Protein AF-0000000075079060 (afdb_homodimer)

Sequence (814 aa):
MTLAKLDAQLRDRLSAMQDKGIAKGKEKIITGFKPAENGLGPRVLLQNYPDRTFLRMNANAYLGLSSHPAVIAAESKAAETFGAGPGAVRFISGTYQPHIDLENRLAEFHDRHSAMLFSAAYAAMIGILPALIDEDTLVVSDALNHNCIINAIRLAKTARKAVFPHLDLSELERILIDNKGQAERVIIVTDGVFSMRGDHAPLDKIDAIRRKHEADYAQGILTVVDDSHGIGALGSSGRGTEEITASRADILIATLGKALGVNGGYVVSSRTVIDYLRETSASYIYSNPITPPEAGAALAALNILDSAEGKGLLNHIRMLAFKLRSGLTQLGFETLPGEHPIVPIMIRNTDKTGALVQHCFEHDILVTGLNYPIVAKGEQEIRLQISAAHTEQDIDYFLDVLSQFKHMTLAKLDAQLRDRLSAMQDKGIAKGKEKIITGFKPAENGLGPRVLLQNYPDRTFLRMNANAYLGLSSHPAVIAAESKAAETFGAGPGAVRFISGTYQPHIDLENRLAEFHDRHSAMLFSAAYAAMIGILPALIDEDTLVVSDALNHNCIINAIRLAKTARKAVFPHLDLSELERILIDNKGQAERVIIVTDGVFSMRGDHAPLDKIDAIRRKHEADYAQGILTVVDDSHGIGALGSSGRGTEEITASRADILIATLGKALGVNGGYVVSSRTVIDYLRETSASYIYSNPITPPEAGAALAALNILDSAEGKGLLNHIRMLAFKLRSGLTQLGFETLPGEHPIVPIMIRNTDKTGALVQHCFEHDILVTGLNYPIVAKGEQEIRLQISAAHTEQDIDYFLDVLSQFKH

Radius of gyration: 26.26 Å; Cα contacts (8 Å, |Δi|>4): 1959; chains: 2; bounding box: 55×76×70 Å

Organism: Methylotuvimicrobium buryatense (NCBI:txid95641)

Solvent-accessible surface area (backbone atoms only — not comparable to full-atom values): 39087 Å² total; per-residue (Å²): 114,79,49,56,60,47,40,54,53,45,51,51,52,49,50,50,31,50,74,63,56,62,53,77,70,84,60,60,39,34,69,38,63,43,73,58,51,95,69,31,33,52,26,40,28,36,69,94,38,82,92,47,60,21,42,75,27,40,42,45,25,29,47,41,31,18,66,32,68,66,22,40,49,32,22,43,52,30,22,73,59,64,11,47,16,52,14,24,27,36,74,72,53,24,32,36,46,39,48,53,55,31,24,54,50,50,7,56,76,69,72,39,73,23,39,45,75,19,46,24,38,50,45,31,36,49,14,48,50,31,62,74,39,37,66,44,19,30,38,40,32,42,63,70,44,54,68,42,56,57,52,12,56,61,66,28,56,51,54,40,77,47,71,27,58,71,87,36,57,69,51,48,49,48,52,56,65,73,40,55,80,72,31,35,26,36,37,42,39,36,38,20,26,35,89,71,58,36,46,61,56,61,50,40,61,51,49,51,53,42,63,74,48,24,84,63,19,87,52,25,46,42,37,38,31,40,24,40,64,11,39,48,51,25,48,79,68,25,62,6,47,39,56,72,44,73,28,82,62,59,31,39,30,33,42,32,27,21,22,40,6,26,58,15,9,33,40,36,24,49,52,55,56,48,55,44,42,67,70,55,12,53,49,47,63,76,26,51,50,56,26,42,16,46,27,29,18,38,40,42,28,49,51,42,42,70,37,73,66,21,35,50,40,44,53,48,28,36,51,52,31,46,51,45,54,52,49,37,46,74,73,66,46,46,61,68,89,79,61,36,34,39,47,28,37,57,61,41,33,56,68,60,33,52,50,49,43,50,53,34,45,76,68,33,28,45,62,40,62,40,36,45,74,84,26,56,84,65,57,10,24,34,40,31,24,48,31,40,52,55,30,74,55,43,51,50,50,52,54,53,55,55,71,64,59,83,128,117,76,46,55,57,46,40,54,53,44,51,51,51,50,51,50,32,50,75,62,57,61,52,77,71,81,62,62,40,34,69,39,64,43,73,57,51,94,68,32,33,51,26,40,26,36,69,95,38,80,92,48,58,22,42,74,26,37,41,47,27,29,49,42,34,17,65,32,66,65,21,38,49,33,20,43,51,29,20,73,60,62,12,47,16,51,13,24,28,37,73,72,53,24,32,37,44,38,49,54,55,31,25,54,50,50,6,55,76,67,72,39,74,24,41,45,74,19,47,23,37,50,44,31,36,48,13,47,51,30,64,74,39,37,67,44,20,30,38,40,32,44,63,71,45,53,67,42,57,57,52,13,56,60,64,26,55,53,52,42,78,47,72,28,60,71,87,35,60,70,50,47,50,49,54,57,64,72,42,56,78,71,33,35,27,36,37,42,39,38,38,21,26,34,91,71,59,37,45,60,54,62,49,41,61,51,49,51,52,42,63,72,48,25,84,62,19,88,51,26,46,41,39,37,30,41,24,38,65,11,38,47,50,26,47,78,67,24,62,5,48,38,57,72,44,73,30,81,63,56,32,39,30,31,42,32,27,21,22,40,7,24,60,16,9,31,39,36,23,48,52,57,55,49,56,44,42,67,70,56,11,53,49,47,62,74,26,50,50,57,27,41,16,46,27,27,18,38,39,42,28,50,51,42,44,71,37,73,66,21,34,50,40,45,51,48,29,36,51,51,33,46,52,46,53,52,49,37,47,74,74,66,46,46,63,69,88,77,60,35,32,40,46,29,37,56,59,40,34,56,69,59,34,52,49,49,41,50,53,35,46,76,69,34,30,45,62,40,63,41,35,45,76,83,27,54,85,65,56,10,24,35,42,31,25,48,32,39,53,55,32,72,55,44,50,50,50,52,54,52,55,54,70,64,57,82,127

Secondary structure (DSSP, 8-state):
-TTHHHHHHHHHHHHHHHHHT----PPPPEEEEEPPBTTB--EEEETT-TT--BEE-S---TT-GGG-HHHHHHHHHHHHHH-S--SS-IIIII-BHHHHHHHHHHHHHTT-SEEEEES-HHHHHHHHHHHH--TTEEEEEETT--HHHHHHHHHS--SEEEEE-TT-HHHHHHHHHHTTTT-SEEEEEEESB-TTT--B--HHHHHHHHHHHGGGSTT-EEEEEE-TTTBTTSSTTSBHHHHHHT---SEEEEESSSTT-S--EEEEE-HHHHHHHHHH-HHHHSS----HHHHHHHHHHHHHHTSHHHHHHHHHHHHHHHHHHHHHHHTT-----SSSSEEEEE---HHHHHHHHHHHHHTTEE-EEE-TTTS-TT--EEEEE--TT--HHHHHHHHHHHHT---/-TTHHHHHHHHHHHHHHHHHT----PPPPEEEEEPPBTTB--EEEETT-TT--BEE-S---TT-GGG-HHHHHHHHHHHHHH-S--SS-IIIII-BHHHHHHHHHHHHHTT-SEEEEES-HHHHHHHHHHHH--TTEEEEEETT--HHHHHHHHHS--SEEEEE-TT-HHHHHHHHHHTTTT-SEEEEEEESB-TTT--B--HHHHHHHHHHHGGGSTT-EEEEEE-TTTBTTSSTTSBHHHHHHT---SEEEEESSSTT-S--EEEEE-HHHHHHHHHH-HHHHSS----HHHHHHHHHHHHHHTSHHHHHHHHHHHHHHHHHHHHHHHTT-----SSSSEEEEE---HHHHHHHHHHHHHTTEE-EEE-TTTS-TT--EEEEE--TT--HHHHHHHHHHHHT---

Foldseek 3Di:
DVCVVVVVVVVVVQVVCVVVVNDPDDDWDWPDWDQDDDQWFIWTATPVCNPFTFAEFAALQAAVLLPPPLLVVLLVVLCVVPNDAQPDFCPPGQDDPLQVVLFVVVCVLLVFDTKHWFQFLLLVLLQQLQLVAALQEEEEEEPLADPSNVVSVVPHNHVYYHYDYHQPVVVVLVVLVVCQPSHQEYEYEYEQARQQARDGHLQLVVVVSQVVRQVSHNNGYFYEYEDQSFQLWDDLLRSGSCRVNVHDGQKYKYFCCGNLNFGIIMIGHHPVSVVSSCVGGCSRNPHRGHGSSSSSSSSSSSVCSRDPNVSVLNVQLQVLCVVLQVLCVVLPFDWDDDRGQWIKTFPLDQVVQVLVQVLSVVVRYHWDWDDPPSPDRRRTIIITGHHSSGGSVNSVVVSVSVSPDDD/DVCVVVVVVVVVVQVVCVVVVNDPDDDWDWPDWDQDDDQWFIWTATPVCNPFTFAEFAALQAAVLLPPPLLVVLLVVLCVVPNDAQPDFCPPGQDDPLQVVLFVVVCVLLVFDTKHWFQFLLLVLLQQLQLVAALQEEEEEEPLADPSNVVSVVPHNHVYYHYDYHQPVVVVLVVLVVCQPSHQEYEYEYEQARQQARDGHLQLVVVVSQVVRQVSHNNGYFYEYEDQSFQLWDDLLRSGSCRVNVHDGQKYKYFCCGNLNFGIIMIGHHPVSVVSSCVGGCSRNPHRGHGSSSSSSSSSSSVCSRDPNVSVLNVQLQVLCVVLQVLCVVLPFDWDDDRGQWIKTFPLDQVLQVLVQVLSVVVRYHWDWDDPPSPDRRRTIIITGHHSSGGNVNSVSVSVSVSPDDD

Structure (mmCIF, N/CA/C/O backbone):
data_AF-0000000075079060-model_v1
#
loop_
_entity.id
_entity.type
_entity.pdbx_description
1 polymer 'Aminotransferase class I/II-fold pyridoxal phosphate-dependent enzyme'
#
loop_
_atom_site.group_PDB
_atom_site.id
_atom_site.type_symbol
_atom_site.label_atom_id
_atom_site.label_alt_id
_atom_site.label_comp_id
_atom_site.label_asym_id
_atom_site.label_entity_id
_atom_site.label_seq_id
_atom_site.pdbx_PDB_ins_code
_atom_site.Cartn_x
_atom_site.Cartn_y
_atom_site.Cartn_z
_atom_site.occupancy
_atom_site.B_iso_or_equiv
_atom_site.auth_seq_id
_atom_site.auth_comp_id
_atom_site.auth_asym_id
_atom_site.auth_atom_id
_atom_site.pdbx_PDB_model_num
ATOM 1 N N . MET A 1 1 ? -29.156 14.742 -1.938 1 51.31 1 MET A N 1
ATOM 2 C CA . MET A 1 1 ? -27.984 13.898 -1.687 1 51.31 1 MET A CA 1
ATOM 3 C C . MET A 1 1 ? -27.141 13.758 -2.947 1 51.31 1 MET A C 1
ATOM 5 O O . MET A 1 1 ? -27.641 13.383 -4.004 1 51.31 1 MET A O 1
ATOM 9 N N . THR A 1 2 ? -25.984 14.445 -2.928 1 70.5 2 THR A N 1
ATOM 10 C CA . THR A 1 2 ? -25.094 14.695 -4.059 1 70.5 2 THR A CA 1
ATOM 11 C C . THR A 1 2 ? -24.734 13.391 -4.766 1 70.5 2 THR A C 1
ATOM 13 O O . THR A 1 2 ? -24.484 13.383 -5.973 1 70.5 2 THR A O 1
ATOM 16 N N . LEU A 1 3 ? -25.188 12.227 -4.062 1 88.56 3 LEU A N 1
ATOM 17 C CA . LEU A 1 3 ? -24.719 10.984 -4.664 1 88.56 3 LEU A CA 1
ATOM 18 C C . LEU A 1 3 ? -25.844 10.305 -5.445 1 88.56 3 LEU A C 1
ATOM 20 O O . LEU A 1 3 ? -25.625 9.266 -6.066 1 88.56 3 LEU A O 1
ATOM 24 N N . ALA A 1 4 ? -27.062 10.898 -5.457 1 88.5 4 ALA A N 1
ATOM 25 C CA . ALA A 1 4 ? -28.219 10.234 -6.039 1 88.5 4 ALA A CA 1
ATOM 26 C C . ALA A 1 4 ? -27.984 9.883 -7.504 1 88.5 4 ALA A C 1
ATOM 28 O O . ALA A 1 4 ? -28.25 8.758 -7.934 1 88.5 4 ALA A O 1
ATOM 29 N N . LYS A 1 5 ? -27.531 10.828 -8.203 1 90.06 5 LYS A N 1
ATOM 30 C CA . LYS A 1 5 ? -27.266 10.609 -9.625 1 90.06 5 LYS A CA 1
ATOM 31 C C . LYS A 1 5 ? -26.172 9.562 -9.828 1 90.06 5 LYS A C 1
ATOM 33 O O . LYS A 1 5 ? -26.312 8.664 -10.664 1 90.06 5 LYS A O 1
ATOM 38 N N . LEU A 1 6 ? -25.156 9.656 -9.086 1 91.69 6 LEU A N 1
ATOM 39 C CA . LEU A 1 6 ? -24.062 8.695 -9.188 1 91.69 6 LEU A CA 1
ATOM 40 C C . LEU A 1 6 ? -24.531 7.297 -8.797 1 91.69 6 LEU A C 1
ATOM 42 O O . LEU A 1 6 ? -24.219 6.32 -9.477 1 91.69 6 LEU A O 1
ATOM 46 N N . ASP A 1 7 ? -25.266 7.219 -7.68 1 95.06 7 ASP A N 1
ATOM 47 C CA . ASP A 1 7 ? -25.719 5.922 -7.191 1 95.06 7 ASP A CA 1
ATOM 48 C C . ASP A 1 7 ? -26.547 5.195 -8.25 1 95.06 7 ASP A C 1
ATOM 50 O O . ASP A 1 7 ? -26.406 3.984 -8.438 1 95.06 7 ASP A O 1
ATOM 54 N N . ALA A 1 8 ? -27.391 5.957 -8.906 1 93.56 8 ALA A N 1
ATOM 55 C CA . ALA A 1 8 ? -28.219 5.359 -9.953 1 93.56 8 ALA A CA 1
ATOM 56 C C . ALA A 1 8 ? -27.359 4.773 -11.07 1 93.56 8 ALA A C 1
ATOM 58 O O . ALA A 1 8 ? -27.609 3.654 -11.523 1 93.56 8 ALA A O 1
ATOM 59 N N . GLN A 1 9 ? -26.406 5.527 -11.445 1 93.5 9 GLN A N 1
ATOM 60 C CA . GLN A 1 9 ? -25.51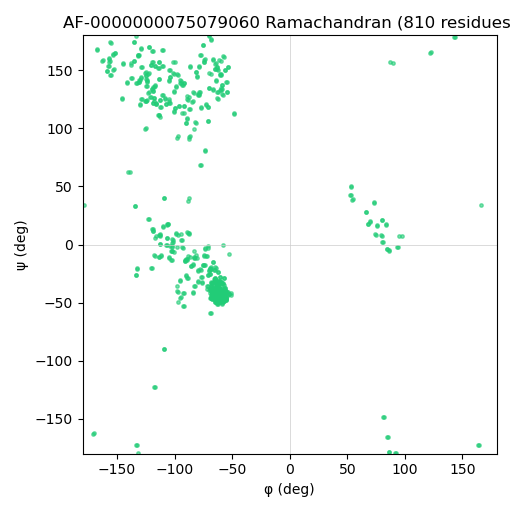6 5.078 -12.508 1 93.5 9 GLN A CA 1
ATOM 61 C C . GLN A 1 9 ? -24.734 3.844 -12.078 1 93.5 9 GLN A C 1
ATOM 63 O O . GLN A 1 9 ? -24.562 2.906 -12.859 1 93.5 9 GLN A O 1
ATOM 68 N N . LEU A 1 10 ? -24.234 3.898 -10.867 1 95.31 10 LEU A N 1
ATOM 69 C CA . LEU A 1 10 ? -23.406 2.801 -10.367 1 95.31 10 LEU A CA 1
ATOM 70 C C . LEU A 1 10 ? -24.25 1.541 -10.18 1 95.31 10 LEU A C 1
ATOM 72 O O . LEU A 1 10 ? -23.75 0.428 -10.367 1 95.31 10 LEU A O 1
ATOM 76 N N . ARG A 1 11 ? -25.562 1.653 -9.797 1 95.19 11 ARG A N 1
ATOM 77 C CA . ARG A 1 11 ? -26.453 0.506 -9.695 1 95.19 11 ARG A CA 1
ATOM 78 C C . ARG A 1 11 ? -26.641 -0.174 -11.047 1 95.19 11 ARG A C 1
ATOM 80 O O . ARG A 1 11 ? -26.672 -1.404 -11.125 1 95.19 11 ARG A O 1
ATOM 87 N N . ASP A 1 12 ? -26.688 0.676 -12.016 1 95.31 12 ASP A N 1
ATOM 88 C CA . ASP A 1 12 ? -26.812 0.14 -13.367 1 95.31 12 ASP A CA 1
ATOM 89 C C . ASP A 1 12 ? -25.562 -0.634 -13.773 1 95.31 12 ASP A C 1
ATOM 91 O O . ASP A 1 12 ? -25.656 -1.714 -14.359 1 95.31 12 ASP A O 1
ATOM 95 N N . ARG A 1 13 ? -24.453 -0.092 -13.453 1 94.19 13 ARG A N 1
ATOM 96 C CA . ARG A 1 13 ? -23.203 -0.742 -13.789 1 94.19 13 ARG A CA 1
ATOM 97 C C . ARG A 1 13 ? -23.031 -2.049 -13.023 1 94.19 13 ARG A C 1
ATOM 99 O O . ARG A 1 13 ? -22.547 -3.043 -13.578 1 94.19 13 ARG A O 1
ATOM 106 N N . LEU A 1 14 ? -23.375 -2.016 -11.766 1 95.19 14 LEU A N 1
ATOM 107 C CA . LEU A 1 14 ? -23.312 -3.213 -10.938 1 95.19 14 LEU A CA 1
ATOM 108 C C . LEU A 1 14 ? -24.234 -4.305 -11.469 1 95.19 14 LEU A C 1
ATOM 110 O O . LEU A 1 14 ? -23.844 -5.473 -11.539 1 95.19 14 LEU A O 1
ATOM 114 N N . SER A 1 15 ? -25.438 -3.893 -11.82 1 94.38 15 SER A N 1
ATOM 115 C CA . SER A 1 15 ? -26.391 -4.836 -12.398 1 94.38 15 SER A CA 1
ATOM 116 C C . SER A 1 15 ? -25.859 -5.441 -13.688 1 94.38 15 SER A C 1
ATOM 118 O O . SER A 1 15 ? -26.016 -6.641 -13.93 1 94.38 15 SER A O 1
ATOM 120 N N . ALA A 1 16 ? -25.25 -4.602 -14.469 1 92.62 16 ALA A N 1
ATOM 121 C CA . ALA A 1 16 ? -24.672 -5.066 -15.727 1 92.62 16 ALA A CA 1
ATOM 122 C C . ALA A 1 16 ? -23.562 -6.094 -15.477 1 92.62 16 ALA A C 1
ATOM 124 O O . ALA A 1 16 ? -23.438 -7.066 -16.219 1 92.62 16 ALA A O 1
ATOM 125 N N . MET A 1 17 ? -22.734 -5.879 -14.477 1 90.56 17 MET A N 1
ATOM 126 C CA . MET A 1 17 ? -21.672 -6.809 -14.125 1 90.56 17 MET A CA 1
ATOM 127 C C . MET A 1 17 ? -22.25 -8.141 -13.656 1 90.56 17 MET A C 1
ATOM 129 O O . MET A 1 17 ? -21.719 -9.203 -13.992 1 90.56 17 MET A O 1
ATOM 133 N N . GLN A 1 18 ? -23.266 -8.086 -12.906 1 89.06 18 GLN A N 1
ATOM 134 C CA . GLN A 1 18 ? -23.938 -9.289 -12.445 1 89.06 18 GLN A CA 1
ATOM 135 C C . GLN A 1 18 ? -24.516 -10.078 -13.609 1 89.06 18 GLN A C 1
ATOM 137 O O . GLN A 1 18 ? -24.375 -11.305 -13.68 1 89.06 18 GLN A O 1
ATOM 142 N N . ASP A 1 19 ? -25.156 -9.352 -14.469 1 87.75 19 ASP A N 1
ATOM 143 C CA . ASP A 1 19 ? -25.797 -9.969 -15.625 1 87.75 19 ASP A CA 1
ATOM 144 C C . ASP A 1 19 ? -24.766 -10.641 -16.531 1 87.75 19 ASP A C 1
ATOM 146 O O . ASP A 1 19 ? -25.047 -11.688 -17.125 1 87.75 19 ASP A O 1
ATOM 150 N N . LYS A 1 20 ? -23.594 -10.008 -16.578 1 83.56 20 LYS A N 1
ATOM 151 C CA . LYS A 1 20 ? -22.531 -10.539 -17.422 1 83.56 20 LYS A CA 1
ATOM 152 C C . LYS A 1 20 ? -21.766 -11.648 -16.703 1 83.56 20 LYS A C 1
ATOM 154 O O . LYS A 1 20 ? -20.922 -12.312 -17.312 1 83.56 20 LYS A O 1
ATOM 159 N N . GLY A 1 21 ? -22.016 -11.773 -15.438 1 77.44 21 GLY A N 1
ATOM 160 C CA . GLY A 1 21 ? -21.375 -12.836 -14.68 1 77.44 21 GLY A CA 1
ATOM 161 C C . GLY A 1 21 ? -19.953 -12.5 -14.273 1 77.44 21 GLY A C 1
ATOM 162 O O . GLY A 1 21 ? -19.156 -13.398 -14 1 77.44 21 GLY A O 1
ATOM 163 N N . ILE A 1 22 ? -19.594 -11.195 -14.234 1 81.19 22 ILE A N 1
ATOM 164 C CA . ILE A 1 22 ? -18.203 -10.844 -13.953 1 81.19 22 ILE A CA 1
ATOM 165 C C . ILE A 1 22 ? -18.094 -10.273 -12.547 1 81.19 22 ILE A C 1
ATOM 167 O O . ILE A 1 22 ? -17 -9.953 -12.086 1 81.19 22 ILE A O 1
ATOM 171 N N . ALA A 1 23 ? -19.234 -10.211 -11.898 1 85.81 23 ALA A N 1
ATOM 172 C CA . ALA A 1 23 ? -19.188 -9.711 -10.523 1 85.81 23 ALA A CA 1
ATOM 173 C C . ALA A 1 23 ? -18.438 -10.68 -9.617 1 85.81 23 ALA A C 1
ATOM 175 O O . ALA A 1 23 ? -18.594 -11.898 -9.734 1 85.81 23 ALA A O 1
ATOM 176 N N . LYS A 1 24 ? -17.531 -10.203 -8.797 1 85.69 24 LYS A N 1
ATOM 177 C CA . LYS A 1 24 ? -16.797 -11.023 -7.832 1 85.69 24 LYS A CA 1
ATOM 178 C C . LYS A 1 24 ? -17.734 -11.594 -6.773 1 85.69 24 LYS A C 1
ATOM 180 O O . LYS A 1 24 ? -17.484 -12.68 -6.238 1 85.69 24 LYS A O 1
ATOM 185 N N . GLY A 1 25 ? -18.797 -10.836 -6.512 1 81.31 25 GLY A N 1
ATOM 186 C CA . GLY A 1 25 ? -19.797 -11.352 -5.582 1 81.31 25 GLY A CA 1
ATOM 187 C C . GLY A 1 25 ? -19.453 -11.062 -4.133 1 81.31 25 GLY A C 1
ATOM 188 O O . GLY A 1 25 ? -18.547 -10.281 -3.842 1 81.31 25 GLY A O 1
ATOM 189 N N . LYS A 1 26 ? -20.219 -11.812 -3.264 1 87.69 26 LYS A N 1
ATOM 190 C CA . LYS A 1 26 ? -20.062 -11.562 -1.833 1 87.69 26 LYS A CA 1
ATOM 191 C C . LYS A 1 26 ? -18.828 -12.258 -1.282 1 87.69 26 LYS A C 1
ATOM 193 O O . LYS A 1 26 ? -18.594 -13.438 -1.57 1 87.69 26 LYS A O 1
ATOM 198 N N . GLU A 1 27 ? -18.047 -11.523 -0.588 1 94.56 27 GLU A N 1
ATOM 199 C CA . GLU A 1 27 ? -16.828 -12.055 0.03 1 94.56 27 GLU A CA 1
ATOM 200 C C . GLU A 1 27 ? -17.172 -13 1.18 1 94.56 27 GLU A C 1
ATOM 202 O O . GLU A 1 27 ? -18.109 -12.75 1.939 1 94.56 27 GLU A O 1
ATOM 207 N N . LYS A 1 28 ? -16.516 -14.156 1.255 1 95.94 28 LYS A N 1
ATOM 208 C CA . LYS A 1 28 ? -16.594 -15.031 2.42 1 95.94 28 LYS A CA 1
ATOM 209 C C . LYS A 1 28 ? -15.727 -14.523 3.561 1 95.94 28 LYS A C 1
ATOM 211 O O . LYS A 1 28 ? -14.562 -14.172 3.35 1 95.94 28 LYS A O 1
ATOM 216 N N . ILE A 1 29 ? -16.297 -14.461 4.75 1 98 29 ILE A N 1
ATOM 217 C CA . ILE A 1 29 ? -15.609 -13.875 5.891 1 98 29 ILE A CA 1
ATOM 218 C C . ILE A 1 29 ? -15.023 -14.977 6.766 1 98 29 ILE A C 1
ATOM 220 O O . ILE A 1 29 ? -15.758 -15.797 7.32 1 98 29 ILE A O 1
ATOM 224 N N . ILE A 1 30 ? -13.758 -15.016 6.898 1 98.06 30 ILE A N 1
ATOM 225 C CA . ILE A 1 30 ? -13.062 -15.977 7.746 1 98.06 30 ILE A CA 1
ATOM 226 C C . ILE A 1 30 ? -13.133 -15.523 9.203 1 98.06 30 ILE A C 1
ATOM 228 O O . ILE A 1 30 ? -12.742 -14.406 9.539 1 98.06 30 ILE A O 1
ATOM 232 N N . THR A 1 31 ? -13.539 -16.375 10.086 1 97.94 31 THR A N 1
ATOM 233 C CA . THR A 1 31 ? -13.727 -16.031 11.492 1 97.94 31 THR A CA 1
ATOM 234 C C . THR A 1 31 ? -12.703 -16.734 12.367 1 97.94 31 THR A C 1
ATOM 236 O O . THR A 1 31 ? -12.594 -16.438 13.562 1 97.94 31 THR A O 1
ATOM 239 N N . GLY A 1 32 ? -11.992 -17.6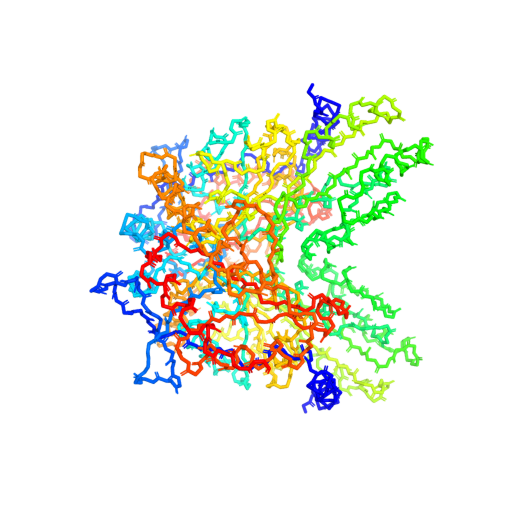41 11.758 1 96.19 32 GLY A N 1
ATOM 240 C CA . GLY A 1 32 ? -10.984 -18.375 12.492 1 96.19 32 GLY A CA 1
ATOM 241 C C . GLY A 1 32 ? -10.516 -19.625 11.773 1 96.19 32 GLY A C 1
ATOM 242 O O .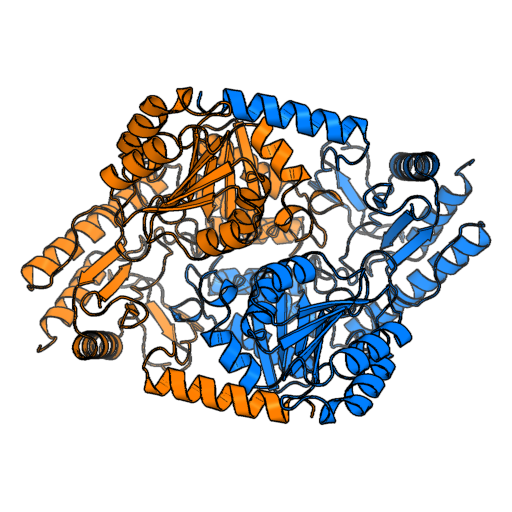 GLY A 1 32 ? -10.828 -19.828 10.594 1 96.19 32 GLY A O 1
ATOM 243 N N . PHE A 1 33 ? -9.703 -20.453 12.445 1 96.38 33 PHE A N 1
ATOM 244 C CA . PHE A 1 33 ? -9.148 -21.688 11.891 1 96.38 33 PHE A CA 1
ATOM 245 C C . PHE A 1 33 ? -9.289 -22.828 12.883 1 96.38 33 PHE A C 1
ATOM 247 O O . PHE A 1 33 ? -9.148 -22.641 14.086 1 96.38 33 PHE A O 1
ATOM 254 N N . LYS A 1 34 ? -9.625 -23.922 12.391 1 96.69 34 LYS A N 1
ATOM 255 C CA . LYS A 1 34 ? -9.492 -25.156 13.148 1 96.69 34 LYS A CA 1
ATOM 256 C C . LYS A 1 34 ? -8.117 -25.797 12.938 1 96.69 34 LYS A C 1
ATOM 258 O O . LYS A 1 34 ? -7.695 -26.016 11.805 1 96.69 34 LYS A O 1
ATOM 263 N N . PRO A 1 35 ? -7.395 -26.062 13.977 1 95.25 35 PRO A N 1
ATOM 264 C CA . PRO A 1 35 ? -6.062 -26.641 13.828 1 95.25 35 PRO A CA 1
ATOM 265 C C . PRO A 1 35 ? -6.086 -28 13.141 1 95.25 35 PRO A C 1
ATOM 267 O O . PRO A 1 35 ? -7.125 -28.672 13.117 1 95.25 35 PRO A O 1
ATOM 270 N N . ALA A 1 36 ? -4.906 -28.328 12.609 1 95.38 36 ALA A N 1
ATOM 271 C CA . ALA A 1 36 ? -4.738 -29.641 11.984 1 95.38 36 ALA A CA 1
ATOM 272 C C . ALA A 1 36 ? -5.098 -30.766 12.961 1 95.38 36 ALA A C 1
ATOM 274 O O . ALA A 1 36 ? -4.801 -30.672 14.156 1 95.38 36 ALA A O 1
ATOM 275 N N . GLU A 1 37 ? -5.75 -31.734 12.383 1 94.56 37 GLU A N 1
ATOM 276 C CA . GLU A 1 37 ? -6.156 -32.844 13.211 1 94.56 37 GLU A CA 1
ATOM 277 C C . GLU A 1 37 ? -6.348 -34.125 12.367 1 94.56 37 GLU A C 1
ATOM 279 O O . GLU A 1 37 ? -6.773 -34.031 11.219 1 94.56 37 GLU A O 1
ATOM 284 N N . ASN A 1 38 ? -6.039 -35.188 12.945 1 94.38 38 ASN A N 1
ATOM 285 C CA . ASN A 1 38 ? -6.293 -36.5 12.367 1 94.38 38 ASN A CA 1
ATOM 286 C C . ASN A 1 38 ? -5.695 -36.625 10.969 1 94.38 38 ASN A C 1
ATOM 288 O O . ASN A 1 38 ? -6.355 -37.125 10.047 1 94.38 38 ASN A O 1
ATOM 292 N N . GLY A 1 39 ? -4.535 -36.062 10.766 1 93.75 39 GLY A N 1
ATOM 293 C CA . GLY A 1 39 ? -3.832 -36.188 9.5 1 93.75 39 GLY A CA 1
ATOM 294 C C . GLY A 1 39 ? -4.242 -35.156 8.477 1 93.75 39 GLY A C 1
ATOM 295 O O . GLY A 1 39 ? -3.648 -35.062 7.402 1 93.75 39 GLY A O 1
ATOM 296 N N . LEU A 1 40 ? -5.227 -34.375 8.82 1 96.12 40 LEU A N 1
ATOM 297 C CA . LEU A 1 40 ? -5.688 -33.281 7.949 1 96.12 40 LEU A CA 1
ATOM 298 C C . LEU A 1 40 ? -5.062 -31.953 8.359 1 96.12 40 LEU A C 1
ATOM 300 O O . LEU A 1 40 ? -4.723 -31.75 9.531 1 96.12 40 LEU A O 1
ATOM 304 N N . GLY A 1 41 ? -4.812 -31.141 7.363 1 97 41 GLY A N 1
ATOM 305 C CA . GLY A 1 41 ? -4.34 -29.797 7.672 1 97 41 GLY A CA 1
ATOM 306 C C . GLY A 1 41 ? -5.406 -28.922 8.297 1 97 41 GLY A C 1
ATOM 307 O O . GLY A 1 41 ? -6.523 -29.375 8.547 1 97 41 GLY A O 1
ATOM 308 N N . PRO A 1 42 ? -5.035 -27.688 8.602 1 97.19 42 PRO A N 1
ATOM 309 C CA . PRO A 1 42 ? -6 -26.766 9.203 1 97.19 42 PRO A CA 1
ATOM 310 C C . PRO A 1 42 ? -7.188 -26.469 8.289 1 97.19 42 PRO A C 1
ATOM 312 O O . PRO A 1 42 ? -7.082 -26.609 7.07 1 97.19 42 PRO A O 1
ATOM 315 N N . ARG A 1 43 ? -8.375 -26.188 8.953 1 98.19 43 ARG A N 1
ATOM 316 C CA . ARG A 1 43 ? -9.586 -25.797 8.234 1 98.19 43 ARG A CA 1
ATOM 317 C C . ARG A 1 43 ? -9.969 -24.344 8.555 1 98.19 43 ARG A C 1
ATOM 319 O O . ARG A 1 43 ? -9.688 -23.859 9.641 1 98.19 43 ARG A O 1
ATOM 326 N N . VAL A 1 44 ? -10.609 -23.75 7.613 1 97.25 44 VAL A N 1
ATOM 327 C CA . VAL A 1 44 ? -11.07 -22.375 7.762 1 97.25 44 VAL A CA 1
ATOM 328 C C . VAL A 1 44 ? -12.508 -22.359 8.258 1 97.25 44 VAL A C 1
ATOM 330 O O . VAL A 1 44 ? -13.328 -23.188 7.836 1 97.25 44 VAL A O 1
ATOM 333 N N . LEU A 1 45 ? -12.773 -21.438 9.18 1 98.25 45 LEU A N 1
ATOM 334 C CA . LEU A 1 45 ? -14.133 -21.172 9.633 1 98.25 45 LEU A CA 1
ATOM 335 C C . LEU A 1 45 ? -14.711 -19.953 8.93 1 98.25 45 LEU A C 1
ATOM 337 O O . LEU A 1 45 ? -14.023 -18.938 8.758 1 98.25 45 LEU A O 1
ATOM 341 N N . LEU A 1 46 ? -15.984 -20.031 8.477 1 97.94 46 LEU A N 1
ATOM 342 C CA . LEU A 1 46 ? -16.641 -18.938 7.77 1 97.94 46 LEU A CA 1
ATOM 343 C C . LEU A 1 46 ? -17.844 -18.438 8.547 1 97.94 46 LEU A C 1
ATOM 345 O O . LEU A 1 46 ? -18.578 -19.234 9.148 1 97.94 46 LEU A O 1
ATOM 349 N N . GLN A 1 47 ? -18.062 -17.141 8.664 1 96.81 47 GLN A N 1
ATOM 350 C CA . GLN A 1 47 ? -19.109 -16.484 9.438 1 96.81 47 GLN A CA 1
ATOM 351 C C . GLN A 1 47 ? -20.484 -17.062 9.117 1 96.81 47 GLN A C 1
ATOM 353 O O . GLN A 1 47 ? -21.266 -17.328 10.031 1 96.81 47 GLN A O 1
ATOM 358 N N . ASN A 1 48 ? -20.953 -17.391 7.895 1 94.94 48 ASN A N 1
ATOM 359 C CA . ASN A 1 48 ? -22.297 -17.781 7.512 1 94.94 48 ASN A CA 1
ATOM 360 C C . ASN A 1 48 ? -22.438 -19.312 7.445 1 94.94 48 ASN A C 1
ATOM 362 O O . ASN A 1 48 ? -23.484 -19.828 7.055 1 94.94 48 ASN A O 1
ATOM 366 N N . TYR A 1 49 ? -21.375 -20 7.918 1 96.88 49 TYR A N 1
ATOM 367 C CA . TYR A 1 49 ? -21.375 -21.453 7.898 1 96.88 49 TYR A CA 1
ATOM 368 C C . TYR A 1 49 ? -20.781 -22.016 9.18 1 96.88 49 TYR A C 1
ATOM 370 O O . TYR A 1 49 ? -19.797 -22.766 9.141 1 96.88 49 TYR A O 1
ATOM 378 N N . PRO A 1 50 ? -21.391 -21.75 10.359 1 93.31 50 PRO A N 1
ATOM 379 C CA . PRO A 1 50 ? -20.797 -22.031 11.664 1 93.31 50 PRO A CA 1
ATOM 380 C C . PRO A 1 50 ? -20.625 -23.531 11.906 1 93.31 50 PRO A C 1
ATOM 382 O O . PRO A 1 50 ? -19.75 -23.938 12.695 1 93.31 50 PRO A O 1
ATOM 385 N N . ASP A 1 51 ? -21.344 -24.406 11.234 1 95.56 51 ASP A N 1
ATOM 386 C CA . ASP A 1 51 ? -21.266 -25.844 11.484 1 95.56 51 ASP A CA 1
ATOM 387 C C . ASP A 1 51 ? -20.359 -26.516 10.461 1 95.56 51 ASP A C 1
ATOM 389 O O . ASP A 1 51 ? -20.297 -27.75 10.406 1 95.56 51 ASP A O 1
ATOM 393 N N . ARG A 1 52 ? -19.688 -25.688 9.703 1 97.56 52 ARG A N 1
ATOM 394 C CA . ARG A 1 52 ? -18.844 -26.234 8.648 1 97.56 52 ARG A CA 1
ATOM 395 C C . ARG A 1 52 ? -17.406 -25.734 8.773 1 97.56 52 ARG A C 1
ATOM 397 O O . ARG A 1 52 ? -17.172 -24.656 9.328 1 97.56 52 ARG A O 1
ATOM 404 N N . THR A 1 53 ? -16.484 -26.5 8.398 1 97.88 53 THR A N 1
ATOM 405 C CA . THR A 1 53 ? -15.086 -26.125 8.266 1 97.88 53 THR A CA 1
ATOM 406 C C . THR A 1 53 ? -14.578 -26.438 6.859 1 97.88 53 THR A C 1
ATOM 408 O O . THR A 1 53 ? -15 -27.406 6.234 1 97.88 53 THR A O 1
ATOM 411 N N . PHE A 1 54 ? -13.695 -25.625 6.344 1 98.44 54 PHE A N 1
ATOM 412 C CA . PHE A 1 54 ? -13.414 -25.688 4.914 1 98.44 54 PHE A CA 1
ATOM 413 C C . PHE A 1 54 ? -11.922 -25.906 4.668 1 98.44 54 PHE A C 1
ATOM 415 O O . PHE A 1 54 ? -11.086 -25.328 5.359 1 98.44 54 PHE A O 1
ATOM 422 N N . LEU A 1 55 ? -11.602 -26.797 3.729 1 98.38 55 LEU A N 1
ATOM 423 C CA . LEU A 1 55 ? -10.266 -26.891 3.16 1 98.38 55 LEU A CA 1
ATOM 424 C C . LEU A 1 55 ? -9.984 -25.719 2.225 1 98.38 55 LEU A C 1
ATOM 426 O O . LEU A 1 55 ? -10.719 -25.5 1.255 1 98.38 55 LEU A O 1
ATOM 430 N N . ARG A 1 56 ? -8.992 -25 2.553 1 97.81 56 ARG A N 1
ATOM 431 C CA . ARG A 1 56 ? -8.656 -23.812 1.781 1 97.81 56 ARG A CA 1
ATOM 432 C C . ARG A 1 56 ? -7.645 -24.141 0.689 1 97.81 56 ARG A C 1
ATOM 434 O O . ARG A 1 56 ? -6.465 -24.344 0.974 1 97.81 56 ARG A O 1
ATOM 441 N N . MET A 1 57 ? -8.078 -24.047 -0.593 1 98 57 MET A N 1
ATOM 442 C CA . MET A 1 57 ? -7.207 -24.344 -1.722 1 98 57 MET A CA 1
ATOM 443 C C . MET A 1 57 ? -7.094 -23.156 -2.664 1 98 57 MET A C 1
ATOM 445 O O . MET A 1 57 ? -6.848 -23.328 -3.859 1 98 57 MET A O 1
ATOM 449 N N . ASN A 1 58 ? -7.375 -21.969 -2.17 1 97.19 58 ASN A N 1
ATOM 450 C CA . ASN A 1 58 ? -7.41 -20.797 -3.037 1 97.19 58 ASN A CA 1
ATOM 451 C C . ASN A 1 58 ? -6.676 -19.609 -2.412 1 97.19 58 ASN A C 1
ATOM 453 O O . ASN A 1 58 ? -7.078 -18.469 -2.59 1 97.19 58 ASN A O 1
ATOM 457 N N . ALA A 1 59 ? -5.609 -19.828 -1.628 1 96.25 59 ALA A N 1
ATOM 458 C CA . ALA A 1 59 ? -4.793 -18.766 -1.037 1 96.25 59 ALA A CA 1
ATOM 459 C C . ALA A 1 59 ? -3.34 -18.891 -1.493 1 96.25 59 ALA A C 1
ATOM 461 O O . ALA A 1 59 ? -2.854 -19.984 -1.775 1 96.25 59 ALA A O 1
ATOM 462 N N . ASN A 1 60 ? -2.635 -17.688 -1.464 1 96.56 60 ASN A N 1
ATOM 463 C CA . ASN A 1 60 ? -1.248 -17.625 -1.911 1 96.56 60 ASN A CA 1
ATOM 464 C C . ASN A 1 60 ? -0.277 -17.906 -0.769 1 96.56 60 ASN A C 1
ATOM 466 O O . ASN A 1 60 ? 0.931 -17.719 -0.911 1 96.56 60 ASN A O 1
ATOM 470 N N . ALA A 1 61 ? -0.722 -18.359 0.359 1 95.94 61 ALA A N 1
ATOM 471 C CA . ALA A 1 61 ? 0.108 -18.609 1.535 1 95.94 61 ALA A CA 1
ATOM 472 C C . ALA A 1 61 ? 0.88 -19.922 1.392 1 95.94 61 ALA A C 1
ATOM 474 O O . ALA A 1 61 ? 0.691 -20.844 2.18 1 95.94 61 ALA A O 1
ATOM 475 N N . TYR A 1 62 ? 1.82 -20 0.503 1 98.25 62 TYR A N 1
ATOM 476 C CA . TYR A 1 62 ? 2.439 -21.234 0.027 1 98.25 62 TYR A CA 1
ATOM 477 C C . TYR A 1 62 ? 3.131 -21.969 1.167 1 98.25 62 TYR A C 1
ATOM 479 O O . TYR A 1 62 ? 3.043 -23.203 1.265 1 98.25 62 TYR A O 1
ATOM 487 N N . LEU A 1 63 ? 3.748 -21.219 2.08 1 98.5 63 LEU A N 1
ATOM 488 C CA . LEU A 1 63 ? 4.559 -21.875 3.092 1 98.5 63 LEU A CA 1
ATOM 489 C C . LEU A 1 63 ? 3.822 -21.938 4.426 1 98.5 63 LEU A C 1
ATOM 491 O O . LEU A 1 63 ? 4.328 -22.516 5.395 1 98.5 63 LEU A O 1
ATOM 495 N N . GLY A 1 64 ? 2.666 -21.312 4.496 1 97.38 64 GLY A N 1
ATOM 496 C CA . GLY A 1 64 ? 1.875 -21.344 5.715 1 97.38 64 GLY A CA 1
ATOM 497 C C . GLY A 1 64 ? 2.533 -20.625 6.875 1 97.38 64 GLY A C 1
ATOM 498 O O . GLY A 1 64 ? 2.262 -20.922 8.039 1 97.38 64 GLY A O 1
ATOM 499 N N . LEU A 1 65 ? 3.334 -19.672 6.645 1 98.25 65 LEU A N 1
ATOM 500 C CA . LEU A 1 65 ? 4.184 -19.094 7.68 1 98.25 65 LEU A CA 1
ATOM 501 C C . LEU A 1 65 ? 3.424 -18.047 8.484 1 98.25 65 LEU A C 1
ATOM 503 O O . LEU A 1 65 ? 3.857 -17.656 9.57 1 98.25 65 LEU A O 1
ATOM 507 N N . SER A 1 66 ? 2.299 -17.547 7.992 1 97.25 66 SER A N 1
ATOM 508 C CA . SER A 1 66 ? 1.549 -16.516 8.703 1 97.25 66 SER A CA 1
ATOM 509 C C . SER A 1 66 ? 1.155 -16.969 10.102 1 97.25 66 SER A C 1
ATOM 511 O O . SER A 1 66 ? 1.015 -16.156 11.016 1 97.25 66 SER A O 1
ATOM 513 N N . SER A 1 67 ? 0.991 -18.281 10.266 1 96.38 67 SER A N 1
ATOM 514 C CA . SER A 1 67 ? 0.532 -18.828 11.539 1 96.38 67 SER A CA 1
ATOM 515 C C . SER A 1 67 ? 1.686 -19.422 12.328 1 96.38 67 SER A C 1
ATOM 517 O O . SER A 1 67 ? 1.472 -20.047 13.375 1 96.38 67 SER A O 1
ATOM 519 N N . HIS A 1 68 ? 2.846 -19.422 11.797 1 98 68 HIS A N 1
ATOM 520 C CA . HIS A 1 68 ? 4.008 -19.969 12.492 1 98 68 HIS A CA 1
ATOM 521 C C . HIS A 1 68 ? 4.262 -19.234 13.797 1 98 68 HIS A C 1
ATOM 523 O O . HIS A 1 68 ? 4.324 -18 13.828 1 98 68 HIS A O 1
ATOM 529 N N . PRO A 1 69 ? 4.488 -19.953 14.883 1 98.06 69 PRO A N 1
ATOM 530 C CA . PRO A 1 69 ? 4.652 -19.312 16.188 1 98.06 69 PRO A CA 1
ATOM 531 C C . PRO A 1 69 ? 5.797 -18.312 16.219 1 98.06 69 PRO A C 1
ATOM 533 O O . PRO A 1 69 ? 5.676 -17.25 16.828 1 98.06 69 PRO A O 1
ATOM 536 N N . ALA A 1 70 ? 6.875 -18.594 15.562 1 98.69 70 ALA A N 1
ATOM 537 C CA . ALA A 1 70 ? 8.031 -17.703 15.555 1 98.69 70 ALA A CA 1
ATOM 538 C C . ALA A 1 70 ? 7.707 -16.391 14.836 1 98.69 70 ALA A C 1
ATOM 540 O O . ALA A 1 70 ? 8.211 -15.328 15.211 1 98.69 70 ALA A O 1
ATOM 541 N N . VAL A 1 71 ? 6.922 -16.453 13.773 1 98.75 71 VAL A N 1
ATOM 542 C CA . VAL A 1 71 ? 6.527 -15.273 13.016 1 98.75 71 VAL A CA 1
ATOM 543 C C . VAL A 1 71 ? 5.602 -14.398 13.859 1 98.75 71 VAL A C 1
ATOM 545 O O . VAL A 1 71 ? 5.793 -13.188 13.938 1 98.75 71 VAL A O 1
ATOM 548 N N . ILE A 1 72 ? 4.613 -15.039 14.508 1 98.62 72 ILE A N 1
ATOM 549 C CA . ILE A 1 72 ? 3.662 -14.336 15.359 1 98.62 72 ILE A CA 1
ATOM 550 C C . ILE A 1 72 ? 4.398 -13.688 16.531 1 98.62 72 ILE A C 1
ATOM 552 O O . ILE A 1 72 ? 4.137 -12.531 16.875 1 98.62 72 ILE A O 1
ATOM 556 N N . ALA A 1 73 ? 5.32 -14.391 17.125 1 98.69 73 ALA A N 1
ATOM 557 C CA . ALA A 1 73 ? 6.09 -13.875 18.25 1 98.69 73 ALA A CA 1
ATOM 558 C C . ALA A 1 73 ? 6.934 -12.672 17.844 1 98.69 73 ALA A C 1
ATOM 560 O O . ALA A 1 73 ? 7.059 -11.711 18.609 1 98.69 73 ALA A O 1
ATOM 561 N N . ALA A 1 74 ? 7.566 -12.758 16.688 1 98.75 74 ALA A N 1
ATOM 562 C CA . ALA A 1 74 ? 8.391 -11.656 16.188 1 98.75 74 ALA A CA 1
ATOM 563 C C . ALA A 1 74 ? 7.559 -10.398 15.992 1 98.75 74 ALA A C 1
ATOM 565 O O . ALA A 1 74 ? 8.016 -9.289 16.281 1 98.75 74 ALA A O 1
ATOM 566 N N . GLU A 1 75 ? 6.402 -10.57 15.43 1 98.44 75 GLU A N 1
ATOM 567 C CA . GLU A 1 75 ? 5.496 -9.438 15.25 1 98.44 75 GLU A CA 1
ATOM 568 C C . GLU A 1 75 ? 5.152 -8.789 16.578 1 98.44 75 GLU A C 1
ATOM 570 O O . GLU A 1 75 ? 5.219 -7.562 16.719 1 98.44 75 GLU A O 1
ATOM 575 N N . SER A 1 76 ? 4.73 -9.594 17.547 1 98 76 SER A N 1
ATOM 576 C CA . SER A 1 76 ? 4.32 -9.109 18.859 1 98 76 SER A CA 1
ATOM 577 C C . SER A 1 76 ? 5.465 -8.383 19.562 1 98 76 SER A C 1
ATOM 579 O O . SER A 1 76 ? 5.262 -7.328 20.156 1 98 76 SER A O 1
ATOM 581 N N . LYS A 1 77 ? 6.613 -8.961 19.5 1 98.12 77 LYS A N 1
ATOM 582 C CA . LYS A 1 77 ? 7.777 -8.359 20.141 1 98.12 77 LYS A CA 1
ATOM 583 C C . LYS A 1 77 ? 8.094 -6.988 19.547 1 98.12 77 LYS A C 1
ATOM 585 O O . LYS A 1 77 ? 8.391 -6.043 20.281 1 98.12 77 LYS A O 1
ATOM 590 N N . ALA A 1 78 ? 8.062 -6.906 18.234 1 98.31 78 ALA A N 1
ATOM 591 C CA . ALA A 1 78 ? 8.32 -5.637 17.562 1 98.31 78 ALA A CA 1
ATOM 592 C C . ALA A 1 78 ? 7.266 -4.594 17.922 1 98.31 78 ALA A C 1
ATOM 594 O O . ALA A 1 78 ? 7.582 -3.414 18.094 1 98.31 78 ALA A O 1
ATOM 595 N N . ALA A 1 79 ? 6.02 -5.023 18 1 97.94 79 ALA A N 1
ATOM 596 C CA . ALA A 1 79 ? 4.949 -4.109 18.391 1 97.94 79 ALA A CA 1
ATOM 597 C C . ALA A 1 79 ? 5.184 -3.561 19.797 1 97.94 79 ALA A C 1
ATOM 599 O O . ALA A 1 79 ? 4.961 -2.373 20.062 1 97.94 79 ALA A O 1
ATOM 600 N N . GLU A 1 80 ? 5.586 -4.391 20.688 1 97.12 80 GLU A N 1
ATOM 601 C CA . GLU A 1 80 ? 5.848 -3.992 22.062 1 97.12 80 GLU A CA 1
ATOM 602 C C . GLU A 1 80 ? 6.977 -2.971 22.141 1 97.12 80 GLU A C 1
ATOM 604 O O . GLU A 1 80 ? 6.938 -2.049 22.953 1 97.12 80 GLU A O 1
ATOM 609 N N . THR A 1 81 ? 7.918 -3.172 21.312 1 97.06 81 THR A N 1
ATOM 610 C CA . THR A 1 81 ? 9.117 -2.338 21.375 1 97.06 81 THR A CA 1
ATOM 611 C C . THR A 1 81 ? 8.898 -1.03 20.609 1 97.06 81 THR A C 1
ATOM 613 O O . THR A 1 81 ? 9.32 0.034 21.078 1 97.06 81 THR A O 1
ATOM 616 N N . PHE A 1 82 ? 8.25 -1.089 19.438 1 97.69 82 PHE A N 1
ATOM 617 C CA . PHE A 1 82 ? 8.281 0.044 18.516 1 97.69 82 PHE A CA 1
ATOM 618 C C . PHE A 1 82 ? 6.879 0.608 18.297 1 97.69 82 PHE A C 1
ATOM 620 O O . PHE A 1 82 ? 6.719 1.667 17.688 1 97.69 82 PHE A O 1
ATOM 627 N N . GLY A 1 83 ? 5.828 -0.084 18.797 1 97.19 83 GLY A N 1
ATOM 628 C CA . GLY A 1 83 ? 4.457 0.336 18.562 1 97.19 83 GLY A CA 1
ATOM 629 C C . GLY A 1 83 ? 3.848 -0.292 17.328 1 97.19 83 GLY A C 1
ATOM 630 O O . GLY A 1 83 ? 4.523 -1.019 16.594 1 97.19 83 GLY A O 1
ATOM 631 N N . ALA A 1 84 ? 2.596 0.028 17.016 1 97.62 84 ALA A N 1
ATOM 632 C CA . ALA A 1 84 ? 1.797 -0.636 15.984 1 97.62 84 ALA A CA 1
ATOM 633 C C . ALA A 1 84 ? 2.031 -0.006 14.617 1 97.62 84 ALA A C 1
ATOM 635 O O . ALA A 1 84 ? 1.623 -0.561 13.594 1 97.62 84 ALA A O 1
ATOM 636 N N . GLY A 1 85 ? 2.705 1.125 14.531 1 97 85 GLY A N 1
ATOM 637 C CA . GLY A 1 85 ? 2.957 1.768 13.25 1 97 85 GLY A CA 1
ATOM 638 C C . GLY A 1 85 ? 3.996 2.871 13.336 1 97 85 GLY A C 1
ATOM 639 O O . GLY A 1 85 ? 4.336 3.332 14.422 1 97 85 GLY A O 1
ATOM 640 N N . PRO A 1 86 ? 4.453 3.316 12.141 1 95.56 86 PRO A N 1
ATOM 641 C CA . PRO A 1 86 ? 5.555 4.281 12.141 1 95.56 86 PRO A CA 1
ATOM 642 C C . PRO A 1 86 ? 5.082 5.715 12.359 1 95.56 86 PRO A C 1
ATOM 644 O O . PRO A 1 86 ? 5.812 6.527 12.938 1 95.56 86 PRO A O 1
ATOM 647 N N . GLY A 1 87 ? 3.922 6.035 11.82 1 95.25 87 GLY A N 1
ATOM 648 C CA . GLY A 1 87 ? 3.381 7.375 11.977 1 95.25 87 GLY A CA 1
ATOM 649 C C . GLY A 1 87 ? 4.09 8.406 11.117 1 95.25 87 GLY A C 1
ATOM 650 O O . GLY A 1 87 ? 3.904 9.609 11.297 1 95.25 87 GLY A O 1
ATOM 651 N N . ALA A 1 88 ? 4.934 7.973 10.242 1 95.44 88 ALA A N 1
ATOM 652 C CA . ALA A 1 88 ? 5.695 8.844 9.352 1 95.44 88 ALA A CA 1
ATOM 653 C C . ALA A 1 88 ? 6.273 8.055 8.18 1 95.44 88 ALA A C 1
ATOM 655 O O . ALA A 1 88 ? 6.441 6.836 8.266 1 95.44 88 ALA A O 1
ATOM 656 N N . VAL A 1 89 ? 6.547 8.805 7.156 1 95.12 89 VAL A N 1
ATOM 657 C CA . VAL A 1 89 ? 7.215 8.188 6.012 1 95.12 89 VAL A CA 1
ATOM 658 C C . VAL A 1 89 ? 8.688 7.957 6.34 1 95.12 89 VAL A C 1
ATOM 660 O O . VAL A 1 89 ? 9.211 8.516 7.305 1 95.12 89 VAL A O 1
ATOM 663 N N . ARG A 1 90 ? 9.391 7.285 5.539 1 95.75 90 ARG A N 1
ATOM 664 C CA . ARG A 1 90 ? 10.734 6.785 5.797 1 95.75 90 ARG A CA 1
ATOM 665 C C . ARG A 1 90 ? 11.711 7.93 6.035 1 95.75 90 ARG A C 1
ATOM 667 O O . ARG A 1 90 ? 12.367 7.988 7.078 1 95.75 90 ARG A O 1
ATOM 674 N N . PHE A 1 91 ? 11.805 8.977 5.219 1 90.81 91 PHE A N 1
ATOM 675 C CA . PHE A 1 91 ? 12.883 9.953 5.27 1 90.81 91 PHE A CA 1
ATOM 676 C C . PHE A 1 91 ? 12.617 11 6.344 1 90.81 91 PHE A C 1
ATOM 678 O O . PHE A 1 91 ? 13.523 11.75 6.723 1 90.81 91 PHE A O 1
ATOM 685 N N . ILE A 1 92 ? 11.5 11.195 7 1 88.94 92 ILE A N 1
ATOM 686 C CA . ILE A 1 92 ? 11.211 12.18 8.039 1 88.94 92 ILE A CA 1
ATOM 687 C C . ILE A 1 92 ? 11.336 11.531 9.414 1 88.94 92 ILE A C 1
ATOM 689 O O . ILE A 1 92 ? 12.047 12.039 10.289 1 88.94 92 ILE A O 1
ATOM 693 N N . SER A 1 93 ? 11 10.281 9.695 1 92.56 93 SER A N 1
ATOM 694 C CA . SER A 1 93 ? 11.062 9.562 10.961 1 92.56 93 SER A CA 1
ATOM 695 C C . SER A 1 93 ? 10.273 8.266 10.906 1 92.56 93 SER A C 1
ATOM 697 O O . SER A 1 93 ? 9.672 7.848 11.891 1 92.56 93 SER A O 1
ATOM 699 N N . GLY A 1 94 ? 10.289 7.738 9.844 1 95.56 94 GLY A N 1
ATOM 700 C CA . GLY A 1 94 ? 9.516 6.52 9.688 1 95.56 94 GLY A CA 1
ATOM 701 C C . GLY A 1 94 ? 10.375 5.289 9.469 1 95.56 94 GLY A C 1
ATOM 702 O O . GLY A 1 94 ? 9.859 4.215 9.148 1 95.56 94 GLY A O 1
ATOM 703 N N . THR A 1 95 ? 11.703 5.441 9.602 1 98 95 THR A N 1
ATOM 704 C CA . THR A 1 95 ? 12.609 4.305 9.461 1 98 95 THR A CA 1
ATOM 705 C C . THR A 1 95 ? 12.961 3.715 10.82 1 98 95 THR A C 1
ATOM 707 O O . THR A 1 95 ? 13.516 4.406 11.68 1 98 95 THR A O 1
ATOM 710 N N . TYR A 1 96 ? 12.633 2.496 11.039 1 98.44 96 TYR A N 1
ATOM 711 C CA . TYR A 1 96 ? 12.914 1.774 12.281 1 98.44 96 TYR A CA 1
ATOM 712 C C . TYR A 1 96 ? 13.906 0.645 12.039 1 98.44 96 TYR A C 1
ATOM 714 O O . TYR A 1 96 ? 14.047 0.163 10.914 1 98.44 96 TYR A O 1
ATOM 722 N N . GLN A 1 97 ? 14.562 0.244 13.047 1 98.5 97 GLN A N 1
ATOM 723 C CA . GLN A 1 97 ? 15.586 -0.79 12.984 1 98.5 97 GLN A CA 1
ATOM 724 C C . GLN A 1 97 ? 15.062 -2.049 12.305 1 98.5 97 GLN A C 1
ATOM 726 O O . GLN A 1 97 ? 15.742 -2.645 11.469 1 98.5 97 GLN A O 1
ATOM 731 N N . PRO A 1 98 ? 13.82 -2.486 12.609 1 98.75 98 PRO A N 1
ATOM 732 C CA . PRO A 1 98 ? 13.328 -3.691 11.938 1 98.75 98 PRO A CA 1
ATOM 733 C C . PRO A 1 98 ? 13.266 -3.537 10.422 1 98.75 98 PRO A C 1
ATOM 735 O O . PRO A 1 98 ? 13.445 -4.516 9.688 1 98.75 98 PRO A O 1
ATOM 738 N N . HIS A 1 99 ? 13.008 -2.309 9.906 1 98.75 99 HIS A N 1
ATOM 739 C CA . HIS A 1 99 ? 13.008 -2.082 8.469 1 98.75 99 HIS A CA 1
ATOM 740 C C . HIS A 1 99 ? 14.391 -2.363 7.871 1 98.75 99 HIS A C 1
ATOM 742 O O . HIS A 1 99 ? 14.5 -3.041 6.848 1 98.75 99 HIS A O 1
ATOM 748 N N . ILE A 1 100 ? 15.359 -1.836 8.516 1 98.62 100 ILE A N 1
ATOM 749 C CA . ILE A 1 100 ? 16.734 -1.941 8.039 1 98.62 100 ILE A CA 1
ATOM 750 C C . ILE A 1 100 ? 17.203 -3.391 8.133 1 98.62 100 ILE A C 1
ATOM 752 O O . ILE A 1 100 ? 17.844 -3.904 7.211 1 98.62 100 ILE A O 1
ATOM 756 N N . ASP A 1 101 ? 16.875 -4.047 9.266 1 98.88 101 ASP A N 1
ATOM 757 C CA . ASP A 1 101 ? 17.234 -5.453 9.43 1 98.88 101 ASP A CA 1
ATOM 758 C C . ASP A 1 101 ? 16.656 -6.301 8.305 1 98.88 101 ASP A C 1
ATOM 760 O O . ASP A 1 101 ? 17.344 -7.148 7.734 1 98.88 101 ASP A O 1
ATOM 764 N N . LEU A 1 102 ? 15.43 -6.078 7.977 1 98.94 102 LEU A N 1
ATOM 765 C CA . LEU A 1 102 ? 14.766 -6.84 6.926 1 98.94 102 LEU A CA 1
ATOM 766 C C . LEU A 1 102 ? 15.367 -6.531 5.562 1 98.94 102 LEU A C 1
ATOM 768 O O . LEU A 1 102 ? 15.586 -7.438 4.754 1 98.94 102 LEU A O 1
ATOM 772 N N . GLU A 1 103 ? 15.562 -5.242 5.258 1 98.88 103 GLU A N 1
ATOM 773 C CA . GLU A 1 103 ? 16.141 -4.852 3.98 1 98.88 103 GLU A CA 1
ATOM 774 C C . GLU A 1 103 ? 17.516 -5.5 3.781 1 98.88 103 GLU A C 1
ATOM 776 O O . GLU A 1 103 ? 17.812 -6.023 2.705 1 98.88 103 GLU A O 1
ATOM 781 N N . ASN A 1 104 ? 18.312 -5.457 4.824 1 98.88 104 ASN A N 1
ATOM 782 C CA . ASN A 1 104 ? 19.641 -6.082 4.75 1 98.88 104 ASN A CA 1
ATOM 783 C C . ASN A 1 104 ? 19.531 -7.586 4.516 1 98.88 104 ASN A C 1
ATOM 785 O O . ASN A 1 104 ? 20.266 -8.148 3.707 1 98.88 104 ASN A O 1
ATOM 789 N N . ARG A 1 105 ? 18.656 -8.203 5.184 1 98.94 105 ARG A N 1
ATOM 790 C CA . ARG A 1 105 ? 18.5 -9.648 5.074 1 98.94 105 ARG A CA 1
ATOM 791 C C . ARG A 1 105 ? 17.969 -10.039 3.697 1 98.94 105 ARG A C 1
ATOM 793 O O . ARG A 1 105 ? 18.375 -11.062 3.141 1 98.94 105 ARG A O 1
ATOM 800 N N . LEU A 1 106 ? 17.062 -9.258 3.139 1 98.94 106 LEU A N 1
ATOM 801 C CA . LEU A 1 106 ? 16.547 -9.492 1.795 1 98.94 106 LEU A CA 1
ATOM 802 C C . LEU A 1 106 ? 17.656 -9.367 0.755 1 98.94 106 LEU A C 1
ATOM 804 O O . LEU A 1 106 ? 17.734 -10.172 -0.174 1 98.94 106 LEU A O 1
ATOM 808 N N . ALA A 1 107 ? 18.438 -8.32 0.907 1 98.88 107 ALA A N 1
ATOM 809 C CA . ALA A 1 107 ? 19.562 -8.148 -0.007 1 98.88 107 ALA A CA 1
ATOM 810 C C . ALA A 1 107 ? 20.484 -9.359 0.022 1 98.88 107 ALA A C 1
ATOM 812 O O . ALA A 1 107 ? 20.906 -9.859 -1.028 1 98.88 107 ALA A O 1
ATOM 813 N N . GLU A 1 108 ? 20.734 -9.859 1.205 1 98.81 108 GLU A N 1
ATOM 814 C CA . GLU A 1 108 ? 21.562 -11.039 1.372 1 98.81 108 GLU A CA 1
ATOM 815 C C . GLU A 1 108 ? 20.922 -12.273 0.739 1 98.81 108 GLU A C 1
ATOM 817 O O . GLU A 1 108 ? 21.578 -13.016 0.011 1 98.81 108 GLU A O 1
ATOM 822 N N . PHE A 1 109 ? 19.75 -12.523 1.001 1 98.88 109 PHE A N 1
ATOM 823 C CA . PHE A 1 109 ? 19.016 -13.672 0.508 1 98.88 109 PHE A CA 1
ATOM 824 C C . PHE A 1 109 ? 19.062 -13.742 -1.014 1 98.88 109 PHE A C 1
ATOM 826 O O . PHE A 1 109 ? 19.188 -14.828 -1.589 1 98.88 109 PHE A O 1
ATOM 833 N N . HIS A 1 110 ? 18.922 -12.531 -1.705 1 98.81 110 HIS A N 1
ATOM 834 C CA . HIS A 1 110 ? 18.875 -12.469 -3.162 1 98.81 110 HIS A CA 1
ATOM 835 C C . HIS A 1 110 ? 20.25 -12.227 -3.76 1 98.81 110 HIS A C 1
ATOM 837 O O . HIS A 1 110 ? 20.391 -12.07 -4.977 1 98.81 110 HIS A O 1
ATOM 843 N N . ASP A 1 111 ? 21.25 -12.188 -2.889 1 98 111 ASP A N 1
ATOM 844 C CA . ASP A 1 111 ? 22.609 -11.922 -3.33 1 98 111 ASP A CA 1
ATOM 845 C C . ASP A 1 111 ? 22.688 -10.641 -4.148 1 98 111 ASP A C 1
ATOM 847 O O . ASP A 1 111 ? 23.156 -10.648 -5.289 1 98 111 ASP A O 1
ATOM 851 N N . ARG A 1 112 ? 22.125 -9.578 -3.596 1 98.12 112 ARG A N 1
ATOM 852 C CA . ARG A 1 112 ? 22.188 -8.227 -4.152 1 98.12 112 ARG A CA 1
ATOM 853 C C . ARG A 1 112 ? 22.797 -7.25 -3.15 1 98.12 112 ARG A C 1
ATOM 855 O O . ARG A 1 112 ? 23 -7.594 -1.985 1 98.12 112 ARG A O 1
ATOM 862 N N . HIS A 1 113 ? 23.109 -6.047 -3.559 1 97.5 113 HIS A N 1
ATOM 863 C CA . HIS A 1 113 ? 23.797 -5.066 -2.727 1 97.5 113 HIS A CA 1
ATOM 864 C C . HIS A 1 113 ? 22.828 -4.387 -1.761 1 97.5 113 HIS A C 1
ATOM 866 O O . HIS A 1 113 ? 23.219 -4.008 -0.654 1 97.5 113 HIS A O 1
ATOM 872 N N . SER A 1 114 ? 21.594 -4.246 -2.201 1 98.44 114 SER A N 1
ATOM 873 C CA . SER A 1 114 ? 20.672 -3.432 -1.413 1 98.44 114 SER A CA 1
ATOM 874 C C . SER A 1 114 ? 19.219 -3.807 -1.698 1 98.44 114 SER A C 1
ATOM 876 O O . SER A 1 114 ? 18.906 -4.363 -2.756 1 98.44 114 SER A O 1
ATOM 878 N N . ALA A 1 115 ? 18.375 -3.568 -0.746 1 98.81 115 ALA A N 1
ATOM 879 C CA . ALA A 1 115 ? 16.938 -3.793 -0.827 1 98.81 115 ALA A CA 1
ATOM 880 C C . ALA A 1 115 ? 16.156 -2.609 -0.253 1 98.81 115 ALA A C 1
ATOM 882 O O . ALA A 1 115 ? 16.703 -1.82 0.521 1 98.81 115 ALA A O 1
ATOM 883 N N . MET A 1 116 ? 14.969 -2.506 -0.661 1 98.5 116 MET A N 1
ATOM 884 C CA . MET A 1 116 ? 14.062 -1.449 -0.219 1 98.5 116 MET A CA 1
ATOM 885 C C . MET A 1 116 ? 12.648 -1.986 -0.038 1 98.5 116 MET A C 1
ATOM 887 O O . MET A 1 116 ? 12.172 -2.771 -0.859 1 98.5 116 MET A O 1
ATOM 891 N N . LEU A 1 117 ? 12 -1.532 1.045 1 98.62 117 LEU A N 1
ATOM 892 C CA . LEU A 1 117 ? 10.68 -2.035 1.39 1 98.62 117 LEU A CA 1
ATOM 893 C C . LEU A 1 117 ? 9.594 -1.053 0.958 1 98.62 117 LEU A C 1
ATOM 895 O O . LEU A 1 117 ? 9.812 0.161 0.953 1 98.62 117 LEU A O 1
ATOM 899 N N . PHE A 1 118 ? 8.469 -1.552 0.588 1 98.19 118 PHE A N 1
ATOM 900 C CA . PHE A 1 118 ? 7.254 -0.808 0.282 1 98.19 118 PHE A CA 1
ATOM 901 C C . PHE A 1 118 ? 6.066 -1.377 1.046 1 98.19 118 PHE A C 1
ATOM 903 O O . PHE A 1 118 ? 6.145 -2.475 1.603 1 98.19 118 PHE A O 1
ATOM 910 N N . SER A 1 119 ? 4.973 -0.686 1.057 1 97 119 SER A N 1
ATOM 911 C CA . SER A 1 119 ? 3.791 -1.069 1.823 1 97 119 SER A CA 1
ATOM 912 C C . SER A 1 119 ? 3.109 -2.291 1.216 1 97 119 SER A C 1
ATOM 914 O O . SER A 1 119 ? 2.375 -3.004 1.901 1 97 119 SER A O 1
ATOM 916 N N . ALA A 1 120 ? 3.27 -2.494 -0.03 1 97.44 120 ALA A N 1
ATOM 917 C CA . ALA A 1 120 ? 2.76 -3.625 -0.801 1 97.44 120 ALA A CA 1
ATOM 918 C C . ALA A 1 120 ? 3.582 -3.842 -2.068 1 97.44 120 ALA A C 1
ATOM 920 O O . ALA A 1 120 ? 4.309 -2.945 -2.504 1 97.44 120 ALA A O 1
ATOM 921 N N . ALA A 1 121 ? 3.494 -5.031 -2.619 1 97.06 121 ALA A N 1
ATOM 922 C CA . ALA A 1 121 ? 4.164 -5.254 -3.898 1 97.06 121 ALA A CA 1
ATOM 923 C C . ALA A 1 121 ? 3.561 -4.375 -4.992 1 97.06 121 ALA A C 1
ATOM 925 O O . ALA A 1 121 ? 4.27 -3.916 -5.891 1 97.06 121 ALA A O 1
ATOM 926 N N . TYR A 1 122 ? 2.229 -4.211 -4.965 1 97.62 122 TYR A N 1
ATOM 927 C CA . TYR A 1 122 ? 1.577 -3.299 -5.895 1 97.62 122 TYR A CA 1
ATOM 928 C C . TYR A 1 122 ? 2.172 -1.899 -5.793 1 97.62 122 TYR A C 1
ATOM 930 O O . TYR A 1 122 ? 2.492 -1.278 -6.812 1 97.62 122 TYR A O 1
ATOM 938 N N . ALA A 1 123 ? 2.334 -1.433 -4.547 1 97.69 123 ALA A N 1
ATOM 939 C CA . ALA A 1 123 ? 2.934 -0.123 -4.301 1 97.69 123 ALA A CA 1
ATOM 940 C C . ALA A 1 123 ? 4.383 -0.086 -4.777 1 97.69 123 ALA A C 1
ATOM 942 O O . ALA A 1 123 ? 4.852 0.938 -5.277 1 97.69 123 ALA A O 1
ATOM 943 N N . ALA A 1 124 ? 5.086 -1.187 -4.562 1 98.31 124 ALA A N 1
ATOM 944 C CA . ALA A 1 124 ? 6.465 -1.26 -5.035 1 98.31 124 ALA A CA 1
ATOM 945 C C . ALA A 1 124 ? 6.539 -1.037 -6.543 1 98.31 124 ALA A C 1
ATOM 947 O O . ALA A 1 124 ? 7.316 -0.204 -7.016 1 98.31 124 ALA A O 1
ATOM 948 N N . MET A 1 125 ? 5.715 -1.695 -7.293 1 98.31 125 MET A N 1
ATOM 949 C CA . MET A 1 125 ? 5.75 -1.601 -8.75 1 98.31 125 MET A CA 1
ATOM 950 C C . MET A 1 125 ? 5.383 -0.195 -9.211 1 98.31 125 MET A C 1
ATOM 952 O O . MET A 1 125 ? 6.047 0.37 -10.078 1 98.31 125 MET A O 1
ATOM 956 N N . ILE A 1 126 ? 4.391 0.357 -8.516 1 96.81 126 ILE A N 1
ATOM 957 C CA . ILE A 1 126 ? 3.916 1.699 -8.836 1 96.81 126 ILE A CA 1
ATOM 958 C C . ILE A 1 126 ? 5.023 2.717 -8.57 1 96.81 126 ILE A C 1
ATOM 960 O O . ILE A 1 126 ? 5.102 3.746 -9.242 1 96.81 126 ILE A O 1
ATOM 964 N N . GLY A 1 127 ? 5.855 2.416 -7.664 1 97 127 GLY A N 1
ATOM 965 C CA . GLY A 1 127 ? 6.926 3.334 -7.309 1 97 127 GLY A CA 1
ATOM 966 C C . GLY A 1 127 ? 8.195 3.111 -8.109 1 97 127 GLY A C 1
ATOM 967 O O . GLY A 1 127 ? 8.961 4.047 -8.336 1 97 127 GLY A O 1
ATOM 968 N N . ILE A 1 128 ? 8.453 1.939 -8.602 1 98.12 128 ILE A N 1
ATOM 969 C CA . ILE A 1 128 ? 9.75 1.559 -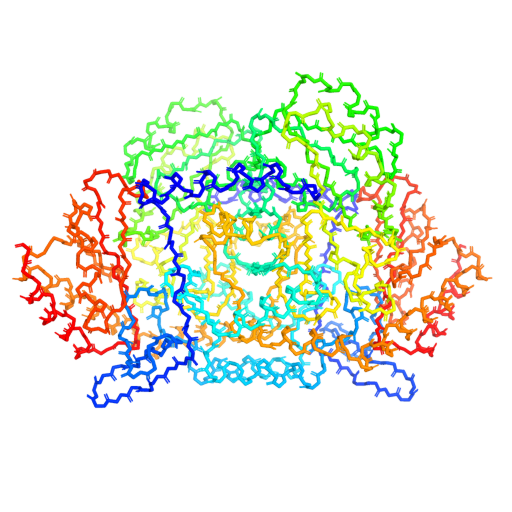9.164 1 98.12 128 ILE A CA 1
ATOM 970 C C . ILE A 1 128 ? 9.758 1.821 -10.664 1 98.12 128 ILE A C 1
ATOM 972 O O . ILE A 1 128 ? 10.617 2.545 -11.172 1 98.12 128 ILE A O 1
ATOM 976 N N . LEU A 1 129 ? 8.828 1.334 -11.43 1 97.94 129 LEU A N 1
ATOM 977 C CA . LEU A 1 129 ? 8.875 1.375 -12.883 1 97.94 129 LEU A CA 1
ATOM 978 C C . LEU A 1 129 ? 8.812 2.812 -13.391 1 97.94 129 LEU A C 1
ATOM 980 O O . LEU A 1 129 ? 9.641 3.227 -14.203 1 97.94 129 LEU A O 1
ATOM 984 N N . PRO A 1 130 ? 7.824 3.629 -12.844 1 97.38 130 PRO A N 1
ATOM 985 C CA . PRO A 1 130 ? 7.773 5.004 -13.344 1 97.38 130 PRO A CA 1
ATOM 986 C C . PRO A 1 130 ? 9.055 5.781 -13.062 1 97.38 130 PRO A C 1
ATOM 988 O O . PRO A 1 130 ? 9.43 6.672 -13.836 1 97.38 130 PRO A O 1
ATOM 991 N N . ALA A 1 131 ? 9.695 5.453 -11.977 1 96.56 131 ALA A N 1
ATOM 992 C CA . ALA A 1 131 ? 10.93 6.148 -11.609 1 96.56 131 ALA A CA 1
ATOM 993 C C . ALA A 1 131 ? 12.062 5.805 -12.57 1 96.56 131 ALA A C 1
ATOM 995 O O . ALA A 1 131 ? 13.008 6.582 -12.727 1 96.56 131 ALA A O 1
ATOM 996 N N . LEU A 1 132 ? 11.984 4.68 -13.305 1 96.88 132 LEU A N 1
ATOM 997 C CA . LEU A 1 132 ? 13.07 4.199 -14.148 1 96.88 132 LEU A CA 1
ATOM 998 C C . LEU A 1 132 ? 12.781 4.465 -15.617 1 96.88 132 LEU A C 1
ATOM 1000 O O . LEU A 1 132 ? 13.648 4.273 -16.469 1 96.88 132 LEU A O 1
ATOM 1004 N N . ILE A 1 133 ? 11.578 4.84 -15.93 1 97.19 133 ILE A N 1
ATOM 1005 C CA . ILE A 1 133 ? 11.141 5.055 -17.312 1 97.19 133 ILE A CA 1
ATOM 1006 C C . ILE A 1 133 ? 11.156 6.547 -17.625 1 97.19 133 ILE A C 1
ATOM 1008 O O . ILE A 1 133 ? 10.758 7.371 -16.797 1 97.19 133 ILE A O 1
ATOM 1012 N N . ASP A 1 134 ? 11.719 6.922 -18.703 1 94.75 134 ASP A N 1
ATOM 1013 C CA . ASP A 1 134 ? 11.664 8.297 -19.188 1 94.75 134 ASP A CA 1
ATOM 1014 C C . ASP A 1 134 ? 11.312 8.344 -20.672 1 94.75 134 ASP A C 1
ATOM 1016 O O . ASP A 1 134 ? 10.867 7.348 -21.234 1 94.75 134 ASP A O 1
ATOM 1020 N N . GLU A 1 135 ? 11.375 9.477 -21.281 1 95.94 135 GLU A N 1
ATOM 1021 C CA . GLU A 1 135 ? 10.891 9.711 -22.641 1 95.94 135 GLU A CA 1
ATOM 1022 C C . GLU A 1 135 ? 11.789 9.031 -23.672 1 95.94 135 GLU A C 1
ATOM 1024 O O . GLU A 1 135 ? 11.43 8.938 -24.844 1 95.94 135 GLU A O 1
ATOM 1029 N N . ASP A 1 136 ? 12.859 8.375 -23.25 1 95.81 136 ASP A N 1
ATOM 1030 C CA . ASP A 1 136 ? 13.773 7.672 -24.141 1 95.81 136 ASP A CA 1
ATOM 1031 C C . ASP A 1 136 ? 13.719 6.164 -23.922 1 95.81 136 ASP A C 1
ATOM 1033 O O . ASP A 1 136 ? 14.508 5.414 -24.484 1 95.81 136 ASP A O 1
ATOM 1037 N N . THR A 1 137 ? 12.75 5.75 -23.109 1 97.75 137 THR A N 1
ATOM 1038 C CA . THR A 1 137 ? 12.719 4.348 -22.719 1 97.75 137 THR A CA 1
ATOM 1039 C C . THR A 1 137 ? 11.617 3.602 -23.469 1 97.75 137 THR A C 1
ATOM 1041 O O . THR A 1 137 ? 10.461 4.016 -23.453 1 97.75 137 THR A O 1
ATOM 1044 N N . LEU A 1 138 ? 12.008 2.51 -24.156 1 98.38 138 LEU A N 1
ATOM 1045 C CA . LEU A 1 138 ? 11.07 1.509 -24.641 1 98.38 138 LEU A CA 1
ATOM 1046 C C . LEU A 1 138 ? 10.758 0.483 -23.547 1 98.38 138 LEU A C 1
ATOM 1048 O O . LEU A 1 138 ? 11.672 -0.11 -22.969 1 98.38 138 LEU A O 1
ATOM 1052 N N . VAL A 1 139 ? 9.492 0.336 -23.219 1 98.69 139 VAL A N 1
ATOM 1053 C CA . VAL A 1 139 ? 9.086 -0.686 -22.266 1 98.69 139 VAL A CA 1
ATOM 1054 C C . VAL A 1 139 ? 8.438 -1.857 -23 1 98.69 139 VAL A C 1
ATOM 1056 O O . VAL A 1 139 ? 7.48 -1.673 -23.75 1 98.69 139 VAL A O 1
ATOM 1059 N N . VAL A 1 140 ? 8.969 -3.029 -22.844 1 98.75 140 VAL A N 1
ATOM 1060 C CA . VAL A 1 140 ? 8.453 -4.25 -23.469 1 98.75 140 VAL A CA 1
ATOM 1061 C C . VAL A 1 140 ? 7.898 -5.176 -22.391 1 98.75 140 VAL A C 1
ATOM 1063 O O . VAL A 1 140 ? 8.633 -5.621 -21.5 1 98.75 140 VAL A O 1
ATOM 1066 N N . SER A 1 141 ? 6.625 -5.465 -22.453 1 98.56 141 SER A N 1
ATOM 1067 C CA . SER A 1 141 ? 5.902 -6.129 -21.375 1 98.56 141 SER A CA 1
ATOM 1068 C C . SER A 1 141 ? 5.219 -7.398 -21.859 1 98.56 141 SER A C 1
ATOM 1070 O O . SER A 1 141 ? 4.711 -7.441 -22.984 1 98.56 141 SER A O 1
ATOM 1072 N N . ASP A 1 142 ? 5.195 -8.445 -21.078 1 98.25 142 ASP A N 1
ATOM 1073 C CA . ASP A 1 142 ? 4.43 -9.648 -21.359 1 98.25 142 ASP A CA 1
ATOM 1074 C C . ASP A 1 142 ? 2.928 -9.391 -21.266 1 98.25 142 ASP A C 1
ATOM 1076 O O . ASP A 1 142 ? 2.477 -8.672 -20.375 1 98.25 142 ASP A O 1
ATOM 1080 N N . ALA A 1 143 ? 2.16 -10.062 -22.062 1 96.25 143 ALA A N 1
ATOM 1081 C CA . ALA A 1 143 ? 0.728 -9.805 -22.172 1 96.25 143 ALA A CA 1
ATOM 1082 C C . ALA A 1 143 ? -0.007 -10.242 -20.906 1 96.25 143 ALA A C 1
ATOM 1084 O O . ALA A 1 143 ? -1.088 -9.734 -20.609 1 96.25 143 ALA A O 1
ATOM 1085 N N . LEU A 1 144 ? 0.551 -11.172 -20.109 1 94.62 144 LEU A N 1
ATOM 1086 C CA . LEU A 1 144 ? -0.166 -11.695 -18.953 1 94.62 144 LEU A CA 1
ATOM 1087 C C . LEU A 1 144 ? 0.406 -11.141 -17.656 1 94.62 144 LEU A C 1
ATOM 1089 O O . LEU A 1 144 ? 0.121 -11.656 -16.562 1 94.62 144 LEU A O 1
ATOM 1093 N N . ASN A 1 145 ? 1.157 -10.055 -17.797 1 97.19 145 ASN A N 1
ATOM 1094 C CA . ASN A 1 145 ? 1.725 -9.43 -16.594 1 97.19 145 ASN A CA 1
ATOM 1095 C C . ASN A 1 145 ? 0.636 -8.984 -15.625 1 97.19 145 ASN A C 1
ATOM 1097 O O . ASN A 1 145 ? -0.458 -8.602 -16.047 1 97.19 145 ASN A O 1
ATOM 1101 N N . HIS A 1 146 ? 0.954 -9.07 -14.398 1 96.69 146 HIS A N 1
ATOM 1102 C CA . HIS A 1 146 ? 0.078 -8.648 -13.312 1 96.69 146 HIS A CA 1
ATOM 1103 C C . HIS A 1 146 ? -0.384 -7.207 -13.508 1 96.69 146 HIS A C 1
ATOM 1105 O O . HIS A 1 146 ? 0.342 -6.391 -14.086 1 96.69 146 HIS A O 1
ATOM 1111 N N . ASN A 1 147 ? -1.527 -6.879 -12.984 1 96 147 ASN A N 1
ATOM 1112 C CA . ASN A 1 147 ? -2.178 -5.578 -13.109 1 96 147 ASN A CA 1
ATOM 1113 C C . ASN A 1 147 ? -1.274 -4.449 -12.625 1 96 147 ASN A C 1
ATOM 1115 O O . ASN A 1 147 ? -1.294 -3.35 -13.18 1 96 147 ASN A O 1
ATOM 1119 N N . CYS A 1 148 ? -0.485 -4.68 -11.547 1 97.5 148 CYS A N 1
ATOM 1120 C CA . CYS A 1 148 ? 0.36 -3.625 -10.992 1 97.5 148 CYS A CA 1
ATOM 1121 C C . CYS A 1 148 ? 1.402 -3.174 -12.008 1 97.5 148 CYS A C 1
ATOM 1123 O O . CYS A 1 148 ? 1.776 -2 -12.039 1 97.5 148 CYS A O 1
ATOM 1125 N N . ILE A 1 149 ? 1.896 -4.055 -12.883 1 98.25 149 ILE A N 1
ATOM 1126 C CA . ILE A 1 149 ? 2.854 -3.709 -13.93 1 98.25 149 ILE A CA 1
ATOM 1127 C C . ILE A 1 149 ? 2.172 -2.84 -14.984 1 98.25 149 ILE A C 1
ATOM 1129 O O . ILE A 1 149 ? 2.721 -1.817 -15.406 1 98.25 149 ILE A O 1
ATOM 1133 N N . ILE A 1 150 ? 1.016 -3.256 -15.383 1 97.19 150 ILE A N 1
ATOM 1134 C CA . ILE A 1 150 ? 0.248 -2.543 -16.391 1 97.19 150 ILE A CA 1
ATOM 1135 C C . ILE A 1 150 ? 0.004 -1.104 -15.945 1 97.19 150 ILE A C 1
ATOM 1137 O O . ILE A 1 150 ? 0.268 -0.159 -16.688 1 97.19 150 ILE A O 1
ATOM 1141 N N . ASN A 1 151 ? -0.442 -0.939 -14.727 1 96.94 151 ASN A N 1
ATOM 1142 C CA . ASN A 1 151 ? -0.754 0.395 -14.219 1 96.94 151 ASN A CA 1
ATOM 1143 C C . ASN A 1 151 ? 0.511 1.212 -13.977 1 96.94 151 ASN A C 1
ATOM 1145 O O . ASN A 1 151 ? 0.512 2.432 -14.148 1 96.94 151 ASN A O 1
ATOM 1149 N N . ALA A 1 152 ? 1.57 0.579 -13.539 1 97.94 152 ALA A N 1
ATOM 1150 C CA . ALA A 1 152 ? 2.838 1.286 -13.375 1 97.94 152 ALA A CA 1
ATOM 1151 C C . ALA A 1 152 ? 3.324 1.859 -14.695 1 97.94 152 ALA A C 1
ATOM 1153 O O . ALA A 1 152 ? 3.824 2.986 -14.75 1 97.94 152 ALA A O 1
ATOM 1154 N N . ILE A 1 153 ? 3.242 1.096 -15.781 1 97.62 153 ILE A N 1
ATOM 1155 C CA . ILE A 1 153 ? 3.633 1.564 -17.109 1 97.62 153 ILE A CA 1
ATOM 1156 C C . ILE A 1 153 ? 2.754 2.744 -17.516 1 97.62 153 ILE A C 1
ATOM 1158 O O . ILE A 1 153 ? 3.244 3.725 -18.078 1 97.62 153 ILE A O 1
ATOM 1162 N N . ARG A 1 154 ? 1.458 2.678 -17.172 1 95.75 154 ARG A N 1
ATOM 1163 C CA . ARG A 1 154 ? 0.517 3.738 -17.531 1 95.75 154 ARG A CA 1
ATOM 1164 C C . ARG A 1 154 ? 0.89 5.047 -16.828 1 95.75 154 ARG A C 1
ATOM 1166 O O . ARG A 1 154 ? 0.646 6.129 -17.375 1 95.75 154 ARG A O 1
ATOM 1173 N N . LEU A 1 155 ? 1.466 4.969 -15.695 1 96 155 LEU A N 1
ATOM 1174 C CA . LEU A 1 155 ? 1.837 6.145 -14.922 1 96 155 LEU A CA 1
ATOM 1175 C C . LEU A 1 155 ? 3.09 6.801 -15.492 1 96 155 LEU A C 1
ATOM 1177 O O . LEU A 1 155 ? 3.373 7.965 -15.211 1 96 155 LEU A O 1
ATOM 1181 N N . ALA A 1 156 ? 3.828 6.027 -16.203 1 95.12 156 ALA A N 1
ATOM 1182 C CA . ALA A 1 156 ? 5.117 6.504 -16.703 1 95.12 156 ALA A CA 1
ATOM 1183 C C . ALA A 1 156 ? 4.953 7.242 -18.031 1 95.12 156 ALA A C 1
ATOM 1185 O O . ALA A 1 156 ? 3.979 7.02 -18.75 1 95.12 156 ALA A O 1
ATOM 1186 N N . LYS A 1 157 ? 5.863 8.18 -18.312 1 91.5 157 LYS A N 1
ATOM 1187 C CA . LYS A 1 157 ? 5.996 8.805 -19.641 1 91.5 157 LYS A CA 1
ATOM 1188 C C . LYS A 1 157 ? 7.09 8.133 -20.453 1 91.5 157 LYS A C 1
ATOM 1190 O O . LYS A 1 157 ? 8.258 8.523 -20.391 1 91.5 157 LYS A O 1
ATOM 1195 N N . THR A 1 158 ? 6.734 7.215 -21.219 1 91.38 158 THR A N 1
ATOM 1196 C CA . THR A 1 158 ? 7.684 6.398 -21.969 1 91.38 158 THR A CA 1
ATOM 1197 C C . THR A 1 158 ? 7.766 6.855 -23.422 1 91.38 158 THR A C 1
ATOM 1199 O O . THR A 1 158 ? 6.891 7.578 -23.891 1 91.38 158 THR A O 1
ATOM 1202 N N . ALA A 1 159 ? 8.93 6.516 -24.047 1 89.81 159 ALA A N 1
ATOM 1203 C CA . ALA A 1 159 ? 9.031 6.703 -25.5 1 89.81 159 ALA A CA 1
ATOM 1204 C C . ALA A 1 159 ? 7.992 5.859 -26.234 1 89.81 159 ALA A C 1
ATOM 1206 O O . ALA A 1 159 ? 7.32 6.344 -27.141 1 89.81 159 ALA A O 1
ATOM 1207 N N . ARG A 1 160 ? 7.969 4.613 -25.828 1 94.5 160 ARG A N 1
ATOM 1208 C CA . ARG A 1 160 ? 7.07 3.641 -26.453 1 94.5 160 ARG A CA 1
ATOM 1209 C C . ARG A 1 160 ? 6.828 2.457 -25.516 1 94.5 160 ARG A C 1
ATOM 1211 O O . ARG A 1 160 ? 7.676 2.131 -24.688 1 94.5 160 ARG A O 1
ATOM 1218 N N . LYS A 1 161 ? 5.664 1.909 -25.641 1 97.31 161 LYS A N 1
ATOM 1219 C CA . LYS A 1 161 ? 5.309 0.665 -24.969 1 97.31 161 LYS A CA 1
ATOM 1220 C C . LYS A 1 161 ? 4.941 -0.422 -25.984 1 97.31 161 LYS A C 1
ATOM 1222 O O . LYS A 1 161 ? 4.266 -0.153 -26.969 1 97.31 161 LYS A O 1
ATOM 1227 N N . ALA A 1 162 ? 5.445 -1.555 -25.812 1 98.25 162 ALA A N 1
ATOM 1228 C CA . ALA A 1 162 ? 5.102 -2.715 -26.625 1 98.25 162 ALA A CA 1
ATOM 1229 C C . ALA A 1 162 ? 4.75 -3.916 -25.75 1 98.25 162 ALA A C 1
ATOM 1231 O O . ALA A 1 162 ? 5.359 -4.125 -24.703 1 98.25 162 ALA A O 1
ATOM 1232 N N . VAL A 1 163 ? 3.783 -4.656 -26.172 1 98.38 163 VAL A N 1
ATOM 1233 C CA . VAL A 1 163 ? 3.35 -5.875 -25.484 1 98.38 163 VAL A CA 1
ATOM 1234 C C . VAL A 1 163 ? 3.547 -7.078 -26.406 1 98.38 163 VAL A C 1
ATOM 1236 O O . VAL A 1 163 ? 3.148 -7.051 -27.562 1 98.38 163 VAL A O 1
ATOM 1239 N N . PHE A 1 164 ? 4.234 -8.062 -25.938 1 98.44 164 PHE A N 1
ATOM 1240 C CA . PHE A 1 164 ? 4.363 -9.289 -26.719 1 98.44 164 PHE A CA 1
ATOM 1241 C C . PHE A 1 164 ? 3.475 -10.383 -26.141 1 98.44 164 PHE A C 1
ATOM 1243 O O . PHE A 1 164 ? 3.186 -10.398 -24.938 1 98.44 164 PHE A O 1
ATOM 1250 N N . PRO A 1 165 ? 2.994 -11.32 -27.016 1 97.75 165 PRO A N 1
ATOM 1251 C CA . PRO A 1 165 ? 2.17 -12.422 -26.516 1 97.75 165 PRO A CA 1
ATOM 1252 C C . PRO A 1 165 ? 2.867 -13.227 -25.422 1 97.75 165 PRO A C 1
ATOM 1254 O O . PRO A 1 165 ? 4.094 -13.352 -25.422 1 97.75 165 PRO A O 1
ATOM 1257 N N . HIS A 1 166 ? 2.07 -13.781 -24.547 1 96.25 166 HIS A N 1
ATOM 1258 C CA . HIS A 1 166 ? 2.549 -14.5 -23.375 1 96.25 166 HIS A CA 1
ATOM 1259 C C . HIS A 1 166 ? 3.639 -15.5 -23.734 1 96.25 166 HIS A C 1
ATOM 1261 O O . HIS A 1 166 ? 3.396 -16.438 -24.5 1 96.25 166 HIS A O 1
ATOM 1267 N N . LEU A 1 167 ? 4.82 -15.219 -23.266 1 97.06 167 LEU A N 1
ATOM 1268 C CA . LEU A 1 167 ? 5.992 -16.094 -23.359 1 97.06 167 LEU A CA 1
ATOM 1269 C C . LEU A 1 167 ? 6.461 -16.219 -24.797 1 97.06 167 LEU A C 1
ATOM 1271 O O . LEU A 1 167 ? 7.203 -17.156 -25.141 1 97.06 167 LEU A O 1
ATOM 1275 N N . ASP A 1 168 ? 6.055 -15.336 -25.641 1 98.31 168 ASP A N 1
ATOM 1276 C CA . ASP A 1 168 ? 6.488 -15.359 -27.031 1 98.31 168 ASP A CA 1
ATOM 1277 C C . ASP A 1 168 ? 7.801 -14.594 -27.219 1 98.31 168 ASP A C 1
ATOM 1279 O O . ASP A 1 168 ? 7.801 -13.43 -27.625 1 98.31 168 ASP A O 1
ATOM 1283 N N . LEU A 1 169 ? 8.852 -15.312 -27.141 1 98.44 169 LEU A N 1
ATOM 1284 C CA . LEU A 1 169 ? 10.172 -14.703 -27.156 1 98.44 169 LEU A CA 1
ATOM 1285 C C . LEU A 1 169 ? 10.562 -14.273 -28.578 1 98.44 169 LEU A C 1
ATOM 1287 O O . LEU A 1 169 ? 11.406 -13.391 -28.75 1 98.44 169 LEU A O 1
ATOM 1291 N N . SER A 1 170 ? 10.016 -14.969 -29.562 1 98.56 170 SER A N 1
ATOM 1292 C CA . SER A 1 170 ? 10.258 -14.516 -30.922 1 98.56 170 SER A CA 1
ATOM 1293 C C . SER A 1 170 ? 9.711 -13.117 -31.156 1 98.56 170 SER A C 1
ATOM 1295 O O . SER A 1 170 ? 10.359 -12.289 -31.797 1 98.56 170 SER A O 1
ATOM 1297 N N . GLU A 1 171 ? 8.57 -12.938 -30.562 1 98.69 171 GLU A N 1
ATOM 1298 C CA . GLU A 1 171 ? 7.977 -11.602 -30.688 1 98.69 171 GLU A CA 1
ATOM 1299 C C . GLU A 1 171 ? 8.758 -10.578 -29.859 1 98.69 171 GLU A C 1
ATOM 1301 O O . GLU A 1 171 ? 8.914 -9.43 -30.281 1 98.69 171 GLU A O 1
ATOM 1306 N N . LEU A 1 172 ? 9.211 -10.984 -28.688 1 98.69 172 LEU A N 1
ATOM 1307 C CA . LEU A 1 172 ? 10.055 -10.102 -27.891 1 98.69 172 LEU A CA 1
ATOM 1308 C C . LEU A 1 172 ? 11.273 -9.641 -28.688 1 98.69 172 LEU A C 1
ATOM 1310 O O . LEU A 1 172 ? 11.578 -8.445 -28.734 1 98.69 172 LEU A O 1
ATOM 1314 N N . GLU A 1 173 ? 11.906 -10.547 -29.312 1 98.56 173 GLU A N 1
ATOM 1315 C CA . GLU A 1 173 ? 13.094 -10.219 -30.094 1 98.56 173 GLU A CA 1
ATOM 1316 C C . GLU A 1 173 ? 12.75 -9.328 -31.281 1 98.56 173 GLU A C 1
ATOM 1318 O O . GLU A 1 173 ? 13.477 -8.383 -31.594 1 98.56 173 GLU A O 1
ATOM 1323 N N . ARG A 1 174 ? 11.695 -9.625 -31.953 1 98.62 174 ARG A N 1
ATOM 1324 C CA . ARG A 1 174 ? 11.258 -8.812 -33.094 1 98.62 174 ARG A CA 1
ATOM 1325 C C . ARG A 1 174 ? 11.031 -7.367 -32.656 1 98.62 174 ARG A C 1
ATOM 1327 O O . ARG A 1 174 ? 11.406 -6.441 -33.375 1 98.62 174 ARG A O 1
ATOM 1334 N N . ILE A 1 175 ? 10.406 -7.184 -31.516 1 98.62 175 ILE A N 1
ATOM 1335 C CA . ILE A 1 175 ? 10.141 -5.844 -30.984 1 98.62 175 ILE A CA 1
ATOM 1336 C C . ILE A 1 175 ? 11.453 -5.098 -30.797 1 98.62 175 ILE A C 1
ATOM 1338 O O . ILE A 1 175 ? 11.57 -3.92 -31.141 1 98.62 175 ILE A O 1
ATOM 1342 N N . LEU A 1 176 ? 12.469 -5.773 -30.25 1 98.38 176 LEU A N 1
ATOM 1343 C CA . LEU A 1 176 ? 13.773 -5.145 -30.016 1 98.38 176 LEU A CA 1
ATOM 1344 C C . LEU A 1 176 ? 14.414 -4.742 -31.344 1 98.38 176 LEU A C 1
ATOM 1346 O O . LEU A 1 176 ? 14.977 -3.65 -31.453 1 98.38 176 LEU A O 1
ATOM 1350 N N . ILE A 1 177 ? 14.305 -5.602 -32.344 1 98.25 177 ILE A N 1
ATOM 1351 C CA . ILE A 1 177 ? 14.898 -5.352 -33.656 1 98.25 177 ILE A CA 1
ATOM 1352 C C . ILE A 1 177 ? 14.203 -4.168 -34.344 1 98.25 177 ILE A C 1
ATOM 1354 O O . ILE A 1 177 ? 14.859 -3.271 -34.875 1 98.25 177 ILE A O 1
ATOM 1358 N N . ASP A 1 178 ? 12.906 -4.16 -34.188 1 97.88 178 ASP A N 1
ATOM 1359 C CA . ASP A 1 178 ? 12.102 -3.172 -34.906 1 97.88 178 ASP A CA 1
ATOM 1360 C C . ASP A 1 178 ? 12.25 -1.789 -34.281 1 97.88 178 ASP A C 1
ATOM 1362 O O . ASP A 1 178 ? 11.93 -0.778 -34.906 1 97.88 178 ASP A O 1
ATOM 1366 N N . ASN A 1 179 ? 12.734 -1.683 -33.062 1 97.12 179 ASN A N 1
ATOM 1367 C CA . ASN A 1 179 ? 12.758 -0.402 -32.375 1 97.12 179 ASN A CA 1
ATOM 1368 C C . ASN A 1 179 ? 14.172 0.134 -32.219 1 97.12 179 ASN A C 1
ATOM 1370 O O . ASN A 1 179 ? 14.406 1.093 -31.484 1 97.12 179 ASN A O 1
ATOM 1374 N N . LYS A 1 180 ? 15.055 -0.436 -32.969 1 95.44 180 LYS A N 1
ATOM 1375 C CA . LYS A 1 180 ? 16.422 0.082 -33 1 95.44 180 LYS A CA 1
ATOM 1376 C C . LYS A 1 180 ? 16.438 1.538 -33.438 1 95.44 180 LYS A C 1
ATOM 1378 O O . LYS A 1 180 ? 15.781 1.9 -34.406 1 95.44 180 LYS A O 1
ATOM 1383 N N . GLY A 1 181 ? 17.109 2.318 -32.656 1 94.31 181 GLY A N 1
ATOM 1384 C CA . GLY A 1 181 ? 17.25 3.717 -33.031 1 94.31 181 GLY A CA 1
ATOM 1385 C C . GLY A 1 181 ? 16.078 4.57 -32.594 1 94.31 181 GLY A C 1
ATOM 1386 O O . GLY A 1 181 ? 16.109 5.797 -32.719 1 94.31 181 GLY A O 1
ATOM 1387 N N . GLN A 1 182 ? 15.07 3.975 -32.031 1 94.75 182 GLN A N 1
ATOM 1388 C CA . GLN A 1 182 ? 13.859 4.695 -31.641 1 94.75 182 GLN A CA 1
ATOM 1389 C C . GLN A 1 182 ? 13.828 4.953 -30.141 1 94.75 182 GLN A C 1
ATOM 1391 O O . GLN A 1 182 ? 13.016 5.754 -29.656 1 94.75 182 GLN A O 1
ATOM 1396 N N . ALA A 1 183 ? 14.688 4.293 -29.391 1 96.06 183 ALA A N 1
ATOM 1397 C CA . ALA A 1 183 ? 14.828 4.441 -27.953 1 96.06 183 ALA A CA 1
ATOM 1398 C C . ALA A 1 183 ? 16.281 4.305 -27.516 1 96.06 183 ALA A C 1
ATOM 1400 O O . ALA A 1 183 ? 17.094 3.672 -28.219 1 96.06 183 ALA A O 1
ATOM 1401 N N . GLU A 1 184 ? 16.625 4.859 -26.422 1 95.44 184 GLU A N 1
ATOM 1402 C CA . GLU A 1 184 ? 17.984 4.777 -25.906 1 95.44 184 GLU A CA 1
ATOM 1403 C C . GLU A 1 184 ? 18.125 3.637 -24.906 1 95.44 184 GLU A C 1
ATOM 1405 O O . GLU A 1 184 ? 19.203 3.051 -24.766 1 95.44 184 GLU A O 1
ATOM 1410 N N . ARG A 1 185 ? 17.047 3.373 -24.219 1 95.69 185 ARG A N 1
ATOM 1411 C CA . ARG A 1 185 ? 16.969 2.338 -23.188 1 95.69 185 ARG A CA 1
ATOM 1412 C C . ARG A 1 185 ? 15.773 1.425 -23.422 1 95.69 185 ARG A C 1
ATOM 1414 O O . ARG A 1 185 ? 14.719 1.879 -23.859 1 95.69 185 ARG A O 1
ATOM 1421 N N . VAL A 1 186 ? 15.961 0.178 -23.125 1 97.81 186 VAL A N 1
ATOM 1422 C CA . VAL A 1 186 ? 14.836 -0.751 -23.125 1 97.81 186 VAL A CA 1
ATOM 1423 C C . VAL A 1 186 ? 14.656 -1.338 -21.719 1 97.81 186 VAL A C 1
ATOM 1425 O O . VAL A 1 186 ? 15.641 -1.664 -21.047 1 97.81 186 VAL A O 1
ATOM 1428 N N . ILE A 1 187 ? 13.445 -1.405 -21.25 1 98.25 187 ILE A N 1
ATOM 1429 C CA . ILE A 1 187 ? 13.094 -2.166 -20.062 1 98.25 187 ILE A CA 1
ATOM 1430 C C . ILE A 1 187 ? 12.18 -3.328 -20.438 1 98.25 187 ILE A C 1
ATOM 1432 O O . ILE A 1 187 ? 11.055 -3.117 -20.906 1 98.25 187 ILE A O 1
ATOM 1436 N N . ILE A 1 188 ? 12.695 -4.496 -20.312 1 98.56 188 ILE A N 1
ATOM 1437 C CA . ILE A 1 188 ? 11.867 -5.695 -20.406 1 98.56 188 ILE A CA 1
ATOM 1438 C C . ILE A 1 188 ? 11.289 -6.023 -19.031 1 98.56 188 ILE A C 1
ATOM 1440 O O . ILE A 1 188 ? 12.039 -6.312 -18.094 1 98.56 188 ILE A O 1
ATOM 1444 N N . VAL A 1 189 ? 9.961 -5.984 -18.891 1 98.69 189 VAL A N 1
ATOM 1445 C CA . VAL A 1 189 ? 9.32 -6.223 -17.609 1 98.69 189 VAL A CA 1
ATOM 1446 C C . VAL A 1 189 ? 8.406 -7.441 -17.703 1 98.69 189 VAL A C 1
ATOM 1448 O O . VAL A 1 189 ? 7.621 -7.562 -18.641 1 98.69 189 VAL A O 1
ATOM 1451 N N . THR A 1 190 ? 8.508 -8.352 -16.734 1 98.69 190 THR A N 1
ATOM 1452 C CA . THR A 1 190 ? 7.707 -9.562 -16.75 1 98.69 190 THR A CA 1
ATOM 1453 C C . THR A 1 190 ? 7.484 -10.086 -15.336 1 98.69 190 THR A C 1
ATOM 1455 O O . THR A 1 190 ? 8.297 -9.828 -14.445 1 98.69 190 THR A O 1
ATOM 1458 N N . ASP A 1 191 ? 6.391 -10.734 -15.141 1 98.62 191 ASP A N 1
ATOM 1459 C CA . ASP A 1 191 ? 6.277 -11.609 -13.977 1 98.62 191 ASP A CA 1
ATOM 1460 C C . ASP A 1 191 ? 7.273 -12.766 -14.062 1 98.62 191 ASP A C 1
ATOM 1462 O O . ASP A 1 191 ? 7.57 -13.258 -15.148 1 98.62 191 ASP A O 1
ATOM 1466 N N . GLY A 1 192 ? 7.859 -13.109 -12.859 1 98.62 192 GLY A N 1
ATOM 1467 C CA . GLY A 1 192 ? 8.602 -14.359 -12.828 1 98.62 192 GLY A CA 1
ATOM 1468 C C . GLY A 1 192 ? 7.719 -15.586 -12.969 1 98.62 192 GLY A C 1
ATOM 1469 O O . GLY A 1 192 ? 7.906 -16.391 -13.883 1 98.62 192 GLY A O 1
ATOM 1470 N N . VAL A 1 193 ? 6.801 -15.711 -12.055 1 98.38 193 VAL A N 1
ATOM 1471 C CA . VAL A 1 193 ? 5.734 -16.703 -12.141 1 98.38 193 VAL A CA 1
ATOM 1472 C C . VAL A 1 193 ? 4.398 -16.016 -12.383 1 98.38 193 VAL A C 1
ATOM 1474 O O . VAL A 1 193 ? 4.059 -15.047 -11.688 1 98.38 193 VAL A O 1
ATOM 1477 N N . PHE A 1 194 ? 3.688 -16.484 -13.398 1 96.44 194 PHE A N 1
ATOM 1478 C CA . PHE A 1 194 ? 2.389 -15.906 -13.719 1 96.44 194 PHE A CA 1
ATOM 1479 C C . PHE A 1 194 ? 1.294 -16.516 -12.859 1 96.44 194 PHE A C 1
ATOM 1481 O O . PHE A 1 194 ? 1.187 -17.75 -12.766 1 96.44 194 PHE A O 1
ATOM 1488 N N . SER A 1 195 ? 0.452 -15.742 -12.242 1 92.81 195 SER A N 1
ATOM 1489 C CA . SER A 1 195 ? -0.403 -16.062 -11.102 1 92.81 195 SER A CA 1
ATOM 1490 C C . SER A 1 195 ? -1.515 -17.031 -11.492 1 92.81 195 SER A C 1
ATOM 1492 O O . SER A 1 195 ? -2.059 -17.734 -10.641 1 92.81 195 SER A O 1
ATOM 1494 N N . MET A 1 196 ? -1.917 -17.078 -12.711 1 86.81 196 MET A N 1
ATOM 1495 C CA . MET A 1 196 ? -3.088 -17.859 -13.094 1 86.81 196 MET A CA 1
ATOM 1496 C C . MET A 1 196 ? -2.693 -19.281 -13.453 1 86.81 196 MET A C 1
ATOM 1498 O O . MET A 1 196 ? -3.428 -20.234 -13.156 1 86.81 196 MET A O 1
ATOM 1502 N N . ARG A 1 197 ? -1.472 -19.406 -13.93 1 89.12 197 ARG A N 1
ATOM 1503 C CA . ARG A 1 197 ? -1.138 -20.703 -14.508 1 89.12 197 ARG A CA 1
ATOM 1504 C C . ARG A 1 197 ? 0.032 -21.359 -13.773 1 89.12 197 ARG A C 1
ATOM 1506 O O . ARG A 1 197 ? 0.25 -22.562 -13.875 1 89.12 197 ARG A O 1
ATOM 1513 N N . GLY A 1 198 ? 0.714 -20.578 -13.125 1 93.69 198 GLY A N 1
ATOM 1514 C CA . GLY A 1 198 ? 1.862 -21.125 -12.414 1 93.69 198 GLY A CA 1
ATOM 1515 C C . GLY A 1 198 ? 3.072 -21.328 -13.312 1 93.69 198 GLY A C 1
ATOM 1516 O O . GLY A 1 198 ? 4.117 -21.781 -12.852 1 93.69 198 GLY A O 1
ATOM 1517 N N . ASP A 1 199 ? 2.934 -20.953 -14.555 1 95.56 199 ASP A N 1
ATOM 1518 C CA . ASP A 1 199 ? 4.094 -20.984 -15.438 1 95.56 199 ASP A CA 1
ATOM 1519 C C . ASP A 1 199 ? 5.02 -19.797 -15.172 1 95.56 199 ASP A C 1
ATOM 1521 O O . ASP A 1 199 ? 4.664 -18.875 -14.438 1 95.56 199 ASP A O 1
ATOM 1525 N N . HIS A 1 200 ? 6.234 -19.906 -15.641 1 97.62 200 HIS A N 1
ATOM 1526 C CA . HIS A 1 200 ? 7.203 -18.875 -15.289 1 97.62 200 HIS A CA 1
ATOM 1527 C C . HIS A 1 200 ? 7.902 -18.328 -16.531 1 97.62 200 HIS A C 1
ATOM 1529 O O . HIS A 1 200 ? 7.977 -19.016 -17.562 1 97.62 200 HIS A O 1
ATOM 1535 N N . ALA A 1 201 ? 8.367 -17.109 -16.5 1 98.19 201 ALA A N 1
ATOM 1536 C CA . ALA A 1 201 ? 9.172 -16.5 -17.562 1 98.19 201 ALA A CA 1
ATOM 1537 C C . ALA A 1 201 ? 10.492 -17.25 -17.734 1 98.19 201 ALA A C 1
ATOM 1539 O O . ALA A 1 201 ? 11.156 -17.578 -16.766 1 98.19 201 ALA A O 1
ATOM 1540 N N . PRO A 1 202 ? 10.82 -17.594 -19 1 98.31 202 PRO A N 1
ATOM 1541 C CA . PRO A 1 202 ? 12.148 -18.156 -19.25 1 98.31 202 PRO A CA 1
ATOM 1542 C C . PRO A 1 202 ? 13.25 -17.109 -19.172 1 98.31 202 PRO A C 1
ATOM 1544 O O . PRO A 1 202 ? 13.773 -16.672 -20.203 1 98.31 202 PRO A O 1
ATOM 1547 N N . LEU A 1 203 ? 13.711 -16.75 -17.953 1 98.5 203 LEU A N 1
ATOM 1548 C CA . LEU A 1 203 ? 14.602 -15.625 -17.734 1 98.5 203 LEU A CA 1
ATOM 1549 C C . LEU A 1 203 ? 15.945 -15.844 -18.422 1 98.5 203 LEU A C 1
ATOM 1551 O O . LEU A 1 203 ? 16.594 -14.883 -18.844 1 98.5 203 LEU A O 1
ATOM 1555 N N . ASP A 1 204 ? 16.375 -17.109 -18.516 1 98.19 204 ASP A N 1
ATOM 1556 C CA . ASP A 1 204 ? 17.641 -17.422 -19.188 1 98.19 204 ASP A CA 1
ATOM 1557 C C . ASP A 1 204 ? 17.578 -17.062 -20.672 1 98.19 204 ASP A C 1
ATOM 1559 O O . ASP A 1 204 ? 18.516 -16.469 -21.219 1 98.19 204 ASP A O 1
ATOM 1563 N N . LYS A 1 205 ? 16.484 -17.422 -21.297 1 98.56 205 LYS A N 1
ATOM 1564 C CA . LYS A 1 205 ? 16.297 -17.094 -22.703 1 98.56 205 LYS A CA 1
ATOM 1565 C C . LYS A 1 205 ? 16.094 -15.594 -22.906 1 98.56 205 LYS A C 1
ATOM 1567 O O . LYS A 1 205 ? 16.578 -15.031 -23.891 1 98.56 205 LYS A O 1
ATOM 1572 N N . ILE A 1 206 ? 15.359 -14.922 -22 1 98.44 206 ILE A N 1
ATOM 1573 C CA . ILE A 1 206 ? 15.188 -13.477 -22.062 1 98.44 206 ILE A CA 1
ATOM 1574 C C . ILE A 1 206 ? 16.547 -12.789 -21.938 1 98.44 206 ILE A C 1
ATOM 1576 O O . ILE A 1 206 ? 16.828 -11.82 -22.656 1 98.44 206 ILE A O 1
ATOM 1580 N N . ASP A 1 207 ? 17.359 -13.289 -21 1 96.94 207 ASP A N 1
ATOM 1581 C CA . ASP A 1 207 ? 18.688 -12.734 -20.797 1 96.94 207 ASP A CA 1
ATOM 1582 C C . ASP A 1 207 ? 19.547 -12.883 -22.047 1 96.94 207 ASP A C 1
ATOM 1584 O O . ASP A 1 207 ? 20.312 -11.992 -22.391 1 96.94 207 ASP A O 1
ATOM 1588 N N . ALA A 1 208 ? 19.422 -14.023 -22.703 1 97.5 208 ALA A N 1
ATOM 1589 C CA . ALA A 1 208 ? 20.156 -14.25 -23.938 1 97.5 208 ALA A CA 1
ATOM 1590 C C . ALA A 1 208 ? 19.75 -13.242 -25.016 1 97.5 208 ALA A C 1
ATOM 1592 O O . ALA A 1 208 ? 20.609 -12.695 -25.719 1 97.5 208 ALA A O 1
ATOM 1593 N N . ILE A 1 209 ? 18.484 -13 -25.141 1 97.94 209 ILE A N 1
ATOM 1594 C CA . ILE A 1 209 ? 17.969 -12.039 -26.109 1 97.94 209 ILE A CA 1
ATOM 1595 C C . ILE A 1 209 ? 18.453 -10.633 -25.75 1 97.94 209 ILE A C 1
ATOM 1597 O O . ILE A 1 209 ? 18.875 -9.883 -26.625 1 97.94 209 ILE A O 1
ATOM 1601 N N . ARG A 1 210 ? 18.344 -10.32 -24.484 1 96.5 210 ARG A N 1
ATOM 1602 C CA . ARG A 1 210 ? 18.812 -9.031 -24 1 96.5 210 ARG A CA 1
ATOM 1603 C C . ARG A 1 210 ? 20.266 -8.797 -24.359 1 96.5 210 ARG A C 1
ATOM 1605 O O . ARG A 1 210 ? 20.625 -7.75 -24.906 1 96.5 210 ARG A O 1
ATOM 1612 N N . ARG A 1 211 ? 21.172 -9.711 -24.156 1 95.56 211 ARG A N 1
ATOM 1613 C CA . ARG A 1 211 ? 22.609 -9.609 -24.422 1 95.56 211 ARG A CA 1
ATOM 1614 C C . ARG A 1 211 ? 22.875 -9.43 -25.906 1 95.56 211 ARG A C 1
ATOM 1616 O O . ARG A 1 211 ? 23.734 -8.641 -26.297 1 95.56 211 ARG A O 1
ATOM 1623 N N . LYS A 1 212 ? 22.109 -10.18 -26.594 1 96.75 212 LYS A N 1
ATOM 1624 C CA . LYS A 1 212 ? 22.266 -10.148 -28.047 1 96.75 212 LYS A CA 1
ATOM 1625 C C . LYS A 1 212 ? 22 -8.742 -28.594 1 96.75 212 LYS A C 1
ATOM 1627 O O . LYS A 1 212 ? 22.656 -8.312 -29.547 1 96.75 212 LYS A O 1
ATOM 1632 N N . HIS A 1 213 ? 21.094 -8.008 -27.984 1 96.94 213 HIS A N 1
ATOM 1633 C CA . HIS A 1 213 ? 20.609 -6.766 -28.578 1 96.94 213 HIS A CA 1
ATOM 1634 C C . HIS A 1 213 ? 21.047 -5.555 -27.75 1 96.94 213 HIS A C 1
ATOM 1636 O O . HIS A 1 213 ? 20.719 -4.418 -28.094 1 96.94 213 HIS A O 1
ATOM 1642 N N . GLU A 1 214 ? 21.734 -5.746 -26.719 1 94.62 214 GLU A N 1
ATOM 1643 C CA . GLU A 1 214 ? 22.062 -4.684 -25.781 1 94.62 214 GLU A CA 1
ATOM 1644 C C . GLU A 1 214 ? 22.797 -3.533 -26.469 1 94.62 214 GLU A C 1
ATOM 1646 O O . GLU A 1 214 ? 22.562 -2.365 -26.156 1 94.62 214 GLU A O 1
ATOM 1651 N N . ALA A 1 215 ? 23.688 -3.848 -27.406 1 93.94 215 ALA A N 1
ATOM 1652 C CA . ALA A 1 215 ? 24.531 -2.857 -28.078 1 93.94 215 ALA A CA 1
ATOM 1653 C C . ALA A 1 215 ? 23.688 -1.965 -28.984 1 93.94 215 ALA A C 1
ATOM 1655 O O . ALA A 1 215 ? 24.125 -0.876 -29.375 1 93.94 215 ALA A O 1
ATOM 1656 N N . ASP A 1 216 ? 22.547 -2.457 -29.312 1 96.19 216 ASP A N 1
ATOM 1657 C CA . ASP A 1 216 ? 21.688 -1.709 -30.219 1 96.19 216 ASP A CA 1
ATOM 1658 C C . ASP A 1 216 ? 21.047 -0.517 -29.516 1 96.19 216 ASP A C 1
ATOM 1660 O O . ASP A 1 216 ? 20.484 0.369 -30.172 1 96.19 216 ASP A O 1
ATOM 1664 N N . TYR A 1 217 ? 21.156 -0.393 -28.219 1 95.94 217 TYR A N 1
ATOM 1665 C CA . TYR A 1 217 ? 20.547 0.664 -27.406 1 95.94 217 TYR A CA 1
ATOM 1666 C C . TYR A 1 217 ? 21.609 1.375 -26.562 1 95.94 217 TYR A C 1
ATOM 1668 O O . TYR A 1 217 ? 22.281 0.752 -25.734 1 95.94 217 TYR A O 1
ATOM 1676 N N . ALA A 1 218 ? 21.734 2.637 -26.688 1 94.5 218 ALA A N 1
ATOM 1677 C CA . ALA A 1 218 ? 22.812 3.432 -26.109 1 94.5 218 ALA A CA 1
ATOM 1678 C C . ALA A 1 218 ? 22.844 3.311 -24.594 1 94.5 218 ALA A C 1
ATOM 1680 O O . ALA A 1 218 ? 23.906 3.332 -23.984 1 94.5 218 ALA A O 1
ATOM 1681 N N . GLN A 1 219 ? 21.656 3.145 -24 1 93.94 219 GLN A N 1
ATOM 1682 C CA . GLN A 1 219 ? 21.562 3.074 -22.547 1 93.94 219 GLN A CA 1
ATOM 1683 C C . GLN A 1 219 ? 21.281 1.65 -22.078 1 93.94 219 GLN A C 1
ATOM 1685 O O . GLN A 1 219 ? 21.016 1.418 -20.891 1 93.94 219 GLN A O 1
ATOM 1690 N N . GLY A 1 220 ? 21.281 0.75 -23 1 94.81 220 GLY A N 1
ATOM 1691 C CA . GLY A 1 220 ? 21.203 -0.668 -22.688 1 94.81 220 GLY A CA 1
ATOM 1692 C C . GLY A 1 220 ? 19.781 -1.171 -22.531 1 94.81 220 GLY A C 1
ATOM 1693 O O . GLY A 1 220 ? 18.828 -0.469 -22.875 1 94.81 220 GLY A O 1
ATOM 1694 N N . ILE A 1 221 ? 19.688 -2.48 -22.203 1 96.94 221 ILE A N 1
ATOM 1695 C CA . ILE A 1 221 ? 18.422 -3.178 -21.953 1 96.94 221 ILE A CA 1
ATOM 1696 C C . ILE A 1 221 ? 18.391 -3.719 -20.531 1 96.94 221 ILE A C 1
ATOM 1698 O O . ILE A 1 221 ? 19.266 -4.496 -20.141 1 96.94 221 ILE A O 1
ATOM 1702 N N . LEU A 1 222 ? 17.391 -3.305 -19.766 1 97.19 222 LEU A N 1
ATOM 1703 C CA . LEU A 1 222 ? 17.219 -3.73 -18.375 1 97.19 222 LEU A CA 1
ATOM 1704 C C . LEU A 1 222 ? 16.109 -4.766 -18.266 1 97.19 222 LEU A C 1
ATOM 1706 O O . LEU A 1 222 ? 15.094 -4.676 -18.969 1 97.19 222 LEU A O 1
ATOM 1710 N N . THR A 1 223 ? 16.328 -5.676 -17.375 1 97.94 223 THR A N 1
ATOM 1711 C CA . THR A 1 223 ? 15.266 -6.621 -17.031 1 97.94 223 THR A CA 1
ATOM 1712 C C . THR A 1 223 ? 14.703 -6.324 -15.641 1 97.94 223 THR A C 1
ATOM 1714 O O . THR A 1 223 ? 15.461 -6.199 -14.68 1 97.94 223 THR A O 1
ATOM 1717 N N . VAL A 1 224 ? 13.391 -6.141 -15.547 1 98.5 224 VAL A N 1
ATOM 1718 C CA . VAL A 1 224 ? 12.648 -5.969 -14.305 1 98.5 224 VAL A CA 1
ATOM 1719 C C . VAL A 1 224 ? 11.68 -7.133 -14.117 1 98.5 224 VAL A C 1
ATOM 1721 O O . VAL A 1 224 ? 10.789 -7.348 -14.938 1 98.5 224 VAL A O 1
ATOM 1724 N N . VAL A 1 225 ? 11.828 -7.852 -13.023 1 98.81 225 VAL A N 1
ATOM 1725 C CA . VAL A 1 225 ? 11.039 -9.062 -12.82 1 98.81 225 VAL A CA 1
ATOM 1726 C C . VAL A 1 225 ? 10.281 -8.977 -11.5 1 98.81 225 VAL A C 1
ATOM 1728 O O . VAL A 1 225 ? 10.875 -8.719 -10.453 1 98.81 225 VAL A O 1
ATOM 1731 N N . ASP A 1 226 ? 8.961 -9.117 -11.547 1 98.81 226 ASP A N 1
ATOM 1732 C CA . ASP A 1 226 ? 8.141 -9.328 -10.359 1 98.81 226 ASP A CA 1
ATOM 1733 C C . ASP A 1 226 ? 7.988 -10.82 -10.055 1 98.81 226 ASP A C 1
ATOM 1735 O O . ASP A 1 226 ? 7.176 -11.508 -10.68 1 98.81 226 ASP A O 1
ATOM 1739 N N . ASP A 1 227 ? 8.68 -11.281 -9.086 1 98.81 227 ASP A N 1
ATOM 1740 C CA . ASP A 1 227 ? 8.656 -12.719 -8.805 1 98.81 227 ASP A CA 1
ATOM 1741 C C . ASP A 1 227 ? 7.898 -13.008 -7.512 1 98.81 227 ASP A C 1
ATOM 1743 O O . ASP A 1 227 ? 8.273 -13.906 -6.758 1 98.81 227 ASP A O 1
ATOM 1747 N N . SER A 1 228 ? 6.797 -12.305 -7.281 1 98.62 228 SER A N 1
ATOM 1748 C CA . SER A 1 228 ? 5.973 -12.414 -6.082 1 98.62 228 SER A CA 1
ATOM 1749 C C . SER A 1 228 ? 5.445 -13.836 -5.902 1 98.62 228 SER A C 1
ATOM 1751 O O . SER A 1 228 ? 5.262 -14.297 -4.773 1 98.62 228 SER A O 1
ATOM 1753 N N . HIS A 1 229 ? 5.18 -14.531 -7.012 1 98.56 229 HIS A N 1
ATOM 1754 C CA . HIS A 1 229 ? 4.664 -15.891 -6.926 1 98.56 229 HIS A CA 1
ATOM 1755 C C . HIS A 1 229 ? 5.801 -16.906 -6.918 1 98.56 229 HIS A C 1
ATOM 1757 O O . HIS A 1 229 ? 5.586 -18.078 -6.609 1 98.56 229 HIS A O 1
ATOM 1763 N N . GLY A 1 230 ? 6.996 -16.516 -7.238 1 98.75 230 GLY A N 1
ATOM 1764 C CA . GLY A 1 230 ? 8.109 -17.438 -7.309 1 98.75 230 GLY A CA 1
ATOM 1765 C C . GLY A 1 230 ? 8.891 -17.547 -6.008 1 98.75 230 GLY A C 1
ATOM 1766 O O . GLY A 1 230 ? 9.289 -18.625 -5.602 1 98.75 230 GLY A O 1
ATOM 1767 N N . ILE A 1 231 ? 9.133 -16.406 -5.332 1 98.81 231 ILE A N 1
ATOM 1768 C CA . ILE A 1 231 ? 9.898 -16.375 -4.09 1 98.81 231 ILE A CA 1
ATOM 1769 C C . ILE A 1 231 ? 9.164 -17.172 -3.016 1 98.81 231 ILE A C 1
ATOM 1771 O O . ILE A 1 231 ? 7.988 -16.938 -2.744 1 98.81 231 ILE A O 1
ATOM 1775 N N . GLY A 1 232 ? 9.844 -18.109 -2.436 1 98.62 232 GLY A N 1
ATOM 1776 C CA . GLY A 1 232 ? 9.266 -18.953 -1.395 1 98.62 232 GLY A CA 1
ATOM 1777 C C . GLY A 1 232 ? 8.398 -20.062 -1.941 1 98.62 232 GLY A C 1
ATOM 1778 O O . GLY A 1 232 ? 7.707 -20.75 -1.183 1 98.62 232 GLY A O 1
ATOM 1779 N N . ALA A 1 233 ? 8.406 -20.25 -3.344 1 98.31 233 ALA A N 1
ATOM 1780 C CA . ALA A 1 233 ? 7.523 -21.266 -3.92 1 98.31 233 ALA A CA 1
ATOM 1781 C C . ALA A 1 233 ? 8.266 -22.125 -4.941 1 98.31 233 ALA A C 1
ATOM 1783 O O . ALA A 1 233 ? 7.883 -23.266 -5.191 1 98.31 233 ALA A O 1
ATOM 1784 N N . LEU A 1 234 ? 9.32 -21.578 -5.566 1 97.38 234 LEU A N 1
ATOM 1785 C CA . LEU A 1 234 ? 10.07 -22.281 -6.602 1 97.38 234 LEU A CA 1
ATOM 1786 C C . LEU A 1 234 ? 11.539 -22.406 -6.227 1 97.38 234 LEU A C 1
ATOM 1788 O O . LEU A 1 234 ? 12.117 -21.469 -5.668 1 97.38 234 LEU A O 1
ATOM 1792 N N . GLY A 1 235 ? 12.133 -23.469 -6.656 1 97 235 GLY A N 1
ATOM 1793 C CA . GLY A 1 235 ? 13.539 -23.719 -6.363 1 97 235 GLY A CA 1
ATOM 1794 C C . GLY A 1 235 ? 13.766 -24.438 -5.055 1 97 235 GLY A C 1
ATOM 1795 O O . GLY A 1 235 ? 12.938 -24.359 -4.141 1 97 235 GLY A O 1
ATOM 1796 N N . SER A 1 236 ? 14.859 -25.094 -4.91 1 97.06 236 SER A N 1
ATOM 1797 C CA . SER A 1 236 ? 15.172 -25.875 -3.711 1 97.06 236 SER A CA 1
ATOM 1798 C C . SER A 1 236 ? 15.414 -24.953 -2.514 1 97.06 236 SER A C 1
ATOM 1800 O O . SER A 1 236 ? 15.227 -25.359 -1.366 1 97.06 236 SER A O 1
ATOM 1802 N N . SER A 1 237 ? 15.734 -23.703 -2.824 1 97.88 237 SER A N 1
ATOM 1803 C CA . SER A 1 237 ? 16 -22.766 -1.74 1 97.88 237 SER A CA 1
ATOM 1804 C C . SER A 1 237 ? 14.984 -21.625 -1.718 1 97.88 237 SER A C 1
ATOM 1806 O O . SER A 1 237 ? 15.125 -20.672 -0.955 1 97.88 237 SER A O 1
ATOM 1808 N N . GLY A 1 238 ? 13.984 -21.719 -2.535 1 98.56 238 GLY A N 1
ATOM 1809 C CA . GLY A 1 238 ? 12.891 -20.766 -2.514 1 98.56 238 GLY A CA 1
ATOM 1810 C C . GLY A 1 238 ? 13.25 -19.438 -3.143 1 98.56 238 GLY A C 1
ATOM 1811 O O . GLY A 1 238 ? 12.578 -18.422 -2.898 1 98.56 238 GLY A O 1
ATOM 1812 N N . ARG A 1 239 ? 14.328 -19.359 -3.912 1 98.75 239 ARG A N 1
ATOM 1813 C CA . ARG A 1 239 ? 14.781 -18.109 -4.5 1 98.75 239 ARG A CA 1
ATOM 1814 C C . ARG A 1 239 ? 14.109 -17.859 -5.848 1 98.75 239 ARG A C 1
ATOM 1816 O O . ARG A 1 239 ? 14.516 -16.969 -6.598 1 98.75 239 ARG A O 1
ATOM 1823 N N . GLY A 1 240 ? 13.125 -18.594 -6.25 1 98.56 240 GLY A N 1
ATOM 1824 C CA . GLY A 1 240 ? 12.156 -18.281 -7.281 1 98.56 240 GLY A CA 1
ATOM 1825 C C . GLY A 1 240 ? 12.672 -18.531 -8.688 1 98.56 240 GLY A C 1
ATOM 1826 O O . GLY A 1 240 ? 13.406 -19.484 -8.922 1 98.56 240 GLY A O 1
ATOM 1827 N N . THR A 1 241 ? 12.211 -17.75 -9.594 1 98.62 241 THR A N 1
ATOM 1828 C CA . THR A 1 241 ? 12.422 -17.922 -11.023 1 98.62 241 THR A CA 1
ATOM 1829 C C . THR A 1 241 ? 13.906 -17.812 -11.367 1 98.62 241 THR A C 1
ATOM 1831 O O . THR A 1 241 ? 14.398 -18.5 -12.266 1 98.62 241 THR A O 1
ATOM 1834 N N . GLU A 1 242 ? 14.609 -16.922 -10.656 1 98.56 242 GLU A N 1
ATOM 1835 C CA . GLU A 1 242 ? 16.047 -16.797 -10.914 1 98.56 242 GLU A CA 1
ATOM 1836 C C . GLU A 1 242 ? 16.766 -18.109 -10.633 1 98.56 242 GLU A C 1
ATOM 1838 O O . GLU A 1 242 ? 17.672 -18.5 -11.375 1 98.56 242 GLU A O 1
ATOM 1843 N N . GLU A 1 243 ? 16.359 -18.766 -9.57 1 98.44 243 GLU A N 1
ATOM 1844 C CA . GLU A 1 243 ? 17 -20.016 -9.18 1 98.44 243 GLU A CA 1
ATOM 1845 C C . GLU A 1 243 ? 16.75 -21.109 -10.211 1 98.44 243 GLU A C 1
ATOM 1847 O O . GLU A 1 243 ? 17.672 -21.812 -10.625 1 98.44 243 GLU A O 1
ATOM 1852 N N . ILE A 1 244 ? 15.547 -21.281 -10.703 1 97.81 244 ILE A N 1
ATOM 1853 C CA . ILE A 1 244 ? 15.195 -22.422 -11.539 1 97.81 244 ILE A CA 1
ATOM 1854 C C . ILE A 1 244 ? 15.672 -22.188 -12.969 1 97.81 244 ILE A C 1
ATOM 1856 O O . ILE A 1 244 ? 15.859 -23.125 -13.734 1 97.81 244 ILE A O 1
ATOM 1860 N N . THR A 1 245 ? 15.898 -20.906 -13.367 1 98.12 245 THR A N 1
ATOM 1861 C CA . THR A 1 245 ? 16.344 -20.594 -14.719 1 98.12 245 THR A CA 1
ATOM 1862 C C . THR A 1 245 ? 17.844 -20.297 -14.734 1 98.12 245 THR A C 1
ATOM 1864 O O . THR A 1 245 ? 18.422 -20.062 -15.789 1 98.12 245 THR A O 1
ATOM 1867 N N . ALA A 1 246 ? 18.469 -20.25 -13.539 1 97.62 246 ALA A N 1
ATOM 1868 C CA . ALA A 1 246 ? 19.891 -19.922 -13.398 1 97.62 246 ALA A CA 1
ATOM 1869 C C . ALA A 1 246 ? 20.219 -18.609 -14.109 1 97.62 246 ALA A C 1
ATOM 1871 O O . ALA A 1 246 ? 21.172 -18.531 -14.883 1 97.62 246 ALA A O 1
ATOM 1872 N N . SER A 1 247 ? 19.344 -17.672 -13.922 1 97.19 247 SER A N 1
ATOM 1873 C CA . SER A 1 247 ? 19.484 -16.328 -14.5 1 97.19 247 SER A CA 1
ATOM 1874 C C . SER A 1 247 ? 19.094 -15.25 -13.5 1 97.19 247 SER A C 1
ATOM 1876 O O . SER A 1 247 ? 18.344 -15.516 -12.562 1 97.19 247 SER A O 1
ATOM 1878 N N . ARG A 1 248 ? 19.656 -14.062 -13.695 1 95.75 248 ARG A N 1
ATOM 1879 C CA . ARG A 1 248 ? 19.438 -12.977 -12.742 1 95.75 248 ARG A CA 1
ATOM 1880 C C . ARG A 1 248 ? 18.828 -11.758 -13.43 1 95.75 248 ARG A C 1
ATOM 1882 O O . ARG A 1 248 ? 19.297 -11.336 -14.484 1 95.75 248 ARG A O 1
ATOM 1889 N N . ALA A 1 249 ? 17.781 -11.234 -12.844 1 97.38 249 ALA A N 1
ATOM 1890 C CA . ALA A 1 249 ? 17.203 -9.977 -13.297 1 97.38 249 ALA A CA 1
ATOM 1891 C C . ALA A 1 249 ? 18.016 -8.781 -12.805 1 97.38 249 ALA A C 1
ATOM 1893 O O . ALA A 1 249 ? 18.688 -8.867 -11.773 1 97.38 249 ALA A O 1
ATOM 1894 N N . ASP A 1 250 ? 18 -7.656 -13.5 1 97.56 250 ASP A N 1
ATOM 1895 C CA . ASP A 1 250 ? 18.656 -6.434 -13.047 1 97.56 250 ASP A CA 1
ATOM 1896 C C . ASP A 1 250 ? 17.969 -5.883 -11.789 1 97.56 250 ASP A C 1
ATOM 1898 O O . ASP A 1 250 ? 18.641 -5.387 -10.883 1 97.56 250 ASP A O 1
ATOM 1902 N N . ILE A 1 251 ? 16.672 -5.902 -11.812 1 98.38 251 ILE A N 1
ATOM 1903 C CA . ILE A 1 251 ? 15.82 -5.449 -10.711 1 98.38 251 ILE A CA 1
ATOM 1904 C C . ILE A 1 251 ? 14.773 -6.512 -10.391 1 98.38 251 ILE A C 1
ATOM 1906 O O . ILE A 1 251 ? 14.008 -6.922 -11.273 1 98.38 251 ILE A O 1
ATOM 1910 N N . LEU A 1 252 ? 14.812 -6.973 -9.172 1 98.81 252 LEU A N 1
ATOM 1911 C CA . LEU A 1 252 ? 13.875 -8 -8.742 1 98.81 252 LEU A CA 1
ATOM 1912 C C . LEU A 1 252 ? 12.906 -7.453 -7.695 1 98.81 252 LEU A C 1
ATOM 1914 O O . LEU A 1 252 ? 13.336 -6.879 -6.691 1 98.81 252 LEU A O 1
ATOM 1918 N N . ILE A 1 253 ? 11.625 -7.594 -7.988 1 98.81 253 ILE A N 1
ATOM 1919 C CA . ILE A 1 253 ? 10.547 -7.168 -7.102 1 98.81 253 ILE A CA 1
ATOM 1920 C C . ILE A 1 253 ? 9.781 -8.391 -6.594 1 98.81 253 ILE A C 1
ATOM 1922 O O . ILE A 1 253 ? 9.562 -9.352 -7.34 1 98.81 253 ILE A O 1
ATOM 1926 N N . ALA A 1 254 ? 9.375 -8.336 -5.367 1 98.75 254 ALA A N 1
ATOM 1927 C CA . ALA A 1 254 ? 8.562 -9.43 -4.832 1 98.75 254 ALA A CA 1
ATOM 1928 C C . ALA A 1 254 ? 7.715 -8.953 -3.656 1 98.75 254 ALA A C 1
ATOM 1930 O O . ALA A 1 254 ? 7.773 -7.785 -3.273 1 98.75 254 ALA A O 1
ATOM 1931 N N . THR A 1 255 ? 6.855 -9.852 -3.189 1 98.62 255 THR A N 1
ATOM 1932 C CA . THR A 1 255 ? 5.941 -9.523 -2.1 1 98.62 255 THR A CA 1
ATOM 1933 C C . THR A 1 255 ? 6.32 -10.289 -0.833 1 98.62 255 THR A C 1
ATOM 1935 O O . THR A 1 255 ? 6.992 -11.32 -0.899 1 98.62 255 THR A O 1
ATOM 1938 N N . LEU A 1 256 ? 5.969 -9.742 0.299 1 98.69 256 LEU A N 1
ATOM 1939 C CA . LEU A 1 256 ? 6.043 -10.422 1.59 1 98.69 256 LEU A CA 1
ATOM 1940 C C . LEU A 1 256 ? 4.715 -11.094 1.929 1 98.69 256 LEU A C 1
ATOM 1942 O O . LEU A 1 256 ? 4.621 -11.828 2.912 1 98.69 256 LEU A O 1
ATOM 1946 N N . GLY A 1 257 ? 3.715 -10.953 1.081 1 98 257 GLY A N 1
ATOM 1947 C CA . GLY A 1 257 ? 2.348 -11.258 1.471 1 98 257 GLY A CA 1
ATOM 1948 C C . GLY A 1 257 ? 1.864 -12.594 0.946 1 98 257 GLY A C 1
ATOM 1949 O O . GLY A 1 257 ? 0.703 -12.961 1.141 1 98 257 GLY A O 1
ATOM 1950 N N . LYS A 1 258 ? 2.715 -13.344 0.223 1 98.06 258 LYS A N 1
ATOM 1951 C CA . LYS A 1 258 ? 2.33 -14.648 -0.315 1 98.06 258 LYS A CA 1
ATOM 1952 C C . LYS A 1 258 ? 3.039 -15.773 0.422 1 98.06 258 LYS A C 1
ATOM 1954 O O . LYS A 1 258 ? 2.691 -16.094 1.561 1 98.06 258 LYS A O 1
ATOM 1959 N N . ALA A 1 259 ? 4.18 -16.219 0.034 1 98.56 259 ALA A N 1
ATOM 1960 C CA . ALA A 1 259 ? 4.887 -17.328 0.668 1 98.56 259 ALA A CA 1
ATOM 1961 C C . ALA A 1 259 ? 5.336 -16.953 2.08 1 98.56 259 ALA A C 1
ATOM 1963 O O . ALA A 1 259 ? 5.328 -17.797 2.98 1 98.56 259 ALA A O 1
ATOM 1964 N N . LEU A 1 260 ? 5.664 -15.68 2.303 1 98.38 260 LEU A N 1
ATOM 1965 C CA . LEU A 1 260 ? 6.211 -15.266 3.588 1 98.38 260 LEU A CA 1
ATOM 1966 C C . LEU A 1 260 ? 5.098 -14.945 4.582 1 98.38 260 LEU A C 1
ATOM 1968 O O . LEU A 1 260 ? 5.344 -14.836 5.781 1 98.38 260 LEU A O 1
ATOM 1972 N N . GLY A 1 261 ? 3.936 -14.711 4.156 1 97.44 261 GLY A N 1
ATOM 1973 C CA . GLY A 1 261 ? 2.744 -14.766 4.988 1 97.44 261 GLY A CA 1
ATOM 1974 C C . GLY A 1 261 ? 2.494 -13.484 5.762 1 97.44 261 GLY A C 1
ATOM 1975 O O . GLY A 1 261 ? 1.723 -13.477 6.723 1 97.44 261 GLY A O 1
ATOM 1976 N N . VAL A 1 262 ? 3.072 -12.391 5.406 1 97.19 262 VAL A N 1
ATOM 1977 C CA . VAL A 1 262 ? 2.922 -11.133 6.137 1 97.19 262 VAL A CA 1
ATOM 1978 C C . VAL A 1 262 ? 2.273 -10.086 5.238 1 97.19 262 VAL A C 1
ATOM 1980 O O . VAL A 1 262 ? 1.136 -10.258 4.793 1 97.19 262 VAL A O 1
ATOM 1983 N N . ASN A 1 263 ? 2.68 -8.969 4.895 1 96.56 263 ASN A N 1
ATOM 1984 C CA . ASN A 1 263 ? 2.344 -7.938 3.916 1 96.56 263 ASN A CA 1
ATOM 1985 C C . ASN A 1 263 ? 3.541 -7.043 3.609 1 96.56 263 ASN A C 1
ATOM 1987 O O . ASN A 1 263 ? 4.473 -6.949 4.41 1 96.56 263 ASN A O 1
ATOM 1991 N N . GLY A 1 264 ? 3.42 -6.484 2.461 1 98 264 GLY A N 1
ATOM 1992 C CA . GLY A 1 264 ? 4.5 -5.621 2.012 1 98 264 GLY A CA 1
ATOM 1993 C C . GLY A 1 264 ? 5.09 -6.047 0.68 1 98 264 GLY A C 1
ATOM 1994 O O . GLY A 1 264 ? 4.762 -7.117 0.164 1 98 264 GLY A O 1
ATOM 1995 N N . GLY A 1 265 ? 5.824 -5.223 0.08 1 98.5 265 GLY A N 1
ATOM 1996 C CA . GLY A 1 265 ? 6.613 -5.492 -1.111 1 98.5 265 GLY A CA 1
ATOM 1997 C C . GLY A 1 265 ? 8.047 -5.012 -0.996 1 98.5 265 GLY A C 1
ATOM 1998 O O . GLY A 1 265 ? 8.398 -4.297 -0.054 1 98.5 265 GLY A O 1
ATOM 1999 N N . TYR A 1 266 ? 8.852 -5.492 -1.835 1 98.88 266 TYR A N 1
ATOM 2000 C CA . TYR A 1 266 ? 10.234 -5.039 -1.795 1 98.88 266 TYR A CA 1
ATOM 2001 C C . TYR A 1 266 ? 10.875 -5.117 -3.176 1 98.88 266 TYR A C 1
ATOM 2003 O O . TYR A 1 266 ? 10.32 -5.727 -4.094 1 98.88 266 TYR A O 1
ATOM 2011 N N . VAL A 1 267 ? 11.984 -4.457 -3.309 1 98.88 267 VAL A N 1
ATOM 2012 C CA . VAL A 1 267 ? 12.852 -4.512 -4.484 1 98.88 267 VAL A CA 1
ATOM 2013 C C . VAL A 1 267 ? 14.297 -4.75 -4.051 1 98.88 267 VAL A C 1
ATOM 2015 O O . VAL A 1 267 ? 14.727 -4.262 -3.002 1 98.88 267 VAL A O 1
ATOM 2018 N N . VAL A 1 268 ? 15 -5.543 -4.762 1 98.81 268 VAL A N 1
ATOM 2019 C CA . VAL A 1 268 ? 16.438 -5.727 -4.57 1 98.81 268 VAL A CA 1
ATOM 2020 C C . VAL A 1 268 ? 17.172 -5.441 -5.875 1 98.81 268 VAL A C 1
ATOM 2022 O O . VAL A 1 268 ? 16.672 -5.758 -6.957 1 98.81 268 VAL A O 1
ATOM 2025 N N . SER A 1 269 ? 18.297 -4.797 -5.844 1 98.56 269 SER A N 1
ATOM 2026 C CA . SER A 1 269 ? 19.141 -4.43 -6.977 1 98.56 269 SER A CA 1
ATOM 2027 C C . SER A 1 269 ? 20.5 -3.887 -6.512 1 98.56 269 SER A C 1
ATOM 2029 O O . SER A 1 269 ? 20.953 -4.207 -5.414 1 98.56 269 SER A O 1
ATOM 2031 N N . SER A 1 270 ? 21.219 -3.178 -7.418 1 98 270 SER A N 1
ATOM 2032 C CA . SER A 1 270 ? 22.469 -2.506 -7.043 1 98 270 SER A CA 1
ATOM 2033 C C . SER A 1 270 ? 22.203 -1.396 -6.031 1 98 270 SER A C 1
ATOM 2035 O O . SER A 1 270 ? 21.078 -0.907 -5.91 1 98 270 SER A O 1
ATOM 2037 N N . ARG A 1 271 ? 23.203 -1.08 -5.285 1 97.44 271 ARG A N 1
ATOM 2038 C CA . ARG A 1 271 ? 23.109 0.006 -4.316 1 97.44 271 ARG A CA 1
ATOM 2039 C C . ARG A 1 271 ? 22.688 1.306 -4.992 1 97.44 271 ARG A C 1
ATOM 2041 O O . ARG A 1 271 ? 21.859 2.051 -4.453 1 97.44 271 ARG A O 1
ATOM 2048 N N . THR A 1 272 ? 23.188 1.566 -6.172 1 97.44 272 THR A N 1
ATOM 2049 C CA . THR A 1 272 ? 22.906 2.805 -6.887 1 97.44 272 THR A CA 1
ATOM 2050 C C . THR A 1 272 ? 21.422 2.879 -7.273 1 97.44 272 THR A C 1
ATOM 2052 O O . THR A 1 272 ? 20.797 3.924 -7.117 1 97.44 272 THR A O 1
ATOM 2055 N N . VAL A 1 273 ? 20.859 1.772 -7.793 1 98 273 VAL A N 1
ATOM 2056 C CA . VAL A 1 273 ? 19.453 1.722 -8.172 1 98 273 VAL A CA 1
ATOM 2057 C C . VAL A 1 273 ? 18.578 1.987 -6.945 1 98 273 VAL A C 1
ATOM 2059 O O . VAL A 1 273 ? 17.656 2.801 -7 1 98 273 VAL A O 1
ATOM 2062 N N . ILE A 1 274 ? 18.891 1.362 -5.852 1 98.38 274 ILE A N 1
ATOM 2063 C CA . ILE A 1 274 ? 18.094 1.475 -4.641 1 98.38 274 ILE A CA 1
ATOM 2064 C C . ILE A 1 274 ? 18.188 2.893 -4.086 1 98.38 274 ILE A C 1
ATOM 2066 O O . ILE A 1 274 ? 17.188 3.479 -3.676 1 98.38 274 ILE A O 1
ATOM 2070 N N . ASP A 1 275 ? 19.406 3.463 -4.066 1 97.31 275 ASP A N 1
ATOM 2071 C CA . ASP A 1 275 ? 19.578 4.832 -3.596 1 97.31 275 ASP A CA 1
ATOM 2072 C C . ASP A 1 275 ? 18.766 5.812 -4.434 1 97.31 275 ASP A C 1
ATOM 2074 O O . ASP A 1 275 ? 18.156 6.742 -3.893 1 97.31 275 ASP A O 1
ATOM 2078 N N . TYR A 1 276 ? 18.781 5.582 -5.723 1 97.19 276 TYR A N 1
ATOM 2079 C CA . TYR A 1 276 ? 18.016 6.445 -6.625 1 97.19 276 TYR A CA 1
ATOM 2080 C C . TYR A 1 276 ? 16.531 6.328 -6.363 1 97.19 276 TYR A C 1
ATOM 2082 O O . TYR A 1 276 ? 15.82 7.34 -6.316 1 97.19 276 TYR A O 1
ATOM 2090 N N . LEU A 1 277 ? 16.062 5.098 -6.203 1 97.81 277 LEU A N 1
ATOM 2091 C CA . LEU A 1 277 ? 14.641 4.855 -5.965 1 97.81 277 LEU A CA 1
ATOM 2092 C C . LEU A 1 277 ? 14.203 5.469 -4.641 1 97.81 277 LEU A C 1
ATOM 2094 O O . LEU A 1 277 ? 13.07 5.953 -4.52 1 97.81 277 LEU A O 1
ATOM 2098 N N . ARG A 1 278 ? 15.023 5.48 -3.604 1 96.81 278 ARG A N 1
ATOM 2099 C CA . ARG A 1 278 ? 14.703 6.078 -2.312 1 96.81 278 ARG A CA 1
ATOM 2100 C C . ARG A 1 278 ? 14.43 7.57 -2.453 1 96.81 278 ARG A C 1
ATOM 2102 O O . ARG A 1 278 ? 13.633 8.133 -1.705 1 96.81 278 ARG A O 1
ATOM 2109 N N . GLU A 1 279 ? 15.055 8.18 -3.463 1 94.94 279 GLU A N 1
ATOM 2110 C CA . GLU A 1 279 ? 14.945 9.625 -3.66 1 94.94 279 GLU A CA 1
ATOM 2111 C C . GLU A 1 279 ? 13.781 9.969 -4.586 1 94.94 279 GLU A C 1
ATOM 2113 O O . GLU A 1 279 ? 13.328 11.117 -4.617 1 94.94 279 GLU A O 1
ATOM 2118 N N . THR A 1 280 ? 13.258 8.914 -5.305 1 95.38 280 THR A N 1
ATOM 2119 C CA . THR A 1 280 ? 12.43 9.336 -6.426 1 95.38 280 THR A CA 1
ATOM 2120 C C . THR A 1 280 ? 11.109 8.562 -6.438 1 95.38 280 THR A C 1
ATOM 2122 O O . THR A 1 280 ? 10.148 8.977 -7.09 1 95.38 280 THR A O 1
ATOM 2125 N N . SER A 1 281 ? 11.078 7.426 -5.793 1 96.31 281 SER A N 1
ATOM 2126 C CA . SER A 1 281 ? 9.883 6.594 -5.84 1 96.31 281 SER A CA 1
ATOM 2127 C C . SER A 1 281 ? 8.742 7.227 -5.051 1 96.31 281 SER A C 1
ATOM 2129 O O . SER A 1 281 ? 8.789 7.289 -3.822 1 96.31 281 SER A O 1
ATOM 2131 N N . ALA A 1 282 ? 7.676 7.535 -5.684 1 95.38 282 ALA A N 1
ATOM 2132 C CA . ALA A 1 282 ? 6.574 8.289 -5.082 1 95.38 282 ALA A CA 1
ATOM 2133 C C . ALA A 1 282 ? 5.934 7.504 -3.943 1 95.38 282 ALA A C 1
ATOM 2135 O O . ALA A 1 282 ? 5.695 8.047 -2.863 1 95.38 282 ALA A O 1
ATOM 2136 N N . SER A 1 283 ? 5.684 6.199 -4.191 1 96.06 283 SER A N 1
ATOM 2137 C CA . SER A 1 283 ? 4.969 5.398 -3.203 1 96.06 283 SER A CA 1
ATOM 2138 C C . SER A 1 283 ? 5.855 5.066 -2.01 1 96.06 283 SER A C 1
ATOM 2140 O O . SER A 1 283 ? 5.41 4.43 -1.053 1 96.06 283 SER A O 1
ATOM 2142 N N . TYR A 1 284 ? 7.152 5.492 -2.057 1 96.31 284 TYR A N 1
ATOM 2143 C CA . TYR A 1 284 ? 8.062 5.41 -0.922 1 96.31 284 TYR A CA 1
ATOM 2144 C C . TYR A 1 284 ? 8.141 6.742 -0.182 1 96.31 284 TYR A C 1
ATOM 2146 O O . TYR A 1 284 ? 8.094 6.777 1.05 1 96.31 284 TYR A O 1
ATOM 2154 N N . ILE A 1 285 ? 8.164 7.781 -0.939 1 95 285 ILE A N 1
ATOM 2155 C CA . ILE A 1 285 ? 8.375 9.133 -0.416 1 95 285 ILE A CA 1
ATOM 2156 C C . ILE A 1 285 ? 7.09 9.633 0.243 1 95 285 ILE A C 1
ATOM 2158 O O . ILE A 1 285 ? 7.137 10.312 1.27 1 95 285 ILE A O 1
ATOM 2162 N N . TYR A 1 286 ? 5.891 9.203 -0.291 1 94.81 286 TYR A N 1
ATOM 2163 C CA . TYR A 1 286 ? 4.645 9.844 0.113 1 94.81 286 TYR A CA 1
ATOM 2164 C C . TYR A 1 286 ? 3.703 8.844 0.773 1 94.81 286 TYR A C 1
ATOM 2166 O O . TYR A 1 286 ? 2.504 9.102 0.899 1 94.81 286 TYR A O 1
ATOM 2174 N N . SER A 1 287 ? 4.191 7.68 1.102 1 95.94 287 SER A N 1
ATOM 2175 C CA . SER A 1 287 ? 3.402 6.66 1.786 1 95.94 287 SER A CA 1
ATOM 2176 C C . SER A 1 287 ? 4.211 5.988 2.891 1 95.94 287 SER A C 1
ATOM 2178 O O . SER A 1 287 ? 5.41 5.75 2.732 1 95.94 287 SER A O 1
ATOM 2180 N N . ASN A 1 288 ? 3.539 5.676 3.971 1 95.75 288 ASN A N 1
ATOM 2181 C CA . ASN A 1 288 ? 4.215 5 5.07 1 95.75 288 ASN A CA 1
ATOM 2182 C C . ASN A 1 288 ? 4.789 3.654 4.637 1 95.75 288 ASN A C 1
ATOM 2184 O O . ASN A 1 288 ? 4.242 3.002 3.744 1 95.75 288 ASN A O 1
ATOM 2188 N N . PRO A 1 289 ? 5.938 3.293 5.227 1 95.75 289 PRO A N 1
ATOM 2189 C CA . PRO A 1 289 ? 6.395 1.913 5.055 1 95.75 289 PRO A CA 1
ATOM 2190 C C . PRO A 1 289 ? 5.496 0.9 5.766 1 95.75 289 PRO A C 1
ATOM 2192 O O . PRO A 1 289 ? 4.516 1.282 6.406 1 95.75 289 PRO A O 1
ATOM 2195 N N . ILE A 1 290 ? 5.816 -0.401 5.582 1 98.19 290 ILE A N 1
ATOM 2196 C CA . ILE A 1 290 ? 5.195 -1.386 6.457 1 98.19 290 ILE A CA 1
ATOM 2197 C C . ILE A 1 290 ? 5.512 -1.054 7.914 1 98.19 290 ILE A C 1
ATOM 2199 O O . ILE A 1 290 ? 6.445 -0.298 8.195 1 98.19 290 ILE A O 1
ATOM 2203 N N . THR A 1 291 ? 4.738 -1.605 8.836 1 98.44 291 THR A N 1
ATOM 2204 C CA . THR A 1 291 ? 4.957 -1.32 10.25 1 98.44 291 THR A CA 1
ATOM 2205 C C . THR A 1 291 ? 6.191 -2.053 10.766 1 98.44 291 THR A C 1
ATOM 2207 O O . THR A 1 291 ? 6.633 -3.035 10.172 1 98.44 291 THR A O 1
ATOM 2210 N N . PRO A 1 292 ? 6.766 -1.55 11.844 1 98.25 292 PRO A N 1
ATOM 2211 C CA . PRO A 1 292 ? 7.871 -2.299 12.445 1 98.25 292 PRO A CA 1
ATOM 2212 C C . PRO A 1 292 ? 7.484 -3.73 12.812 1 98.25 292 PRO A C 1
ATOM 2214 O O . PRO A 1 292 ? 8.266 -4.66 12.586 1 98.25 292 PRO A O 1
ATOM 2217 N N . PRO A 1 293 ? 6.266 -3.951 13.344 1 98.69 293 PRO A N 1
ATOM 2218 C CA . PRO A 1 293 ? 5.836 -5.328 13.602 1 98.69 293 PRO A CA 1
ATOM 2219 C C . PRO A 1 293 ? 5.832 -6.195 12.352 1 98.69 293 PRO A C 1
ATOM 2221 O O . PRO A 1 293 ? 6.316 -7.332 12.375 1 98.69 293 PRO A O 1
ATOM 2224 N N . GLU A 1 294 ? 5.305 -5.719 11.242 1 98.62 294 GLU A N 1
ATOM 2225 C CA . GLU A 1 294 ? 5.301 -6.469 9.984 1 98.62 294 GLU A CA 1
ATOM 2226 C C . GLU A 1 294 ? 6.719 -6.781 9.523 1 98.62 294 GLU A C 1
ATOM 2228 O O . GLU A 1 294 ? 6.992 -7.875 9.031 1 98.62 294 GLU A O 1
ATOM 2233 N N . ALA A 1 295 ? 7.609 -5.773 9.688 1 98.81 295 ALA A N 1
ATOM 2234 C CA . ALA A 1 295 ? 9 -5.988 9.297 1 98.81 295 ALA A CA 1
ATOM 2235 C C . ALA A 1 295 ? 9.641 -7.098 10.133 1 98.81 295 ALA A C 1
ATOM 2237 O O . ALA A 1 295 ? 10.383 -7.93 9.609 1 98.81 295 ALA A O 1
ATOM 2238 N N . GLY A 1 296 ? 9.383 -7.051 11.445 1 98.81 296 GLY A N 1
ATOM 2239 C CA . GLY A 1 296 ? 9.883 -8.109 12.305 1 98.81 296 GLY A CA 1
ATOM 2240 C C . GLY A 1 296 ? 9.344 -9.484 11.938 1 98.81 296 GLY A C 1
ATOM 2241 O O . GLY A 1 296 ? 10.102 -10.453 11.898 1 98.81 296 GLY A O 1
ATOM 2242 N N . ALA A 1 297 ? 8.062 -9.57 11.656 1 98.88 297 ALA A N 1
ATOM 2243 C CA . ALA A 1 297 ? 7.426 -10.82 11.258 1 98.88 297 ALA A CA 1
ATOM 2244 C C . ALA A 1 297 ? 8.016 -11.344 9.953 1 98.88 297 ALA A C 1
ATOM 2246 O O . ALA A 1 297 ? 8.305 -12.539 9.82 1 98.88 297 ALA A O 1
ATOM 2247 N N . ALA A 1 298 ? 8.164 -10.438 8.984 1 98.88 298 ALA A N 1
ATOM 2248 C CA . ALA A 1 298 ? 8.688 -10.82 7.672 1 98.88 298 ALA A CA 1
ATOM 2249 C C . ALA A 1 298 ? 10.125 -11.336 7.789 1 98.88 298 ALA A C 1
ATOM 2251 O O . ALA A 1 298 ? 10.516 -12.266 7.078 1 98.88 298 ALA A O 1
ATOM 2252 N N . LEU A 1 299 ? 10.891 -10.68 8.656 1 98.94 299 LEU A N 1
ATOM 2253 C CA . LEU A 1 299 ? 12.266 -11.133 8.875 1 98.94 299 LEU A CA 1
ATOM 2254 C C . LEU A 1 299 ? 12.281 -12.555 9.422 1 98.94 299 LEU A C 1
ATOM 2256 O O . LEU A 1 299 ? 13.078 -13.383 8.969 1 98.94 299 LEU A O 1
ATOM 2260 N N . ALA A 1 300 ? 11.438 -12.812 10.383 1 98.94 300 ALA A N 1
ATOM 2261 C CA . ALA A 1 300 ? 11.336 -14.156 10.938 1 98.94 300 ALA A CA 1
ATOM 2262 C C . ALA A 1 300 ? 10.922 -15.164 9.867 1 98.94 300 ALA A C 1
ATOM 2264 O O . ALA A 1 300 ? 11.484 -16.266 9.789 1 98.94 300 ALA A O 1
ATOM 2265 N N . ALA A 1 301 ? 9.984 -14.828 9.047 1 98.94 301 ALA A N 1
ATOM 2266 C CA . ALA A 1 301 ? 9.516 -15.695 7.969 1 98.94 301 ALA A CA 1
ATOM 2267 C C . ALA A 1 301 ? 10.633 -15.984 6.969 1 98.94 301 ALA A C 1
ATOM 2269 O O . ALA A 1 301 ? 10.805 -17.125 6.535 1 98.94 301 ALA A O 1
ATOM 2270 N N . LEU A 1 302 ? 11.336 -14.938 6.609 1 98.94 302 LEU A N 1
ATOM 2271 C CA . LEU A 1 302 ? 12.438 -15.086 5.672 1 98.94 302 LEU A CA 1
ATOM 2272 C C . LEU A 1 302 ? 13.516 -16 6.234 1 98.94 302 LEU A C 1
ATOM 2274 O O . LEU A 1 302 ? 14.078 -16.828 5.508 1 98.94 302 LEU A O 1
ATOM 2278 N N . ASN A 1 303 ? 13.812 -15.844 7.5 1 98.94 303 ASN A N 1
ATOM 2279 C CA . ASN A 1 303 ? 14.805 -16.703 8.148 1 98.94 303 ASN A CA 1
ATOM 2280 C C . ASN A 1 303 ? 14.367 -18.156 8.156 1 98.94 303 ASN A C 1
ATOM 2282 O O . ASN A 1 303 ? 15.188 -19.062 7.992 1 98.94 303 ASN A O 1
ATOM 2286 N N . ILE A 1 304 ? 13.109 -18.422 8.359 1 98.88 304 ILE A N 1
ATOM 2287 C CA . ILE A 1 304 ? 12.586 -19.781 8.305 1 98.88 304 ILE A CA 1
ATOM 2288 C C . ILE A 1 304 ? 12.727 -20.344 6.891 1 98.88 304 ILE A C 1
ATOM 2290 O O . ILE A 1 304 ? 13.203 -21.469 6.699 1 98.88 304 ILE A O 1
ATOM 2294 N N . LEU A 1 305 ? 12.352 -19.531 5.895 1 98.88 305 LEU A N 1
ATOM 2295 C CA . LEU A 1 305 ? 12.484 -19.953 4.5 1 98.88 305 LEU A CA 1
ATOM 2296 C C . LEU A 1 305 ? 13.922 -20.359 4.188 1 98.88 305 LEU A C 1
ATOM 2298 O O . LEU A 1 305 ? 14.156 -21.359 3.52 1 98.88 305 LEU A O 1
ATOM 2302 N N . ASP A 1 306 ? 14.82 -19.484 4.688 1 98.69 306 ASP A N 1
ATOM 2303 C CA . ASP A 1 306 ? 16.234 -19.703 4.395 1 98.69 306 ASP A CA 1
ATOM 2304 C C . ASP A 1 306 ? 16.875 -20.625 5.422 1 98.69 306 ASP A C 1
ATOM 2306 O O . ASP A 1 306 ? 17.969 -20.344 5.918 1 98.69 306 ASP A O 1
ATOM 2310 N N . SER A 1 307 ? 16.281 -21.625 5.883 1 98.62 307 SER A N 1
ATOM 2311 C CA . SER A 1 307 ? 16.75 -22.609 6.859 1 98.62 307 SER A CA 1
ATOM 2312 C C . SER A 1 307 ? 16.453 -24.031 6.402 1 98.62 307 SER A C 1
ATOM 2314 O O . SER A 1 307 ? 15.906 -24.234 5.316 1 98.62 307 SER A O 1
ATOM 2316 N N . ALA A 1 308 ? 16.844 -25.062 7.215 1 98.5 308 ALA A N 1
ATOM 2317 C CA . ALA A 1 308 ? 16.516 -26.453 6.949 1 98.5 308 ALA A CA 1
ATOM 2318 C C . ALA A 1 308 ? 15 -26.672 6.965 1 98.5 308 ALA A C 1
ATOM 2320 O O . ALA A 1 308 ? 14.477 -27.453 6.172 1 98.5 308 ALA A O 1
ATOM 2321 N N . GLU A 1 309 ? 14.383 -26 7.828 1 98.5 309 GLU A N 1
ATOM 2322 C CA . GLU A 1 309 ? 12.93 -26.094 7.871 1 98.5 309 GLU A CA 1
ATOM 2323 C C . GLU A 1 309 ? 12.305 -25.594 6.574 1 98.5 309 GLU A C 1
ATOM 2325 O O . GLU A 1 309 ? 11.383 -26.219 6.043 1 98.5 309 GLU A O 1
ATOM 2330 N N . GLY A 1 310 ? 12.805 -24.438 6.102 1 98.56 310 GLY A N 1
ATOM 2331 C CA . GLY A 1 310 ? 12.312 -23.906 4.848 1 98.56 310 GLY A CA 1
ATOM 2332 C C . GLY A 1 310 ? 12.492 -24.844 3.674 1 98.56 310 GLY A C 1
ATOM 2333 O O . GLY A 1 310 ? 11.594 -24.984 2.838 1 98.56 310 GLY A O 1
ATOM 2334 N N . LYS A 1 311 ? 13.625 -25.516 3.605 1 98.44 311 LYS A N 1
ATOM 2335 C CA . LYS A 1 311 ? 13.867 -26.5 2.557 1 98.44 311 LYS A CA 1
ATOM 2336 C C . LYS A 1 311 ? 12.859 -27.641 2.625 1 98.44 311 LYS A C 1
ATOM 2338 O O . LYS A 1 311 ? 12.406 -28.125 1.592 1 98.44 311 LYS A O 1
ATOM 2343 N N . GLY A 1 312 ? 12.594 -28.047 3.83 1 98.62 312 GLY A N 1
ATOM 2344 C CA . GLY A 1 312 ? 11.586 -29.062 4.023 1 98.62 312 GLY A CA 1
ATOM 2345 C C . GLY A 1 312 ? 10.211 -28.656 3.539 1 98.62 312 GLY A C 1
ATOM 2346 O O . GLY A 1 312 ? 9.5 -29.438 2.904 1 98.62 312 GLY A O 1
ATOM 2347 N N . LEU A 1 313 ? 9.836 -27.422 3.902 1 98.69 313 LEU A N 1
ATOM 2348 C CA . LEU A 1 313 ? 8.547 -26.906 3.471 1 98.69 313 LEU A CA 1
ATOM 2349 C C . LEU A 1 313 ? 8.461 -26.844 1.949 1 98.69 313 LEU A C 1
ATOM 2351 O O . LEU A 1 313 ? 7.438 -27.188 1.364 1 98.69 313 LEU A O 1
ATOM 2355 N N . LEU A 1 314 ? 9.5 -26.391 1.307 1 98.69 314 LEU A N 1
ATOM 2356 C CA . LEU A 1 314 ? 9.562 -26.281 -0.147 1 98.69 314 LEU A CA 1
ATOM 2357 C C . LEU A 1 314 ? 9.43 -27.672 -0.79 1 98.69 314 LEU A C 1
ATOM 2359 O O . LEU A 1 314 ? 8.711 -27.828 -1.776 1 98.69 314 LEU A O 1
ATOM 2363 N N . ASN A 1 315 ? 10.133 -28.609 -0.269 1 98.5 315 ASN A N 1
ATOM 2364 C CA . ASN A 1 315 ? 10.023 -29.984 -0.774 1 98.5 315 ASN A CA 1
ATOM 2365 C C . ASN A 1 315 ? 8.602 -30.516 -0.618 1 98.5 315 ASN A C 1
ATOM 2367 O O . ASN A 1 315 ? 8.094 -31.188 -1.513 1 98.5 315 ASN A O 1
ATOM 2371 N N . HIS A 1 316 ? 8.062 -30.25 0.497 1 98.56 316 HIS A N 1
ATOM 2372 C CA . HIS A 1 316 ? 6.719 -30.719 0.8 1 98.56 316 HIS A CA 1
ATOM 2373 C C . HIS A 1 316 ? 5.707 -30.188 -0.204 1 98.56 316 HIS A C 1
ATOM 2375 O O . HIS A 1 316 ? 4.902 -30.938 -0.751 1 98.56 316 HIS A O 1
ATOM 2381 N N . ILE A 1 317 ? 5.723 -28.859 -0.482 1 98.56 317 ILE A N 1
ATOM 2382 C CA . ILE A 1 317 ? 4.727 -28.281 -1.382 1 98.56 317 ILE A CA 1
ATOM 2383 C C . ILE A 1 317 ? 4.973 -28.781 -2.805 1 98.56 317 ILE A C 1
ATOM 2385 O O . ILE A 1 317 ? 4.027 -28.969 -3.574 1 98.56 317 ILE A O 1
ATOM 2389 N N . ARG A 1 318 ? 6.18 -29.016 -3.18 1 97.94 318 ARG A N 1
ATOM 2390 C CA . ARG A 1 318 ? 6.477 -29.594 -4.488 1 97.94 318 ARG A CA 1
ATOM 2391 C C . ARG A 1 318 ? 5.875 -30.984 -4.625 1 97.94 318 ARG A C 1
ATOM 2393 O O . ARG A 1 318 ? 5.297 -31.328 -5.664 1 97.94 318 ARG A O 1
ATOM 2400 N N . MET A 1 319 ? 6.043 -31.766 -3.598 1 98.25 319 MET A N 1
ATOM 2401 C CA . MET A 1 319 ? 5.504 -33.125 -3.598 1 98.25 319 MET A CA 1
ATOM 2402 C C . MET A 1 319 ? 3.982 -33.094 -3.684 1 98.25 319 MET A C 1
ATOM 2404 O O . MET A 1 319 ? 3.387 -33.875 -4.43 1 98.25 319 MET A O 1
ATOM 2408 N N . LEU A 1 320 ? 3.387 -32.219 -2.887 1 98.62 320 LEU A N 1
ATOM 2409 C CA . LEU A 1 320 ? 1.933 -32.125 -2.91 1 98.62 320 LEU A CA 1
ATOM 2410 C C . LEU A 1 320 ? 1.44 -31.672 -4.277 1 98.62 320 LEU A C 1
ATOM 2412 O O . LEU A 1 320 ? 0.41 -32.125 -4.762 1 98.62 320 LEU A O 1
ATOM 2416 N N . ALA A 1 321 ? 2.146 -30.719 -4.871 1 98.25 321 ALA A N 1
ATOM 2417 C CA . ALA A 1 321 ? 1.786 -30.219 -6.203 1 98.25 321 ALA A CA 1
ATOM 2418 C C . ALA A 1 321 ? 1.866 -31.344 -7.238 1 98.25 321 ALA A C 1
ATOM 2420 O O . ALA A 1 321 ? 1.007 -31.453 -8.117 1 98.25 321 ALA A O 1
ATOM 2421 N N . PHE A 1 322 ? 2.885 -32.125 -7.109 1 98.06 322 PHE A N 1
ATOM 2422 C CA . PHE A 1 322 ? 3.047 -33.25 -8.008 1 98.06 322 PHE A CA 1
ATOM 2423 C C . PHE A 1 322 ? 1.901 -34.25 -7.832 1 98.06 322 PHE A C 1
ATOM 2425 O O . PHE A 1 322 ? 1.321 -34.719 -8.82 1 98.06 322 PHE A O 1
ATOM 2432 N N . LYS A 1 323 ? 1.624 -34.594 -6.629 1 98.56 323 LYS A N 1
ATOM 2433 C CA . LYS A 1 323 ? 0.532 -35.531 -6.332 1 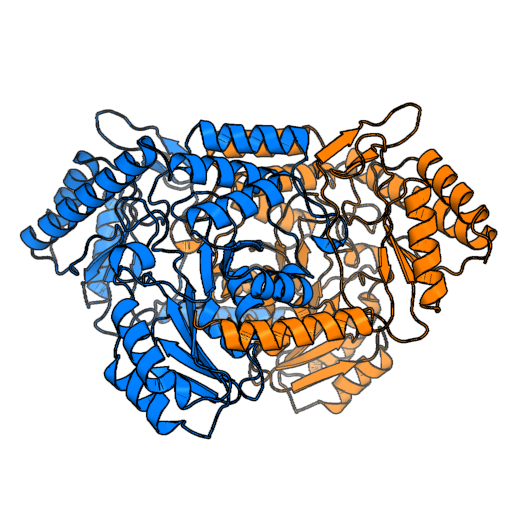98.56 323 LYS A CA 1
ATOM 2434 C C . LYS A 1 323 ? -0.79 -35 -6.895 1 98.56 323 LYS A C 1
ATOM 2436 O O . LYS A 1 323 ? -1.562 -35.781 -7.477 1 98.56 323 LYS A O 1
ATOM 2441 N N . LEU A 1 324 ? -1.041 -33.75 -6.691 1 98.62 324 LEU A N 1
ATOM 2442 C CA . LEU A 1 324 ? -2.281 -33.156 -7.176 1 98.62 324 LEU A CA 1
ATOM 2443 C C . LEU A 1 324 ? -2.357 -33.188 -8.695 1 98.62 324 LEU A C 1
ATOM 2445 O O . LEU A 1 324 ? -3.385 -33.594 -9.258 1 98.62 324 LEU A O 1
ATOM 2449 N N . ARG A 1 325 ? -1.31 -32.75 -9.398 1 98.25 325 ARG A N 1
ATOM 2450 C CA . ARG A 1 325 ? -1.28 -32.781 -10.859 1 98.25 325 ARG A CA 1
ATOM 2451 C C . ARG A 1 325 ? -1.492 -34.188 -11.391 1 98.25 325 ARG A C 1
ATOM 2453 O O . ARG A 1 325 ? -2.26 -34.406 -12.328 1 98.25 325 ARG A O 1
ATOM 2460 N N . SER A 1 326 ? -0.778 -35.125 -10.797 1 98.19 326 SER A N 1
ATOM 2461 C CA . SER A 1 326 ? -0.913 -36.531 -11.195 1 98.19 326 SER A CA 1
ATOM 2462 C C . SER A 1 326 ? -2.336 -37.031 -10.977 1 98.19 326 SER A C 1
ATOM 2464 O O . SER A 1 326 ? -2.896 -37.719 -11.836 1 98.19 326 SER A O 1
ATOM 2466 N N . GLY A 1 327 ? -2.85 -36.688 -9.844 1 98.38 327 GLY A N 1
ATOM 2467 C CA . GLY A 1 327 ? -4.219 -37.094 -9.547 1 98.38 327 GLY A CA 1
ATOM 2468 C C . GLY A 1 327 ? -5.234 -36.5 -10.492 1 98.38 327 GLY A C 1
ATOM 2469 O O . GLY A 1 327 ? -6.184 -37.156 -10.906 1 98.38 327 GLY A O 1
ATOM 2470 N N . LEU A 1 328 ? -5.094 -35.219 -10.797 1 98.06 328 LEU A N 1
ATOM 2471 C CA . LEU A 1 328 ? -5.98 -34.562 -11.742 1 98.06 328 LEU A CA 1
ATOM 2472 C C . LEU A 1 328 ? -5.949 -35.25 -13.102 1 98.06 328 LEU A C 1
ATOM 2474 O O . LEU A 1 328 ? -7 -35.5 -13.703 1 98.06 328 LEU A O 1
ATOM 2478 N N . THR A 1 329 ? -4.781 -35.562 -13.547 1 97.56 329 THR A N 1
ATOM 2479 C CA . THR A 1 329 ? -4.605 -36.219 -14.836 1 97.56 329 THR A CA 1
ATOM 2480 C C . THR A 1 329 ? -5.254 -37.594 -14.836 1 97.56 329 THR A C 1
ATOM 2482 O O . THR A 1 329 ? -5.91 -37.969 -15.805 1 97.56 329 THR A O 1
ATOM 2485 N N . GLN A 1 330 ? -5.07 -38.25 -13.812 1 97.56 330 GLN A N 1
ATOM 2486 C CA . GLN A 1 330 ? -5.645 -39.594 -13.688 1 97.56 330 GLN A CA 1
ATOM 2487 C C . GLN A 1 330 ? -7.168 -39.562 -13.727 1 97.56 330 GLN A C 1
ATOM 2489 O O . GLN A 1 330 ? -7.816 -40.469 -14.227 1 97.56 330 GLN A O 1
ATOM 2494 N N . LEU A 1 331 ? -7.695 -38.5 -13.18 1 97.12 331 LEU A N 1
ATOM 2495 C CA . LEU A 1 331 ? -9.141 -38.344 -13.133 1 97.12 331 LEU A CA 1
ATOM 2496 C C . LEU A 1 331 ? -9.672 -37.812 -14.461 1 97.12 331 LEU A C 1
ATOM 2498 O O . LEU A 1 331 ? -10.883 -37.656 -14.641 1 97.12 331 LEU A O 1
ATOM 2502 N N . GLY A 1 332 ? -8.758 -37.406 -15.359 1 96.06 332 GLY A N 1
ATOM 2503 C CA . GLY A 1 332 ? -9.156 -36.969 -16.688 1 96.06 332 GLY A CA 1
ATOM 2504 C C . GLY A 1 332 ? -9.266 -35.469 -16.797 1 96.06 332 GLY A C 1
ATOM 2505 O O . GLY A 1 332 ? -9.742 -34.938 -17.812 1 96.06 332 GLY A O 1
ATOM 2506 N N . PHE A 1 333 ? -8.859 -34.75 -15.766 1 96.56 333 PHE A N 1
ATOM 2507 C CA . PHE A 1 333 ? -8.859 -33.312 -15.844 1 96.56 333 PHE A CA 1
ATOM 2508 C C . PHE A 1 333 ? -7.617 -32.812 -16.578 1 96.56 333 PHE A C 1
ATOM 2510 O O . PHE A 1 333 ? -6.562 -33.438 -16.516 1 96.56 333 PHE A O 1
ATOM 2517 N N . GLU A 1 334 ? -7.805 -31.703 -17.25 1 96.31 334 GLU A N 1
ATOM 2518 C CA . GLU A 1 334 ? -6.668 -31.047 -17.891 1 96.31 334 GLU A CA 1
ATOM 2519 C C . GLU A 1 334 ? -5.98 -30.078 -16.922 1 96.31 334 GLU A C 1
ATOM 2521 O O . GLU A 1 334 ? -6.637 -29.25 -16.297 1 96.31 334 GLU A O 1
ATOM 2526 N N . THR A 1 335 ? -4.727 -30.219 -16.766 1 96.62 335 THR A N 1
ATOM 2527 C CA . THR A 1 335 ? -3.9 -29.297 -15.992 1 96.62 335 THR A CA 1
ATOM 2528 C C . THR A 1 335 ? -2.617 -28.969 -16.734 1 96.62 335 THR A C 1
ATOM 2530 O O . THR A 1 335 ? -2.438 -29.375 -17.891 1 96.62 335 THR A O 1
ATOM 2533 N N . LEU A 1 336 ? -1.854 -28.062 -16.188 1 94.62 336 LEU A N 1
ATOM 2534 C CA . LEU A 1 336 ? -0.609 -27.625 -16.812 1 94.62 336 LEU A CA 1
ATOM 2535 C C . LEU A 1 336 ? 0.596 -28.219 -16.094 1 94.62 336 LEU A C 1
ATOM 2537 O O . LEU A 1 336 ? 0.587 -28.359 -14.867 1 94.62 336 LEU A O 1
ATOM 2541 N N . PRO A 1 337 ? 1.574 -28.594 -16.906 1 93.81 337 PRO A N 1
ATOM 2542 C CA . PRO A 1 337 ? 2.775 -29.141 -16.266 1 93.81 337 PRO A CA 1
ATOM 2543 C C . PRO A 1 337 ? 3.531 -28.094 -15.445 1 93.81 337 PRO A C 1
ATOM 2545 O O . PRO A 1 337 ? 3.346 -26.891 -15.656 1 93.81 337 PRO A O 1
ATOM 2548 N N . GLY A 1 338 ? 4.34 -28.562 -14.531 1 92.5 338 GLY A N 1
ATOM 2549 C CA . GLY A 1 338 ? 5.176 -27.672 -13.742 1 92.5 338 GLY A CA 1
ATOM 2550 C C . GLY A 1 338 ? 5.312 -28.109 -12.297 1 92.5 338 GLY A C 1
ATOM 2551 O O . GLY A 1 338 ? 4.711 -29.109 -11.883 1 92.5 338 GLY A O 1
ATOM 2552 N N . GLU A 1 339 ? 6.098 -27.328 -11.555 1 94.44 339 GLU A N 1
ATOM 2553 C CA . GLU A 1 339 ? 6.383 -27.703 -10.172 1 94.44 339 GLU A CA 1
ATOM 2554 C C . GLU A 1 339 ? 5.758 -26.703 -9.195 1 94.44 339 GLU A C 1
ATOM 2556 O O . GLU A 1 339 ? 5.742 -26.922 -7.988 1 94.44 339 GLU A O 1
ATOM 2561 N N . HIS A 1 340 ? 5.293 -25.625 -9.742 1 97.62 340 HIS A N 1
ATOM 2562 C CA . HIS A 1 340 ? 4.785 -24.562 -8.875 1 97.62 340 HIS A CA 1
ATOM 2563 C C . HIS A 1 340 ? 3.549 -25.016 -8.109 1 97.62 340 HIS A C 1
ATOM 2565 O O . HIS A 1 340 ? 2.764 -25.828 -8.617 1 97.62 340 HIS A O 1
ATOM 2571 N N . PRO A 1 341 ? 3.305 -24.469 -6.914 1 97.88 341 PRO A N 1
ATOM 2572 C CA . PRO A 1 341 ? 2.146 -24.859 -6.102 1 97.88 341 PRO A CA 1
ATOM 2573 C C . PRO A 1 341 ? 0.829 -24.328 -6.676 1 97.88 341 PRO A C 1
ATOM 2575 O O . PRO A 1 341 ? -0.245 -24.719 -6.199 1 97.88 341 PRO A O 1
ATOM 2578 N N . ILE A 1 342 ? 0.861 -23.5 -7.617 1 97.81 342 ILE A N 1
ATOM 2579 C CA . ILE A 1 342 ? -0.331 -23.188 -8.391 1 97.81 342 ILE A CA 1
ATOM 2580 C C . ILE A 1 342 ? -0.614 -24.312 -9.391 1 97.81 342 ILE A C 1
ATOM 2582 O O . ILE A 1 342 ? 0.223 -24.625 -10.234 1 97.81 342 ILE A O 1
ATOM 2586 N N . VAL A 1 343 ? -1.734 -24.938 -9.25 1 97.88 343 VAL A N 1
ATOM 2587 C CA . VAL A 1 343 ? -2.135 -26.047 -10.109 1 97.88 343 VAL A CA 1
ATOM 2588 C C . VAL A 1 343 ? -3.5 -25.766 -10.727 1 97.88 343 VAL A C 1
ATOM 2590 O O . VAL A 1 343 ? -4.535 -26.047 -10.117 1 97.88 343 VAL A O 1
ATOM 2593 N N . PRO A 1 344 ? -3.523 -25.328 -11.914 1 96.56 344 PRO A N 1
ATOM 2594 C CA . PRO A 1 344 ? -4.801 -24.984 -12.539 1 96.56 344 PRO A CA 1
ATOM 2595 C C . PRO A 1 344 ? -5.559 -26.188 -13.07 1 96.56 344 PRO A C 1
ATOM 2597 O O . PRO A 1 344 ? -4.938 -27.188 -13.461 1 96.56 344 PRO A O 1
ATOM 2600 N N . ILE A 1 345 ? -6.836 -26.219 -13.008 1 97.06 345 ILE A N 1
ATOM 2601 C CA . ILE A 1 345 ? -7.695 -27.109 -13.773 1 97.06 345 ILE A CA 1
ATOM 2602 C C . ILE A 1 345 ? -8.289 -26.359 -14.961 1 97.06 345 ILE A C 1
ATOM 2604 O O . ILE A 1 345 ? -9.125 -25.469 -14.781 1 97.06 345 ILE A O 1
ATOM 2608 N N . MET A 1 346 ? -7.922 -26.781 -16.109 1 95.5 346 MET A N 1
ATOM 2609 C CA . MET A 1 346 ? -8.453 -26.141 -17.312 1 95.5 346 MET A CA 1
ATOM 2610 C C . MET A 1 346 ? -9.828 -26.703 -17.656 1 95.5 346 MET A C 1
ATOM 2612 O O . MET A 1 346 ? -9.938 -27.797 -18.219 1 95.5 346 MET A O 1
ATOM 2616 N N . ILE A 1 347 ? -10.844 -25.953 -17.406 1 94.12 347 ILE A N 1
ATOM 2617 C CA . ILE A 1 347 ? -12.219 -26.391 -17.609 1 94.12 347 ILE A CA 1
ATOM 2618 C C . ILE A 1 347 ? -12.703 -25.922 -18.984 1 94.12 347 ILE A C 1
ATOM 2620 O O . ILE A 1 347 ? -13.375 -26.656 -19.703 1 94.12 347 ILE A O 1
ATOM 2624 N N . ARG A 1 348 ? -12.469 -24.672 -19.375 1 93.12 348 ARG A N 1
ATOM 2625 C CA . ARG A 1 348 ? -12.703 -24.078 -20.688 1 93.12 348 ARG A CA 1
ATOM 2626 C C . ARG A 1 348 ? -14.195 -23.938 -20.969 1 93.12 348 ARG A C 1
ATOM 2628 O O . ARG A 1 348 ? -14.625 -23.938 -22.125 1 93.12 348 ARG A O 1
ATOM 2635 N N . ASN A 1 349 ? -14.961 -23.953 -19.953 1 91.81 349 ASN A N 1
ATOM 2636 C CA . ASN A 1 349 ? -16.406 -23.781 -20 1 91.81 349 ASN A CA 1
ATOM 2637 C C . ASN A 1 349 ? -16.922 -23.047 -18.766 1 91.81 349 ASN A C 1
ATOM 2639 O O . ASN A 1 349 ? -16.688 -23.484 -17.641 1 91.81 349 ASN A O 1
ATOM 2643 N N . THR A 1 350 ? -17.641 -21.969 -18.969 1 89.75 350 THR A N 1
ATOM 2644 C CA . THR A 1 350 ? -18.094 -21.094 -17.891 1 89.75 350 THR A CA 1
ATOM 2645 C C . THR A 1 350 ? -19.031 -21.859 -16.953 1 89.75 350 THR A C 1
ATOM 2647 O O . THR A 1 350 ? -18.844 -21.828 -15.727 1 89.75 350 THR A O 1
ATOM 2650 N N . ASP A 1 351 ? -20 -22.484 -17.516 1 90.88 351 ASP A N 1
ATOM 2651 C CA . ASP A 1 351 ? -21 -23.172 -16.703 1 90.88 351 ASP A CA 1
ATOM 2652 C C . ASP A 1 351 ? -20.375 -24.297 -15.891 1 90.88 351 ASP A C 1
ATOM 2654 O O . ASP A 1 351 ? -20.688 -24.469 -14.711 1 90.88 351 ASP A O 1
ATOM 2658 N N . LYS A 1 352 ? -19.531 -25.031 -16.547 1 94.12 352 LYS A N 1
ATOM 2659 C CA . LYS A 1 352 ? -18.875 -26.141 -15.867 1 94.12 352 LYS A CA 1
ATOM 2660 C C . LYS A 1 352 ? -17.953 -25.625 -14.758 1 94.12 352 LYS A C 1
ATOM 2662 O O . LYS A 1 352 ? -17.797 -26.281 -13.719 1 94.12 352 LYS A O 1
ATOM 2667 N N . THR A 1 353 ? -17.234 -24.547 -14.992 1 94.44 353 THR A N 1
ATOM 2668 C CA . THR A 1 353 ? -16.375 -23.953 -13.984 1 94.44 353 THR A CA 1
ATOM 2669 C C . THR A 1 353 ? -17.172 -23.578 -12.734 1 94.44 353 THR A C 1
ATOM 2671 O O . THR A 1 353 ? -16.781 -23.906 -11.617 1 94.44 353 THR A O 1
ATOM 2674 N N . GLY A 1 354 ? -18.281 -22.922 -12.969 1 92.88 354 GLY A N 1
ATOM 2675 C CA . GLY A 1 354 ? -19.141 -22.562 -11.859 1 92.88 354 GLY A CA 1
ATOM 2676 C C . GLY A 1 354 ? -19.688 -23.766 -11.102 1 92.88 354 GLY A C 1
ATOM 2677 O O . GLY A 1 354 ? -19.75 -23.75 -9.875 1 92.88 354 GLY A O 1
ATOM 2678 N N . ALA A 1 355 ? -20.094 -24.719 -11.836 1 95.5 355 ALA A N 1
ATOM 2679 C CA . ALA A 1 355 ? -20.625 -25.938 -11.242 1 95.5 355 ALA A CA 1
ATOM 2680 C C . ALA A 1 355 ? -19.578 -26.641 -10.375 1 95.5 355 ALA A C 1
ATOM 2682 O O . ALA A 1 355 ? -19.906 -27.172 -9.312 1 95.5 355 ALA A O 1
ATOM 2683 N N . LEU A 1 356 ? -18.406 -26.672 -10.875 1 96.56 356 LEU A N 1
ATOM 2684 C CA . LEU A 1 356 ? -17.344 -27.328 -10.117 1 96.56 356 LEU A CA 1
ATOM 2685 C C . LEU A 1 356 ? -17.016 -26.547 -8.852 1 96.56 356 LEU A C 1
ATOM 2687 O O . LEU A 1 356 ? -16.734 -27.141 -7.809 1 96.56 356 LEU A O 1
ATOM 2691 N N . VAL A 1 357 ? -16.969 -25.234 -8.945 1 95.56 357 VAL A N 1
ATOM 2692 C CA . VAL A 1 357 ? -16.75 -24.406 -7.762 1 95.56 357 VAL A CA 1
ATOM 2693 C C . VAL A 1 357 ? -17.844 -24.688 -6.723 1 95.56 357 VAL A C 1
ATOM 2695 O O . VAL A 1 357 ? -17.547 -24.844 -5.535 1 95.56 357 VAL A O 1
ATOM 2698 N N . GLN A 1 358 ? -19.062 -24.766 -7.168 1 96.12 358 GLN A N 1
ATOM 2699 C CA . GLN A 1 358 ? -20.188 -25.047 -6.281 1 96.12 358 GLN A CA 1
ATOM 2700 C C . GLN A 1 358 ? -20.062 -26.438 -5.672 1 96.12 358 GLN A C 1
ATOM 2702 O O . GLN A 1 358 ? -20.344 -26.641 -4.484 1 96.12 358 GLN A O 1
ATOM 2707 N N . HIS A 1 359 ? -19.719 -27.375 -6.5 1 97.81 359 HIS A N 1
ATOM 2708 C CA . HIS A 1 359 ? -19.531 -28.75 -6.023 1 97.81 359 HIS A CA 1
ATOM 2709 C C . HIS A 1 359 ? -18.484 -28.797 -4.91 1 97.81 359 HIS A C 1
ATOM 2711 O O . HIS A 1 359 ? -18.703 -29.438 -3.879 1 97.81 359 HIS A O 1
ATOM 2717 N N . CYS A 1 360 ? -17.344 -28.141 -5.113 1 98.19 360 CYS A N 1
ATOM 2718 C CA . CYS A 1 360 ? -16.297 -28.078 -4.102 1 98.19 360 CYS A CA 1
ATOM 2719 C C . CYS A 1 360 ? -16.797 -27.422 -2.824 1 98.19 360 CYS A C 1
ATOM 2721 O O . CYS A 1 360 ? -16.547 -27.922 -1.725 1 98.19 360 CYS A O 1
ATOM 2723 N N . PHE A 1 361 ? -17.547 -26.359 -2.982 1 97.31 361 PHE A N 1
ATOM 2724 C CA . PHE A 1 361 ? -18.062 -25.641 -1.821 1 97.31 361 PHE A CA 1
ATOM 2725 C C . PHE A 1 361 ? -19 -26.531 -1.014 1 97.31 361 PHE A C 1
ATOM 2727 O O . PHE A 1 361 ? -18.953 -26.531 0.219 1 97.31 361 PHE A O 1
ATOM 2734 N N . GLU A 1 362 ? -19.828 -27.234 -1.711 1 97.69 362 GLU A N 1
ATOM 2735 C CA . GLU A 1 362 ? -20.781 -28.141 -1.062 1 97.69 362 GLU A CA 1
ATOM 2736 C C . GLU A 1 362 ? -20.047 -29.234 -0.29 1 97.69 362 GLU A C 1
ATOM 2738 O O . GLU A 1 362 ? -20.609 -29.828 0.634 1 97.69 362 GLU A O 1
ATOM 2743 N N . HIS A 1 363 ? -18.891 -29.469 -0.671 1 98.25 363 HIS A N 1
ATOM 2744 C CA . HIS A 1 363 ? -18.078 -30.484 0.005 1 98.25 363 HIS A CA 1
ATOM 2745 C C . HIS A 1 363 ? -17 -29.844 0.87 1 98.25 363 HIS A C 1
ATOM 2747 O O . HIS A 1 363 ? -15.953 -30.453 1.108 1 98.25 363 HIS A O 1
ATOM 2753 N N . ASP A 1 364 ? -17.094 -28.594 1.214 1 98.38 364 ASP A N 1
ATOM 2754 C CA . ASP A 1 364 ? -16.312 -27.859 2.207 1 98.38 364 ASP A CA 1
ATOM 2755 C C . ASP A 1 364 ? -14.898 -27.594 1.701 1 98.38 364 ASP A C 1
ATOM 2757 O O . ASP A 1 364 ? -13.938 -27.719 2.455 1 98.38 364 ASP A O 1
ATOM 2761 N N . ILE A 1 365 ? -14.781 -27.344 0.44 1 98.5 365 ILE A N 1
ATOM 2762 C CA . ILE A 1 365 ? -13.508 -26.953 -0.162 1 98.5 365 ILE A CA 1
ATOM 2763 C C . ILE A 1 365 ? -13.656 -25.594 -0.832 1 98.5 365 ILE A C 1
ATOM 2765 O O . ILE A 1 365 ? -14.586 -25.359 -1.607 1 98.5 365 ILE A O 1
ATOM 2769 N N . LEU A 1 366 ? -12.766 -24.672 -0.475 1 97.88 366 LEU A N 1
ATOM 2770 C CA . LEU A 1 366 ? -12.742 -23.359 -1.105 1 97.88 366 LEU A CA 1
ATOM 2771 C C . LEU A 1 366 ? -11.789 -23.344 -2.293 1 97.88 366 LEU A C 1
ATOM 2773 O O . LEU A 1 366 ? -10.594 -23.594 -2.139 1 97.88 366 LEU A O 1
ATOM 2777 N N . VAL A 1 367 ? -12.312 -23.078 -3.465 1 97.19 367 VAL A N 1
ATOM 2778 C CA . VAL A 1 367 ? -11.531 -22.906 -4.688 1 97.19 367 VAL A CA 1
ATOM 2779 C C . VAL A 1 367 ? -11.977 -21.641 -5.422 1 97.19 367 VAL A C 1
ATOM 2781 O O . VAL A 1 367 ? -13.016 -21.062 -5.102 1 97.19 367 VAL A O 1
ATOM 2784 N N . THR A 1 368 ? -11.18 -21.188 -6.312 1 93.75 368 THR A N 1
ATOM 2785 C CA . THR A 1 368 ? -11.531 -20 -7.086 1 93.75 368 THR A CA 1
ATOM 2786 C C . THR A 1 368 ? -11.641 -20.344 -8.57 1 93.75 368 THR A C 1
ATOM 2788 O O . THR A 1 368 ? -10.695 -20.859 -9.172 1 93.75 368 THR A O 1
ATOM 2791 N N . GLY A 1 369 ? -12.82 -20.031 -9.07 1 92.56 369 GLY A N 1
ATOM 2792 C CA . GLY A 1 369 ? -13.023 -20.141 -10.508 1 92.56 369 GLY A CA 1
ATOM 2793 C C . GLY A 1 369 ? -12.773 -18.844 -11.25 1 92.56 369 GLY A C 1
ATOM 2794 O O . GLY A 1 369 ? -13.117 -17.766 -10.75 1 92.56 369 GLY A O 1
ATOM 2795 N N . LEU A 1 370 ? -12.125 -18.953 -12.32 1 88.19 370 LEU A N 1
ATOM 2796 C CA . LEU A 1 370 ? -11.898 -17.797 -13.195 1 88.19 370 LEU A CA 1
ATOM 2797 C C . LEU A 1 370 ? -12.633 -17.984 -14.516 1 88.19 370 LEU A C 1
ATOM 2799 O O . LEU A 1 370 ? -12.258 -18.828 -15.336 1 88.19 370 LEU A O 1
ATOM 2803 N N . ASN A 1 371 ? -13.617 -17.188 -14.688 1 85.44 371 ASN A N 1
ATOM 2804 C CA . ASN A 1 371 ? -14.5 -17.312 -15.844 1 85.44 371 ASN A CA 1
ATOM 2805 C C . ASN A 1 371 ? -14.32 -16.125 -16.797 1 85.44 371 ASN A C 1
ATOM 2807 O O . ASN A 1 371 ? -13.594 -15.188 -16.5 1 85.44 371 ASN A O 1
ATOM 2811 N N . TYR A 1 372 ? -14.906 -16.328 -18 1 76.75 372 TYR A N 1
ATOM 2812 C CA . TYR A 1 372 ? -15.055 -15.172 -18.875 1 76.75 372 TYR A CA 1
ATOM 2813 C C . TYR A 1 372 ? -15.891 -14.086 -18.203 1 76.75 372 TYR A C 1
ATOM 2815 O O . TYR A 1 372 ? -16.859 -14.391 -17.516 1 76.75 372 TYR A O 1
ATOM 2823 N N . PRO A 1 373 ? -15.391 -12.867 -18.297 1 73.25 373 PRO A N 1
ATOM 2824 C CA . PRO A 1 373 ? -14.352 -12.258 -19.125 1 73.25 373 PRO A CA 1
ATOM 2825 C C . PRO A 1 373 ? -13.031 -12.07 -18.391 1 73.25 373 PRO A C 1
ATOM 2827 O O . PRO A 1 373 ? -12.117 -11.422 -18.906 1 73.25 373 PRO A O 1
ATOM 2830 N N . ILE A 1 374 ? -12.922 -12.523 -17.172 1 72.69 374 ILE A N 1
ATOM 2831 C CA . ILE A 1 374 ? -11.648 -12.398 -16.469 1 72.69 374 ILE A CA 1
ATOM 2832 C C . ILE A 1 374 ? -10.547 -13.102 -17.25 1 72.69 374 ILE A C 1
ATOM 2834 O O . ILE A 1 374 ? -9.422 -12.602 -17.344 1 72.69 374 ILE A O 1
ATOM 2838 N N . VAL A 1 375 ? -10.977 -14.227 -17.703 1 78.19 375 VAL A N 1
ATOM 2839 C CA . VAL A 1 375 ? -10.125 -14.922 -18.672 1 78.19 375 VAL A CA 1
ATOM 2840 C C . VAL A 1 375 ? -10.867 -15.086 -20 1 78.19 375 VAL A C 1
ATOM 2842 O O . VAL A 1 375 ? -12.102 -15.008 -20.031 1 78.19 375 VAL A O 1
ATOM 2845 N N . ALA A 1 376 ? -10.203 -15.258 -21.094 1 77 376 ALA A N 1
ATOM 2846 C CA . ALA A 1 376 ? -10.805 -15.391 -22.422 1 77 376 ALA A CA 1
ATOM 2847 C C . ALA A 1 376 ? -11.68 -16.641 -22.5 1 77 376 ALA A C 1
ATOM 2849 O O . ALA A 1 376 ? -11.484 -17.594 -21.75 1 77 376 ALA A O 1
ATOM 2850 N N . LYS A 1 377 ? -12.609 -16.469 -23.375 1 84.94 377 LYS A N 1
ATOM 2851 C CA . LYS A 1 377 ? -13.43 -17.656 -23.625 1 84.94 377 LYS A CA 1
ATOM 2852 C C . LYS A 1 377 ? -12.57 -18.859 -24.016 1 84.94 377 LYS A C 1
ATOM 2854 O O . LYS A 1 377 ? -11.656 -18.734 -24.828 1 84.94 377 LYS A O 1
ATOM 2859 N N . GLY A 1 378 ? -12.875 -19.922 -23.344 1 89.25 378 GLY A N 1
ATOM 2860 C CA . GLY A 1 378 ? -12.102 -21.109 -23.625 1 89.25 378 GLY A CA 1
ATOM 2861 C C . GLY A 1 378 ? -10.906 -21.281 -22.703 1 89.25 378 GLY A C 1
ATOM 2862 O O . GLY A 1 378 ? -10.227 -22.312 -22.75 1 89.25 378 GLY A O 1
ATOM 2863 N N . GLU A 1 379 ? -10.703 -20.312 -21.797 1 88.81 379 GLU A N 1
ATOM 2864 C CA . GLU A 1 379 ? -9.562 -20.375 -20.891 1 88.81 379 GLU A CA 1
ATOM 2865 C C . GLU A 1 379 ? -10.031 -20.422 -19.438 1 88.81 379 GLU A C 1
ATOM 2867 O O . GLU A 1 379 ? -9.234 -20.188 -18.516 1 88.81 379 GLU A O 1
ATOM 2872 N N . GLN A 1 380 ? -11.375 -20.688 -19.312 1 91.81 380 GLN A N 1
ATOM 2873 C CA . GLN A 1 380 ? -11.93 -20.781 -17.969 1 91.81 380 GLN A CA 1
ATOM 2874 C C . GLN A 1 380 ? -11.242 -21.875 -17.156 1 91.81 380 GLN A C 1
ATOM 2876 O O . GLN A 1 380 ? -10.93 -22.938 -17.688 1 91.81 380 GLN A O 1
ATOM 2881 N N . GLU A 1 381 ? -10.969 -21.562 -15.93 1 95.06 381 GLU A N 1
ATOM 2882 C CA . GLU A 1 381 ? -10.172 -22.484 -15.125 1 95.06 381 GLU A CA 1
ATOM 2883 C C . GLU A 1 381 ? -10.484 -22.328 -13.641 1 95.06 381 GLU A C 1
ATOM 2885 O O . GLU A 1 381 ? -11.148 -21.375 -13.234 1 95.06 381 GLU A O 1
ATOM 2890 N N . ILE A 1 382 ? -10.086 -23.312 -12.898 1 96.19 382 ILE A N 1
ATOM 2891 C CA . ILE A 1 382 ? -9.977 -23.219 -11.445 1 96.19 382 ILE A CA 1
ATOM 2892 C C . ILE A 1 382 ? -8.5 -23.172 -11.047 1 96.19 382 ILE A C 1
ATOM 2894 O O . ILE A 1 382 ? -7.715 -24.031 -11.445 1 96.19 382 ILE A O 1
ATOM 2898 N N . ARG A 1 383 ? -8.164 -22.109 -10.398 1 95.56 383 ARG A N 1
ATOM 2899 C CA . ARG A 1 383 ? -6.805 -21.969 -9.898 1 95.56 383 ARG A CA 1
ATOM 2900 C C . ARG A 1 383 ? -6.672 -22.562 -8.5 1 95.56 383 ARG A C 1
ATOM 2902 O O . ARG A 1 383 ? -7.25 -22.047 -7.539 1 95.56 383 ARG A O 1
ATOM 2909 N N . LEU A 1 384 ? -5.984 -23.688 -8.43 1 97.44 384 LEU A N 1
ATOM 2910 C CA . LEU A 1 384 ? -5.715 -24.312 -7.137 1 97.44 384 LEU A CA 1
ATOM 2911 C C . LEU A 1 384 ? -4.348 -23.891 -6.609 1 97.44 384 LEU A C 1
ATOM 2913 O O . LEU A 1 384 ? -3.395 -23.75 -7.379 1 97.44 384 LEU A O 1
ATOM 2917 N N . GLN A 1 385 ? -4.293 -23.688 -5.387 1 97.62 385 GLN A N 1
ATOM 2918 C CA . GLN A 1 385 ? -3.043 -23.297 -4.742 1 97.62 385 GLN A CA 1
ATOM 2919 C C . GLN A 1 385 ? -2.748 -24.188 -3.535 1 97.62 385 GLN A C 1
ATOM 2921 O O . GLN A 1 385 ? -3.551 -24.266 -2.605 1 97.62 385 GLN A O 1
ATOM 2926 N N . ILE A 1 386 ? -1.612 -24.766 -3.525 1 97.56 386 ILE A N 1
ATOM 2927 C CA . ILE A 1 386 ? -1.161 -25.656 -2.467 1 97.56 386 ILE A CA 1
ATOM 2928 C C . ILE A 1 386 ? -0.389 -24.875 -1.413 1 97.56 386 ILE A C 1
ATOM 2930 O O . ILE A 1 386 ? 0.398 -23.984 -1.75 1 97.56 386 ILE A O 1
ATOM 2934 N N . SER A 1 387 ? -0.605 -25.172 -0.179 1 97.62 387 SER A N 1
ATOM 2935 C CA . SER A 1 387 ? 0.131 -24.625 0.955 1 97.62 387 SER A CA 1
ATOM 2936 C C . SER A 1 387 ? 0.886 -25.703 1.705 1 97.62 387 SER A C 1
ATOM 2938 O O . SER A 1 387 ? 0.47 -26.875 1.708 1 97.62 387 SER A O 1
ATOM 2940 N N . ALA A 1 388 ? 1.944 -25.312 2.355 1 98.19 388 ALA A N 1
ATOM 2941 C CA . ALA A 1 388 ? 2.697 -26.266 3.172 1 98.19 388 ALA A CA 1
ATOM 2942 C C . ALA A 1 388 ? 1.872 -26.734 4.363 1 98.19 388 ALA A C 1
ATOM 2944 O O . ALA A 1 388 ? 2.203 -27.75 4.996 1 98.19 388 ALA A O 1
ATOM 2945 N N . ALA A 1 389 ? 0.823 -26.062 4.66 1 96.88 389 ALA A N 1
ATOM 2946 C CA . ALA A 1 389 ? -0.08 -26.453 5.734 1 96.88 389 ALA A CA 1
ATOM 2947 C C . ALA A 1 389 ? -0.952 -27.641 5.316 1 96.88 389 ALA A C 1
ATOM 2949 O O . ALA A 1 389 ? -1.56 -28.297 6.16 1 96.88 389 ALA A O 1
ATOM 2950 N N . HIS A 1 390 ? -1.088 -27.953 4.008 1 98.31 390 HIS A N 1
ATOM 2951 C CA . HIS A 1 390 ? -1.859 -29.094 3.52 1 98.31 390 HIS A CA 1
ATOM 2952 C C . HIS A 1 390 ? -1.126 -30.406 3.773 1 98.31 390 HIS A C 1
ATOM 2954 O O . HIS A 1 390 ? 0.091 -30.406 3.971 1 98.31 390 HIS A O 1
ATOM 2960 N N . THR A 1 391 ? -1.89 -31.438 3.77 1 98.44 391 THR A N 1
ATOM 2961 C CA . THR A 1 391 ? -1.343 -32.781 3.904 1 98.44 391 THR A CA 1
ATOM 2962 C C . THR A 1 391 ? -1.669 -33.625 2.676 1 98.44 391 THR A C 1
ATOM 2964 O O . THR A 1 391 ? -2.467 -33.219 1.83 1 98.44 391 THR A O 1
ATOM 2967 N N . GLU A 1 392 ? -0.979 -34.75 2.602 1 98.31 392 GLU A N 1
ATOM 2968 C CA . GLU A 1 392 ? -1.312 -35.688 1.533 1 98.31 392 GLU A CA 1
ATOM 2969 C C . GLU A 1 392 ? -2.779 -36.125 1.604 1 98.31 392 GLU A C 1
ATOM 2971 O O . GLU A 1 392 ? -3.43 -36.281 0.571 1 98.31 392 GLU A O 1
ATOM 2976 N N . GLN A 1 393 ? -3.275 -36.219 2.803 1 98.5 393 GLN A N 1
ATOM 2977 C CA . GLN A 1 393 ? -4.672 -36.594 2.996 1 98.5 393 GLN A CA 1
ATOM 2978 C C . GLN A 1 393 ? -5.609 -35.5 2.5 1 98.5 393 GLN A C 1
ATOM 2980 O O . GLN A 1 393 ? -6.699 -35.781 2 1 98.5 393 GLN A O 1
ATOM 2985 N N . ASP A 1 394 ? -5.211 -34.25 2.666 1 98.69 394 ASP A N 1
ATOM 2986 C CA . ASP A 1 394 ? -5.996 -33.156 2.117 1 98.69 394 ASP A CA 1
ATOM 2987 C C . ASP A 1 394 ? -6.129 -33.281 0.601 1 98.69 394 ASP A C 1
ATOM 2989 O O . ASP A 1 394 ? -7.207 -33.062 0.046 1 98.69 394 ASP A O 1
ATOM 2993 N N . ILE A 1 395 ? -5 -33.625 -0.061 1 98.69 395 ILE A N 1
ATOM 2994 C CA . ILE A 1 395 ? -4.988 -33.75 -1.513 1 98.69 395 ILE A CA 1
ATOM 2995 C C . ILE A 1 395 ? -5.863 -34.938 -1.923 1 98.69 395 ILE A C 1
ATOM 2997 O O . ILE A 1 395 ? -6.633 -34.844 -2.883 1 98.69 395 ILE A O 1
ATOM 3001 N N . ASP A 1 396 ? -5.746 -36.031 -1.157 1 98.5 396 ASP A N 1
ATOM 3002 C CA . ASP A 1 396 ? -6.586 -37.188 -1.427 1 98.5 396 ASP A CA 1
ATOM 3003 C C . ASP A 1 396 ? -8.062 -36.844 -1.316 1 98.5 396 ASP A C 1
ATOM 3005 O O . ASP A 1 396 ? -8.875 -37.25 -2.15 1 98.5 396 ASP A O 1
ATOM 3009 N N . TYR A 1 397 ? -8.383 -36.125 -0.29 1 98.19 397 TYR A N 1
ATOM 3010 C CA . TYR A 1 397 ? -9.773 -35.75 -0.083 1 98.19 397 TYR A CA 1
ATOM 3011 C C . TYR A 1 397 ? -10.281 -34.906 -1.256 1 98.19 397 TYR A C 1
ATOM 3013 O O . TYR A 1 397 ? -11.375 -35.156 -1.764 1 98.19 397 TYR A O 1
ATOM 3021 N N . PHE A 1 398 ? -9.539 -33.938 -1.672 1 98.56 398 PHE A N 1
ATOM 3022 C CA . PHE A 1 398 ? -9.914 -33.094 -2.793 1 98.56 398 PHE A CA 1
ATOM 3023 C C . PHE A 1 398 ? -10.141 -33.938 -4.051 1 98.56 398 PHE A C 1
ATOM 3025 O O . PHE A 1 398 ? -11.133 -33.75 -4.758 1 98.56 398 PHE A O 1
ATOM 3032 N N . LEU A 1 399 ? -9.18 -34.812 -4.363 1 98.44 399 LEU A N 1
ATOM 3033 C CA . LEU A 1 399 ? -9.273 -35.656 -5.551 1 98.44 399 LEU A CA 1
ATOM 3034 C C . LEU A 1 399 ? -10.5 -36.562 -5.484 1 98.44 399 LEU A C 1
ATOM 3036 O O . LEU A 1 399 ? -11.141 -36.844 -6.504 1 98.44 399 LEU A O 1
ATOM 3040 N N . ASP A 1 400 ? -10.797 -37.031 -4.293 1 98.31 400 ASP A N 1
ATOM 3041 C CA . ASP A 1 400 ? -11.992 -37.844 -4.102 1 98.31 400 ASP A CA 1
ATOM 3042 C C . ASP A 1 400 ? -13.25 -37.031 -4.43 1 98.31 400 ASP A C 1
ATOM 3044 O O . ASP A 1 400 ? -14.164 -37.531 -5.094 1 98.31 400 ASP A O 1
ATOM 3048 N N . VAL A 1 401 ? -13.289 -35.844 -3.924 1 98.19 401 VAL A N 1
ATOM 3049 C CA . VAL A 1 401 ? -14.414 -34.938 -4.188 1 98.19 401 VAL A CA 1
ATOM 3050 C C . 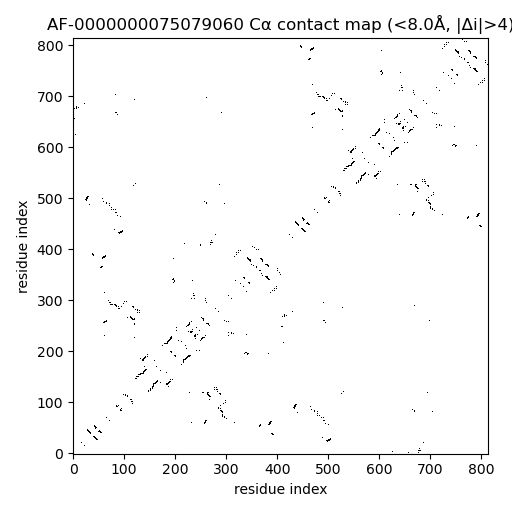VAL A 1 401 ? -14.539 -34.688 -5.688 1 98.19 401 VAL A C 1
ATOM 3052 O O . VAL A 1 401 ? -15.641 -34.688 -6.238 1 98.19 401 VAL A O 1
ATOM 3055 N N . LEU A 1 402 ? -13.453 -34.5 -6.398 1 97.62 402 LEU A N 1
ATOM 3056 C CA . LEU A 1 402 ? -13.445 -34.281 -7.836 1 97.62 402 LEU A CA 1
ATOM 3057 C C . LEU A 1 402 ? -13.961 -35.5 -8.594 1 97.62 402 LEU A C 1
ATOM 3059 O O . LEU A 1 402 ? -14.641 -35.344 -9.609 1 97.62 402 LEU A O 1
ATOM 3063 N N . SER A 1 403 ? -13.617 -36.625 -8.117 1 97.31 403 SER A N 1
ATOM 3064 C CA . SER A 1 403 ? -14.023 -37.844 -8.789 1 97.31 403 SER A CA 1
ATOM 3065 C C . SER A 1 403 ? -15.539 -38 -8.773 1 97.31 403 SER A C 1
ATOM 3067 O O . SER A 1 403 ? -16.094 -38.75 -9.602 1 97.31 403 SER A O 1
ATOM 3069 N N . GLN A 1 404 ? -16.141 -37.312 -7.863 1 96.88 404 GLN A N 1
ATOM 3070 C CA . GLN A 1 404 ? -17.594 -37.406 -7.723 1 96.88 404 GLN A CA 1
ATOM 3071 C C . GLN A 1 404 ? -18.297 -36.375 -8.594 1 96.88 404 GLN A C 1
ATOM 3073 O O . GLN A 1 404 ? -19.531 -36.406 -8.727 1 96.88 404 GLN A O 1
ATOM 3078 N N . PHE A 1 405 ? -17.5 -35.5 -9.055 1 94.25 405 PHE A N 1
ATOM 3079 C CA . PHE A 1 405 ? -18.094 -34.469 -9.891 1 94.25 405 PHE A CA 1
ATOM 3080 C C . PHE A 1 405 ? -18.531 -35.031 -11.234 1 94.25 405 PHE A C 1
ATOM 3082 O O . PHE A 1 405 ? -17.719 -35.594 -11.969 1 94.25 405 PHE A O 1
ATOM 3089 N N . LYS A 1 406 ? -19.953 -35.188 -11.414 1 80.31 406 LYS A N 1
ATOM 3090 C CA . LYS A 1 406 ? -20.562 -35.719 -12.625 1 80.31 406 LYS A CA 1
ATOM 3091 C C . LYS A 1 406 ? -20.812 -34.625 -13.648 1 80.31 406 LYS A C 1
ATOM 3093 O O . LYS A 1 406 ? -21.438 -33.594 -13.344 1 80.31 406 LYS A O 1
ATOM 3098 N N . HIS A 1 407 ? -19.797 -34.375 -14.57 1 61.47 407 HIS A N 1
ATOM 3099 C CA . HIS A 1 407 ? -19.938 -33.375 -15.617 1 61.47 407 HIS A CA 1
ATOM 3100 C C . HIS A 1 407 ? -20.984 -33.781 -16.641 1 61.47 407 HIS A C 1
ATOM 3102 O O . HIS A 1 407 ? -21.188 -34.969 -16.891 1 61.47 407 HIS A O 1
ATOM 3108 N N . MET B 1 1 ? 27.375 -7.129 -15.992 1 51.06 1 MET B N 1
ATOM 3109 C CA . MET B 1 1 ? 26.234 -6.66 -15.211 1 51.06 1 MET B CA 1
ATOM 3110 C C . MET B 1 1 ? 25.516 -5.52 -15.93 1 51.06 1 MET B C 1
ATOM 3112 O O . MET B 1 1 ? 26.141 -4.535 -16.328 1 51.06 1 MET B O 1
ATOM 3116 N N . THR B 1 2 ? 24.312 -5.863 -16.484 1 70.88 2 THR B N 1
ATOM 3117 C CA . THR B 1 2 ? 23.5 -5.062 -17.391 1 70.88 2 THR B CA 1
ATOM 3118 C C . THR B 1 2 ? 23.141 -3.719 -16.75 1 70.88 2 THR B C 1
ATOM 3120 O O . THR B 1 2 ? 22.734 -2.791 -17.438 1 70.88 2 THR B O 1
ATOM 3123 N N . LEU B 1 3 ? 23.688 -3.604 -15.414 1 88.56 3 LEU B N 1
ATOM 3124 C CA . LEU B 1 3 ? 23.234 -2.377 -14.766 1 88.56 3 LEU B CA 1
ATOM 3125 C C . LEU B 1 3 ? 24.297 -1.283 -14.875 1 88.56 3 LEU B C 1
ATOM 3127 O O . LEU B 1 3 ? 24.078 -0.152 -14.438 1 88.56 3 LEU B O 1
ATOM 3131 N N . ALA B 1 4 ? 25.469 -1.605 -15.484 1 88.5 4 ALA B N 1
ATOM 3132 C CA . ALA B 1 4 ? 26.578 -0.664 -15.492 1 88.5 4 ALA B CA 1
ATOM 3133 C C . ALA B 1 4 ? 26.172 0.667 -16.109 1 88.5 4 ALA B C 1
ATOM 3135 O O . ALA B 1 4 ? 26.438 1.731 -15.555 1 88.5 4 ALA B O 1
ATOM 3136 N N . LYS B 1 5 ? 25.562 0.562 -17.219 1 90.19 5 LYS B N 1
ATOM 3137 C CA . LYS B 1 5 ? 25.141 1.774 -17.906 1 90.19 5 LYS B CA 1
ATOM 3138 C C . LYS B 1 5 ? 24.094 2.535 -17.094 1 90.19 5 LYS B C 1
ATOM 3140 O O . LYS B 1 5 ? 24.172 3.756 -16.953 1 90.19 5 LYS B O 1
ATOM 3145 N N . LEU B 1 6 ? 23.188 1.822 -16.578 1 91.81 6 LEU B N 1
ATOM 3146 C CA . LEU B 1 6 ? 22.141 2.451 -15.766 1 91.81 6 LEU B CA 1
ATOM 3147 C C . LEU B 1 6 ? 22.734 3.076 -14.508 1 91.81 6 LEU B C 1
ATOM 3149 O O . LEU B 1 6 ? 22.406 4.207 -14.148 1 91.81 6 LEU B O 1
ATOM 3153 N N . ASP B 1 7 ? 23.609 2.32 -13.836 1 95 7 ASP B N 1
ATOM 3154 C CA . ASP B 1 7 ? 24.203 2.803 -12.602 1 95 7 ASP B CA 1
ATOM 3155 C C . ASP B 1 7 ? 24.938 4.133 -12.82 1 95 7 ASP B C 1
ATOM 3157 O O . ASP B 1 7 ? 24.844 5.035 -11.984 1 95 7 ASP B O 1
ATOM 3161 N N . ALA B 1 8 ? 25.625 4.199 -13.922 1 93.56 8 ALA B N 1
ATOM 3162 C CA . ALA B 1 8 ? 26.344 5.43 -14.234 1 93.56 8 ALA B CA 1
ATOM 3163 C C . ALA B 1 8 ? 25.391 6.609 -14.375 1 93.56 8 ALA B C 1
ATOM 3165 O O . ALA B 1 8 ? 25.641 7.688 -13.836 1 93.56 8 ALA B O 1
ATOM 3166 N N . GLN B 1 9 ? 24.359 6.359 -15.062 1 93.44 9 GLN B N 1
ATOM 3167 C CA . GLN B 1 9 ? 23.359 7.402 -15.273 1 93.44 9 GLN B CA 1
ATOM 3168 C C . GLN B 1 9 ? 22.719 7.816 -13.953 1 93.44 9 GLN B C 1
ATOM 3170 O O . GLN B 1 9 ? 22.5 9 -13.703 1 93.44 9 GLN B O 1
ATOM 3175 N N . LEU B 1 10 ? 22.375 6.816 -13.172 1 95.31 10 LEU B N 1
ATOM 3176 C CA . LEU B 1 10 ? 21.703 7.086 -11.914 1 95.31 10 LEU B CA 1
ATOM 3177 C C . LEU B 1 10 ? 22.625 7.797 -10.938 1 95.31 10 LEU B C 1
ATOM 3179 O O . LEU B 1 10 ? 22.188 8.625 -10.141 1 95.31 10 LEU B O 1
ATOM 3183 N N . ARG B 1 11 ? 23.969 7.52 -10.953 1 95.19 11 ARG B N 1
ATOM 3184 C CA . ARG B 1 11 ? 24.953 8.227 -10.125 1 95.19 11 ARG B CA 1
ATOM 3185 C C . ARG B 1 11 ? 24.984 9.711 -10.477 1 95.19 11 ARG B C 1
ATOM 3187 O O . ARG B 1 11 ? 25.094 10.562 -9.594 1 95.19 11 ARG B O 1
ATOM 3194 N N . ASP B 1 12 ? 24.859 9.922 -11.742 1 95.38 12 ASP B N 1
ATOM 3195 C CA . ASP B 1 12 ? 24.859 11.305 -12.195 1 95.38 12 ASP B CA 1
ATOM 3196 C C . ASP B 1 12 ? 23.609 12.039 -11.703 1 95.38 12 ASP B C 1
ATOM 3198 O O . ASP B 1 12 ? 23.703 13.18 -11.25 1 95.38 12 ASP B O 1
ATOM 3202 N N . ARG B 1 13 ? 22.516 11.375 -11.773 1 94.31 13 ARG B N 1
ATOM 3203 C CA . ARG B 1 13 ? 21.266 11.977 -11.328 1 94.31 13 ARG B CA 1
ATOM 3204 C C . ARG B 1 13 ? 21.281 12.211 -9.82 1 94.31 13 ARG B C 1
ATOM 3206 O O . ARG B 1 13 ? 20.797 13.242 -9.352 1 94.31 13 ARG B O 1
ATOM 3213 N N . LEU B 1 14 ? 21.781 11.242 -9.109 1 95.25 14 LEU B N 1
ATOM 3214 C CA . LEU B 1 14 ? 21.891 11.367 -7.656 1 95.25 14 LEU B CA 1
ATOM 3215 C C . LEU B 1 14 ? 22.797 12.531 -7.277 1 95.25 14 LEU B C 1
ATOM 3217 O O . LEU B 1 14 ? 22.484 13.305 -6.371 1 95.25 14 LEU B O 1
ATOM 3221 N N . SER B 1 15 ? 23.922 12.617 -7.969 1 94.38 15 SER B N 1
ATOM 3222 C CA . SER B 1 15 ? 24.859 13.719 -7.73 1 94.38 15 SER B CA 1
ATOM 3223 C C . SER B 1 15 ? 24.203 15.062 -8.008 1 94.38 15 SER B C 1
ATOM 3225 O O . SER B 1 15 ? 24.391 16.031 -7.266 1 94.38 15 SER B O 1
ATOM 3227 N N . ALA B 1 16 ? 23.438 15.086 -9.07 1 92.56 16 ALA B N 1
ATOM 3228 C CA . ALA B 1 16 ? 22.734 16.312 -9.43 1 92.56 16 ALA B CA 1
ATOM 3229 C C . ALA B 1 16 ? 21.734 16.703 -8.344 1 92.56 16 ALA B C 1
ATOM 3231 O O . ALA B 1 16 ? 21.562 17.891 -8.047 1 92.56 16 ALA B O 1
ATOM 3232 N N . MET B 1 17 ? 21.031 15.758 -7.766 1 90.69 17 MET B N 1
ATOM 3233 C CA . MET B 1 17 ? 20.078 16.016 -6.695 1 90.69 17 MET B CA 1
ATOM 3234 C C . MET B 1 17 ? 20.781 16.547 -5.453 1 90.69 17 MET B C 1
ATOM 3236 O O . MET B 1 17 ? 20.266 17.453 -4.785 1 90.69 17 MET B O 1
ATOM 3240 N N . GLN B 1 18 ? 21.875 16 -5.156 1 89.06 18 GLN B N 1
ATOM 3241 C CA . GLN B 1 18 ? 22.672 16.469 -4.023 1 89.06 18 GLN B CA 1
ATOM 3242 C C . GLN B 1 18 ? 23.141 17.906 -4.234 1 89.06 18 GLN B C 1
ATOM 3244 O O . GLN B 1 18 ? 23.062 18.719 -3.318 1 89.06 18 GLN B O 1
ATOM 3249 N N . ASP B 1 19 ? 23.625 18.125 -5.414 1 87.62 19 ASP B N 1
ATOM 3250 C CA . ASP B 1 19 ? 24.156 19.453 -5.75 1 87.62 19 ASP B CA 1
ATOM 3251 C C . ASP B 1 19 ? 23.062 20.5 -5.672 1 87.62 19 ASP B C 1
ATOM 3253 O O . ASP B 1 19 ? 23.312 21.656 -5.289 1 87.62 19 ASP B O 1
ATOM 3257 N N . LYS B 1 20 ? 21.859 20.062 -6.039 1 83.38 20 LYS B N 1
ATOM 3258 C CA . LYS B 1 20 ? 20.734 20.984 -6.035 1 83.38 20 LYS B CA 1
ATOM 3259 C C . LYS B 1 20 ? 20.125 21.109 -4.641 1 83.38 20 LYS B C 1
ATOM 3261 O O . LYS B 1 20 ? 19.234 21.938 -4.41 1 83.38 20 LYS B O 1
ATOM 3266 N N . GLY B 1 21 ? 20.547 20.234 -3.771 1 77.44 21 GLY B N 1
ATOM 3267 C CA . GLY B 1 21 ? 20.062 20.297 -2.398 1 77.44 21 GLY B CA 1
ATOM 3268 C C . GLY B 1 21 ? 18.688 19.688 -2.215 1 77.44 21 GLY B C 1
ATOM 3269 O O . GLY B 1 21 ? 17.984 20 -1.256 1 77.44 21 GLY B O 1
ATOM 3270 N N . ILE B 1 22 ? 18.266 18.797 -3.148 1 81.12 22 ILE B N 1
ATOM 3271 C CA . ILE B 1 22 ? 16.906 18.266 -3.066 1 81.12 22 ILE B CA 1
ATOM 3272 C C . ILE B 1 22 ? 16.938 16.812 -2.596 1 81.12 22 ILE B C 1
ATOM 3274 O O . ILE B 1 22 ? 15.898 16.188 -2.402 1 81.12 22 ILE B O 1
ATOM 3278 N N . ALA B 1 23 ? 18.156 16.344 -2.375 1 85.94 23 ALA B N 1
ATOM 3279 C CA . ALA B 1 23 ? 18.266 14.977 -1.881 1 85.94 23 ALA B CA 1
ATOM 3280 C C . ALA B 1 23 ? 17.688 14.859 -0.469 1 85.94 23 ALA B C 1
ATOM 3282 O O . ALA B 1 23 ? 17.891 15.742 0.366 1 85.94 23 ALA B O 1
ATOM 3283 N N . LYS B 1 24 ? 16.875 13.859 -0.203 1 85.75 24 LYS B N 1
ATOM 3284 C CA . LYS B 1 24 ? 16.328 13.602 1.125 1 85.75 24 LYS B CA 1
ATOM 3285 C C . LYS B 1 24 ? 17.422 13.211 2.111 1 85.75 24 LYS B C 1
ATOM 3287 O O . LYS B 1 24 ? 17.328 13.492 3.309 1 85.75 24 LYS B O 1
ATOM 3292 N N . GLY B 1 25 ? 18.469 12.578 1.549 1 81.62 25 GLY B N 1
ATOM 3293 C CA . GLY B 1 25 ? 19.609 12.25 2.395 1 81.62 25 GLY B CA 1
ATOM 3294 C C . GLY B 1 25 ? 19.438 10.945 3.143 1 81.62 25 GLY B C 1
ATOM 3295 O O . GLY B 1 25 ? 18.516 10.172 2.859 1 81.62 25 GLY B O 1
ATOM 3296 N N . LYS B 1 26 ? 20.344 10.805 4.148 1 87.88 26 LYS B N 1
ATOM 3297 C CA . LYS B 1 26 ? 20.359 9.547 4.891 1 87.88 26 LYS B CA 1
ATOM 3298 C C . LYS B 1 26 ? 19.234 9.5 5.926 1 87.88 26 LYS B C 1
ATOM 3300 O O . LYS B 1 26 ? 19.031 10.461 6.668 1 87.88 26 LYS B O 1
ATOM 3305 N N . GLU B 1 27 ? 18.516 8.438 5.895 1 94.56 27 GLU B N 1
ATOM 3306 C CA . GLU B 1 27 ? 17.438 8.234 6.852 1 94.56 27 GLU B CA 1
ATOM 3307 C C . GLU B 1 27 ? 17.969 7.98 8.258 1 94.56 27 GLU B C 1
ATOM 3309 O O . GLU B 1 27 ? 18.984 7.293 8.422 1 94.56 27 GLU B O 1
ATOM 3314 N N . LYS B 1 28 ? 17.391 8.633 9.273 1 96 28 LYS B N 1
ATOM 3315 C CA . LYS B 1 28 ? 17.688 8.312 10.672 1 96 28 LYS B CA 1
ATOM 3316 C C . LYS B 1 28 ? 16.938 7.059 11.117 1 96 28 LYS B C 1
ATOM 3318 O O . LYS B 1 28 ? 15.742 6.918 10.859 1 96 28 LYS B O 1
ATOM 3323 N N . ILE B 1 29 ? 17.672 6.145 11.742 1 98 29 ILE B N 1
ATOM 3324 C CA . ILE B 1 29 ? 17.094 4.848 12.102 1 98 29 ILE B CA 1
ATOM 3325 C C . ILE B 1 29 ? 16.703 4.848 13.57 1 98 29 ILE B C 1
ATOM 3327 O O . ILE B 1 29 ? 17.547 5 14.453 1 98 29 ILE B O 1
ATOM 3331 N N . ILE B 1 30 ? 15.461 4.695 13.844 1 98.06 30 ILE B N 1
ATOM 3332 C CA . ILE B 1 30 ? 14.938 4.621 15.203 1 98.06 30 ILE B CA 1
ATOM 3333 C C . ILE B 1 30 ? 15.172 3.223 15.773 1 98.06 30 ILE B C 1
ATOM 3335 O O . ILE B 1 30 ? 14.758 2.225 15.18 1 98.06 30 ILE B O 1
ATOM 3339 N N . THR B 1 31 ? 15.75 3.115 16.938 1 97.94 31 THR B N 1
ATOM 3340 C CA . THR B 1 31 ? 16.109 1.829 17.531 1 97.94 31 THR B CA 1
ATOM 3341 C C . THR B 1 31 ? 15.25 1.548 18.766 1 97.94 31 THR B C 1
ATOM 3343 O O . THR B 1 31 ? 15.266 0.439 19.297 1 97.94 31 THR B O 1
ATOM 3346 N N . GLY B 1 32 ? 14.516 2.553 19.156 1 96.12 32 GLY B N 1
ATOM 3347 C CA . GLY B 1 32 ? 13.656 2.4 20.312 1 96.12 32 GLY B CA 1
ATOM 3348 C C . GLY B 1 32 ? 13.172 3.725 20.875 1 96.12 32 GLY B C 1
ATOM 3349 O O . GLY B 1 32 ? 13.344 4.77 20.25 1 96.12 32 GLY B O 1
ATOM 3350 N N . PHE B 1 33 ? 12.492 3.682 22.031 1 96.31 33 PHE B N 1
ATOM 3351 C CA . PHE B 1 33 ? 11.945 4.855 22.703 1 96.31 33 PHE B CA 1
ATOM 3352 C C . PHE B 1 33 ? 12.281 4.848 24.188 1 96.31 33 PHE B C 1
ATOM 3354 O O . PHE B 1 33 ? 12.281 3.789 24.812 1 96.31 33 PHE B O 1
ATOM 3361 N N . LYS B 1 34 ? 12.609 5.941 24.672 1 96.62 34 LYS B N 1
ATOM 3362 C CA . LYS B 1 34 ? 12.648 6.152 26.109 1 96.62 34 LYS B CA 1
ATOM 3363 C C . LYS B 1 34 ? 11.289 6.621 26.641 1 96.62 34 LYS B C 1
ATOM 3365 O O . LYS B 1 34 ? 10.734 7.602 26.141 1 96.62 34 LYS B O 1
ATOM 3370 N N . PRO B 1 35 ? 10.719 5.945 27.578 1 95.25 35 PRO B N 1
ATOM 3371 C CA . PRO B 1 35 ? 9.414 6.348 28.109 1 95.25 35 PRO B CA 1
ATOM 3372 C C . PRO B 1 35 ? 9.422 7.746 28.719 1 95.25 35 PRO B C 1
ATOM 3374 O O . PRO B 1 35 ? 10.484 8.25 29.094 1 95.25 35 PRO B O 1
ATOM 3377 N N . ALA B 1 36 ? 8.195 8.297 28.766 1 95.38 36 ALA B N 1
ATOM 3378 C CA . ALA B 1 36 ? 8.023 9.602 29.406 1 95.38 36 ALA B CA 1
ATOM 3379 C C . ALA B 1 36 ? 8.562 9.586 30.828 1 95.38 36 ALA B C 1
ATOM 3381 O O . ALA B 1 36 ? 8.406 8.594 31.547 1 95.38 36 ALA B O 1
ATOM 3382 N N . GLU B 1 37 ? 9.188 10.688 31.125 1 94.56 37 GLU B N 1
ATOM 3383 C CA . GLU B 1 37 ? 9.758 10.797 32.469 1 94.56 37 GLU B CA 1
ATOM 3384 C C . GLU B 1 37 ? 9.914 12.258 32.875 1 94.56 37 GLU B C 1
ATOM 3386 O O . GLU B 1 37 ? 10.188 13.117 32.031 1 94.56 37 GLU B O 1
ATOM 3391 N N . ASN B 1 38 ? 9.734 12.492 34.094 1 94.38 38 ASN B N 1
ATOM 3392 C CA . ASN B 1 38 ? 9.992 13.789 34.719 1 94.38 38 ASN B CA 1
ATOM 3393 C C . ASN B 1 38 ? 9.234 14.914 34 1 94.38 38 ASN B C 1
ATOM 3395 O O . ASN B 1 38 ? 9.805 15.961 33.719 1 94.38 38 ASN B O 1
ATOM 3399 N N . GLY B 1 39 ? 8.031 14.633 33.594 1 93.81 39 GLY B N 1
ATOM 3400 C CA . GLY B 1 39 ? 7.191 15.648 32.969 1 93.81 39 GLY B CA 1
ATOM 3401 C C . GLY B 1 39 ? 7.414 15.789 31.484 1 93.81 39 GLY B C 1
ATOM 3402 O O . GLY B 1 39 ? 6.691 16.531 30.812 1 93.81 39 GLY B O 1
ATOM 3403 N N . LEU B 1 40 ? 8.383 15.07 30.984 1 96.12 40 LEU B N 1
ATOM 3404 C CA . LEU B 1 40 ? 8.664 15.078 29.547 1 96.12 40 LEU B CA 1
ATOM 3405 C C . LEU B 1 40 ? 8.016 13.883 28.859 1 96.12 40 LEU B C 1
ATOM 3407 O O . LEU B 1 40 ? 7.809 12.836 29.484 1 96.12 40 LEU B O 1
ATOM 3411 N N . GLY B 1 41 ? 7.602 14.109 27.625 1 97 41 GLY B N 1
ATOM 3412 C CA . GLY B 1 41 ? 7.098 12.984 26.844 1 97 41 GLY B CA 1
ATOM 3413 C C . GLY B 1 41 ? 8.18 12.008 26.438 1 97 41 GLY B C 1
ATOM 3414 O O . GLY B 1 41 ? 9.352 12.18 26.797 1 97 41 GLY B O 1
ATOM 3415 N N . PRO B 1 42 ? 7.781 10.969 25.734 1 97.19 42 PRO B N 1
ATOM 3416 C CA . PRO B 1 42 ? 8.758 9.977 25.297 1 97.19 42 PRO B CA 1
ATOM 3417 C C . PRO B 1 42 ? 9.805 10.57 24.344 1 97.19 42 PRO B C 1
ATOM 3419 O O . PRO B 1 42 ? 9.547 11.586 23.688 1 97.19 42 PRO B O 1
ATOM 3422 N N . ARG B 1 43 ? 11.047 9.945 24.375 1 98.19 43 ARG B N 1
ATOM 3423 C CA . ARG B 1 43 ? 12.125 10.32 23.469 1 98.19 43 ARG B CA 1
ATOM 3424 C C . ARG B 1 43 ? 12.469 9.18 22.516 1 98.19 43 ARG B C 1
ATOM 3426 O O . ARG B 1 43 ? 12.289 8.008 22.859 1 98.19 43 ARG B O 1
ATOM 3433 N N . VAL B 1 44 ? 12.953 9.555 21.391 1 97.25 44 VAL B N 1
ATOM 3434 C CA . VAL B 1 44 ? 13.344 8.586 20.375 1 97.25 44 VAL B CA 1
ATOM 3435 C C . VAL B 1 44 ? 14.836 8.289 20.484 1 97.25 44 VAL B C 1
ATOM 3437 O O . VAL B 1 44 ? 15.641 9.195 20.75 1 97.25 44 VAL B O 1
ATOM 3440 N N . LEU B 1 45 ? 15.172 7.016 20.328 1 98.19 45 LEU B N 1
ATOM 3441 C CA . LEU B 1 45 ? 16.562 6.586 20.234 1 98.19 45 LEU B CA 1
ATOM 3442 C C . LEU B 1 45 ? 16.969 6.379 18.781 1 98.19 45 LEU B C 1
ATOM 3444 O O . LEU B 1 45 ? 16.203 5.816 17.984 1 98.19 45 LEU B O 1
ATOM 3448 N N . LEU B 1 46 ? 18.156 6.859 18.391 1 97.94 46 LEU B N 1
ATOM 3449 C CA . LEU B 1 46 ? 18.656 6.734 17.016 1 97.94 46 LEU B CA 1
ATOM 3450 C C . LEU B 1 46 ? 19.922 5.891 16.969 1 97.94 46 LEU B C 1
ATOM 3452 O O . LEU B 1 46 ? 20.766 5.984 17.859 1 97.94 46 LEU B O 1
ATOM 3456 N N . GLN B 1 47 ? 20.078 4.992 16.016 1 96.75 47 GLN B N 1
ATOM 3457 C CA . GLN B 1 47 ? 21.172 4.039 15.867 1 96.75 47 GLN B CA 1
ATOM 3458 C C . GLN B 1 47 ? 22.516 4.738 15.945 1 96.75 47 GLN B C 1
ATOM 3460 O O . GLN B 1 47 ? 23.438 4.262 16.625 1 96.75 47 GLN B O 1
ATOM 3465 N N . ASN B 1 48 ? 22.844 5.898 15.352 1 94.88 48 ASN B N 1
ATOM 3466 C CA . ASN B 1 48 ? 24.156 6.535 15.25 1 94.88 48 ASN B CA 1
ATOM 3467 C C . ASN B 1 48 ? 24.375 7.559 16.359 1 94.88 48 ASN B C 1
ATOM 3469 O O . ASN B 1 48 ? 25.391 8.25 16.375 1 94.88 48 ASN B O 1
ATOM 3473 N N . TYR B 1 49 ? 23.438 7.574 17.328 1 96.88 49 TYR B N 1
ATOM 3474 C CA . TYR B 1 49 ? 23.516 8.516 18.438 1 96.88 49 TYR B CA 1
ATOM 3475 C C . TYR B 1 49 ? 23.109 7.852 19.75 1 96.88 49 TYR B C 1
ATOM 3477 O O . TYR B 1 49 ? 22.188 8.305 20.422 1 96.88 49 TYR B O 1
ATOM 3485 N N . PRO B 1 50 ? 23.859 6.812 20.188 1 93.31 50 PRO B N 1
ATOM 3486 C CA . PRO B 1 50 ? 23.453 5.965 21.312 1 93.31 50 PRO B CA 1
ATOM 3487 C C . PRO B 1 50 ? 23.391 6.723 22.641 1 93.31 50 PRO B C 1
ATOM 3489 O O . PRO B 1 50 ? 22.656 6.324 23.547 1 93.31 50 PRO B O 1
ATOM 3492 N N . ASP B 1 51 ? 24.078 7.84 22.797 1 95.56 51 ASP B N 1
ATOM 3493 C CA . ASP B 1 51 ? 24.125 8.555 24.062 1 95.56 51 ASP B CA 1
ATOM 3494 C C . ASP B 1 51 ? 23.141 9.727 24.062 1 95.56 51 ASP B C 1
ATOM 3496 O O . ASP B 1 51 ? 23.141 10.547 24.984 1 95.56 51 ASP B O 1
ATOM 3500 N N . ARG B 1 52 ? 22.312 9.742 23.031 1 97.56 52 ARG B N 1
ATOM 3501 C CA . ARG B 1 52 ? 21.375 10.852 22.891 1 97.56 52 ARG B CA 1
ATOM 3502 C C . ARG B 1 52 ? 19.953 10.352 22.766 1 97.56 52 ARG B C 1
ATOM 3504 O O . ARG B 1 52 ? 19.719 9.219 22.328 1 97.56 52 ARG B O 1
ATOM 3511 N N . THR B 1 53 ? 19.031 11.086 23.25 1 97.94 53 THR B N 1
ATOM 3512 C CA . THR B 1 53 ? 17.609 10.859 23.062 1 97.94 53 THR B CA 1
ATOM 3513 C C . THR B 1 53 ? 16.938 12.102 22.469 1 97.94 53 THR B C 1
ATOM 3515 O O . THR B 1 53 ? 17.344 13.227 22.766 1 97.94 53 THR B O 1
ATOM 3518 N N . PHE B 1 54 ? 15.953 11.922 21.625 1 98.44 54 PHE B N 1
ATOM 3519 C CA . PHE B 1 54 ? 15.492 13.039 20.812 1 98.44 54 PHE B CA 1
ATOM 3520 C C . PHE B 1 54 ? 14 13.273 21.016 1 98.44 54 PHE B C 1
ATOM 3522 O O . PHE B 1 54 ? 13.227 12.32 21.109 1 98.44 54 PHE B O 1
ATOM 3529 N N . LEU B 1 55 ? 13.617 14.547 21.156 1 98.38 55 LEU B N 1
ATOM 3530 C CA . LEU B 1 55 ? 12.227 14.961 21.047 1 98.38 55 LEU B CA 1
ATOM 3531 C C . LEU B 1 55 ? 11.758 14.914 19.594 1 98.38 55 LEU B C 1
ATOM 3533 O O . LEU B 1 55 ? 12.344 15.57 18.734 1 98.38 55 LEU B O 1
ATOM 3537 N N . ARG B 1 56 ? 10.789 14.164 19.391 1 97.88 56 ARG B N 1
ATOM 3538 C CA . ARG B 1 56 ? 10.289 13.977 18.031 1 97.88 56 ARG B CA 1
ATOM 3539 C C . ARG B 1 56 ? 9.156 14.953 17.719 1 97.88 56 ARG B C 1
ATOM 3541 O O . ARG B 1 56 ? 8.039 14.797 18.219 1 97.88 56 ARG B O 1
ATOM 3548 N N . MET B 1 57 ? 9.422 15.891 16.781 1 98.06 57 MET B N 1
ATOM 3549 C CA . MET B 1 57 ? 8.422 16.891 16.422 1 98.06 57 MET B CA 1
ATOM 3550 C C . MET B 1 57 ? 8.117 16.844 14.93 1 98.06 57 MET B C 1
ATOM 3552 O O . MET B 1 57 ? 7.727 17.844 14.336 1 98.06 57 MET B O 1
ATOM 3556 N N . ASN B 1 58 ? 8.391 15.719 14.297 1 97.19 58 ASN B N 1
ATOM 3557 C CA . ASN B 1 58 ? 8.242 15.641 12.844 1 97.19 58 ASN B CA 1
ATOM 3558 C C . ASN B 1 58 ? 7.527 14.359 12.43 1 97.19 58 ASN B C 1
ATOM 3560 O O . ASN B 1 58 ? 7.836 13.773 11.391 1 97.19 58 ASN B O 1
ATOM 3564 N N . ALA B 1 59 ? 6.59 13.828 13.219 1 96.31 59 ALA B N 1
ATOM 3565 C CA . ALA B 1 59 ? 5.793 12.648 12.883 1 96.31 59 ALA B CA 1
ATOM 3566 C C . ALA B 1 59 ? 4.305 12.977 12.875 1 96.31 59 ALA B C 1
ATOM 3568 O O . ALA B 1 59 ? 3.852 13.859 13.602 1 96.31 59 ALA B O 1
ATOM 3569 N N . ASN B 1 60 ? 3.545 12.156 12.062 1 96.56 60 ASN B N 1
ATOM 3570 C CA . ASN B 1 60 ? 2.109 12.367 11.906 1 96.56 60 ASN B CA 1
ATOM 3571 C C . ASN B 1 60 ? 1.312 11.617 12.969 1 96.56 60 ASN B C 1
ATOM 3573 O O . ASN B 1 60 ? 0.086 11.531 12.891 1 96.56 60 ASN B O 1
ATOM 3577 N N . ALA B 1 61 ? 1.919 11.062 13.969 1 96.06 61 ALA B N 1
ATOM 3578 C CA . ALA B 1 61 ? 1.264 10.273 15.016 1 96.06 61 ALA B CA 1
ATOM 3579 C C . ALA B 1 61 ? 0.554 11.18 16.016 1 96.06 61 ALA B C 1
ATOM 3581 O O . ALA B 1 61 ? 0.896 11.188 17.203 1 96.06 61 ALA B O 1
ATOM 3582 N N . TYR B 1 62 ? -0.486 11.852 15.633 1 98.25 62 TYR B N 1
ATOM 3583 C CA . TYR B 1 62 ? -1.094 12.961 16.344 1 98.25 62 TYR B CA 1
ATOM 3584 C C . TYR B 1 62 ? -1.588 12.523 17.719 1 98.25 62 TYR B C 1
ATOM 3586 O O . TYR B 1 62 ? -1.427 13.242 18.703 1 98.25 62 TYR B O 1
ATOM 3594 N N . LEU B 1 63 ? -2.123 11.297 17.797 1 98.56 63 LEU B N 1
ATOM 3595 C CA . LEU B 1 63 ? -2.75 10.898 19.047 1 98.56 63 LEU B CA 1
ATOM 3596 C C . LEU B 1 63 ? -1.843 9.961 19.844 1 98.56 63 LEU B C 1
ATOM 3598 O O . LEU B 1 63 ? -2.18 9.555 20.953 1 98.56 63 LEU B O 1
ATOM 3602 N N . GLY B 1 64 ? -0.735 9.578 19.266 1 97.38 64 GLY B N 1
ATOM 3603 C CA . GLY B 1 64 ? 0.209 8.719 19.953 1 97.38 64 GLY B CA 1
ATOM 3604 C C . GLY B 1 64 ? -0.338 7.328 20.219 1 97.38 64 GLY B C 1
ATOM 3605 O O . GLY B 1 64 ? 0.095 6.652 21.156 1 97.38 64 GLY B O 1
ATOM 3606 N N . LEU B 1 65 ? -1.205 6.844 19.453 1 98.25 65 LEU B N 1
ATOM 3607 C CA . LEU B 1 65 ? -1.947 5.629 19.766 1 98.25 65 LEU B CA 1
ATOM 3608 C C . LEU B 1 65 ? -1.155 4.387 19.375 1 98.25 65 LEU B C 1
ATOM 3610 O O . LEU B 1 65 ? -1.467 3.281 19.828 1 98.25 65 LEU B O 1
ATOM 3614 N N . SER B 1 66 ? -0.148 4.5 18.531 1 97.25 66 SER B N 1
ATOM 3615 C CA . SER B 1 66 ? 0.622 3.338 18.094 1 97.25 66 SER B CA 1
ATOM 3616 C C . SER B 1 66 ? 1.22 2.592 19.281 1 97.25 66 SER B C 1
ATOM 3618 O O . SER B 1 66 ? 1.427 1.379 19.219 1 97.25 66 SER B O 1
ATOM 3620 N N . SER B 1 67 ? 1.491 3.318 20.375 1 96.38 67 SER B N 1
ATOM 3621 C CA . SER B 1 67 ? 2.143 2.717 21.531 1 96.38 67 SER B CA 1
ATOM 3622 C C . SER B 1 67 ? 1.139 2.432 22.641 1 96.38 67 SER B C 1
ATOM 3624 O O . SER B 1 67 ? 1.521 2.033 23.75 1 96.38 67 SER B O 1
ATOM 3626 N N . HIS B 1 68 ? -0.083 2.766 22.453 1 98 68 HIS B N 1
ATOM 3627 C CA . HIS B 1 68 ? -1.108 2.518 23.453 1 98 68 HIS B CA 1
ATOM 3628 C C . HIS B 1 68 ? -1.239 1.026 23.75 1 98 68 HIS B C 1
ATOM 3630 O O . HIS B 1 68 ? -1.372 0.216 22.828 1 98 68 HIS B O 1
ATOM 3636 N N . PRO B 1 69 ? -1.286 0.642 25 1 98.06 69 PRO B N 1
ATOM 3637 C CA . PRO B 1 69 ? -1.318 -0.777 25.375 1 98.06 69 PRO B CA 1
ATOM 3638 C C . PRO B 1 69 ? -2.51 -1.513 24.766 1 98.06 69 PRO B C 1
ATOM 3640 O O . PRO B 1 69 ? -2.377 -2.658 24.328 1 98.06 69 PRO B O 1
ATOM 3643 N N . ALA B 1 70 ? -3.648 -0.886 24.703 1 98.69 70 ALA B N 1
ATOM 3644 C CA . ALA B 1 70 ? -4.844 -1.524 24.172 1 98.69 70 ALA B CA 1
ATOM 3645 C C . ALA B 1 70 ? -4.695 -1.794 22.672 1 98.69 70 ALA B C 1
ATOM 3647 O O . ALA B 1 70 ? -5.207 -2.791 22.156 1 98.69 70 ALA B O 1
ATOM 3648 N N . VAL B 1 71 ? -4.043 -0.896 21.938 1 98.75 71 VAL B N 1
ATOM 3649 C CA . VAL B 1 71 ? -3.822 -1.046 20.516 1 98.75 71 VAL B CA 1
ATOM 3650 C C . VAL B 1 71 ? -2.852 -2.195 20.25 1 98.75 71 VAL B C 1
ATOM 3652 O O . VAL B 1 71 ? -3.102 -3.051 19.406 1 98.75 71 VAL B O 1
ATOM 3655 N N . ILE B 1 72 ? -1.75 -2.225 21.031 1 98.62 72 ILE B N 1
ATOM 3656 C CA . ILE B 1 72 ? -0.743 -3.273 20.906 1 98.62 72 ILE B CA 1
ATOM 3657 C C . ILE B 1 72 ? -1.362 -4.629 21.234 1 98.62 72 ILE B C 1
ATOM 3659 O O . ILE B 1 72 ? -1.132 -5.613 20.531 1 98.62 72 ILE B O 1
ATOM 3663 N N . ALA B 1 73 ? -2.156 -4.684 22.266 1 98.69 73 ALA B N 1
ATOM 3664 C CA . ALA B 1 73 ? -2.803 -5.926 22.688 1 98.69 73 ALA B CA 1
ATOM 3665 C C . ALA B 1 73 ? -3.762 -6.434 21.625 1 98.69 73 ALA B C 1
ATOM 3667 O O . ALA B 1 73 ? -3.848 -7.641 21.375 1 98.69 73 ALA B O 1
ATOM 3668 N N . ALA B 1 74 ? -4.535 -5.531 21.047 1 98.75 74 ALA B N 1
ATOM 3669 C CA . ALA B 1 74 ? -5.484 -5.906 20 1 98.75 74 ALA B CA 1
ATOM 3670 C C . ALA B 1 74 ? -4.762 -6.504 18.797 1 98.75 74 ALA B C 1
ATOM 3672 O O . ALA B 1 74 ? -5.242 -7.469 18.188 1 98.75 74 ALA B O 1
ATOM 3673 N N . GLU B 1 75 ? -3.676 -5.898 18.422 1 98.5 75 GLU B N 1
ATOM 3674 C CA . GLU B 1 75 ? -2.871 -6.43 17.328 1 98.5 75 GLU B CA 1
ATOM 3675 C C . GLU B 1 75 ? -2.398 -7.848 17.625 1 98.5 75 GLU B C 1
ATOM 3677 O O . GLU B 1 75 ? -2.521 -8.742 16.781 1 98.5 75 GLU B O 1
ATOM 3682 N N . SER B 1 76 ? -1.807 -8.039 18.781 1 98 76 SER B N 1
ATOM 3683 C CA . SER B 1 76 ? -1.265 -9.328 19.188 1 98 76 SER B CA 1
ATOM 3684 C C . SER B 1 76 ? -2.352 -10.398 19.219 1 98 76 SER B C 1
ATOM 3686 O O . SER B 1 76 ? -2.139 -11.523 18.766 1 98 76 SER B O 1
ATOM 3688 N N . LYS B 1 77 ? -3.463 -10.055 19.766 1 98.12 77 LYS B N 1
ATOM 3689 C CA . LYS B 1 77 ? -4.57 -11 19.859 1 98.12 77 LYS B CA 1
ATOM 3690 C C . LYS B 1 77 ? -5.039 -11.438 18.484 1 98.12 77 LYS B C 1
ATOM 3692 O O . LYS B 1 77 ? -5.301 -12.625 18.25 1 98.12 77 LYS B O 1
ATOM 3697 N N . ALA B 1 78 ? -5.18 -10.492 17.594 1 98.31 78 ALA B N 1
ATOM 3698 C CA . ALA B 1 78 ? -5.598 -10.805 16.219 1 98.31 78 ALA B CA 1
ATOM 3699 C C . ALA B 1 78 ? -4.57 -11.688 15.523 1 98.31 78 ALA B C 1
ATOM 3701 O O . ALA B 1 78 ? -4.93 -12.586 14.766 1 98.31 78 ALA B O 1
ATOM 3702 N N . ALA B 1 79 ? -3.295 -11.406 15.734 1 97.94 79 ALA B N 1
ATOM 3703 C CA . ALA B 1 79 ? -2.238 -12.227 15.148 1 97.94 79 ALA B CA 1
ATOM 3704 C C . ALA B 1 79 ? -2.326 -13.664 15.641 1 97.94 79 ALA B C 1
ATOM 3706 O O . ALA B 1 79 ? -2.148 -14.609 14.867 1 97.94 79 ALA B O 1
ATOM 3707 N N . GLU B 1 80 ? -2.566 -13.828 16.891 1 97.19 80 GLU B N 1
ATOM 3708 C CA . GLU B 1 80 ? -2.672 -15.156 17.484 1 97.19 80 GLU B CA 1
ATOM 3709 C C . GLU B 1 80 ? -3.844 -15.938 16.906 1 97.19 80 GLU B C 1
ATOM 3711 O O . GLU B 1 80 ? -3.752 -17.141 16.703 1 97.19 80 GLU B O 1
ATOM 3716 N N . THR B 1 81 ? -4.867 -15.234 16.656 1 97.06 81 THR B N 1
ATOM 3717 C CA . THR B 1 81 ? -6.094 -15.883 16.203 1 97.06 81 THR B CA 1
ATOM 3718 C C . THR B 1 81 ? -6.062 -16.125 14.703 1 97.06 81 THR B C 1
ATOM 3720 O O . THR B 1 81 ? -6.488 -17.188 14.227 1 97.06 81 THR B O 1
ATOM 3723 N N . PHE B 1 82 ? -5.566 -15.148 13.922 1 97.75 82 PHE B N 1
ATOM 3724 C CA . PHE B 1 82 ? -5.785 -15.172 12.477 1 97.75 82 PHE B CA 1
ATOM 3725 C C . PHE B 1 82 ? -4.461 -15.289 11.734 1 97.75 82 PHE B C 1
ATOM 3727 O O . PHE B 1 82 ? -4.441 -15.484 10.516 1 97.75 82 PHE B O 1
ATOM 3734 N N . GLY B 1 83 ? -3.309 -15.156 12.43 1 97.25 83 GLY B N 1
ATOM 3735 C CA . GLY B 1 83 ? -2.008 -15.164 11.781 1 97.25 83 GLY B CA 1
ATOM 3736 C C . GLY B 1 83 ? -1.521 -13.781 11.406 1 97.25 83 GLY B C 1
ATOM 3737 O O . GLY B 1 83 ? -2.234 -12.797 11.594 1 97.25 83 GLY B O 1
ATOM 3738 N N . ALA B 1 84 ? -0.348 -13.672 10.797 1 97.69 84 ALA B N 1
ATOM 3739 C CA . ALA B 1 84 ? 0.357 -12.414 10.562 1 97.69 84 ALA B CA 1
ATOM 3740 C C . ALA B 1 84 ? -0.082 -11.781 9.242 1 97.69 84 ALA B C 1
ATOM 3742 O O . ALA B 1 84 ? 0.237 -10.617 8.969 1 97.69 84 ALA B O 1
ATOM 3743 N N . GLY B 1 85 ? -0.839 -12.477 8.414 1 97.12 85 GLY B N 1
ATOM 3744 C CA . GLY B 1 85 ? -1.29 -11.922 7.152 1 97.12 85 GLY B CA 1
ATOM 3745 C C . GLY B 1 85 ? -2.375 -12.742 6.488 1 97.12 85 GLY B C 1
ATOM 3746 O O . GLY B 1 85 ? -2.611 -13.891 6.871 1 97.12 85 GLY B O 1
ATOM 3747 N N . PRO B 1 86 ? -2.992 -12.141 5.449 1 95.62 86 PRO B N 1
ATOM 3748 C CA . PRO B 1 86 ? -4.145 -12.82 4.852 1 95.62 86 PRO B CA 1
ATOM 3749 C C . PRO B 1 86 ? -3.744 -13.883 3.832 1 95.62 86 PRO B C 1
ATOM 3751 O O . PRO B 1 86 ? -4.449 -14.883 3.668 1 95.62 86 PRO B O 1
ATOM 3754 N N . GLY B 1 87 ? -2.68 -13.609 3.1 1 95.31 87 GLY B N 1
ATOM 3755 C CA . GLY B 1 87 ? -2.211 -14.562 2.104 1 95.31 87 GLY B CA 1
ATOM 3756 C C . GLY B 1 87 ? -3.078 -14.602 0.858 1 95.31 87 GLY B C 1
ATOM 3757 O O . GLY B 1 87 ? -2.938 -15.492 0.022 1 95.31 87 GLY B O 1
ATOM 3758 N N . ALA B 1 88 ? -4.004 -13.711 0.751 1 95.5 88 ALA B N 1
ATOM 3759 C CA . ALA B 1 88 ? -4.914 -13.617 -0.386 1 95.5 88 ALA B CA 1
ATOM 3760 C C . ALA B 1 88 ? -5.59 -12.25 -0.442 1 95.5 88 ALA B C 1
ATOM 3762 O O . ALA B 1 88 ? -5.672 -11.555 0.568 1 95.5 88 ALA B O 1
ATOM 3763 N N . VAL B 1 89 ? -6.035 -11.969 -1.624 1 95.25 89 VAL B N 1
ATOM 3764 C CA . VAL B 1 89 ? -6.809 -10.734 -1.781 1 95.25 89 VAL B CA 1
ATOM 3765 C C . VAL B 1 89 ? -8.211 -10.93 -1.211 1 95.25 89 VAL B C 1
ATOM 3767 O O . VAL B 1 89 ? -8.641 -12.062 -0.969 1 95.25 89 VAL B O 1
ATOM 3770 N N . ARG B 1 90 ? -8.969 -9.93 -1.108 1 95.81 90 ARG B N 1
ATOM 3771 C CA . ARG B 1 90 ? -10.242 -9.891 -0.387 1 95.81 90 ARG B CA 1
ATOM 3772 C C . ARG B 1 90 ? -11.242 -10.867 -0.994 1 95.81 90 ARG B C 1
ATOM 3774 O O . ARG B 1 90 ? -11.758 -11.742 -0.302 1 95.81 90 ARG B O 1
ATOM 3781 N N . PHE B 1 91 ? -11.531 -10.898 -2.293 1 90.75 91 PHE B N 1
ATOM 3782 C CA . PHE B 1 91 ? -12.648 -11.617 -2.877 1 90.75 91 PHE B CA 1
ATOM 3783 C C . PHE B 1 91 ? -12.32 -13.102 -3.031 1 90.75 91 PHE B C 1
ATOM 3785 O O . PHE B 1 91 ? -13.211 -13.922 -3.254 1 90.75 91 PHE B O 1
ATOM 3792 N N . ILE B 1 92 ? -11.164 -13.609 -2.889 1 89.94 92 ILE B N 1
ATOM 3793 C CA . ILE B 1 92 ? -10.828 -15.016 -3.012 1 89.94 92 ILE B CA 1
ATOM 3794 C C . ILE B 1 92 ? -10.797 -15.664 -1.626 1 89.94 92 ILE B C 1
ATOM 3796 O O . ILE B 1 92 ? -11.5 -16.641 -1.373 1 89.94 92 ILE B O 1
ATOM 3800 N N . SER B 1 93 ? -10.133 -15.148 -0.582 1 92.5 93 SER B N 1
ATOM 3801 C CA . SER B 1 93 ? -10.008 -15.664 0.776 1 92.5 93 SER B CA 1
ATOM 3802 C C . SER B 1 93 ? -9.172 -14.734 1.648 1 92.5 93 SER B C 1
ATOM 3804 O O . SER B 1 93 ? -8.43 -15.195 2.516 1 92.5 93 SER B O 1
ATOM 3806 N N . GLY B 1 94 ? -9.32 -13.586 1.366 1 95.56 94 GLY B N 1
ATOM 3807 C CA . GLY B 1 94 ? -8.5 -12.641 2.107 1 95.56 94 GLY B CA 1
ATOM 3808 C C . GLY B 1 94 ? -9.312 -11.734 3.021 1 95.56 94 GLY B C 1
ATOM 3809 O O . GLY B 1 94 ? -8.781 -10.773 3.58 1 95.56 94 GLY B O 1
ATOM 3810 N N . THR B 1 95 ? -10.617 -12.016 3.166 1 98 95 THR B N 1
ATOM 3811 C CA . THR B 1 95 ? -11.469 -11.234 4.059 1 98 95 THR B CA 1
ATOM 3812 C C . THR B 1 95 ? -11.602 -11.922 5.418 1 98 95 THR B C 1
ATOM 3814 O O . THR B 1 95 ? -12.078 -13.055 5.5 1 98 95 THR B O 1
ATOM 3817 N N . TYR B 1 96 ? -11.18 -11.289 6.445 1 98.44 96 TYR B N 1
ATOM 3818 C CA . TYR B 1 96 ? -11.25 -11.789 7.812 1 98.44 96 TYR B CA 1
ATOM 3819 C C . TYR B 1 96 ? -12.195 -10.945 8.656 1 98.44 96 TYR B C 1
ATOM 3821 O O . TYR B 1 96 ? -12.445 -9.781 8.336 1 98.44 96 TYR B O 1
ATOM 3829 N N . GLN B 1 97 ? -12.688 -11.5 9.68 1 98.5 97 GLN B N 1
ATOM 3830 C CA . GLN B 1 97 ? -13.648 -10.844 10.562 1 98.5 97 GLN B CA 1
ATOM 3831 C C . GLN B 1 97 ? -13.141 -9.484 11.031 1 98.5 97 GLN B C 1
ATOM 3833 O O . GLN B 1 97 ? -13.891 -8.508 11.055 1 98.5 97 GLN B O 1
ATOM 3838 N N . PRO B 1 98 ? -11.852 -9.367 11.406 1 98.75 98 PRO B N 1
ATOM 3839 C CA . PRO B 1 98 ? -11.375 -8.055 11.836 1 98.75 98 PRO B CA 1
ATOM 3840 C C . PRO B 1 98 ? -11.523 -6.984 10.758 1 98.75 98 PRO B C 1
ATOM 3842 O O . PRO B 1 98 ? -11.742 -5.809 11.07 1 98.75 98 PRO B O 1
ATOM 3845 N N . HIS B 1 99 ? -11.406 -7.363 9.461 1 98.75 99 HIS B N 1
ATOM 3846 C CA . HIS B 1 99 ? -11.617 -6.406 8.375 1 98.75 99 HIS B CA 1
ATOM 3847 C C . HIS B 1 99 ? -13.039 -5.855 8.391 1 98.75 99 HIS B C 1
ATOM 3849 O O . HIS B 1 99 ? -13.242 -4.645 8.281 1 98.75 99 HIS B O 1
ATOM 3855 N N . ILE B 1 100 ? -13.945 -6.742 8.523 1 98.62 100 ILE B N 1
ATOM 3856 C CA . ILE B 1 100 ? -15.359 -6.395 8.477 1 98.62 100 ILE B CA 1
ATOM 3857 C C . ILE B 1 100 ? -15.727 -5.566 9.711 1 98.62 100 ILE B C 1
ATOM 3859 O O . ILE B 1 100 ? -16.453 -4.574 9.602 1 98.62 100 ILE B O 1
ATOM 3863 N N . ASP B 1 101 ? -15.227 -6.004 10.875 1 98.88 101 ASP B N 1
ATOM 3864 C CA . ASP B 1 101 ? -15.477 -5.25 12.102 1 98.88 101 ASP B CA 1
ATOM 3865 C C . ASP B 1 101 ? -14.992 -3.809 11.969 1 98.88 101 ASP B C 1
ATOM 3867 O O . ASP B 1 101 ? -15.695 -2.873 12.352 1 98.88 101 ASP B O 1
ATOM 3871 N N . LEU B 1 102 ? -13.836 -3.629 11.438 1 98.94 102 LEU B N 1
ATOM 3872 C CA . LEU B 1 102 ? -13.266 -2.295 11.281 1 98.94 102 LEU B CA 1
ATOM 3873 C C . LEU B 1 102 ? -14.055 -1.485 10.258 1 98.94 102 LEU B C 1
ATOM 3875 O O . LEU B 1 102 ? -14.328 -0.302 10.469 1 98.94 102 LEU B O 1
ATOM 3879 N N . GLU B 1 103 ? -14.359 -2.086 9.102 1 98.88 103 GLU B N 1
ATOM 3880 C CA . GLU B 1 103 ? -15.133 -1.396 8.07 1 98.88 103 GLU B CA 1
ATOM 3881 C C . GLU B 1 103 ? -16.469 -0.914 8.617 1 98.88 103 GLU B C 1
ATOM 3883 O O . GLU B 1 103 ? -16.875 0.227 8.375 1 98.88 103 GLU B O 1
ATOM 3888 N N . ASN B 1 104 ? -17.141 -1.78 9.352 1 98.88 104 ASN B N 1
ATOM 3889 C CA . ASN B 1 104 ? -18.406 -1.405 9.945 1 98.88 104 ASN B CA 1
ATOM 3890 C C . ASN B 1 104 ? -18.25 -0.257 10.938 1 98.88 104 ASN B C 1
ATOM 3892 O O . ASN B 1 104 ? -19.062 0.677 10.953 1 98.88 104 ASN B O 1
ATOM 3896 N N . ARG B 1 105 ? -17.266 -0.327 11.719 1 98.94 105 ARG B N 1
ATOM 3897 C CA . ARG B 1 105 ? -17.047 0.693 12.734 1 98.94 105 ARG B CA 1
ATOM 3898 C C . ARG B 1 105 ? -16.672 2.029 12.102 1 98.94 105 ARG B C 1
ATOM 3900 O O . ARG B 1 105 ? -17.078 3.088 12.586 1 98.94 105 ARG B O 1
ATOM 3907 N N . LEU B 1 106 ? -15.891 2.016 11.031 1 98.94 106 LEU B N 1
ATOM 3908 C CA . LEU B 1 106 ? -15.531 3.225 10.297 1 98.94 106 LEU B CA 1
ATOM 3909 C C . LEU B 1 106 ? -16.766 3.873 9.688 1 98.94 106 LEU B C 1
ATOM 3911 O O . LEU B 1 106 ? -16.922 5.098 9.734 1 98.94 106 LEU B O 1
ATOM 3915 N N . ALA B 1 107 ? -17.594 3.043 9.086 1 98.88 107 ALA B N 1
ATOM 3916 C CA . ALA B 1 107 ? -18.844 3.562 8.516 1 98.88 107 ALA B CA 1
ATOM 3917 C C . ALA B 1 107 ? -19.672 4.262 9.586 1 98.88 107 ALA B C 1
ATOM 3919 O O . ALA B 1 107 ? -20.188 5.359 9.359 1 98.88 107 ALA B O 1
ATOM 3920 N N . GLU B 1 108 ? -19.734 3.654 10.742 1 98.81 108 GLU B N 1
ATOM 3921 C CA . GLU B 1 108 ? -20.469 4.234 11.859 1 98.81 108 GLU B CA 1
ATOM 3922 C C . GLU B 1 108 ? -19.828 5.547 12.32 1 98.81 108 GLU B C 1
ATOM 3924 O O . GLU B 1 108 ? -20.531 6.543 12.516 1 98.81 108 GLU B O 1
ATOM 3929 N N . PHE B 1 109 ? -18.625 5.578 12.531 1 98.88 109 PHE B N 1
ATOM 3930 C CA . PHE B 1 109 ? -17.875 6.738 13.008 1 98.88 109 PHE B CA 1
ATOM 3931 C C . PHE B 1 109 ? -18.125 7.945 12.109 1 98.88 109 PHE B C 1
ATOM 3933 O O . PHE B 1 109 ? -18.25 9.07 12.586 1 98.88 109 PHE B O 1
ATOM 3940 N N . HIS B 1 110 ? -18.172 7.707 10.727 1 98.81 110 HIS B N 1
ATOM 3941 C CA . HIS B 1 110 ? -18.297 8.781 9.758 1 98.81 110 HIS B CA 1
ATOM 3942 C C . HIS B 1 110 ? -19.766 9 9.375 1 98.81 110 HIS B C 1
ATOM 3944 O O . HIS B 1 110 ? -20.062 9.82 8.5 1 98.81 110 HIS B O 1
ATOM 3950 N N . ASP B 1 111 ? -20.641 8.258 10.023 1 98 111 ASP B N 1
ATOM 3951 C CA . ASP B 1 111 ? -22.062 8.336 9.719 1 98 111 ASP B CA 1
ATOM 3952 C C . ASP B 1 111 ? -22.328 8.133 8.227 1 98 111 ASP B C 1
ATOM 3954 O O . ASP B 1 111 ? -22.938 8.984 7.578 1 98 111 ASP B O 1
ATOM 3958 N N . ARG B 1 112 ? -21.75 7.074 7.688 1 98.19 112 ARG B N 1
ATOM 3959 C CA . ARG B 1 112 ? -21.969 6.633 6.312 1 98.19 112 ARG B CA 1
ATOM 3960 C C . ARG B 1 112 ? -22.5 5.203 6.27 1 98.19 112 ARG B C 1
ATOM 3962 O O . ARG B 1 112 ? -22.516 4.516 7.293 1 98.19 112 ARG B O 1
ATOM 3969 N N . HIS B 1 113 ? -22.938 4.727 5.129 1 97.56 113 HIS B N 1
ATOM 3970 C CA . HIS B 1 113 ? -23.562 3.422 4.988 1 97.56 113 HIS B CA 1
ATOM 3971 C C . HIS B 1 113 ? -22.531 2.305 4.949 1 97.56 113 HIS B C 1
ATOM 3973 O O . HIS B 1 113 ? -22.797 1.189 5.402 1 97.56 113 HIS B O 1
ATOM 3979 N N . SER B 1 114 ? -21.359 2.623 4.414 1 98.44 114 SER B N 1
ATOM 3980 C CA . SER B 1 114 ? -20.406 1.555 4.164 1 98.44 114 SER B CA 1
ATOM 3981 C C . SER B 1 114 ? -18.984 2.1 4.082 1 98.44 114 SER B C 1
ATOM 3983 O O . SER B 1 114 ? -18.781 3.283 3.803 1 98.44 114 SER B O 1
ATOM 3985 N N . ALA B 1 115 ? -18.031 1.271 4.395 1 98.81 115 ALA B N 1
ATOM 3986 C CA . ALA B 1 115 ? -16.609 1.564 4.332 1 98.81 115 ALA B CA 1
ATOM 3987 C C . ALA B 1 115 ? -15.836 0.411 3.693 1 98.81 115 ALA B C 1
ATOM 3989 O O . ALA B 1 115 ? -16.328 -0.72 3.648 1 98.81 115 ALA B O 1
ATOM 3990 N N . MET B 1 116 ? -14.711 0.725 3.201 1 98.44 116 MET B N 1
ATOM 3991 C CA . MET B 1 116 ? -13.82 -0.242 2.564 1 98.44 116 MET B CA 1
ATOM 3992 C C . MET B 1 116 ? -12.367 0.053 2.904 1 98.44 116 MET B C 1
ATOM 3994 O O . MET B 1 116 ? -11.945 1.213 2.918 1 98.44 116 MET B O 1
ATOM 3998 N N . LEU B 1 117 ? -11.602 -1.023 3.141 1 98.62 117 LEU B N 1
ATOM 3999 C CA . LEU B 1 117 ? -10.219 -0.882 3.57 1 98.62 117 LEU B CA 1
ATOM 4000 C C . LEU B 1 117 ? -9.258 -1.114 2.406 1 98.62 117 LEU B C 1
ATOM 4002 O O . LEU B 1 117 ? -9.555 -1.898 1.502 1 98.62 117 LEU B O 1
ATOM 4006 N N . PHE B 1 118 ? -8.156 -0.448 2.416 1 98.19 118 PHE B N 1
ATOM 4007 C CA . PHE B 1 118 ? -7.039 -0.616 1.498 1 98.19 118 PHE B CA 1
ATOM 4008 C C . PHE B 1 118 ? -5.73 -0.761 2.264 1 98.19 118 PHE B C 1
ATOM 4010 O O . PHE B 1 118 ? -5.676 -0.495 3.467 1 98.19 118 PHE B O 1
ATOM 4017 N N . SER B 1 119 ? -4.684 -1.137 1.609 1 97 119 SER B N 1
ATOM 4018 C CA . SER B 1 119 ? -3.395 -1.401 2.236 1 97 119 SER B CA 1
ATOM 4019 C C . SER B 1 119 ? -2.732 -0.11 2.705 1 97 119 SER B C 1
ATOM 4021 O O . SER B 1 119 ? -1.876 -0.132 3.594 1 97 119 SER B O 1
ATOM 4023 N N . ALA B 1 120 ? -3.043 0.966 2.094 1 97.44 120 ALA B N 1
ATOM 4024 C CA . ALA B 1 120 ? -2.576 2.312 2.414 1 97.44 120 ALA B CA 1
ATOM 4025 C C . ALA B 1 120 ? -3.541 3.369 1.882 1 97.44 120 ALA B C 1
ATOM 4027 O O . ALA B 1 120 ? -4.371 3.08 1.018 1 97.44 120 ALA B O 1
ATOM 4028 N N . ALA B 1 121 ? -3.457 4.555 2.43 1 97.12 121 ALA B N 1
ATOM 4029 C CA . ALA B 1 121 ? -4.273 5.629 1.873 1 97.12 121 ALA B CA 1
ATOM 4030 C C . ALA B 1 121 ? -3.865 5.941 0.436 1 97.12 121 ALA B C 1
ATOM 4032 O O . ALA B 1 121 ? -4.707 6.293 -0.393 1 97.12 121 ALA B O 1
ATOM 4033 N N . TYR B 1 122 ? -2.551 5.898 0.154 1 97.62 122 TYR B N 1
ATOM 4034 C CA . TYR B 1 122 ? -2.078 6.07 -1.216 1 97.62 122 TYR B CA 1
ATOM 4035 C C . TYR B 1 122 ? -2.734 5.059 -2.148 1 97.62 122 TYR B C 1
ATOM 4037 O O . TYR B 1 122 ? -3.219 5.418 -3.225 1 97.62 122 TYR B O 1
ATOM 4045 N N . ALA B 1 123 ? -2.76 3.797 -1.702 1 97.69 123 ALA B N 1
ATOM 4046 C CA . ALA B 1 123 ? -3.396 2.734 -2.477 1 97.69 123 ALA B CA 1
ATOM 4047 C C . ALA B 1 123 ? -4.895 2.984 -2.619 1 97.69 123 ALA B C 1
ATOM 4049 O O . ALA B 1 123 ? -5.484 2.684 -3.66 1 97.69 123 ALA B O 1
ATOM 4050 N N . ALA B 1 124 ? -5.5 3.475 -1.545 1 98.31 124 ALA B N 1
ATOM 4051 C CA . ALA B 1 124 ? -6.922 3.795 -1.611 1 98.31 124 ALA B CA 1
ATOM 4052 C C . ALA B 1 124 ? -7.207 4.805 -2.723 1 98.31 124 ALA B C 1
ATOM 4054 O O . ALA B 1 124 ? -8.086 4.582 -3.561 1 98.31 124 ALA B O 1
ATOM 4055 N N . MET B 1 125 ? -6.445 5.855 -2.789 1 98.31 125 MET B N 1
ATOM 4056 C CA . MET B 1 125 ? -6.676 6.91 -3.775 1 98.31 125 MET B CA 1
ATOM 4057 C C . MET B 1 125 ? -6.457 6.387 -5.191 1 98.31 125 MET B C 1
ATOM 4059 O O . MET B 1 125 ? -7.258 6.652 -6.086 1 98.31 125 MET B O 1
ATOM 4063 N N . ILE B 1 126 ? -5.414 5.566 -5.305 1 96.81 126 ILE B N 1
ATOM 4064 C CA . ILE B 1 126 ? -5.062 4.988 -6.598 1 96.81 126 ILE B CA 1
ATOM 4065 C C . ILE B 1 126 ? -6.184 4.062 -7.066 1 96.81 126 ILE B C 1
ATOM 4067 O O . ILE B 1 126 ? -6.414 3.918 -8.273 1 96.81 126 ILE B O 1
ATOM 4071 N N . GLY B 1 127 ? -6.871 3.506 -6.16 1 97 127 GLY B N 1
ATOM 4072 C CA . GLY B 1 127 ? -7.938 2.58 -6.504 1 97 127 GLY B CA 1
ATOM 4073 C C . GLY B 1 127 ? -9.281 3.258 -6.68 1 97 127 GLY B C 1
ATOM 4074 O O . GLY B 1 127 ? -10.125 2.787 -7.445 1 97 127 GLY B O 1
ATOM 4075 N N . ILE B 1 128 ? -9.539 4.363 -6.055 1 98.12 128 ILE B N 1
ATOM 4076 C CA . ILE B 1 128 ? -10.875 4.953 -5.945 1 98.12 128 ILE B CA 1
ATOM 4077 C C . ILE B 1 128 ? -11.094 5.938 -7.09 1 98.12 128 ILE B C 1
ATOM 4079 O O . ILE B 1 128 ? -12.055 5.809 -7.852 1 98.12 128 ILE B O 1
ATOM 4083 N N . LEU B 1 129 ? -10.234 6.891 -7.309 1 97.94 129 LEU B N 1
ATOM 4084 C CA . LEU B 1 129 ? -10.477 7.98 -8.25 1 97.94 129 LEU B CA 1
ATOM 4085 C C . LEU B 1 129 ? -10.562 7.457 -9.68 1 97.94 129 LEU B C 1
ATOM 4087 O O . LEU B 1 129 ? -11.516 7.762 -10.398 1 97.94 129 LEU B O 1
ATOM 4091 N N . PRO B 1 130 ? -9.57 6.574 -10.086 1 97.44 130 PRO B N 1
ATOM 4092 C CA . PRO B 1 130 ? -9.672 6.086 -11.461 1 97.44 130 PRO B CA 1
ATOM 4093 C C . PRO B 1 130 ? -10.953 5.293 -11.719 1 97.44 130 PRO B C 1
ATOM 4095 O O . PRO B 1 130 ? -11.477 5.297 -12.836 1 97.44 130 PRO B O 1
ATOM 4098 N N . ALA B 1 131 ? -11.422 4.633 -10.703 1 96.56 131 ALA B N 1
ATOM 4099 C CA . ALA B 1 131 ? -12.641 3.83 -10.844 1 96.56 131 ALA B CA 1
ATOM 4100 C C . ALA B 1 131 ? -13.867 4.719 -11.047 1 96.56 131 ALA B C 1
ATOM 4102 O O . ALA B 1 131 ? -14.867 4.289 -11.617 1 96.56 131 ALA B O 1
ATOM 4103 N N . LEU B 1 132 ? -13.812 6.012 -10.648 1 96.81 132 LEU B N 1
ATOM 4104 C CA . LEU B 1 132 ? -14.969 6.898 -10.664 1 96.81 132 LEU B CA 1
ATOM 4105 C C . LEU B 1 132 ? -14.883 7.879 -11.836 1 96.81 132 LEU B C 1
ATOM 4107 O O . LEU B 1 132 ? -15.836 8.609 -12.109 1 96.81 132 LEU B O 1
ATOM 4111 N N . ILE B 1 133 ? -13.758 7.941 -12.477 1 97.12 133 ILE B N 1
ATOM 4112 C CA . ILE B 1 133 ? -13.516 8.883 -13.562 1 97.12 133 ILE B CA 1
ATOM 4113 C C . ILE B 1 133 ? -13.656 8.172 -14.906 1 97.12 133 ILE B C 1
ATOM 4115 O O . ILE B 1 133 ? -13.203 7.043 -15.07 1 97.12 133 ILE B O 1
ATOM 4119 N N . ASP B 1 134 ? -14.367 8.719 -15.805 1 94.75 134 ASP B N 1
ATOM 4120 C CA . ASP B 1 134 ? -14.461 8.211 -17.172 1 94.75 134 ASP B CA 1
ATOM 4121 C C . ASP B 1 134 ? -14.305 9.336 -18.188 1 94.75 134 ASP B C 1
ATOM 4123 O O . ASP B 1 134 ? -13.875 10.438 -17.844 1 94.75 134 ASP B O 1
ATOM 4127 N N . GLU B 1 135 ? -14.516 9.078 -19.438 1 96 135 GLU B N 1
ATOM 4128 C CA . GLU B 1 135 ? -14.227 10 -20.531 1 96 135 GLU B CA 1
ATOM 4129 C C . GLU B 1 135 ? -15.203 11.172 -20.531 1 96 135 GLU B C 1
ATOM 4131 O O . GLU B 1 135 ? -15 12.156 -21.25 1 96 135 GLU B O 1
ATOM 4136 N N . ASP B 1 136 ? -16.172 11.195 -19.641 1 95.81 136 ASP B N 1
ATOM 4137 C CA . ASP B 1 136 ? -17.156 12.273 -19.547 1 95.81 136 ASP B CA 1
ATOM 4138 C C . ASP B 1 136 ? -16.984 13.07 -18.25 1 95.81 136 ASP B C 1
ATOM 4140 O O . ASP B 1 136 ? -17.797 13.93 -17.938 1 95.81 136 ASP B O 1
ATOM 4144 N N . THR B 1 137 ? -15.906 12.773 -17.562 1 97.75 137 THR B N 1
ATOM 4145 C CA . THR B 1 137 ? -15.734 13.367 -16.234 1 97.75 137 THR B CA 1
ATOM 4146 C C . THR B 1 137 ? -14.703 14.484 -16.266 1 97.75 137 THR B C 1
ATOM 4148 O O . THR B 1 137 ? -13.57 14.281 -16.719 1 97.75 137 THR B O 1
ATOM 4151 N N . LEU B 1 138 ? -15.102 15.695 -15.828 1 98.38 138 LEU B N 1
ATOM 4152 C CA . LEU B 1 138 ? -14.172 16.766 -15.484 1 98.38 138 LEU B CA 1
ATOM 4153 C C . LEU B 1 138 ? -13.664 16.609 -14.055 1 98.38 138 LEU B C 1
ATOM 4155 O O . LEU B 1 138 ? -14.453 16.484 -13.117 1 98.38 138 LEU B O 1
ATOM 4159 N N . VAL B 1 139 ? -12.367 16.531 -13.898 1 98.69 139 VAL B N 1
ATOM 4160 C CA . VAL B 1 139 ? -11.781 16.469 -12.562 1 98.69 139 VAL B CA 1
ATOM 4161 C C . VAL B 1 139 ? -11.164 17.828 -12.219 1 98.69 139 VAL B C 1
ATOM 4163 O O . VAL B 1 139 ? -10.328 18.344 -12.953 1 98.69 139 VAL B O 1
ATOM 4166 N N . VAL B 1 140 ? -11.602 18.438 -11.156 1 98.75 140 VAL B N 1
ATOM 4167 C CA . VAL B 1 140 ? -11.094 19.719 -10.672 1 98.75 140 VAL B CA 1
ATOM 4168 C C . VAL B 1 140 ? -10.352 19.516 -9.359 1 98.75 140 VAL B C 1
ATOM 4170 O O . VAL B 1 140 ? -10.938 19.078 -8.367 1 98.75 140 VAL B O 1
ATOM 4173 N N . SER B 1 141 ? -9.086 19.828 -9.336 1 98.5 141 SER B N 1
ATOM 4174 C CA . SER B 1 141 ? -8.195 19.469 -8.242 1 98.5 141 SER B CA 1
ATOM 4175 C C . SER B 1 141 ? -7.5 20.703 -7.664 1 98.5 141 SER B C 1
ATOM 4177 O O . SER B 1 141 ? -7.141 21.625 -8.406 1 98.5 141 SER B O 1
ATOM 4179 N N . ASP B 1 142 ? -7.305 20.766 -6.371 1 98.19 142 ASP B N 1
ATOM 4180 C CA . ASP B 1 142 ? -6.516 21.812 -5.73 1 98.19 142 ASP B CA 1
ATOM 4181 C C . ASP B 1 142 ? -5.031 21.656 -6.059 1 98.19 142 ASP B C 1
ATOM 4183 O O . ASP B 1 142 ? -4.512 20.531 -6.098 1 98.19 142 ASP B O 1
ATOM 4187 N N . ALA B 1 143 ? -4.336 22.75 -6.141 1 96.12 143 ALA B N 1
ATOM 4188 C CA . ALA B 1 143 ? -2.945 22.75 -6.59 1 96.12 143 ALA B CA 1
ATOM 4189 C C . ALA B 1 143 ? -2.031 22.109 -5.551 1 96.12 143 ALA B C 1
ATOM 4191 O O . ALA B 1 143 ? -0.953 21.609 -5.887 1 96.12 143 ALA B O 1
ATOM 4192 N N . LEU B 1 144 ? -2.426 22.047 -4.262 1 94.5 144 LEU B N 1
ATOM 4193 C CA . LEU B 1 144 ? -1.539 21.547 -3.217 1 94.5 144 LEU B CA 1
ATOM 4194 C C . LEU B 1 144 ? -1.975 20.156 -2.758 1 94.5 144 LEU B C 1
ATOM 4196 O O . LEU B 1 144 ? -1.524 19.672 -1.716 1 94.5 144 LEU B O 1
ATOM 4200 N N . ASN B 1 145 ? -2.799 19.531 -3.58 1 97.12 145 ASN B N 1
ATOM 4201 C CA . ASN B 1 145 ? -3.244 18.188 -3.242 1 97.12 145 ASN B CA 1
ATOM 4202 C C . ASN B 1 145 ? -2.066 17.219 -3.113 1 97.12 145 ASN B C 1
ATOM 4204 O O . ASN B 1 145 ? -1.062 17.359 -3.812 1 97.12 145 ASN B O 1
ATOM 4208 N N . HIS B 1 146 ? -2.217 16.312 -2.23 1 96.62 146 HIS B N 1
ATOM 4209 C CA . HIS B 1 146 ? -1.233 15.266 -1.984 1 96.62 146 HIS B CA 1
ATOM 4210 C C . HIS B 1 146 ? -0.889 14.523 -3.27 1 96.62 146 HIS B C 1
ATOM 4212 O O . HIS B 1 146 ? -1.731 14.391 -4.16 1 96.62 146 HIS B O 1
ATOM 4218 N N . ASN B 1 147 ? 0.298 13.984 -3.338 1 95.94 147 ASN B N 1
ATOM 4219 C CA . ASN B 1 147 ? 0.85 13.289 -4.496 1 95.94 147 ASN B CA 1
ATOM 4220 C C . ASN B 1 147 ? -0.05 12.141 -4.941 1 95.94 147 ASN B C 1
ATOM 4222 O O . ASN B 1 147 ? -0.165 11.867 -6.137 1 95.94 147 ASN B O 1
ATOM 4226 N N . CYS B 1 148 ? -0.679 11.406 -3.986 1 97.5 148 CYS B N 1
ATOM 4227 C CA . CYS B 1 148 ? -1.506 10.258 -4.34 1 97.5 148 CYS B CA 1
ATOM 4228 C C . CYS B 1 148 ? -2.695 10.68 -5.191 1 97.5 148 CYS B C 1
ATOM 4230 O O . CYS B 1 148 ? -3.139 9.938 -6.062 1 97.5 148 CYS B O 1
ATOM 4232 N N . ILE B 1 149 ? -3.25 11.883 -4.996 1 98.25 149 ILE B N 1
ATOM 4233 C CA . ILE B 1 149 ? -4.352 12.406 -5.797 1 98.25 149 ILE B CA 1
ATOM 4234 C C . ILE B 1 149 ? -3.865 12.695 -7.215 1 98.25 149 ILE B C 1
ATOM 4236 O O . ILE B 1 149 ? -4.523 12.336 -8.195 1 98.25 149 ILE B O 1
ATOM 4240 N N . ILE B 1 150 ? -2.74 13.336 -7.297 1 97.12 150 ILE B N 1
ATOM 4241 C CA . ILE B 1 150 ? -2.154 13.703 -8.578 1 97.12 150 ILE B CA 1
ATOM 4242 C C . ILE B 1 150 ? -1.938 12.453 -9.43 1 97.12 150 ILE B C 1
ATOM 4244 O O . ILE B 1 150 ? -2.352 12.398 -10.586 1 97.12 150 ILE B O 1
ATOM 4248 N N . ASN B 1 151 ? -1.353 11.438 -8.844 1 96.88 151 ASN B N 1
ATOM 4249 C CA . ASN B 1 151 ? -1.06 10.219 -9.586 1 96.88 151 ASN B CA 1
ATOM 4250 C C . ASN B 1 151 ? -2.33 9.43 -9.898 1 96.88 151 ASN B C 1
ATOM 4252 O O . ASN B 1 151 ? -2.426 8.781 -10.938 1 96.88 151 ASN B O 1
ATOM 4256 N N . ALA B 1 152 ? -3.285 9.43 -9 1 97.94 152 ALA B N 1
ATOM 4257 C CA . ALA B 1 152 ? -4.559 8.773 -9.273 1 97.94 152 ALA B CA 1
ATOM 4258 C C . ALA B 1 152 ? -5.246 9.391 -10.484 1 97.94 152 ALA B C 1
ATOM 4260 O O . ALA B 1 152 ? -5.816 8.68 -11.312 1 97.94 152 ALA B O 1
ATOM 4261 N N . ILE B 1 153 ? -5.254 10.719 -10.594 1 97.62 153 ILE B N 1
ATOM 4262 C CA . ILE B 1 153 ? -5.844 11.406 -11.734 1 97.62 153 ILE B CA 1
ATOM 4263 C C . ILE B 1 153 ? -5.098 11.023 -13.008 1 97.62 153 ILE B C 1
ATOM 4265 O O . ILE B 1 153 ? -5.715 10.797 -14.055 1 97.62 153 ILE B O 1
ATOM 4269 N N . ARG B 1 154 ? -3.76 10.875 -12.922 1 95.69 154 ARG B N 1
ATOM 4270 C CA . ARG B 1 154 ? -2.938 10.516 -14.07 1 95.69 154 ARG B CA 1
ATOM 4271 C C . ARG B 1 154 ? -3.297 9.125 -14.586 1 95.69 154 ARG B C 1
ATOM 4273 O O . ARG B 1 154 ? -3.189 8.859 -15.789 1 95.69 154 ARG B O 1
ATOM 4280 N N . LEU B 1 155 ? -3.727 8.281 -13.727 1 95.94 155 LEU B N 1
ATOM 4281 C CA . LEU B 1 155 ? -4.066 6.906 -14.094 1 95.94 155 LEU B CA 1
ATOM 4282 C C . LEU B 1 155 ? -5.422 6.848 -14.789 1 95.94 155 LEU B C 1
ATOM 4284 O O . LEU B 1 155 ? -5.734 5.863 -15.461 1 95.94 155 LEU B O 1
ATOM 4288 N N . ALA B 1 156 ? -6.191 7.852 -14.555 1 95.06 156 ALA B N 1
ATOM 4289 C CA . ALA B 1 156 ? -7.559 7.848 -15.07 1 95.06 156 ALA B CA 1
ATOM 4290 C C . ALA B 1 156 ? -7.609 8.398 -16.5 1 95.06 156 ALA B C 1
ATOM 4292 O O . ALA B 1 156 ? -6.723 9.148 -16.906 1 95.06 156 ALA B O 1
ATOM 4293 N N . LYS B 1 157 ? -8.609 7.98 -17.266 1 91.44 157 LYS B N 1
ATOM 4294 C CA . LYS B 1 157 ? -8.945 8.578 -18.562 1 91.44 157 LYS B CA 1
ATOM 4295 C C . LYS B 1 157 ? -10.086 9.57 -18.438 1 91.44 157 LYS B C 1
ATOM 4297 O O . LYS B 1 157 ? -11.258 9.203 -18.562 1 91.44 157 LYS B O 1
ATOM 4302 N N . THR B 1 158 ? -9.781 10.758 -18.234 1 91.25 158 THR B N 1
ATOM 4303 C CA . THR B 1 158 ? -10.766 11.797 -17.969 1 91.25 158 THR B CA 1
ATOM 4304 C C . THR B 1 158 ? -11.062 12.609 -19.219 1 91.25 158 THR B C 1
ATOM 4306 O O . THR B 1 158 ? -10.305 12.562 -20.188 1 91.25 158 THR B O 1
ATOM 4309 N N . ALA B 1 159 ? -12.273 13.242 -19.219 1 89.81 159 ALA B N 1
ATOM 4310 C CA . ALA B 1 159 ? -12.57 14.227 -20.25 1 89.81 159 ALA B CA 1
ATOM 4311 C C . ALA B 1 159 ? -11.594 15.391 -20.203 1 89.81 159 ALA B C 1
ATOM 4313 O O . ALA B 1 159 ? -11.078 15.828 -21.234 1 89.81 159 ALA B O 1
ATOM 4314 N N . ARG B 1 160 ? -11.445 15.891 -19 1 94.56 160 ARG B N 1
ATOM 4315 C CA . ARG B 1 160 ? -10.578 17.047 -18.766 1 94.56 160 ARG B CA 1
ATOM 4316 C C . ARG B 1 160 ? -10.148 17.109 -17.297 1 94.56 160 ARG B C 1
ATOM 4318 O O . ARG B 1 160 ? -10.859 16.625 -16.422 1 94.56 160 ARG B O 1
ATOM 4325 N N . LYS B 1 161 ? -8.984 17.625 -17.109 1 97.31 161 LYS B N 1
ATOM 4326 C CA . LYS B 1 161 ? -8.469 17.922 -15.781 1 97.31 161 LYS B CA 1
ATOM 4327 C C . LYS B 1 161 ? -8.18 19.406 -15.633 1 97.31 161 LYS B C 1
ATOM 4329 O O . LYS B 1 161 ? -7.66 20.047 -16.547 1 97.31 161 LYS B O 1
ATOM 4334 N N . ALA B 1 162 ? -8.578 19.969 -14.594 1 98.25 162 ALA B N 1
ATOM 4335 C CA . ALA B 1 162 ? -8.273 21.359 -14.266 1 98.25 162 ALA B CA 1
ATOM 4336 C C . ALA B 1 162 ? -7.742 21.484 -12.836 1 98.25 162 ALA B C 1
ATOM 4338 O O . ALA B 1 162 ? -8.195 20.781 -11.938 1 98.25 162 ALA B O 1
ATOM 4339 N N . VAL B 1 163 ? -6.805 22.328 -12.656 1 98.38 163 VAL B N 1
ATOM 4340 C CA . VAL B 1 163 ? -6.215 22.609 -11.352 1 98.38 163 VAL B CA 1
ATOM 4341 C C . VAL B 1 163 ? -6.453 24.062 -10.977 1 98.38 163 VAL B C 1
ATOM 4343 O O . VAL B 1 163 ? -6.211 24.969 -11.789 1 98.38 163 VAL B O 1
ATOM 4346 N N . PHE B 1 164 ? -7 24.297 -9.852 1 98.38 164 PHE B N 1
ATOM 4347 C CA . PHE B 1 164 ? -7.156 25.672 -9.383 1 98.38 164 PHE B CA 1
ATOM 4348 C C . PHE B 1 164 ? -6.141 25.984 -8.289 1 98.38 164 PHE B C 1
ATOM 4350 O O . PHE B 1 164 ? -5.703 25.094 -7.562 1 98.38 164 PHE B O 1
ATOM 4357 N N . PRO B 1 165 ? -5.723 27.281 -8.195 1 97.62 165 PRO B N 1
ATOM 4358 C CA . PRO B 1 165 ? -4.777 27.656 -7.137 1 97.62 165 PRO B CA 1
ATOM 4359 C C . PRO B 1 165 ? -5.285 27.297 -5.738 1 97.62 165 PRO B C 1
ATOM 4361 O O . PRO B 1 165 ? -6.492 27.297 -5.496 1 97.62 165 PRO B O 1
ATOM 4364 N N . HIS B 1 166 ? -4.352 27.031 -4.863 1 96.12 166 HIS B N 1
ATOM 4365 C CA . HIS B 1 166 ? -4.633 26.562 -3.51 1 96.12 166 HIS B CA 1
ATOM 4366 C C . HIS B 1 166 ? -5.699 27.422 -2.84 1 96.12 166 HIS B C 1
ATOM 4368 O O . HIS B 1 166 ? -5.5 28.625 -2.645 1 96.12 166 HIS B O 1
ATOM 4374 N N . LEU B 1 167 ? -6.816 26.828 -2.605 1 96.94 167 LEU B N 1
ATOM 4375 C CA . LEU B 1 167 ? -7.934 27.375 -1.849 1 96.94 167 LEU B CA 1
ATOM 4376 C C . LEU B 1 167 ? -8.578 28.531 -2.602 1 96.94 167 LEU B C 1
ATOM 4378 O O . LEU B 1 167 ? -9.289 29.344 -2.008 1 96.94 167 LEU B O 1
ATOM 4382 N N . ASP B 1 168 ? -8.336 28.641 -3.857 1 98.25 168 ASP B N 1
ATOM 4383 C CA . ASP B 1 168 ? -8.945 29.688 -4.668 1 98.25 168 ASP B CA 1
ATOM 4384 C C . ASP B 1 168 ? -10.312 29.25 -5.191 1 98.25 168 ASP B C 1
ATOM 4386 O O . ASP B 1 168 ? -10.43 28.812 -6.34 1 98.25 168 ASP B O 1
ATOM 4390 N N . LEU B 1 169 ? -11.297 29.594 -4.473 1 98.44 169 LEU B N 1
ATOM 4391 C CA . LEU B 1 169 ? -12.648 29.141 -4.773 1 98.44 169 LEU B CA 1
ATOM 4392 C C . LEU B 1 169 ? -13.242 29.922 -5.941 1 98.44 169 LEU B C 1
ATOM 4394 O O . LEU B 1 169 ? -14.148 29.438 -6.625 1 98.44 169 LEU B O 1
ATOM 4398 N N . SER B 1 170 ? -12.781 31.156 -6.102 1 98.56 170 SER B N 1
ATOM 4399 C CA . SER B 1 170 ? -13.234 31.891 -7.277 1 98.56 170 SER B CA 1
ATOM 4400 C C . SER B 1 170 ? -12.805 31.203 -8.562 1 98.56 170 SER B C 1
ATOM 4402 O O . SER B 1 170 ? -13.578 31.125 -9.523 1 98.56 170 SER B O 1
ATOM 4404 N N . GLU B 1 171 ? -11.609 30.719 -8.484 1 98.69 171 GLU B N 1
ATOM 4405 C CA . GLU B 1 171 ? -11.117 29.984 -9.648 1 98.69 171 GLU B CA 1
ATOM 4406 C C . GLU B 1 171 ? -11.844 28.656 -9.812 1 98.69 171 GLU B C 1
ATOM 4408 O O . GLU B 1 171 ? -12.125 28.234 -10.938 1 98.69 171 GLU B O 1
ATOM 4413 N N . LEU B 1 172 ? -12.117 27.984 -8.719 1 98.69 172 LEU B N 1
ATOM 4414 C CA . LEU B 1 172 ? -12.906 26.75 -8.781 1 98.69 172 LEU B CA 1
ATOM 4415 C C . LEU B 1 172 ? -14.234 27 -9.477 1 98.69 172 LEU B C 1
ATOM 4417 O O . LEU B 1 172 ? -14.609 26.25 -10.383 1 98.69 172 LEU B O 1
ATOM 4421 N N . GLU B 1 173 ? -14.883 28.016 -9.094 1 98.5 173 GLU B N 1
ATOM 4422 C CA . GLU B 1 173 ? -16.188 28.344 -9.68 1 98.5 173 GLU B CA 1
ATOM 4423 C C . GLU B 1 173 ? -16.047 28.688 -11.156 1 98.5 173 GLU B C 1
ATOM 4425 O O . GLU B 1 173 ? -16.875 28.281 -11.977 1 98.5 173 GLU B O 1
ATOM 4430 N N . ARG B 1 174 ? -15.078 29.453 -11.484 1 98.56 174 ARG B N 1
ATOM 4431 C CA . ARG B 1 174 ? -14.836 29.828 -12.867 1 98.56 174 ARG B CA 1
ATOM 4432 C C . ARG B 1 174 ? -14.648 28.594 -13.75 1 98.56 174 ARG B C 1
ATOM 4434 O O . ARG B 1 174 ? -15.164 28.531 -14.867 1 98.56 174 ARG B O 1
ATOM 4441 N N . ILE B 1 175 ? -13.891 27.625 -13.242 1 98.62 175 ILE B N 1
ATOM 4442 C CA . ILE B 1 175 ? -13.641 26.391 -13.977 1 98.62 175 ILE B CA 1
ATOM 4443 C C . ILE B 1 175 ? -14.961 25.688 -14.25 1 98.62 175 ILE B C 1
ATOM 4445 O O . ILE B 1 175 ? -15.188 25.188 -15.359 1 98.62 175 ILE B O 1
ATOM 4449 N N . LEU B 1 176 ? -15.859 25.625 -13.266 1 98.38 176 LEU B N 1
ATOM 4450 C CA . LEU B 1 176 ? -17.156 24.984 -13.438 1 98.38 176 LEU B CA 1
ATOM 4451 C C . LEU B 1 176 ? -17.984 25.688 -14.492 1 98.38 176 LEU B C 1
ATOM 4453 O O . LEU B 1 176 ? -18.625 25.047 -15.328 1 98.38 176 LEU B O 1
ATOM 4457 N N . ILE B 1 177 ? -17.953 27.031 -14.492 1 98.25 177 ILE B N 1
ATOM 4458 C CA . ILE B 1 177 ? -18.734 27.828 -15.43 1 98.25 177 ILE B CA 1
ATOM 4459 C C . ILE B 1 177 ? -18.203 27.625 -16.844 1 98.25 177 ILE B C 1
ATOM 4461 O O . ILE B 1 177 ? -18.969 27.422 -17.781 1 98.25 177 ILE B O 1
ATOM 4465 N N . ASP B 1 178 ? -16.906 27.594 -16.938 1 97.88 178 ASP B N 1
ATOM 4466 C CA . ASP B 1 178 ? -16.25 27.562 -18.25 1 97.88 178 ASP B CA 1
ATOM 4467 C C . ASP B 1 178 ? -16.406 26.188 -18.891 1 97.88 178 ASP B C 1
ATOM 4469 O O . ASP B 1 178 ? -16.234 26.047 -20.094 1 97.88 178 ASP B O 1
ATOM 4473 N N . ASN B 1 179 ? -16.734 25.172 -18.141 1 97.12 179 ASN B N 1
ATOM 4474 C CA . ASN B 1 179 ? -16.734 23.812 -18.688 1 97.12 179 ASN B CA 1
ATOM 4475 C C . ASN B 1 179 ? -18.156 23.266 -18.812 1 97.12 179 ASN B C 1
ATOM 4477 O O . ASN B 1 179 ? -18.344 22.062 -19.062 1 97.12 179 ASN B O 1
ATOM 4481 N N . LYS B 1 180 ? -19.078 24.141 -18.719 1 95.44 180 LYS B N 1
ATOM 4482 C CA . LYS B 1 180 ? -20.469 23.75 -18.969 1 95.44 180 LYS B CA 1
ATOM 4483 C C . LYS B 1 180 ? -20.641 23.156 -20.359 1 95.44 180 LYS B C 1
ATOM 4485 O O . LYS B 1 180 ? -20.125 23.719 -21.344 1 95.44 180 LYS B O 1
ATOM 4490 N N . GLY B 1 181 ? -21.25 22.016 -20.375 1 94.19 181 GLY B N 1
ATOM 4491 C CA . GLY B 1 181 ? -21.516 21.391 -21.656 1 94.19 181 GLY B CA 1
ATOM 4492 C C . GLY B 1 181 ? -20.344 20.578 -22.188 1 94.19 181 GLY B C 1
ATOM 4493 O O . GLY B 1 181 ? -20.469 19.891 -23.203 1 94.19 181 GLY B O 1
ATOM 4494 N N . GLN B 1 182 ? -19.25 20.594 -21.5 1 94.75 182 GLN B N 1
ATOM 4495 C CA . GLN B 1 182 ? -18.047 19.922 -21.969 1 94.75 182 GLN B CA 1
ATOM 4496 C C . GLN B 1 182 ? -17.828 18.609 -21.234 1 94.75 182 GLN B C 1
ATOM 4498 O O . GLN B 1 182 ? -17.016 17.766 -21.641 1 94.75 182 GLN B O 1
ATOM 4503 N N . ALA B 1 183 ? -18.547 18.406 -20.156 1 96 183 ALA B N 1
ATOM 4504 C CA . ALA B 1 183 ? -18.5 17.203 -19.344 1 96 183 ALA B CA 1
ATOM 4505 C C . ALA B 1 183 ? -19.891 16.875 -18.781 1 96 183 ALA B C 1
ATOM 4507 O O . ALA B 1 183 ? -20.734 17.766 -18.625 1 96 183 ALA B O 1
ATOM 4508 N N . GLU B 1 184 ? -20.109 15.648 -18.469 1 95.5 184 GLU B N 1
ATOM 4509 C CA . GLU B 1 184 ? -21.391 15.227 -17.906 1 95.5 184 GLU B CA 1
ATOM 4510 C C . GLU B 1 184 ? -21.328 15.18 -16.391 1 95.5 184 GLU B C 1
ATOM 4512 O O . GLU B 1 184 ? -22.344 15.391 -15.711 1 95.5 184 GLU B O 1
ATOM 4517 N N . ARG B 1 185 ? -20.156 14.883 -15.883 1 95.75 185 ARG B N 1
ATOM 4518 C CA . ARG B 1 185 ? -19.891 14.766 -14.445 1 95.75 185 ARG B CA 1
ATOM 4519 C C . ARG B 1 185 ? -18.672 15.594 -14.047 1 95.75 185 ARG B C 1
ATOM 4521 O O . ARG B 1 185 ? -17.703 15.703 -14.805 1 95.75 185 ARG B O 1
ATOM 4528 N N . VAL B 1 186 ? -18.75 16.172 -12.891 1 97.81 186 VAL B N 1
ATOM 4529 C CA . VAL B 1 186 ? -17.578 16.828 -12.312 1 97.81 186 VAL B CA 1
ATOM 4530 C C . VAL B 1 186 ? -17.188 16.141 -11.008 1 97.81 186 VAL B C 1
ATOM 4532 O O . VAL B 1 186 ? -18.062 15.773 -10.211 1 97.81 186 VAL B O 1
ATOM 4535 N N . ILE B 1 187 ? -15.93 15.891 -10.82 1 98.25 187 ILE B N 1
ATOM 4536 C CA . ILE B 1 187 ? -15.383 15.484 -9.523 1 98.25 187 ILE B CA 1
ATOM 4537 C C . ILE B 1 187 ? -14.453 16.578 -8.992 1 98.25 187 ILE B C 1
ATOM 4539 O O . ILE B 1 187 ? -13.414 16.859 -9.594 1 98.25 187 ILE B O 1
ATOM 4543 N N . ILE B 1 188 ? -14.875 17.203 -7.957 1 98.56 188 ILE B N 1
ATOM 4544 C CA . ILE B 1 188 ? -13.992 18.078 -7.199 1 98.56 188 ILE B CA 1
ATOM 4545 C C . ILE B 1 188 ? -13.227 17.281 -6.152 1 98.56 188 ILE B C 1
ATOM 4547 O O . ILE B 1 188 ? -13.828 16.703 -5.246 1 98.56 188 ILE B O 1
ATOM 4551 N N . VAL B 1 189 ? -11.906 17.234 -6.266 1 98.69 189 VAL B N 1
ATOM 4552 C CA . VAL B 1 189 ? -11.086 16.438 -5.355 1 98.69 189 VAL B CA 1
ATOM 4553 C C . VAL B 1 189 ? -10.125 17.344 -4.598 1 98.69 189 VAL B C 1
ATOM 4555 O O . VAL B 1 189 ? -9.469 18.203 -5.199 1 98.69 189 VAL B O 1
ATOM 4558 N N . THR B 1 190 ? -10.039 17.188 -3.285 1 98.69 190 THR B N 1
ATOM 4559 C CA . THR B 1 190 ? -9.164 18.016 -2.465 1 98.69 190 THR B CA 1
ATOM 4560 C C . THR B 1 190 ? -8.734 17.281 -1.203 1 98.69 190 THR B C 1
ATOM 4562 O O . THR B 1 190 ? -9.438 16.375 -0.734 1 98.69 190 THR B O 1
ATOM 4565 N N . ASP B 1 191 ? -7.594 17.609 -0.72 1 98.62 191 ASP B N 1
ATOM 4566 C CA . ASP B 1 191 ? -7.281 17.281 0.669 1 98.62 191 ASP B CA 1
ATOM 4567 C C . ASP B 1 191 ? -8.211 18.031 1.628 1 98.62 191 ASP B C 1
ATOM 4569 O O . ASP B 1 191 ? -8.617 19.156 1.355 1 98.62 191 ASP B O 1
ATOM 4573 N N . GLY B 1 192 ? -8.602 17.297 2.725 1 98.62 192 GLY B N 1
ATOM 4574 C CA . GLY B 1 192 ? -9.258 18.031 3.797 1 98.62 192 GLY B CA 1
ATOM 4575 C C . GLY B 1 192 ? -8.336 18.969 4.531 1 98.62 192 GLY B C 1
ATOM 4576 O O . GLY B 1 192 ? -8.586 20.172 4.586 1 98.62 192 GLY B O 1
ATOM 4577 N N . VAL B 1 193 ? -7.301 18.406 5.09 1 98.38 193 VAL B N 1
ATOM 4578 C CA . VAL B 1 193 ? -6.199 19.172 5.66 1 98.38 193 VAL B CA 1
ATOM 4579 C C . VAL B 1 193 ? -4.949 19 4.801 1 98.38 193 VAL B C 1
ATOM 4581 O O . VAL B 1 193 ? -4.574 17.875 4.457 1 98.38 193 VAL B O 1
ATOM 4584 N N . PHE B 1 194 ? -4.352 20.125 4.43 1 96.31 194 PHE B N 1
ATOM 4585 C CA . PHE B 1 194 ? -3.143 20.094 3.615 1 96.31 194 PHE B CA 1
ATOM 4586 C C . PHE B 1 194 ? -1.908 19.891 4.484 1 96.31 194 PHE B C 1
ATOM 4588 O O . PHE B 1 194 ? -1.714 20.609 5.469 1 96.31 194 PHE B O 1
ATOM 4595 N N . SER B 1 195 ? -1.039 18.969 4.168 1 92.69 195 SER B N 1
ATOM 4596 C CA . SER B 1 195 ? -0.023 18.359 5.016 1 92.69 195 SER B CA 1
ATOM 4597 C C . SER B 1 195 ? 1.084 19.344 5.359 1 92.69 195 SER B C 1
ATOM 4599 O O . SER B 1 195 ? 1.773 19.188 6.371 1 92.69 195 SER B O 1
ATOM 4601 N N . MET B 1 196 ? 1.33 20.328 4.57 1 86.44 196 MET B N 1
ATOM 4602 C CA . MET B 1 196 ? 2.484 21.203 4.773 1 86.44 196 MET B CA 1
ATOM 4603 C C . MET B 1 196 ? 2.133 22.359 5.699 1 86.44 196 MET B C 1
ATOM 4605 O O . MET B 1 196 ? 2.957 22.797 6.508 1 86.44 196 MET B O 1
ATOM 4609 N N . ARG B 1 197 ? 0.864 22.719 5.668 1 88.81 197 ARG B N 1
ATOM 4610 C CA . ARG B 1 197 ? 0.537 23.969 6.34 1 88.81 197 ARG B CA 1
ATOM 4611 C C . ARG B 1 197 ? -0.482 23.75 7.453 1 88.81 197 ARG B C 1
ATOM 4613 O O . ARG B 1 197 ? -0.634 24.594 8.344 1 88.81 197 ARG B O 1
ATOM 4620 N N . GLY B 1 198 ? -1.119 22.703 7.344 1 93.5 198 GLY B N 1
ATOM 4621 C CA . GLY B 1 198 ? -2.127 22.438 8.359 1 93.5 198 GLY B CA 1
ATOM 4622 C C . GLY B 1 198 ? -3.428 23.188 8.117 1 93.5 198 GLY B C 1
ATOM 4623 O O . GLY B 1 198 ? -4.371 23.062 8.898 1 93.5 198 GLY B O 1
ATOM 4624 N N . ASP B 1 199 ? -3.477 23.906 7.035 1 95.44 199 ASP B N 1
ATOM 4625 C CA . ASP B 1 199 ? -4.738 24.531 6.66 1 95.44 199 ASP B CA 1
ATOM 4626 C C . ASP B 1 199 ? -5.691 23.516 6.031 1 95.44 199 ASP B C 1
ATOM 4628 O O . ASP B 1 199 ? -5.297 22.391 5.727 1 95.44 199 ASP B O 1
ATOM 4632 N N . HIS B 1 200 ? -6.957 23.875 5.98 1 97.56 200 HIS B N 1
ATOM 4633 C CA . HIS B 1 200 ? -7.934 22.875 5.531 1 97.56 200 HIS B CA 1
ATOM 4634 C C . HIS B 1 200 ? -8.812 23.438 4.418 1 97.56 200 HIS B C 1
ATOM 4636 O O . HIS B 1 200 ? -8.977 24.656 4.305 1 97.56 200 HIS B O 1
ATOM 4642 N N . ALA B 1 201 ? -9.336 22.609 3.562 1 98.12 201 ALA B N 1
ATOM 4643 C CA . ALA B 1 201 ? -10.297 23 2.533 1 98.12 201 ALA B CA 1
ATOM 4644 C C . ALA B 1 201 ? -11.586 23.531 3.154 1 98.12 201 ALA B C 1
ATOM 4646 O O . ALA B 1 201 ? -12.102 22.953 4.117 1 98.12 201 ALA B O 1
ATOM 4647 N N . PRO B 1 202 ? -12.047 24.703 2.664 1 98.31 202 PRO B N 1
ATOM 4648 C CA . PRO B 1 202 ? -13.367 25.156 3.107 1 98.31 202 PRO B CA 1
ATOM 4649 C C . PRO B 1 202 ? -14.516 24.359 2.49 1 98.31 202 PRO B C 1
ATOM 4651 O O . PRO B 1 202 ? -15.195 24.859 1.583 1 98.31 202 PRO B O 1
ATOM 4654 N N . LEU B 1 203 ? -14.828 23.188 3.047 1 98.5 203 LEU B N 1
ATOM 4655 C CA . LEU B 1 203 ? -15.742 22.234 2.438 1 98.5 203 LEU B CA 1
ATOM 4656 C C . LEU B 1 203 ? -17.156 22.812 2.35 1 98.5 203 LEU B C 1
ATOM 4658 O O . LEU B 1 203 ? -17.906 22.484 1.427 1 98.5 203 LEU B O 1
ATOM 4662 N N . ASP B 1 204 ? -17.531 23.672 3.32 1 98.19 204 ASP B N 1
ATOM 4663 C CA . ASP B 1 204 ? -18.844 24.297 3.295 1 98.19 204 ASP B CA 1
ATOM 4664 C C . ASP B 1 204 ? -19 25.203 2.076 1 98.19 204 ASP B C 1
ATOM 4666 O O . ASP B 1 204 ? -20.031 25.188 1.405 1 98.19 204 ASP B O 1
ATOM 4670 N N . LYS B 1 205 ? -17.969 25.984 1.815 1 98.56 205 LYS B N 1
ATOM 4671 C CA . LYS B 1 205 ? -17.984 26.875 0.656 1 98.56 205 LYS B CA 1
ATOM 4672 C C . LYS B 1 205 ? -17.922 26.078 -0.645 1 98.56 205 LYS B C 1
ATOM 4674 O O . LYS B 1 205 ? -18.547 26.438 -1.638 1 98.56 205 LYS B O 1
ATOM 4679 N N . ILE B 1 206 ? -17.109 25 -0.689 1 98.38 206 ILE B N 1
ATOM 4680 C CA . ILE B 1 206 ? -17.016 24.141 -1.858 1 98.38 206 ILE B CA 1
ATOM 4681 C C . ILE B 1 206 ? -18.391 23.516 -2.131 1 98.38 206 ILE B C 1
ATOM 4683 O O . ILE B 1 206 ? -18.812 23.422 -3.283 1 98.38 206 ILE B O 1
ATOM 4687 N N . ASP B 1 207 ? -19.031 23.062 -1.054 1 97 207 ASP B N 1
ATOM 4688 C CA . ASP B 1 207 ? -20.359 22.469 -1.18 1 97 207 ASP B CA 1
ATOM 4689 C C . ASP B 1 207 ? -21.359 23.469 -1.747 1 97 207 ASP B C 1
ATOM 4691 O O . ASP B 1 207 ? -22.219 23.109 -2.551 1 97 207 ASP B O 1
ATOM 4695 N N . ALA B 1 208 ? -21.266 24.719 -1.293 1 97.5 208 ALA B N 1
ATOM 4696 C CA . ALA B 1 208 ? -22.141 25.766 -1.804 1 97.5 208 ALA B CA 1
ATOM 4697 C C . ALA B 1 208 ? -21.953 25.953 -3.303 1 97.5 208 ALA B C 1
ATOM 4699 O O . ALA B 1 208 ? -22.922 26.094 -4.051 1 97.5 208 ALA B O 1
ATOM 4700 N N . ILE B 1 209 ? -20.719 25.984 -3.73 1 97.94 209 ILE B N 1
ATOM 4701 C CA . ILE B 1 209 ? -20.391 26.141 -5.145 1 97.94 209 ILE B CA 1
ATOM 4702 C C . ILE B 1 209 ? -20.906 24.938 -5.93 1 97.94 209 ILE B C 1
ATOM 4704 O O . ILE B 1 209 ? -21.484 25.094 -7.004 1 97.94 209 ILE B O 1
ATOM 4708 N N . ARG B 1 210 ? -20.656 23.781 -5.383 1 96.5 210 ARG B N 1
ATOM 4709 C CA . ARG B 1 210 ? -21.125 22.547 -6 1 96.5 210 ARG B CA 1
ATOM 4710 C C . ARG B 1 210 ? -22.625 22.578 -6.219 1 96.5 210 ARG B C 1
ATOM 4712 O O . ARG B 1 210 ? -23.109 22.297 -7.32 1 96.5 210 ARG B O 1
ATOM 4719 N N . ARG B 1 211 ? -23.453 22.969 -5.273 1 95.62 211 ARG B N 1
ATOM 4720 C CA . ARG B 1 211 ? -24.906 23.016 -5.34 1 95.62 211 ARG B CA 1
ATOM 4721 C C . ARG B 1 211 ? -25.375 24.031 -6.387 1 95.62 211 ARG B C 1
ATOM 4723 O O . ARG B 1 211 ? -26.312 23.766 -7.129 1 95.62 211 ARG B O 1
ATOM 4730 N N . LYS B 1 212 ? -24.672 25.062 -6.344 1 96.75 212 LYS B N 1
ATOM 4731 C CA . LYS B 1 212 ? -25.016 26.141 -7.266 1 96.75 212 LYS B CA 1
ATOM 4732 C C . LYS B 1 212 ? -24.891 25.688 -8.719 1 96.75 212 LYS B C 1
ATOM 4734 O O . LYS B 1 212 ? -25.688 26.094 -9.562 1 96.75 212 LYS B O 1
ATOM 4739 N N . HIS B 1 213 ? -23.953 24.812 -9.016 1 96.94 213 HIS B N 1
ATOM 4740 C CA . HIS B 1 213 ? -23.641 24.5 -10.406 1 96.94 213 HIS B CA 1
ATOM 4741 C C . HIS B 1 213 ? -24.031 23.078 -10.758 1 96.94 213 HIS B C 1
ATOM 4743 O O . HIS B 1 213 ? -23.828 22.641 -11.891 1 96.94 213 HIS B O 1
ATOM 4749 N N . GLU B 1 214 ? -24.562 22.359 -9.875 1 94.75 214 GLU B N 1
ATOM 4750 C CA . GLU B 1 214 ? -24.828 20.938 -10.047 1 94.75 214 GLU B CA 1
ATOM 4751 C C . GLU B 1 214 ? -25.703 20.688 -11.273 1 94.75 214 GLU B C 1
ATOM 4753 O O . GLU B 1 214 ? -25.5 19.719 -12.008 1 94.75 214 GLU B O 1
ATOM 4758 N N . ALA B 1 215 ? -26.703 21.531 -11.5 1 93.94 215 ALA B N 1
ATOM 4759 C CA . ALA B 1 215 ? -27.688 21.359 -12.578 1 93.94 215 ALA B CA 1
ATOM 4760 C C . ALA B 1 215 ? -27.031 21.547 -13.945 1 93.94 215 ALA B C 1
ATOM 4762 O O . ALA B 1 215 ? -27.578 21.109 -14.961 1 93.94 215 ALA B O 1
ATOM 4763 N N . ASP B 1 216 ? -25.906 22.188 -13.93 1 96.19 216 ASP B N 1
ATOM 4764 C CA . ASP B 1 216 ? -25.219 22.453 -15.188 1 96.19 216 ASP B CA 1
ATOM 4765 C C . ASP B 1 216 ? -24.562 21.203 -15.742 1 96.19 216 ASP B C 1
ATOM 4767 O O . ASP B 1 216 ? -24.156 21.156 -16.906 1 96.19 216 ASP B O 1
ATOM 4771 N N . TYR B 1 217 ? -24.5 20.109 -14.992 1 95.94 217 TYR B N 1
ATOM 4772 C CA . TYR B 1 217 ? -23.875 18.844 -15.367 1 95.94 217 TYR B CA 1
ATOM 4773 C C . TYR B 1 217 ? -24.844 17.688 -15.25 1 95.94 217 TYR B C 1
ATOM 4775 O O . TYR B 1 217 ? -25.359 17.406 -14.164 1 95.94 217 TYR B O 1
ATOM 4783 N N . ALA B 1 218 ? -25.062 16.953 -16.281 1 94.56 218 ALA B N 1
ATOM 4784 C CA . ALA B 1 218 ? -26.109 15.945 -16.391 1 94.56 218 ALA B CA 1
ATOM 4785 C C . ALA B 1 218 ? -25.938 14.859 -15.328 1 94.56 218 ALA B C 1
ATOM 4787 O O . ALA B 1 218 ? -26.922 14.312 -14.82 1 94.56 218 ALA B O 1
ATOM 4788 N N . GLN B 1 219 ? -24.688 14.578 -14.984 1 94.06 219 GLN B N 1
ATOM 4789 C CA . GLN B 1 219 ? -24.406 13.516 -14.023 1 94.06 219 GLN B CA 1
ATOM 4790 C C . GLN B 1 219 ? -23.969 14.094 -12.672 1 94.06 219 GLN B C 1
ATOM 4792 O O . GLN B 1 219 ? -23.547 13.352 -11.781 1 94.06 219 GLN B O 1
ATOM 4797 N N . GLY B 1 220 ? -24.031 15.383 -12.562 1 94.88 220 GLY B N 1
ATOM 4798 C CA . GLY B 1 220 ? -23.828 16.062 -11.289 1 94.88 220 GLY B CA 1
ATOM 4799 C C . GLY B 1 220 ? -22.375 16.344 -10.984 1 94.88 220 GLY B C 1
ATOM 4800 O O . GLY B 1 220 ? -21.516 16.219 -11.859 1 94.88 220 GLY B O 1
ATOM 4801 N N . ILE B 1 221 ? -22.156 16.938 -9.789 1 96.94 221 ILE B N 1
ATOM 4802 C CA . ILE B 1 221 ? -20.844 17.266 -9.266 1 96.94 221 ILE B CA 1
ATOM 4803 C C . ILE B 1 221 ? -20.594 16.531 -7.957 1 96.94 221 ILE B C 1
ATOM 4805 O O . ILE B 1 221 ? -21.375 16.672 -7.004 1 96.94 221 ILE B O 1
ATOM 4809 N N . LEU B 1 222 ? -19.531 15.734 -7.914 1 97.12 222 LEU B N 1
ATOM 4810 C CA . LEU B 1 222 ? -19.156 14.961 -6.738 1 97.12 222 LEU B CA 1
ATOM 4811 C C . LEU B 1 222 ? -17.969 15.594 -6.02 1 97.12 222 LEU B C 1
ATOM 4813 O O . LEU B 1 222 ? -17.062 16.141 -6.66 1 97.12 222 LEU B O 1
ATOM 4817 N N . THR B 1 223 ? -18.016 15.484 -4.734 1 98 223 THR B N 1
ATOM 4818 C CA . THR B 1 223 ? -16.859 15.891 -3.932 1 98 223 THR B CA 1
ATOM 4819 C C . THR B 1 223 ? -16.156 14.672 -3.357 1 98 223 THR B C 1
ATOM 4821 O O . THR B 1 223 ? -16.781 13.805 -2.752 1 98 223 THR B O 1
ATOM 4824 N N . VAL B 1 224 ? -14.852 14.562 -3.602 1 98.5 224 VAL B N 1
ATOM 4825 C CA . VAL B 1 224 ? -13.969 13.547 -3.041 1 98.5 224 VAL B CA 1
ATOM 4826 C C . VAL B 1 224 ? -12.922 14.203 -2.154 1 98.5 224 VAL B C 1
ATOM 4828 O O . VAL B 1 224 ? -12.133 15.031 -2.623 1 98.5 224 VAL B O 1
ATOM 4831 N N . VAL B 1 225 ? -12.883 13.82 -0.895 1 98.81 225 VAL B N 1
ATOM 4832 C CA . VAL B 1 225 ? -12 14.492 0.056 1 98.81 225 VAL B CA 1
ATOM 4833 C C . VAL B 1 225 ? -11.078 13.469 0.72 1 98.81 225 VAL B C 1
ATOM 4835 O O . VAL B 1 225 ? -11.547 12.461 1.26 1 98.81 225 VAL B O 1
ATOM 4838 N N . ASP B 1 226 ? -9.781 13.672 0.634 1 98.81 226 ASP B N 1
ATOM 4839 C CA . ASP B 1 226 ? -8.797 12.945 1.438 1 98.81 226 ASP B CA 1
ATOM 4840 C C . ASP B 1 226 ? -8.516 13.68 2.748 1 98.81 226 ASP B C 1
ATOM 4842 O O . ASP B 1 226 ? -7.742 14.641 2.773 1 98.81 226 ASP B O 1
ATOM 4846 N N . ASP B 1 227 ? -9.047 13.188 3.807 1 98.81 227 ASP B N 1
ATOM 4847 C CA . ASP B 1 227 ? -8.898 13.898 5.074 1 98.81 227 ASP B CA 1
ATOM 4848 C C . ASP B 1 227 ? -7.961 13.141 6.02 1 98.81 227 ASP B C 1
ATOM 4850 O O . ASP B 1 227 ? -8.18 13.117 7.23 1 98.81 227 ASP B O 1
ATOM 4854 N N . SER B 1 228 ? -6.883 12.57 5.48 1 98.62 228 SER B N 1
ATOM 4855 C CA . SER B 1 228 ? -5.906 11.773 6.215 1 98.62 228 SER B CA 1
ATOM 4856 C C . SER B 1 228 ? -5.277 12.57 7.348 1 98.62 228 SER B C 1
ATOM 4858 O O . SER B 1 228 ? -4.926 12.016 8.391 1 98.62 228 SER B O 1
ATOM 4860 N N . HIS B 1 229 ? -5.105 13.891 7.141 1 98.56 229 HIS B N 1
ATOM 4861 C CA . HIS B 1 229 ? -4.504 14.734 8.172 1 98.56 229 HIS B CA 1
ATOM 4862 C C . HIS B 1 229 ? -5.566 15.312 9.102 1 98.56 229 HIS B C 1
ATOM 4864 O O . HIS B 1 229 ? -5.246 15.844 10.164 1 98.56 229 HIS B O 1
ATOM 4870 N N . GLY B 1 230 ? -6.812 15.219 8.758 1 98.75 230 GLY B N 1
ATOM 4871 C CA . GLY B 1 230 ? -7.875 15.797 9.562 1 98.75 230 GLY B CA 1
ATOM 4872 C C . GLY B 1 230 ? -8.469 14.812 10.555 1 98.75 230 GLY B C 1
ATOM 4873 O O . GLY B 1 230 ? -8.75 15.18 11.703 1 98.75 230 GLY B O 1
ATOM 4874 N N . ILE B 1 231 ? -8.695 13.562 10.148 1 98.81 231 ILE B N 1
ATOM 4875 C CA . ILE B 1 231 ? -9.289 12.539 11 1 98.81 231 ILE B CA 1
ATOM 4876 C C . ILE B 1 231 ? -8.383 12.273 12.195 1 98.81 231 ILE B C 1
ATOM 4878 O O . ILE B 1 231 ? -7.195 11.977 12.031 1 98.81 231 ILE B O 1
ATOM 4882 N N . GLY B 1 232 ? -8.922 12.383 13.367 1 98.62 232 GLY B N 1
ATOM 4883 C CA . GLY B 1 232 ? -8.164 12.156 14.586 1 98.62 232 GLY B CA 1
ATOM 4884 C C . GLY B 1 232 ? -7.309 13.344 14.992 1 98.62 232 GLY B C 1
ATOM 4885 O O . GLY B 1 232 ? -6.504 13.25 15.922 1 98.62 232 GLY B O 1
ATOM 4886 N N . ALA B 1 233 ? -7.48 14.531 14.25 1 98.31 233 ALA B N 1
ATOM 4887 C CA . ALA B 1 233 ? -6.617 15.672 14.547 1 98.31 233 ALA B CA 1
ATOM 4888 C C . ALA B 1 233 ? -7.426 16.953 14.656 1 98.31 233 ALA B C 1
ATOM 4890 O O . ALA B 1 233 ? -7.004 17.906 15.312 1 98.31 233 ALA B O 1
ATOM 4891 N N . LEU B 1 234 ? -8.586 17.031 13.992 1 97.38 234 LEU B N 1
ATOM 4892 C CA . LEU B 1 234 ? -9.414 18.234 13.977 1 97.38 234 LEU B CA 1
ATOM 4893 C C . LEU B 1 234 ? -10.82 17.938 14.484 1 97.38 234 LEU B C 1
ATOM 4895 O O . LEU B 1 234 ? -11.383 16.875 14.195 1 97.38 234 LEU B O 1
ATOM 4899 N N . GLY B 1 235 ? -11.398 18.906 15.125 1 97 235 GLY B N 1
ATOM 4900 C CA . GLY B 1 235 ? -12.734 18.75 15.664 1 97 235 GLY B CA 1
ATOM 4901 C C . GLY B 1 235 ? -12.75 18.203 17.078 1 97 235 GLY B C 1
ATOM 4902 O O . GLY B 1 235 ? -11.82 17.5 17.484 1 97 235 GLY B O 1
ATOM 4903 N N . SER B 1 236 ? -13.773 18.453 17.812 1 97.06 236 SER B N 1
ATOM 4904 C CA . SER B 1 236 ? -13.883 18 19.203 1 97.06 236 SER B CA 1
ATOM 4905 C C . SER B 1 236 ? -14.023 16.484 19.281 1 97.06 236 SER B C 1
ATOM 4907 O O . SER B 1 236 ? -13.68 15.883 20.297 1 97.06 236 SER B O 1
ATOM 4909 N N . SER B 1 237 ? -14.445 15.906 18.172 1 97.94 237 SER B N 1
ATOM 4910 C CA . SER B 1 237 ? -14.641 14.461 18.172 1 97.94 237 SER B CA 1
ATOM 4911 C C . SER B 1 237 ? -13.695 13.781 17.188 1 97.94 237 SER B C 1
ATOM 4913 O O . SER B 1 237 ? -13.797 12.57 16.953 1 97.94 237 SER B O 1
ATOM 4915 N N . GLY B 1 238 ? -12.812 14.523 16.609 1 98.56 238 GLY B N 1
ATOM 4916 C CA . GLY B 1 238 ? -11.781 13.961 15.742 1 98.56 238 GLY B CA 1
ATOM 4917 C C . GLY B 1 238 ? -12.305 13.562 14.375 1 98.56 238 GLY B C 1
ATOM 4918 O O . GLY B 1 238 ? -11.68 12.773 13.672 1 98.56 238 GLY B O 1
ATOM 4919 N N . ARG B 1 239 ? -13.477 14.047 13.977 1 98.69 239 ARG B N 1
ATOM 4920 C CA . ARG B 1 239 ? -14.078 13.664 12.703 1 98.69 239 ARG B CA 1
ATOM 4921 C C . ARG B 1 239 ? -13.594 14.578 11.578 1 98.69 239 ARG B C 1
ATOM 4923 O O . ARG B 1 239 ? -14.141 14.547 10.469 1 98.69 239 ARG B O 1
ATOM 4930 N N . GLY B 1 240 ? -12.641 15.422 11.766 1 98.5 240 GLY B N 1
ATOM 4931 C CA . GLY B 1 240 ? -11.828 16.062 10.75 1 98.5 240 GLY B CA 1
ATOM 4932 C C . GLY B 1 240 ? -12.508 17.266 10.125 1 98.5 240 GLY B C 1
ATOM 4933 O O . GLY B 1 240 ? -13.211 18.016 10.805 1 98.5 240 GLY B O 1
ATOM 4934 N N . THR B 1 241 ? -12.219 17.5 8.891 1 98.62 241 THR B N 1
ATOM 4935 C CA . THR B 1 241 ? -12.602 18.703 8.156 1 98.62 241 THR B CA 1
ATOM 4936 C C . THR B 1 241 ? -14.117 18.797 8.039 1 98.62 241 THR B C 1
ATOM 4938 O O . THR B 1 241 ? -14.68 19.906 8.062 1 98.62 241 THR B O 1
ATOM 4941 N N . GLU B 1 242 ? -14.773 17.641 7.902 1 98.56 242 GLU B N 1
ATOM 4942 C CA . GLU B 1 242 ? -16.234 17.672 7.832 1 98.56 242 GLU B CA 1
ATOM 4943 C C . GLU B 1 242 ? -16.828 18.266 9.109 1 98.56 242 GLU B C 1
ATOM 4945 O O . GLU B 1 242 ? -17.797 19.016 9.055 1 98.56 242 GLU B O 1
ATOM 4950 N N . GLU B 1 243 ? -16.266 17.875 10.219 1 98.38 243 GLU B N 1
ATOM 4951 C CA . GLU B 1 243 ? -16.781 18.344 11.508 1 98.38 243 GLU B CA 1
ATOM 4952 C C . GLU B 1 243 ? -16.594 19.859 11.664 1 98.38 243 GLU B C 1
ATOM 4954 O O . GLU B 1 243 ? -17.516 20.562 12.062 1 98.38 243 GLU B O 1
ATOM 4959 N N . ILE B 1 244 ? -15.453 20.406 11.336 1 97.75 244 ILE B N 1
ATOM 4960 C CA . ILE B 1 244 ? -15.141 21.797 11.641 1 97.75 244 ILE B CA 1
ATOM 4961 C C . ILE B 1 244 ? -15.82 22.719 10.617 1 97.75 244 ILE B C 1
ATOM 4963 O O . ILE B 1 244 ? -16.047 23.891 10.883 1 97.75 244 ILE B O 1
ATOM 4967 N N . THR B 1 245 ? -16.156 22.188 9.406 1 98.12 245 THR B N 1
ATOM 4968 C CA . THR B 1 245 ? -16.797 23 8.375 1 98.12 245 THR B CA 1
ATOM 4969 C C . THR B 1 245 ? -18.297 22.734 8.336 1 98.12 245 THR B C 1
ATOM 4971 O O . THR B 1 245 ? -19.031 23.359 7.566 1 98.12 245 THR B O 1
ATOM 4974 N N . ALA B 1 246 ? -18.766 21.734 9.125 1 97.62 246 ALA B N 1
ATOM 4975 C CA . ALA B 1 246 ? -20.172 21.328 9.141 1 97.62 246 ALA B CA 1
ATOM 4976 C C . ALA B 1 246 ? -20.672 21.016 7.734 1 97.62 246 ALA B C 1
ATOM 4978 O O . ALA B 1 246 ? -21.719 21.5 7.316 1 97.62 246 ALA B O 1
ATOM 4979 N N . SER B 1 247 ? -19.828 20.328 7.027 1 97.06 247 SER B N 1
ATOM 4980 C CA . SER B 1 247 ? -20.141 19.906 5.664 1 97.06 247 SER B CA 1
ATOM 4981 C C . SER B 1 247 ? -19.688 18.469 5.422 1 97.06 247 SER B C 1
ATOM 4983 O O . SER B 1 247 ? -18.812 17.953 6.125 1 97.06 247 SER B O 1
ATOM 4985 N N . ARG B 1 248 ? -20.344 17.844 4.441 1 95.75 248 ARG B N 1
ATOM 4986 C CA . ARG B 1 248 ? -20.078 16.438 4.188 1 95.75 248 ARG B CA 1
ATOM 4987 C C . ARG B 1 248 ? -19.625 16.203 2.746 1 95.75 248 ARG B C 1
ATOM 4989 O O . ARG B 1 248 ? -20.25 16.719 1.812 1 95.75 248 ARG B O 1
ATOM 4996 N N . ALA B 1 249 ? -18.547 15.484 2.574 1 97.38 249 ALA B N 1
ATOM 4997 C CA . ALA B 1 249 ? -18.109 15.062 1.247 1 97.38 249 ALA B CA 1
ATOM 4998 C C . ALA B 1 249 ? -18.922 13.875 0.753 1 97.38 249 ALA B C 1
ATOM 5000 O O . ALA B 1 249 ? -19.453 13.094 1.555 1 97.38 249 ALA B O 1
ATOM 5001 N N . ASP B 1 250 ? -19.047 13.688 -0.557 1 97.62 250 ASP B N 1
ATOM 5002 C CA . ASP B 1 250 ? -19.719 12.516 -1.122 1 97.62 250 ASP B CA 1
ATOM 5003 C C . ASP B 1 250 ? -18.906 11.25 -0.846 1 97.62 250 ASP B C 1
ATOM 5005 O O . ASP B 1 250 ? -19.484 10.195 -0.569 1 97.62 250 ASP B O 1
ATOM 5009 N N . ILE B 1 251 ? -17.625 11.344 -1.008 1 98.38 251 ILE B N 1
ATOM 5010 C CA . ILE B 1 251 ? -16.672 10.266 -0.772 1 98.38 251 ILE B CA 1
ATOM 5011 C C . ILE B 1 251 ? -15.531 10.766 0.111 1 98.38 251 ILE B C 1
ATOM 5013 O O . ILE B 1 251 ? -14.867 11.75 -0.222 1 98.38 251 ILE B O 1
ATOM 5017 N N . LEU B 1 252 ? -15.383 10.125 1.233 1 98.81 252 LEU B N 1
ATOM 5018 C CA . LEU B 1 252 ? -14.336 10.508 2.176 1 98.81 252 LEU B CA 1
ATOM 5019 C C . LEU B 1 252 ? -13.281 9.414 2.287 1 98.81 252 LEU B C 1
ATOM 5021 O O . LEU B 1 252 ? -13.609 8.258 2.533 1 98.81 252 LEU B O 1
ATOM 5025 N N . ILE B 1 253 ? -12.039 9.805 2.045 1 98.81 253 ILE B N 1
ATOM 5026 C CA . ILE B 1 253 ? -10.883 8.914 2.137 1 98.81 253 ILE B CA 1
ATOM 5027 C C . ILE B 1 253 ? -9.992 9.359 3.293 1 98.81 253 ILE B C 1
ATOM 5029 O O . ILE B 1 253 ? -9.812 10.555 3.529 1 98.81 253 ILE B O 1
ATOM 5033 N N . ALA B 1 254 ? -9.445 8.414 3.984 1 98.75 254 ALA B N 1
ATOM 5034 C CA . ALA B 1 254 ? -8.508 8.75 5.051 1 98.75 254 ALA B CA 1
ATOM 5035 C C . ALA B 1 254 ? -7.539 7.602 5.32 1 98.75 254 ALA B C 1
ATOM 5037 O O . ALA B 1 254 ? -7.625 6.551 4.68 1 98.75 254 ALA B O 1
ATOM 5038 N N . THR B 1 255 ? -6.562 7.863 6.176 1 98.62 255 THR B N 1
ATOM 5039 C CA . THR B 1 255 ? -5.539 6.879 6.504 1 98.62 255 THR B CA 1
ATOM 5040 C C . THR B 1 255 ? -5.707 6.375 7.934 1 98.62 255 THR B C 1
ATOM 5042 O O . THR B 1 255 ? -6.316 7.051 8.766 1 98.62 255 THR B O 1
ATOM 5045 N N . LEU B 1 256 ? -5.25 5.188 8.195 1 98.69 256 LEU B N 1
ATOM 5046 C CA . LEU B 1 256 ? -5.109 4.633 9.539 1 98.69 256 LEU B CA 1
ATOM 5047 C C . LEU B 1 256 ? -3.715 4.895 10.094 1 98.69 256 LEU B C 1
ATOM 5049 O O . LEU B 1 256 ? -3.455 4.648 11.273 1 98.69 256 LEU B O 1
ATOM 5053 N N . GLY B 1 257 ? -2.836 5.492 9.312 1 97.94 257 GLY B N 1
ATOM 5054 C CA . GLY B 1 257 ? -1.413 5.469 9.617 1 97.94 257 GLY B CA 1
ATOM 5055 C C . GLY B 1 257 ? -0.917 6.758 10.242 1 97.94 257 GLY B C 1
ATOM 5056 O O . GLY B 1 257 ? 0.281 6.914 10.492 1 97.94 257 GLY B O 1
ATOM 5057 N N . LYS B 1 258 ? -1.809 7.738 10.477 1 98.06 258 LYS B N 1
ATOM 5058 C CA . LYS B 1 258 ? -1.414 9.008 11.086 1 98.06 258 LYS B CA 1
ATOM 5059 C C . LYS B 1 258 ? -1.949 9.125 12.516 1 98.06 258 LYS B C 1
ATOM 5061 O O . LYS B 1 258 ? -1.436 8.477 13.43 1 98.06 258 LYS B O 1
ATOM 5066 N N . ALA B 1 259 ? -3.104 9.641 12.758 1 98.56 259 ALA B N 1
ATOM 5067 C CA . ALA B 1 259 ? -3.648 9.828 14.094 1 98.56 259 ALA B CA 1
ATOM 5068 C C . ALA B 1 259 ? -3.934 8.484 14.766 1 98.56 259 ALA B C 1
ATOM 5070 O O . ALA B 1 259 ? -3.76 8.336 15.977 1 98.56 259 ALA B O 1
ATOM 5071 N N . LEU B 1 260 ? -4.316 7.473 13.969 1 98.31 260 LEU B N 1
ATOM 5072 C CA . LEU B 1 260 ? -4.723 6.191 14.539 1 98.31 260 LEU B CA 1
ATOM 5073 C C . LEU B 1 260 ? -3.514 5.293 14.773 1 98.31 260 LEU B C 1
ATOM 5075 O O . LEU B 1 260 ? -3.611 4.285 15.477 1 98.31 260 LEU B O 1
ATOM 5079 N N . GLY B 1 261 ? -2.43 5.535 14.172 1 97.44 261 GLY B N 1
ATOM 5080 C CA . GLY B 1 261 ? -1.142 4.996 14.578 1 97.44 261 GLY B CA 1
ATOM 5081 C C . GLY B 1 261 ? -0.886 3.598 14.055 1 97.44 261 GLY B C 1
ATOM 5082 O O . GLY B 1 261 ? -0.001 2.896 14.547 1 97.44 261 GLY B O 1
ATOM 5083 N N . VAL B 1 262 ? -1.579 3.123 13.086 1 97.06 262 VAL B N 1
ATOM 5084 C CA . VAL B 1 262 ? -1.423 1.769 12.57 1 97.06 262 VAL B CA 1
ATOM 5085 C C . VAL B 1 262 ? -0.967 1.823 11.109 1 97.06 262 VAL B C 1
ATOM 5087 O O . VAL B 1 262 ? 0.051 2.443 10.797 1 97.06 262 VAL B O 1
ATOM 5090 N N . ASN B 1 263 ? -1.448 1.372 10.078 1 96.5 263 ASN B N 1
ATOM 5091 C CA . ASN B 1 263 ? -1.309 1.487 8.625 1 96.5 263 ASN B CA 1
ATOM 5092 C C . ASN B 1 263 ? -2.59 1.081 7.906 1 96.5 263 ASN B C 1
ATOM 5094 O O . ASN B 1 263 ? -3.434 0.386 8.477 1 96.5 263 ASN B O 1
ATOM 5098 N N . GLY B 1 264 ? -2.643 1.598 6.723 1 98 264 GLY B N 1
ATOM 5099 C CA . GLY B 1 264 ? -3.826 1.324 5.922 1 98 264 GLY B CA 1
ATOM 5100 C C . GLY B 1 264 ? -4.555 2.58 5.484 1 98 264 GLY B C 1
ATOM 5101 O O . GLY B 1 264 ? -4.227 3.682 5.934 1 98 264 GLY B O 1
ATOM 5102 N N . GLY B 1 265 ? -5.398 2.461 4.57 1 98.5 265 GLY B N 1
ATOM 5103 C CA . GLY B 1 265 ? -6.316 3.498 4.125 1 98.5 265 GLY B CA 1
ATOM 5104 C C . GLY B 1 265 ? -7.754 3.016 4.016 1 98.5 265 GLY B C 1
ATOM 5105 O O . GLY B 1 265 ? -8.016 1.816 4.109 1 98.5 265 GLY B O 1
ATOM 5106 N N . TYR B 1 266 ? -8.633 3.92 3.957 1 98.88 266 TYR B N 1
ATOM 5107 C CA . TYR B 1 266 ? -10.023 3.514 3.812 1 98.88 266 TYR B CA 1
ATOM 5108 C C . TYR B 1 266 ? -10.828 4.586 3.086 1 98.88 266 TYR B C 1
ATOM 5110 O O . TYR B 1 266 ? -10.359 5.711 2.904 1 98.88 266 TYR B O 1
ATOM 5118 N N . VAL B 1 267 ? -11.992 4.191 2.641 1 98.88 267 VAL B N 1
ATOM 5119 C CA . VAL B 1 267 ? -12.992 5.074 2.057 1 98.88 267 VAL B CA 1
ATOM 5120 C C . VAL B 1 267 ? -14.352 4.809 2.697 1 98.88 267 VAL B C 1
ATOM 5122 O O . VAL B 1 267 ? -14.672 3.668 3.041 1 98.88 267 VAL B O 1
ATOM 5125 N N . VAL B 1 268 ? -15.086 5.82 2.951 1 98.81 268 VAL B N 1
ATOM 5126 C CA . VAL B 1 268 ? -16.469 5.703 3.395 1 98.81 268 VAL B CA 1
ATOM 5127 C C . VAL B 1 268 ? -17.391 6.473 2.447 1 98.81 268 VAL B C 1
ATOM 5129 O O . VAL B 1 268 ? -17.016 7.535 1.941 1 98.81 268 VAL B O 1
ATOM 5132 N N . SER B 1 269 ? -18.547 5.973 2.123 1 98.62 269 SER B N 1
ATOM 5133 C CA . SER B 1 269 ? -19.547 6.551 1.234 1 98.62 269 SER B CA 1
ATOM 5134 C C . SER B 1 269 ? -20.859 5.766 1.287 1 98.62 269 SER B C 1
ATOM 5136 O O . SER B 1 269 ? -21.156 5.102 2.285 1 98.62 269 SER B O 1
ATOM 5138 N N . SER B 1 270 ? -21.75 5.965 0.269 1 98 270 SER B N 1
ATOM 5139 C CA . SER B 1 270 ? -22.953 5.168 0.152 1 98 270 SER B CA 1
ATOM 5140 C C . SER B 1 270 ? -22.641 3.697 -0.094 1 98 270 SER B C 1
ATOM 5142 O O . SER B 1 270 ? -21.531 3.363 -0.538 1 98 270 SER B O 1
ATOM 5144 N N . ARG B 1 271 ? -23.562 2.861 0.264 1 97.44 271 ARG B N 1
ATOM 5145 C CA . ARG B 1 271 ? -23.406 1.43 0.029 1 97.44 271 ARG B CA 1
ATOM 5146 C C . ARG B 1 271 ? -23.141 1.142 -1.446 1 97.44 271 ARG B C 1
ATOM 5148 O O . ARG B 1 271 ? -22.312 0.303 -1.786 1 97.44 271 ARG B O 1
ATOM 5155 N N . THR B 1 272 ? -23.812 1.847 -2.328 1 97.5 272 THR B N 1
ATOM 5156 C CA . THR B 1 272 ? -23.703 1.62 -3.764 1 97.5 272 THR B CA 1
ATOM 5157 C C . THR B 1 272 ? -22.297 1.959 -4.25 1 97.5 272 THR B C 1
ATOM 5159 O O . THR B 1 272 ? -21.703 1.212 -5.035 1 97.5 272 THR B O 1
ATOM 5162 N N . VAL B 1 273 ? -21.734 3.102 -3.811 1 98 273 VAL B N 1
ATOM 5163 C CA . VAL B 1 273 ? -20.391 3.512 -4.191 1 98 273 VAL B CA 1
ATOM 5164 C C . VAL B 1 273 ? -19.375 2.459 -3.736 1 98 273 VAL B C 1
ATOM 5166 O O . VAL B 1 273 ? -18.516 2.037 -4.516 1 98 273 VAL B O 1
ATOM 5169 N N . ILE B 1 274 ? -19.5 2 -2.521 1 98.38 274 ILE B N 1
ATOM 5170 C CA . ILE B 1 274 ? -18.562 1.051 -1.948 1 98.38 274 ILE B CA 1
ATOM 5171 C C . ILE B 1 274 ? -18.672 -0.29 -2.672 1 98.38 274 ILE B C 1
ATOM 5173 O O . ILE B 1 274 ? -17.656 -0.915 -2.994 1 98.38 274 ILE B O 1
ATOM 5177 N N . ASP B 1 275 ? -19.891 -0.745 -2.938 1 97.31 275 ASP B N 1
ATOM 5178 C CA . ASP B 1 275 ? -20.094 -1.993 -3.668 1 97.31 275 ASP B CA 1
ATOM 5179 C C . ASP B 1 275 ? -19.453 -1.929 -5.055 1 97.31 275 ASP B C 1
ATOM 5181 O O . ASP B 1 275 ? -18.828 -2.896 -5.504 1 97.31 275 ASP B O 1
ATOM 5185 N N . TYR B 1 276 ? -19.625 -0.792 -5.695 1 97.12 276 TYR B N 1
ATOM 5186 C CA . TYR B 1 276 ? -19.047 -0.605 -7.02 1 97.12 276 TYR B CA 1
ATOM 5187 C C . TYR B 1 276 ? -17.516 -0.642 -6.961 1 97.12 276 TYR B C 1
ATOM 5189 O O . TYR B 1 276 ? -16.875 -1.279 -7.793 1 97.12 276 TYR B O 1
ATOM 5197 N N . LEU B 1 277 ? -16.969 0.05 -5.98 1 97.81 277 LEU B N 1
ATOM 5198 C CA . LEU B 1 277 ? -15.516 0.111 -5.828 1 97.81 277 LEU B CA 1
ATOM 5199 C C . LEU B 1 277 ? -14.945 -1.27 -5.52 1 97.81 277 LEU B C 1
ATOM 5201 O O . LEU B 1 277 ? -13.836 -1.599 -5.957 1 97.81 277 LEU B O 1
ATOM 5205 N N . ARG B 1 278 ? -15.625 -2.117 -4.766 1 96.75 278 ARG B N 1
ATOM 5206 C CA . ARG B 1 278 ? -15.18 -3.469 -4.453 1 96.75 278 ARG B CA 1
ATOM 5207 C C . ARG B 1 278 ? -15.016 -4.301 -5.723 1 96.75 278 ARG B C 1
ATOM 5209 O O . ARG B 1 278 ? -14.156 -5.184 -5.785 1 96.75 278 ARG B O 1
ATOM 5216 N N . GLU B 1 279 ? -15.797 -3.959 -6.746 1 94.88 279 GLU B N 1
ATOM 5217 C CA . GLU B 1 279 ? -15.797 -4.723 -7.992 1 94.88 279 GLU B CA 1
ATOM 5218 C C . GLU B 1 279 ? -14.789 -4.16 -8.984 1 94.88 279 GLU B C 1
ATOM 5220 O O . GLU B 1 279 ? -14.414 -4.84 -9.945 1 94.88 279 GLU B O 1
ATOM 5225 N N . THR B 1 280 ? -14.305 -2.91 -8.695 1 95.31 280 THR B N 1
ATOM 5226 C CA . THR B 1 280 ? -13.648 -2.266 -9.828 1 95.31 280 THR B CA 1
ATOM 5227 C C . THR B 1 280 ? -12.305 -1.679 -9.414 1 95.31 280 THR B C 1
ATOM 5229 O O . THR B 1 280 ? -11.461 -1.374 -10.266 1 95.31 280 THR B O 1
ATOM 5232 N N . SER B 1 281 ? -12.117 -1.452 -8.141 1 96.38 281 SER B N 1
ATOM 5233 C CA . SER B 1 281 ? -10.891 -0.811 -7.691 1 96.38 281 SER B CA 1
ATOM 5234 C C . SER B 1 281 ? -9.695 -1.749 -7.824 1 96.38 281 SER B C 1
ATOM 5236 O O . SER B 1 281 ? -9.586 -2.734 -7.094 1 96.38 281 SER B O 1
ATOM 5238 N N . ALA B 1 282 ? -8.742 -1.401 -8.594 1 95.5 282 ALA B N 1
ATOM 5239 C CA . ALA B 1 282 ? -7.621 -2.275 -8.93 1 95.5 282 ALA B CA 1
ATOM 5240 C C . ALA B 1 282 ? -6.793 -2.609 -7.695 1 95.5 282 ALA B C 1
ATOM 5242 O O . ALA B 1 282 ? -6.453 -3.771 -7.465 1 95.5 282 ALA B O 1
ATOM 5243 N N . SER B 1 283 ? -6.5 -1.575 -6.883 1 96.19 283 SER B N 1
ATOM 5244 C CA . SER B 1 283 ? -5.617 -1.777 -5.738 1 96.19 283 SER B CA 1
ATOM 5245 C C . SER B 1 283 ? -6.324 -2.539 -4.625 1 96.19 283 SER B C 1
ATOM 5247 O O . SER B 1 283 ? -5.719 -2.85 -3.596 1 96.19 283 SER B O 1
ATOM 5249 N N . TYR B 1 284 ? -7.637 -2.842 -4.809 1 96.38 284 TYR B N 1
ATOM 5250 C CA . TYR B 1 284 ? -8.391 -3.715 -3.918 1 96.38 284 TYR B CA 1
ATOM 5251 C C . TYR B 1 284 ? -8.445 -5.137 -4.465 1 96.38 284 TYR B C 1
ATOM 5253 O O . TYR B 1 284 ? -8.25 -6.102 -3.723 1 96.38 284 TYR B O 1
ATOM 5261 N N . ILE B 1 285 ? -8.633 -5.227 -5.73 1 95 285 ILE B N 1
ATOM 5262 C CA . ILE B 1 285 ? -8.852 -6.5 -6.41 1 95 285 ILE B CA 1
ATOM 5263 C C . ILE B 1 285 ? -7.527 -7.246 -6.543 1 95 285 ILE B C 1
ATOM 5265 O O . ILE B 1 285 ? -7.484 -8.477 -6.41 1 95 285 ILE B O 1
ATOM 5269 N N . TYR B 1 286 ? -6.387 -6.496 -6.707 1 95 286 TYR B N 1
ATOM 5270 C CA . TYR B 1 286 ? -5.141 -7.141 -7.105 1 95 286 TYR B CA 1
ATOM 5271 C C . TYR B 1 286 ? -4.062 -6.949 -6.047 1 95 286 TYR B C 1
ATOM 5273 O O . TYR B 1 286 ? -2.875 -7.145 -6.316 1 95 286 TYR B O 1
ATOM 5281 N N . SER B 1 287 ? -4.418 -6.48 -4.891 1 96.06 287 SER B N 1
ATOM 5282 C CA . SER B 1 287 ? -3.486 -6.305 -3.779 1 96.06 287 SER B CA 1
ATOM 5283 C C . SER B 1 287 ? -4.105 -6.762 -2.463 1 96.06 287 SER B C 1
ATOM 5285 O O . SER B 1 287 ? -5.297 -6.555 -2.227 1 96.06 287 SER B O 1
ATOM 5287 N N . ASN B 1 288 ? -3.291 -7.348 -1.625 1 95.81 288 ASN B N 1
ATOM 5288 C CA . ASN B 1 288 ? -3.779 -7.797 -0.324 1 95.81 288 ASN B CA 1
ATOM 5289 C C . ASN B 1 288 ? -4.32 -6.633 0.501 1 95.81 288 ASN B C 1
ATOM 5291 O O . ASN B 1 288 ? -3.859 -5.5 0.363 1 95.81 288 ASN B O 1
ATOM 5295 N N . PRO B 1 289 ? -5.352 -6.93 1.306 1 95.56 289 PRO B N 1
ATOM 5296 C CA . PRO B 1 289 ? -5.738 -5.938 2.314 1 95.56 289 PRO B CA 1
ATOM 5297 C C . PRO B 1 289 ? -4.695 -5.777 3.416 1 95.56 289 PRO B C 1
ATOM 5299 O O . PRO B 1 289 ? -3.664 -6.457 3.398 1 95.56 289 PRO B O 1
ATOM 5302 N N . ILE B 1 290 ? -4.961 -4.828 4.344 1 98.12 290 ILE B N 1
ATOM 5303 C CA . ILE B 1 290 ? -4.168 -4.832 5.566 1 98.12 290 ILE B CA 1
ATOM 5304 C C . ILE B 1 290 ? -4.312 -6.18 6.27 1 98.12 290 ILE B C 1
ATOM 5306 O O . ILE B 1 290 ? -5.238 -6.941 5.984 1 98.12 290 ILE B O 1
ATOM 5310 N N . THR B 1 291 ? -3.393 -6.492 7.176 1 98.44 291 THR B N 1
ATOM 5311 C CA . THR B 1 291 ? -3.441 -7.77 7.879 1 98.44 291 THR B CA 1
ATOM 5312 C C . THR B 1 291 ? -4.555 -7.773 8.922 1 98.44 291 THR B C 1
ATOM 5314 O O . THR B 1 291 ? -5.012 -6.711 9.352 1 98.44 291 THR B O 1
ATOM 5317 N N . PRO B 1 292 ? -5.016 -8.945 9.297 1 98.31 292 PRO B N 1
ATOM 5318 C CA . PRO B 1 292 ? -5.984 -9 10.391 1 98.31 292 PRO B CA 1
ATOM 5319 C C . PRO B 1 292 ? -5.473 -8.336 11.664 1 98.31 292 PRO B C 1
ATOM 5321 O O . PRO B 1 292 ? -6.219 -7.621 12.336 1 98.31 292 PRO B O 1
ATOM 5324 N N . PRO B 1 293 ? -4.188 -8.523 12.016 1 98.69 293 PRO B N 1
ATOM 5325 C CA . PRO B 1 293 ? -3.646 -7.816 13.18 1 98.69 293 PRO B CA 1
ATOM 5326 C C . PRO B 1 293 ? -3.758 -6.297 13.055 1 98.69 293 PRO B C 1
ATOM 5328 O O . PRO B 1 293 ? -4.168 -5.625 14 1 98.69 293 PRO B O 1
ATOM 5331 N N . GLU B 1 294 ? -3.404 -5.727 11.914 1 98.62 294 GLU B N 1
ATOM 5332 C CA . GLU B 1 294 ? -3.52 -4.285 11.695 1 98.62 294 GLU B CA 1
ATOM 5333 C C . GLU B 1 294 ? -4.969 -3.822 11.82 1 98.62 294 GLU B C 1
ATOM 5335 O O . GLU B 1 294 ? -5.238 -2.76 12.391 1 98.62 294 GLU B O 1
ATOM 5340 N N . ALA B 1 295 ? -5.883 -4.645 11.273 1 98.81 295 ALA B N 1
ATOM 5341 C CA . ALA B 1 295 ? -7.301 -4.297 11.375 1 98.81 295 ALA B CA 1
ATOM 5342 C C . ALA B 1 295 ? -7.758 -4.27 12.828 1 98.81 295 ALA B C 1
ATOM 5344 O O . ALA B 1 295 ? -8.516 -3.381 13.234 1 98.81 295 ALA B O 1
ATOM 5345 N N . GLY B 1 296 ? -7.344 -5.289 13.586 1 98.81 296 GLY B N 1
ATOM 5346 C CA . GLY B 1 296 ? -7.66 -5.305 15.008 1 98.81 296 GLY B CA 1
ATOM 5347 C C . GLY B 1 296 ? -7.102 -4.109 15.758 1 98.81 296 GLY B C 1
ATOM 5348 O O . GLY B 1 296 ? -7.793 -3.502 16.578 1 98.81 296 GLY B O 1
ATOM 5349 N N . ALA B 1 297 ? -5.855 -3.758 15.484 1 98.88 297 ALA B N 1
ATOM 5350 C CA . ALA B 1 297 ? -5.207 -2.609 16.109 1 98.88 297 ALA B CA 1
ATOM 5351 C C . ALA B 1 297 ? -5.93 -1.312 15.766 1 98.88 297 ALA B C 1
ATOM 5353 O O . ALA B 1 297 ? -6.156 -0.467 16.625 1 98.88 297 ALA B O 1
ATOM 5354 N N . ALA B 1 298 ? -6.258 -1.165 14.477 1 98.88 298 ALA B N 1
ATOM 5355 C CA . ALA B 1 298 ? -6.93 0.045 14.008 1 98.88 298 ALA B CA 1
ATOM 5356 C C . ALA B 1 298 ? -8.297 0.2 14.664 1 98.88 298 ALA B C 1
ATOM 5358 O O . ALA B 1 298 ? -8.719 1.314 14.977 1 98.88 298 ALA B O 1
ATOM 5359 N N . LEU B 1 299 ? -8.984 -0.919 14.812 1 98.94 299 LEU B N 1
ATOM 5360 C CA . LEU B 1 299 ? -10.289 -0.885 15.477 1 98.94 299 LEU B CA 1
ATOM 5361 C C . LEU B 1 299 ? -10.148 -0.389 16.906 1 98.94 299 LEU B C 1
ATOM 5363 O O . LEU B 1 299 ? -10.945 0.434 17.359 1 98.94 299 LEU B O 1
ATOM 5367 N N . ALA B 1 300 ? -9.172 -0.914 17.609 1 98.94 300 ALA B N 1
ATOM 5368 C CA . ALA B 1 300 ? -8.922 -0.469 18.969 1 98.94 300 ALA B CA 1
ATOM 5369 C C . ALA B 1 300 ? -8.586 1.021 19.016 1 98.94 300 ALA B C 1
ATOM 5371 O O . ALA B 1 300 ? -9.086 1.75 19.875 1 98.94 300 ALA B O 1
ATOM 5372 N N . ALA B 1 301 ? -7.789 1.493 18.109 1 98.94 301 ALA B N 1
ATOM 5373 C CA . ALA B 1 301 ? -7.41 2.902 18.031 1 98.94 301 ALA B CA 1
ATOM 5374 C C . ALA B 1 301 ? -8.625 3.783 17.766 1 98.94 301 ALA B C 1
ATOM 5376 O O . ALA B 1 301 ? -8.789 4.836 18.391 1 98.94 301 ALA B O 1
ATOM 5377 N N . LEU B 1 302 ? -9.43 3.346 16.828 1 98.94 302 LEU B N 1
ATOM 5378 C CA . LEU B 1 302 ? -10.641 4.09 16.5 1 98.94 302 LEU B CA 1
ATOM 5379 C C . LEU B 1 302 ? -11.57 4.188 17.688 1 98.94 302 LEU B C 1
ATOM 5381 O O . LEU B 1 302 ? -12.172 5.234 17.938 1 98.94 302 LEU B O 1
ATOM 5385 N N . ASN B 1 303 ? -11.719 3.09 18.406 1 98.94 303 ASN B N 1
ATOM 5386 C CA . ASN B 1 303 ? -12.562 3.082 19.594 1 98.94 303 ASN B CA 1
ATOM 5387 C C . ASN B 1 303 ? -12.039 4.039 20.656 1 98.94 303 ASN B C 1
ATOM 5389 O O . ASN B 1 303 ? -12.82 4.691 21.359 1 98.94 303 ASN B O 1
ATOM 5393 N N . ILE B 1 304 ? -10.75 4.137 20.828 1 98.88 304 ILE B N 1
ATOM 5394 C CA . ILE B 1 304 ? -10.156 5.082 21.766 1 98.88 304 ILE B CA 1
ATOM 5395 C C . ILE B 1 304 ? -10.453 6.512 21.312 1 98.88 304 ILE B C 1
ATOM 5397 O O . ILE B 1 304 ? -10.875 7.344 22.125 1 98.88 304 ILE B O 1
ATOM 5401 N N . LEU B 1 305 ? -10.258 6.785 20.031 1 98.88 305 LEU B N 1
ATOM 5402 C CA . LEU B 1 305 ? -10.547 8.109 19.484 1 98.88 305 LEU B CA 1
ATOM 5403 C C . LEU B 1 305 ? -11.984 8.523 19.781 1 98.88 305 LEU B C 1
ATOM 5405 O O . LEU B 1 305 ? -12.242 9.672 20.172 1 98.88 305 LEU B O 1
ATOM 5409 N N . ASP B 1 306 ? -12.859 7.531 19.562 1 98.69 306 ASP B N 1
ATOM 5410 C CA . ASP B 1 306 ? -14.281 7.805 19.719 1 98.69 306 ASP B CA 1
ATOM 5411 C C . ASP B 1 306 ? -14.734 7.578 21.156 1 98.69 306 ASP B C 1
ATOM 5413 O O . ASP B 1 306 ? -15.797 7.016 21.406 1 98.69 306 ASP B O 1
ATOM 5417 N N . SER B 1 307 ? -14.008 7.871 22.141 1 98.69 307 SER B N 1
ATOM 5418 C CA . SER B 1 307 ? -14.289 7.723 23.562 1 98.69 307 SER B CA 1
ATOM 5419 C C . SER B 1 307 ? -13.969 9.008 24.328 1 98.69 307 SER B C 1
ATOM 5421 O O . SER B 1 307 ? -13.547 10 23.734 1 98.69 307 SER B O 1
ATOM 5423 N N . ALA B 1 308 ? -14.18 9.016 25.688 1 98.5 308 ALA B N 1
ATOM 5424 C CA . ALA B 1 308 ? -13.805 10.141 26.547 1 98.5 308 ALA B CA 1
ATOM 5425 C C . ALA B 1 308 ? -12.297 10.359 26.531 1 98.5 308 ALA B C 1
ATOM 5427 O O . ALA B 1 308 ? -11.836 11.508 26.547 1 98.5 308 ALA B O 1
ATOM 5428 N N . GLU B 1 309 ? -11.609 9.305 26.484 1 98.5 309 GLU B N 1
ATOM 5429 C CA . GLU B 1 309 ? -10.156 9.422 26.391 1 98.5 309 GLU B CA 1
ATOM 5430 C C . GLU B 1 309 ? -9.742 10.133 25.109 1 98.5 309 GLU B C 1
ATOM 5432 O O . GLU B 1 309 ? -8.859 10.992 25.125 1 98.5 309 GLU B O 1
ATOM 5437 N N . GLY B 1 310 ? -10.375 9.727 23.984 1 98.56 310 GLY B N 1
ATOM 5438 C CA . GLY B 1 310 ? -10.086 10.367 22.719 1 98.56 310 GLY B CA 1
ATOM 5439 C C . GLY B 1 310 ? -10.359 11.859 22.719 1 98.56 310 GLY B C 1
ATOM 5440 O O . GLY B 1 310 ? -9.578 12.641 22.188 1 98.56 310 GLY B O 1
ATOM 5441 N N . LYS B 1 311 ? -11.445 12.266 23.344 1 98.44 311 LYS B N 1
ATOM 5442 C CA . LYS B 1 311 ? -11.773 13.688 23.469 1 98.44 311 LYS B CA 1
ATOM 5443 C C . LYS B 1 311 ? -10.695 14.43 24.25 1 98.44 311 LYS B C 1
ATOM 5445 O O . LYS B 1 311 ? -10.344 15.57 23.906 1 98.44 311 LYS B O 1
ATOM 5450 N N . GLY B 1 312 ? -10.242 13.789 25.281 1 98.62 312 GLY B N 1
ATOM 5451 C CA . GLY B 1 312 ? -9.156 14.359 26.062 1 98.62 312 GLY B CA 1
ATOM 5452 C C . GLY B 1 312 ? -7.887 14.547 25.25 1 98.62 312 GLY B C 1
ATOM 5453 O O . GLY B 1 312 ? -7.223 15.586 25.359 1 98.62 312 GLY B O 1
ATOM 5454 N N . LEU B 1 313 ? -7.539 13.508 24.484 1 98.69 313 LEU B N 1
ATOM 5455 C CA . LEU B 1 313 ? -6.348 13.586 23.656 1 98.69 313 LEU B CA 1
ATOM 5456 C C . LEU B 1 313 ? -6.469 14.719 22.641 1 98.69 313 LEU B C 1
ATOM 5458 O O . LEU B 1 313 ? -5.512 15.453 22.406 1 98.69 313 LEU B O 1
ATOM 5462 N N . LEU B 1 314 ? -7.609 14.852 22.016 1 98.69 314 LEU B N 1
ATOM 5463 C CA . LEU B 1 314 ? -7.871 15.898 21.031 1 98.69 314 LEU B CA 1
ATOM 5464 C C . LEU B 1 314 ? -7.742 17.281 21.672 1 98.69 314 LEU B C 1
ATOM 5466 O O . LEU B 1 314 ? -7.148 18.188 21.078 1 98.69 314 LEU B O 1
ATOM 5470 N N . ASN B 1 315 ? -8.312 17.453 22.812 1 98.5 315 ASN B N 1
ATOM 5471 C CA . ASN B 1 315 ? -8.188 18.719 23.531 1 98.5 315 ASN B CA 1
ATOM 5472 C C . ASN B 1 315 ? -6.73 19.031 23.859 1 98.5 315 ASN B C 1
ATOM 5474 O O . ASN B 1 315 ? -6.297 20.172 23.734 1 98.5 315 ASN B O 1
ATOM 5478 N N . HIS B 1 316 ? -6.066 18.047 24.281 1 98.56 316 HIS B N 1
ATOM 5479 C CA . HIS B 1 316 ? -4.664 18.188 24.672 1 98.56 316 HIS B CA 1
ATOM 5480 C C . HIS B 1 316 ? -3.824 18.672 23.484 1 98.56 316 HIS B C 1
ATOM 5482 O O . HIS B 1 316 ? -3.055 19.625 23.625 1 98.56 316 HIS B O 1
ATOM 5488 N N . ILE B 1 317 ? -3.955 18.031 22.297 1 98.56 317 ILE B N 1
ATOM 5489 C CA . ILE B 1 317 ? -3.121 18.422 21.156 1 98.56 317 ILE B CA 1
ATOM 5490 C C . ILE B 1 317 ? -3.52 19.812 20.672 1 98.56 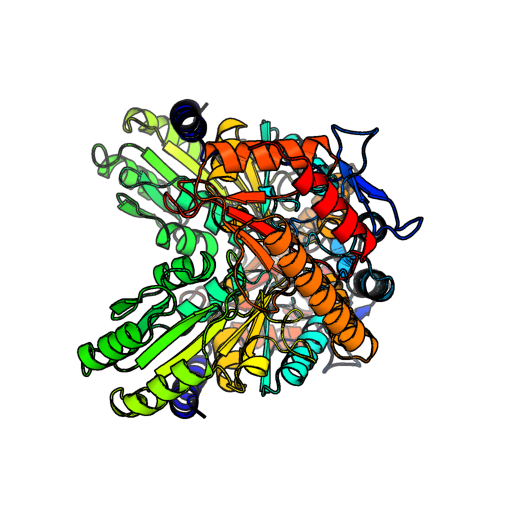317 ILE B C 1
ATOM 5492 O O . ILE B 1 317 ? -2.672 20.578 20.219 1 98.56 317 ILE B O 1
ATOM 5496 N N . ARG B 1 318 ? -4.75 20.188 20.781 1 97.94 318 ARG B N 1
ATOM 5497 C CA . ARG B 1 318 ? -5.18 21.531 20.438 1 97.94 318 ARG B CA 1
ATOM 5498 C C . ARG B 1 318 ? -4.516 22.562 21.344 1 97.94 318 ARG B C 1
ATOM 5500 O O . ARG B 1 318 ? -4.059 23.609 20.875 1 97.94 318 ARG B O 1
ATOM 5507 N N . MET B 1 319 ? -4.5 22.266 22.609 1 98.25 319 MET B N 1
ATOM 5508 C CA . MET B 1 319 ? -3.885 23.172 23.578 1 98.25 319 MET B CA 1
ATOM 5509 C C . MET B 1 319 ? -2.389 23.312 23.312 1 98.25 319 MET B C 1
ATOM 5511 O O . MET B 1 319 ? -1.849 24.422 23.359 1 98.25 319 MET B O 1
ATOM 5515 N N . LEU B 1 320 ? -1.749 22.188 23.078 1 98.62 320 LEU B N 1
ATOM 5516 C CA . LEU B 1 320 ? -0.319 22.219 22.781 1 98.62 320 LEU B CA 1
ATOM 5517 C C . LEU B 1 320 ? -0.038 23 21.516 1 98.62 320 LEU B C 1
ATOM 5519 O O . LEU B 1 320 ? 0.951 23.734 21.438 1 98.62 320 LEU B O 1
ATOM 5523 N N . ALA B 1 321 ? -0.875 22.812 20.5 1 98.25 321 ALA B N 1
ATOM 5524 C CA . ALA B 1 321 ? -0.72 23.531 19.234 1 98.25 321 ALA B CA 1
ATOM 5525 C C . ALA B 1 321 ? -0.864 25.031 19.453 1 98.25 321 ALA B C 1
ATOM 5527 O O . ALA B 1 321 ? -0.119 25.828 18.875 1 98.25 321 ALA B O 1
ATOM 5528 N N . PHE B 1 322 ? -1.808 25.375 20.25 1 98.06 322 PHE B N 1
ATOM 5529 C CA . PHE B 1 322 ? -2.012 26.781 20.578 1 98.06 322 PHE B CA 1
ATOM 5530 C C . PHE B 1 322 ? -0.797 27.359 21.312 1 98.06 322 PHE B C 1
ATOM 5532 O O . PHE B 1 322 ? -0.32 28.438 20.969 1 98.06 322 PHE B O 1
ATOM 5539 N N . LYS B 1 323 ? -0.343 26.672 22.297 1 98.56 323 LYS B N 1
ATOM 5540 C CA . LYS B 1 323 ? 0.832 27.094 23.047 1 98.56 323 LYS B CA 1
ATOM 5541 C C . LYS B 1 323 ? 2.037 27.281 22.141 1 98.56 323 LYS B C 1
ATOM 5543 O O . LYS B 1 32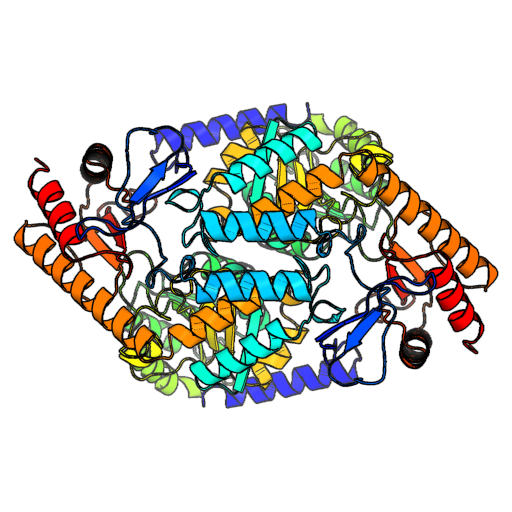3 ? 2.773 28.266 22.25 1 98.56 323 LYS B O 1
ATOM 5548 N N . LEU B 1 324 ? 2.236 26.328 21.25 1 98.62 324 LEU B N 1
ATOM 5549 C CA . LEU B 1 324 ? 3.367 26.391 20.344 1 98.62 324 LEU B CA 1
ATOM 5550 C C . LEU B 1 324 ? 3.248 27.594 19.406 1 98.62 324 LEU B C 1
ATOM 5552 O O . LEU B 1 324 ? 4.219 28.328 19.219 1 98.62 324 LEU B O 1
ATOM 5556 N N . ARG B 1 325 ? 2.094 27.797 18.766 1 98.25 325 ARG B N 1
ATOM 5557 C CA . ARG B 1 325 ? 1.878 28.922 17.875 1 98.25 325 ARG B CA 1
ATOM 5558 C C . ARG B 1 325 ? 2.107 30.25 18.609 1 98.25 325 ARG B C 1
ATOM 5560 O O . ARG B 1 325 ? 2.762 31.156 18.078 1 98.25 325 ARG B O 1
ATOM 5567 N N . SER B 1 326 ? 1.527 30.344 19.766 1 98.19 326 SER B N 1
ATOM 5568 C CA . SER B 1 326 ? 1.694 31.547 20.562 1 98.19 326 SER B CA 1
ATOM 5569 C C . SER B 1 326 ? 3.162 31.797 20.906 1 98.19 326 SER B C 1
ATOM 5571 O O . SER B 1 326 ? 3.646 32.938 20.828 1 98.19 326 SER B O 1
ATOM 5573 N N . GLY B 1 327 ? 3.799 30.75 21.312 1 98.38 327 GLY B N 1
ATOM 5574 C CA . GLY B 1 327 ? 5.215 30.859 21.625 1 98.38 327 GLY B CA 1
ATOM 5575 C C . GLY B 1 327 ? 6.066 31.25 20.438 1 98.38 327 GLY B C 1
ATOM 5576 O O . GLY B 1 327 ? 6.992 32.062 20.562 1 98.38 327 GLY B O 1
ATOM 5577 N N . LEU B 1 328 ? 5.805 30.672 19.297 1 98.12 328 LEU B N 1
ATOM 5578 C CA . LEU B 1 328 ? 6.527 31.016 18.078 1 98.12 328 LEU B CA 1
ATOM 5579 C C . LEU B 1 328 ? 6.367 32.5 17.75 1 98.12 328 LEU B C 1
ATOM 5581 O O . LEU B 1 328 ? 7.344 33.188 17.422 1 98.12 328 LEU B O 1
ATOM 5585 N N . THR B 1 329 ? 5.176 32.938 17.844 1 97.56 329 THR B N 1
ATOM 5586 C CA . THR B 1 329 ? 4.879 34.344 17.547 1 97.56 329 THR B CA 1
ATOM 5587 C C . THR B 1 329 ? 5.605 35.281 18.531 1 97.56 329 THR B C 1
ATOM 5589 O O . THR B 1 329 ? 6.156 36.312 18.141 1 97.56 329 THR B O 1
ATOM 5592 N N . GLN B 1 330 ? 5.586 34.906 19.719 1 97.56 330 GLN B N 1
ATOM 5593 C CA . GLN B 1 330 ? 6.25 35.719 20.75 1 97.56 330 GLN B CA 1
ATOM 5594 C C . GLN B 1 330 ? 7.75 35.781 20.5 1 97.56 330 GLN B C 1
ATOM 5596 O O . GLN B 1 330 ? 8.383 36.812 20.812 1 97.56 330 GLN B O 1
ATOM 5601 N N . LEU B 1 331 ? 8.281 34.719 19.953 1 97.19 331 LEU B N 1
ATOM 5602 C CA . LEU B 1 331 ? 9.711 34.688 19.688 1 97.19 331 LEU B CA 1
ATOM 5603 C C . LEU B 1 331 ? 10.039 35.375 18.359 1 97.19 331 LEU B C 1
ATOM 5605 O O . LEU B 1 331 ? 11.203 35.5 17.984 1 97.19 331 LEU B O 1
ATOM 5609 N N . GLY B 1 332 ? 8.992 35.781 17.625 1 96.06 332 GLY B N 1
ATOM 5610 C CA . GLY B 1 332 ? 9.195 36.531 16.391 1 96.06 332 GLY B CA 1
ATOM 5611 C C . GLY B 1 332 ? 9.195 35.656 15.156 1 96.06 332 GLY B C 1
ATOM 5612 O O . GLY B 1 332 ? 9.5 36.125 14.062 1 96.06 332 GLY B O 1
ATOM 5613 N N . PHE B 1 333 ? 8.883 34.406 15.32 1 96.56 333 PHE B N 1
ATOM 5614 C CA . PHE B 1 333 ? 8.773 33.531 14.156 1 96.56 333 PHE B CA 1
ATOM 5615 C C . PHE B 1 333 ? 7.418 33.688 13.477 1 96.56 333 PHE B C 1
ATOM 5617 O O . PHE B 1 333 ? 6.422 34 14.133 1 96.56 333 PHE B O 1
ATOM 5624 N N . GLU B 1 334 ? 7.453 33.5 12.195 1 96.25 334 GLU B N 1
ATOM 5625 C CA . GLU B 1 334 ? 6.207 33.531 11.438 1 96.25 334 GLU B CA 1
ATOM 5626 C C . GLU B 1 334 ? 5.59 32.125 11.391 1 96.25 334 GLU B C 1
ATOM 5628 O O . GLU B 1 334 ? 6.27 31.141 11.062 1 96.25 334 GLU B O 1
ATOM 5633 N N . THR B 1 335 ? 4.371 32 11.75 1 96.62 335 THR B N 1
ATOM 5634 C CA . THR B 1 335 ? 3.598 30.781 11.641 1 96.62 335 THR B CA 1
ATOM 5635 C C . THR B 1 335 ? 2.207 31.062 11.078 1 96.62 335 THR B C 1
ATOM 5637 O O . THR B 1 335 ? 1.906 32.188 10.695 1 96.62 335 THR B O 1
ATOM 5640 N N . LEU B 1 336 ? 1.479 30 10.836 1 94.56 336 LEU B N 1
ATOM 5641 C CA . LEU B 1 336 ? 0.14 30.141 10.273 1 94.56 336 LEU B CA 1
ATOM 5642 C C . LEU B 1 336 ? -0.923 29.891 11.344 1 94.56 336 LEU B C 1
ATOM 5644 O O . LEU B 1 336 ? -0.746 29.047 12.219 1 94.56 336 LEU B O 1
ATOM 5648 N N . PRO B 1 337 ? -1.979 30.703 11.25 1 93.81 337 PRO B N 1
ATOM 5649 C CA . PRO B 1 337 ? -3.051 30.484 12.219 1 93.81 337 PRO B CA 1
ATOM 5650 C C . PRO B 1 337 ? -3.758 29.141 12.023 1 93.81 337 PRO B C 1
ATOM 5652 O O . PRO B 1 337 ? -3.686 28.547 10.945 1 93.81 337 PRO B O 1
ATOM 5655 N N . GLY B 1 338 ? -4.395 28.688 13.062 1 92.56 338 GLY B N 1
ATOM 5656 C CA . GLY B 1 338 ? -5.176 27.469 12.984 1 92.56 338 GLY B CA 1
ATOM 5657 C C . GLY B 1 338 ? -5.102 26.625 14.25 1 92.56 338 GLY B C 1
ATOM 5658 O O . GLY B 1 338 ? -4.391 26.984 15.195 1 92.56 338 GLY B O 1
ATOM 5659 N N . GLU B 1 339 ? -5.832 25.5 14.219 1 94.5 339 GLU B N 1
ATOM 5660 C CA . GLU B 1 339 ? -5.91 24.656 15.406 1 94.5 339 GLU B CA 1
ATOM 5661 C C . GLU B 1 339 ? -5.227 23.312 15.172 1 94.5 339 GLU B C 1
ATOM 5663 O O . GLU B 1 339 ? -5.043 22.531 16.109 1 94.5 339 GLU B O 1
ATOM 5668 N N . HIS B 1 340 ? -4.91 23.078 13.945 1 97.62 340 HIS B N 1
ATOM 5669 C CA . HIS B 1 340 ? -4.359 21.766 13.609 1 97.62 340 HIS B CA 1
ATOM 5670 C C . HIS B 1 340 ? -3.01 21.547 14.281 1 97.62 340 HIS B C 1
ATOM 5672 O O . HIS B 1 340 ? -2.25 22.5 14.484 1 97.62 340 HIS B O 1
ATOM 5678 N N . PRO B 1 341 ? -2.645 20.281 14.586 1 97.88 341 PRO B N 1
ATOM 5679 C CA . PRO B 1 341 ? -1.369 19.984 15.234 1 97.88 341 PRO B CA 1
ATOM 5680 C C . PRO B 1 341 ? -0.171 20.172 14.312 1 97.88 341 PRO B C 1
ATOM 5682 O O . PRO B 1 341 ? 0.977 20.125 14.758 1 97.88 341 PRO B O 1
ATOM 5685 N N . ILE B 1 342 ? -0.379 20.359 13.078 1 97.81 342 ILE B N 1
ATOM 5686 C CA . ILE B 1 342 ? 0.681 20.828 12.188 1 97.81 342 ILE B CA 1
ATOM 5687 C C . ILE B 1 342 ? 0.898 22.328 12.391 1 97.81 342 ILE B C 1
ATOM 5689 O O . ILE B 1 342 ? -0.023 23.125 12.203 1 97.81 342 ILE B O 1
ATOM 5693 N N . VAL B 1 343 ? 2.062 22.688 12.828 1 97.88 343 VAL B N 1
ATOM 5694 C CA . VAL B 1 343 ? 2.414 24.094 13.086 1 97.88 343 VAL B CA 1
ATOM 5695 C C . VAL B 1 343 ? 3.668 24.453 12.305 1 97.88 343 VAL B C 1
ATOM 5697 O O . VAL B 1 343 ? 4.789 24.234 12.766 1 97.88 343 VAL B O 1
ATOM 5700 N N . PRO B 1 344 ? 3.51 25.094 11.219 1 96.56 344 PRO B N 1
ATOM 5701 C CA . PRO B 1 344 ? 4.676 25.422 10.391 1 96.56 344 PRO B CA 1
ATOM 5702 C C . PRO B 1 344 ? 5.43 26.656 10.891 1 96.56 344 PRO B C 1
ATOM 5704 O O . PRO B 1 344 ? 4.832 27.547 11.492 1 96.56 344 PRO B O 1
ATOM 5707 N N . ILE B 1 345 ? 6.711 26.703 10.789 1 97.06 345 ILE B N 1
ATOM 5708 C CA . ILE B 1 345 ? 7.52 27.906 10.875 1 97.06 345 ILE B CA 1
ATOM 5709 C C . ILE B 1 345 ? 7.91 28.375 9.477 1 97.06 345 ILE B C 1
ATOM 5711 O O . ILE B 1 345 ? 8.711 27.719 8.797 1 97.06 345 ILE B O 1
ATOM 5715 N N . MET B 1 346 ? 7.414 29.5 9.125 1 95.56 346 MET B N 1
ATOM 5716 C CA . MET B 1 346 ? 7.75 30.047 7.809 1 95.56 346 MET B CA 1
ATOM 5717 C C . MET B 1 346 ? 9.102 30.75 7.84 1 95.56 346 MET B C 1
ATOM 5719 O O . MET B 1 346 ? 9.203 31.875 8.32 1 95.56 346 MET B O 1
ATOM 5723 N N . ILE B 1 347 ? 10.086 30.125 7.297 1 94.12 347 ILE B N 1
ATOM 5724 C CA . ILE B 1 347 ? 11.445 30.656 7.328 1 94.12 347 ILE B CA 1
ATOM 5725 C C . ILE B 1 347 ? 11.727 31.438 6.043 1 94.12 347 ILE B C 1
ATOM 5727 O O . ILE B 1 347 ? 12.344 32.5 6.074 1 94.12 347 ILE B O 1
ATOM 5731 N N . ARG B 1 348 ? 11.367 30.922 4.871 1 93.06 348 ARG B N 1
ATOM 5732 C CA . ARG B 1 348 ? 11.391 31.562 3.559 1 93.06 348 ARG B CA 1
ATOM 5733 C C . ARG B 1 348 ? 12.828 31.781 3.084 1 93.06 348 ARG B C 1
ATOM 5735 O O . ARG B 1 348 ? 13.094 32.688 2.307 1 93.06 348 ARG B O 1
ATOM 5742 N N . ASN B 1 349 ? 13.719 31.078 3.639 1 91.75 349 ASN B N 1
ATOM 5743 C CA . ASN B 1 349 ? 15.133 31.094 3.287 1 91.75 349 ASN B CA 1
ATOM 5744 C C . ASN B 1 349 ? 15.758 29.703 3.443 1 91.75 349 ASN B C 1
ATOM 5746 O O . ASN B 1 349 ? 15.688 29.109 4.516 1 91.75 349 ASN B O 1
ATOM 5750 N N . THR B 1 350 ? 16.391 29.219 2.381 1 89.75 350 THR B N 1
ATOM 5751 C CA . THR B 1 350 ? 16.922 27.859 2.346 1 89.75 350 THR B CA 1
ATOM 5752 C C . THR B 1 350 ? 18.016 27.672 3.4 1 89.75 350 THR B C 1
ATOM 5754 O O . THR B 1 350 ? 17.984 26.719 4.168 1 89.75 350 THR B O 1
ATOM 5757 N N . ASP B 1 351 ? 18.938 28.578 3.391 1 90.88 351 ASP B N 1
ATOM 5758 C CA . ASP B 1 351 ? 20.078 28.453 4.301 1 90.88 351 ASP B CA 1
ATOM 5759 C C . ASP B 1 351 ? 19.625 28.516 5.758 1 90.88 351 ASP B C 1
ATOM 5761 O O . ASP B 1 351 ? 20.094 27.734 6.594 1 90.88 351 ASP B O 1
ATOM 5765 N N . LYS B 1 352 ? 18.766 29.422 6.016 1 94.12 352 LYS B N 1
ATOM 5766 C CA . LYS B 1 352 ? 18.25 29.578 7.375 1 94.12 352 LYS B CA 1
ATOM 5767 C C . LYS B 1 352 ? 17.453 28.344 7.805 1 94.12 352 LYS B C 1
ATOM 5769 O O . LYS B 1 352 ? 17.484 27.969 8.977 1 94.12 352 LYS B O 1
ATOM 5774 N N . THR B 1 353 ? 16.656 27.797 6.922 1 94.5 353 THR B N 1
ATOM 5775 C CA . THR B 1 353 ? 15.891 26.594 7.215 1 94.5 353 THR B CA 1
ATOM 5776 C C . THR B 1 353 ? 16.828 25.453 7.609 1 94.5 353 THR B C 1
ATOM 5778 O O . THR B 1 353 ? 16.609 24.766 8.617 1 94.5 353 THR B O 1
ATOM 5781 N N . GLY B 1 354 ? 17.859 25.281 6.816 1 92.88 354 GLY B N 1
ATOM 5782 C CA . GLY B 1 354 ? 18.828 24.25 7.129 1 92.88 354 GLY B CA 1
ATOM 5783 C C . GLY B 1 354 ? 19.531 24.469 8.461 1 92.88 354 GLY B C 1
ATOM 5784 O O . GLY B 1 354 ? 19.75 23.531 9.211 1 92.88 354 GLY B O 1
ATOM 5785 N N . ALA B 1 355 ? 19.891 25.672 8.68 1 95.44 355 ALA B N 1
ATOM 5786 C CA . ALA B 1 355 ? 20.578 26.031 9.914 1 95.44 355 ALA B CA 1
ATOM 5787 C C . ALA B 1 355 ? 19.703 25.75 11.133 1 95.44 355 ALA B C 1
ATOM 5789 O O . ALA B 1 355 ? 20.188 25.281 12.164 1 95.44 355 ALA B O 1
ATOM 5790 N N . LEU B 1 356 ? 18.469 26.062 10.984 1 96.62 356 LEU B N 1
ATOM 5791 C CA . LEU B 1 356 ? 17.547 25.859 12.102 1 96.62 356 LEU B CA 1
ATOM 5792 C C . LEU B 1 356 ? 17.344 24.359 12.352 1 96.62 356 LEU B C 1
ATOM 5794 O O . LEU B 1 356 ? 17.234 23.922 13.5 1 96.62 356 LEU B O 1
ATOM 5798 N N . VAL B 1 357 ? 17.203 23.594 11.297 1 95.56 357 VAL B N 1
ATOM 5799 C CA . VAL B 1 357 ? 17.094 22.141 11.43 1 95.56 357 VAL B CA 1
ATOM 5800 C C . VAL B 1 357 ? 18.312 21.594 12.164 1 95.56 357 VAL B C 1
ATOM 5802 O O . VAL B 1 357 ? 18.188 20.766 13.07 1 95.56 357 VAL B O 1
ATOM 5805 N N . GLN B 1 358 ? 19.484 22.062 11.789 1 96.12 358 GLN B N 1
ATOM 5806 C CA . GLN B 1 358 ? 20.719 21.625 12.414 1 96.12 358 GLN B CA 1
ATOM 5807 C C . GLN B 1 358 ? 20.766 22.047 13.883 1 96.12 358 GLN B C 1
ATOM 5809 O O . GLN B 1 358 ? 21.203 21.266 14.742 1 96.12 358 GLN B O 1
ATOM 5814 N N . HIS B 1 359 ? 20.375 23.25 14.125 1 97.81 359 HIS B N 1
ATOM 5815 C CA . HIS B 1 359 ? 20.328 23.75 15.5 1 97.81 359 HIS B CA 1
ATOM 5816 C C . HIS B 1 359 ? 19.438 22.859 16.375 1 97.81 359 HIS B C 1
ATOM 5818 O O . HIS B 1 359 ? 19.828 22.5 17.484 1 97.81 359 HIS B O 1
ATOM 5824 N N . CYS B 1 360 ? 18.25 22.516 15.875 1 98.19 360 CYS B N 1
ATOM 5825 C CA . CYS B 1 360 ? 17.328 21.656 16.594 1 98.19 360 CYS B CA 1
ATOM 5826 C C . CYS B 1 360 ? 17.953 20.281 16.828 1 98.19 360 CYS B C 1
ATOM 5828 O O . CYS B 1 360 ? 17.875 19.734 17.938 1 98.19 360 CYS B O 1
ATOM 5830 N N . PHE B 1 361 ? 18.609 19.766 15.828 1 97.31 361 PHE B N 1
ATOM 5831 C CA . PHE B 1 361 ? 19.234 18.453 15.945 1 97.31 361 PHE B CA 1
ATOM 5832 C C . PHE B 1 361 ? 20.312 18.469 17.016 1 97.31 361 PHE B C 1
ATOM 5834 O O . PHE B 1 361 ? 20.438 17.516 17.797 1 97.31 361 PHE B O 1
ATOM 5841 N N . GLU B 1 362 ? 21.094 19.5 17.016 1 97.69 362 GLU B N 1
ATOM 5842 C CA . GLU B 1 362 ? 22.172 19.641 18 1 97.69 362 GLU B CA 1
ATOM 5843 C C . GLU B 1 362 ? 21.609 19.703 19.406 1 97.69 362 GLU B C 1
ATOM 5845 O O . GLU B 1 362 ? 22.312 19.406 20.375 1 97.69 362 GLU B O 1
ATOM 5850 N N . HIS B 1 363 ? 20.422 20.078 19.5 1 98.31 363 HIS B N 1
ATOM 5851 C CA . HIS B 1 363 ? 19.781 20.156 20.797 1 98.31 363 HIS B CA 1
ATOM 5852 C C . HIS B 1 363 ? 18.781 19.016 21 1 98.31 363 HIS B C 1
ATOM 5854 O O . HIS B 1 363 ? 17.812 19.156 21.734 1 98.31 363 HIS B O 1
ATOM 5860 N N . ASP B 1 364 ? 18.844 17.953 20.234 1 98.38 364 ASP B N 1
ATOM 5861 C CA . ASP B 1 364 ? 18.156 16.688 20.391 1 98.38 364 ASP B CA 1
ATOM 5862 C C . ASP B 1 364 ? 16.672 16.812 20.047 1 98.38 364 ASP B C 1
ATOM 5864 O O . ASP B 1 364 ? 15.828 16.25 20.75 1 98.38 364 ASP B O 1
ATOM 5868 N N . ILE B 1 365 ? 16.375 17.609 19.094 1 98.5 365 ILE B N 1
ATOM 5869 C CA . ILE B 1 365 ? 15.016 17.734 18.578 1 98.5 365 ILE B CA 1
ATOM 5870 C C . ILE B 1 365 ? 14.992 17.391 17.094 1 98.5 365 ILE B C 1
ATOM 5872 O O . ILE B 1 365 ? 15.797 17.906 16.312 1 98.5 365 ILE B O 1
ATOM 5876 N N . LEU B 1 366 ? 14.102 16.469 16.734 1 97.88 366 LEU B N 1
ATOM 5877 C CA . LEU B 1 366 ? 13.922 16.109 15.336 1 97.88 366 LEU B CA 1
ATOM 5878 C C . LEU B 1 366 ? 12.82 16.953 14.695 1 97.88 366 LEU B C 1
ATOM 5880 O O . LEU B 1 366 ? 11.672 16.938 15.141 1 97.88 366 LEU B O 1
ATOM 5884 N N . VAL B 1 367 ? 13.172 17.719 13.68 1 97.19 367 VAL B N 1
ATOM 5885 C CA . VAL B 1 367 ? 12.234 18.5 12.891 1 97.19 367 VAL B CA 1
ATOM 5886 C C . VAL B 1 367 ? 12.5 18.281 11.398 1 97.19 367 VAL B C 1
ATOM 5888 O O . VAL B 1 367 ? 13.539 17.734 11.031 1 97.19 367 VAL B O 1
ATOM 5891 N N . THR B 1 368 ? 11.57 18.609 10.586 1 93.75 368 THR B N 1
ATOM 5892 C CA . THR B 1 368 ? 11.742 18.469 9.141 1 93.75 368 THR B CA 1
ATOM 5893 C C . THR B 1 368 ? 11.688 19.828 8.453 1 93.75 368 THR B C 1
ATOM 5895 O O . THR B 1 368 ? 10.703 20.562 8.586 1 93.75 368 THR B O 1
ATOM 5898 N N . GLY B 1 369 ? 12.781 20.094 7.762 1 92.56 369 GLY B N 1
ATOM 5899 C CA . GLY B 1 369 ? 12.805 21.281 6.914 1 92.56 369 GLY B CA 1
ATOM 5900 C C . GLY B 1 369 ? 12.383 21 5.484 1 92.56 369 GLY B C 1
ATOM 5901 O O . GLY B 1 369 ? 12.727 19.953 4.926 1 92.56 369 GLY B O 1
ATOM 5902 N N . LEU B 1 370 ? 11.602 21.859 4.969 1 88.06 370 LEU B N 1
ATOM 5903 C CA . LEU B 1 370 ? 11.188 21.781 3.572 1 88.06 370 LEU B CA 1
ATOM 5904 C C . LEU B 1 370 ? 11.766 22.953 2.779 1 88.06 370 LEU B C 1
ATOM 5906 O O . LEU B 1 370 ? 11.336 24.109 2.959 1 88.06 370 LEU B O 1
ATOM 5910 N N . ASN B 1 371 ? 12.672 22.641 1.944 1 85.5 371 ASN B N 1
ATOM 5911 C CA . ASN B 1 371 ? 13.398 23.656 1.188 1 85.5 371 ASN B CA 1
ATOM 5912 C C . ASN B 1 371 ? 13.023 23.625 -0.29 1 85.5 371 ASN B C 1
ATOM 5914 O O . ASN B 1 371 ? 12.289 22.75 -0.734 1 85.5 371 ASN B O 1
ATOM 5918 N N . TYR B 1 372 ? 13.461 24.719 -0.968 1 76.88 372 TYR B N 1
ATOM 5919 C CA . TYR B 1 372 ? 13.422 24.656 -2.424 1 76.88 372 TYR B CA 1
ATOM 5920 C C . TYR B 1 372 ? 14.273 23.5 -2.941 1 76.88 372 TYR B C 1
ATOM 5922 O O . TYR B 1 372 ? 15.344 23.219 -2.402 1 76.88 372 TYR B O 1
ATOM 5930 N N . PRO B 1 373 ? 13.703 22.766 -3.871 1 73.38 373 PRO B N 1
ATOM 5931 C CA . PRO B 1 373 ? 12.531 22.953 -4.727 1 73.38 373 PRO B CA 1
ATOM 5932 C C . PRO B 1 373 ? 11.312 22.172 -4.234 1 73.38 373 PRO B C 1
ATOM 5934 O O . PRO B 1 373 ? 10.305 22.078 -4.941 1 73.38 373 PRO B O 1
ATOM 5937 N N . ILE B 1 374 ? 11.383 21.516 -3.107 1 72.94 374 ILE B N 1
ATOM 5938 C CA . ILE B 1 374 ? 10.211 20.812 -2.598 1 72.94 374 ILE B CA 1
ATOM 5939 C C . ILE B 1 374 ? 9.055 21.797 -2.418 1 72.94 374 ILE B C 1
ATOM 5941 O O . ILE B 1 374 ? 7.902 21.469 -2.709 1 72.94 374 ILE B O 1
ATOM 5945 N N . VAL B 1 375 ? 9.477 22.906 -1.898 1 78.19 375 VAL B N 1
ATOM 5946 C CA . VAL B 1 375 ? 8.547 24.016 -1.862 1 78.19 375 VAL B CA 1
ATOM 5947 C C . VAL B 1 375 ? 9.109 25.188 -2.668 1 78.19 375 VAL B C 1
ATOM 5949 O O . VAL B 1 375 ? 10.32 25.25 -2.912 1 78.19 375 VAL B O 1
ATOM 5952 N N . ALA B 1 376 ? 8.32 26.094 -3.141 1 76.88 376 ALA B N 1
ATOM 5953 C CA . ALA B 1 376 ? 8.75 27.234 -3.951 1 76.88 376 ALA B CA 1
ATOM 5954 C C . ALA B 1 376 ? 9.68 28.141 -3.16 1 76.88 376 ALA B C 1
ATOM 5956 O O . ALA B 1 376 ? 9.641 28.172 -1.928 1 76.88 376 ALA B O 1
ATOM 5957 N N . LYS B 1 377 ? 10.484 28.766 -3.955 1 84.88 377 LYS B N 1
ATOM 5958 C CA . LYS B 1 377 ? 11.336 29.766 -3.309 1 84.88 377 LYS B CA 1
ATOM 5959 C C . LYS B 1 377 ? 10.508 30.781 -2.523 1 84.88 377 LYS B C 1
ATOM 5961 O O . LYS B 1 377 ? 9.492 31.266 -3.018 1 84.88 377 LYS B O 1
ATOM 5966 N N . GLY B 1 378 ? 10.961 30.953 -1.32 1 89.19 378 GLY B N 1
ATOM 5967 C CA . GLY B 1 378 ? 10.227 31.891 -0.478 1 89.19 378 GLY B CA 1
ATOM 5968 C C . GLY B 1 378 ? 9.18 31.219 0.387 1 89.19 378 GLY B C 1
ATOM 5969 O O . GLY B 1 378 ? 8.57 31.859 1.246 1 89.19 378 GLY B O 1
ATOM 5970 N N . GLU B 1 379 ? 9.039 29.891 0.241 1 88.62 379 GLU B N 1
ATOM 5971 C CA . GLU B 1 379 ? 8.039 29.156 1.013 1 88.62 379 GLU B CA 1
ATOM 5972 C C . GLU B 1 379 ? 8.688 28.109 1.902 1 88.62 379 GLU B C 1
ATOM 5974 O O . GLU B 1 379 ? 8.008 27.203 2.404 1 88.62 379 GLU B O 1
ATOM 5979 N N . GLN B 1 380 ? 10.047 28.266 2.008 1 91.69 380 GLN B N 1
ATOM 5980 C CA . GLN B 1 380 ? 10.781 27.328 2.85 1 91.69 380 GLN B CA 1
ATOM 5981 C C . GLN B 1 380 ? 10.273 27.359 4.285 1 91.69 380 GLN B C 1
ATOM 5983 O O . GLN B 1 380 ? 9.961 28.438 4.816 1 91.69 380 GLN B O 1
ATOM 5988 N N . GLU B 1 381 ? 10.141 26.203 4.855 1 95 381 GLU B N 1
ATOM 5989 C CA . GLU B 1 381 ? 9.516 26.141 6.172 1 95 381 GLU B CA 1
ATOM 5990 C C . GLU B 1 381 ? 10.008 24.922 6.949 1 95 381 GLU B C 1
ATOM 5992 O O . GLU B 1 381 ? 10.664 24.031 6.383 1 95 381 GLU B O 1
ATOM 5997 N N . ILE B 1 382 ? 9.773 24.953 8.211 1 96.12 382 ILE B N 1
ATOM 5998 C CA . ILE B 1 382 ? 9.844 23.781 9.062 1 96.12 382 ILE B CA 1
ATOM 5999 C C . ILE B 1 382 ? 8.43 23.344 9.461 1 96.12 382 ILE B C 1
ATOM 6001 O O . ILE B 1 382 ? 7.652 24.156 9.977 1 96.12 382 ILE B O 1
ATOM 6005 N N . ARG B 1 383 ? 8.125 22.156 9.102 1 95.56 383 ARG B N 1
ATOM 6006 C CA . ARG B 1 383 ? 6.828 21.594 9.484 1 95.56 383 ARG B CA 1
ATOM 6007 C C . ARG B 1 383 ? 6.91 20.891 10.836 1 95.56 383 ARG B C 1
ATOM 6009 O O . ARG B 1 383 ? 7.57 19.859 10.977 1 95.56 383 ARG B O 1
ATOM 6016 N N . LEU B 1 384 ? 6.309 21.531 11.836 1 97.44 384 LEU B N 1
ATOM 6017 C CA . LEU B 1 384 ? 6.242 20.922 13.156 1 97.44 384 LEU B CA 1
ATOM 6018 C C . LEU B 1 384 ? 4.93 20.172 13.344 1 97.44 384 LEU B C 1
ATOM 6020 O O . LEU B 1 384 ? 3.879 20.609 12.867 1 97.44 384 LEU B O 1
ATOM 6024 N N . GLN B 1 385 ? 5.02 19.078 13.961 1 97.62 385 GLN B N 1
ATOM 6025 C CA . GLN B 1 385 ? 3.84 18.266 14.227 1 97.62 385 GLN B CA 1
ATOM 6026 C C . GLN B 1 385 ? 3.756 17.891 15.711 1 97.62 385 GLN B C 1
ATOM 6028 O O . GLN B 1 385 ? 4.676 17.281 16.25 1 97.62 385 GLN B O 1
ATOM 6033 N N . ILE B 1 386 ? 2.67 18.203 16.312 1 97.62 386 ILE B N 1
ATOM 6034 C CA . ILE B 1 386 ? 2.416 17.938 17.719 1 97.62 386 ILE B CA 1
ATOM 6035 C C . ILE B 1 386 ? 1.735 16.578 17.875 1 97.62 386 ILE B C 1
ATOM 6037 O O . ILE B 1 386 ? 0.857 16.219 17.078 1 97.62 386 ILE B O 1
ATOM 6041 N N . SER B 1 387 ? 2.127 15.82 18.859 1 97.62 387 SER B N 1
ATOM 6042 C CA . SER B 1 387 ? 1.513 14.555 19.234 1 97.62 387 SER B CA 1
ATOM 6043 C C . SER B 1 387 ? 0.925 14.633 20.641 1 97.62 387 SER B C 1
ATOM 6045 O O . SER B 1 387 ? 1.408 15.398 21.484 1 97.62 387 SER B O 1
ATOM 6047 N N . ALA B 1 388 ? -0.068 13.828 20.891 1 98.19 388 ALA B N 1
ATOM 6048 C CA . ALA B 1 388 ? -0.649 13.766 22.219 1 98.19 388 ALA B CA 1
ATOM 6049 C C . ALA B 1 388 ? 0.349 13.195 23.234 1 98.19 388 ALA B C 1
ATOM 6051 O O . ALA B 1 388 ? 0.165 13.336 24.438 1 98.19 388 ALA B O 1
ATOM 6052 N N . ALA B 1 389 ? 1.384 12.594 22.766 1 97 389 ALA B N 1
ATOM 6053 C CA . ALA B 1 389 ? 2.439 12.078 23.625 1 97 389 ALA B CA 1
ATOM 6054 C C . ALA B 1 389 ? 3.322 13.203 24.156 1 97 389 ALA B C 1
ATOM 6056 O O . ALA B 1 389 ? 4.074 13.016 25.109 1 97 389 ALA B O 1
ATOM 6057 N N . HIS B 1 390 ? 3.309 14.422 23.547 1 98.31 390 HIS B N 1
ATOM 6058 C CA . HIS B 1 390 ? 4.078 15.57 24.016 1 98.31 390 HIS B CA 1
ATOM 6059 C C . HIS B 1 390 ? 3.463 16.172 25.281 1 98.31 390 HIS B C 1
ATOM 6061 O O . HIS B 1 390 ? 2.285 15.945 25.562 1 98.31 390 HIS B O 1
ATOM 6067 N N . THR B 1 391 ? 4.281 16.891 25.969 1 98.44 391 THR B N 1
ATOM 6068 C CA . THR B 1 391 ? 3.836 17.609 27.156 1 98.44 391 THR B CA 1
ATOM 6069 C C . THR B 1 391 ? 4.051 19.109 26.984 1 98.44 391 THR B C 1
ATOM 6071 O O . THR B 1 391 ? 4.711 19.547 26.047 1 98.44 391 THR B O 1
ATOM 6074 N N . GLU B 1 392 ? 3.424 19.859 27.891 1 98.31 392 GLU B N 1
ATOM 6075 C CA . GLU B 1 392 ? 3.674 21.297 27.906 1 98.31 392 GLU B CA 1
ATOM 6076 C C . GLU B 1 392 ? 5.16 21.594 28.078 1 98.31 392 GLU B C 1
ATOM 6078 O O . GLU B 1 392 ? 5.68 22.547 27.484 1 98.31 392 GLU B O 1
ATOM 6083 N N . GLN B 1 393 ? 5.805 20.766 28.844 1 98.5 393 GLN B N 1
ATOM 6084 C CA . GLN B 1 393 ? 7.234 20.953 29.094 1 98.5 393 GLN B CA 1
ATOM 6085 C C . GLN B 1 393 ? 8.039 20.688 27.812 1 98.5 393 GLN B C 1
ATOM 6087 O O . GLN B 1 393 ? 9.07 21.328 27.578 1 98.5 393 GLN B O 1
ATOM 6092 N N . ASP B 1 394 ? 7.594 19.734 27.031 1 98.69 394 ASP B N 1
ATOM 6093 C CA . ASP B 1 394 ? 8.234 19.5 25.734 1 98.69 394 ASP B CA 1
ATOM 6094 C C . ASP B 1 394 ? 8.18 20.75 24.859 1 98.69 394 ASP B C 1
ATOM 6096 O O . ASP B 1 394 ? 9.164 21.109 24.203 1 98.69 394 ASP B O 1
ATOM 6100 N N . ILE B 1 395 ? 7 21.406 24.844 1 98.69 395 ILE B N 1
ATOM 6101 C CA . ILE B 1 395 ? 6.809 22.609 24.047 1 98.69 395 ILE B CA 1
ATOM 6102 C C . ILE B 1 395 ? 7.691 23.734 24.578 1 98.69 395 ILE B C 1
ATOM 6104 O O . ILE B 1 395 ? 8.328 24.469 23.797 1 98.69 395 ILE B O 1
ATOM 6108 N N . ASP B 1 396 ? 7.734 23.844 25.906 1 98.5 396 ASP B N 1
ATOM 6109 C CA . ASP B 1 396 ? 8.602 24.844 26.516 1 98.5 396 ASP B CA 1
ATOM 6110 C C . ASP B 1 396 ? 10.055 24.625 26.125 1 98.5 396 ASP B C 1
ATOM 6112 O O . ASP B 1 396 ? 10.773 25.578 25.812 1 98.5 396 ASP B O 1
ATOM 6116 N N . TYR B 1 397 ? 10.469 23.406 26.203 1 98.19 397 TYR B N 1
ATOM 6117 C CA . TYR B 1 397 ? 11.844 23.078 25.844 1 98.19 397 TYR B CA 1
ATOM 6118 C C . TYR B 1 397 ? 12.148 23.469 24.406 1 98.19 397 TYR B C 1
ATOM 6120 O O . TYR B 1 397 ? 13.188 24.078 24.125 1 98.19 397 TYR B O 1
ATOM 6128 N N . PHE B 1 398 ? 11.305 23.125 23.516 1 98.56 398 PHE B N 1
ATOM 6129 C CA . PHE B 1 398 ? 11.484 23.469 22.109 1 98.56 398 PHE B CA 1
ATOM 6130 C C . PHE B 1 398 ? 11.586 24.969 21.906 1 98.56 398 PHE B C 1
ATOM 6132 O O . PHE B 1 398 ? 12.469 25.453 21.203 1 98.56 398 PHE B O 1
ATOM 6139 N N . LEU B 1 399 ? 10.648 25.719 22.531 1 98.44 399 LEU B N 1
ATOM 6140 C CA . LEU B 1 399 ? 10.641 27.172 22.406 1 98.44 399 LEU B CA 1
ATOM 6141 C C . LEU B 1 399 ? 11.914 27.781 22.984 1 98.44 399 LEU B C 1
ATOM 6143 O O . LEU B 1 399 ? 12.438 28.766 22.469 1 98.44 399 LEU B O 1
ATOM 6147 N N . ASP B 1 400 ? 12.391 27.188 24.047 1 98.31 400 ASP B N 1
ATOM 6148 C CA . ASP B 1 400 ? 13.648 27.625 24.625 1 98.31 400 ASP B CA 1
ATOM 6149 C C . ASP B 1 400 ? 14.805 27.438 23.656 1 98.31 400 ASP B C 1
ATOM 6151 O O . ASP B 1 400 ? 15.648 28.328 23.5 1 98.31 400 ASP B O 1
ATOM 6155 N N . VAL B 1 401 ? 14.836 26.281 23.047 1 98.19 401 VAL B N 1
ATOM 6156 C CA . VAL B 1 401 ? 15.867 26 22.062 1 98.19 401 VAL B CA 1
ATOM 6157 C C . VAL B 1 401 ? 15.773 26.984 20.906 1 98.19 401 VAL B C 1
ATOM 6159 O O . VAL B 1 401 ? 16.797 27.469 20.406 1 98.19 401 VAL B O 1
ATOM 6162 N N . LEU B 1 402 ? 14.609 27.344 20.438 1 97.56 402 LEU B N 1
ATOM 6163 C CA . LEU B 1 402 ? 14.406 28.297 19.359 1 97.56 402 LEU B CA 1
ATOM 6164 C C . LEU B 1 402 ? 14.883 29.688 19.75 1 97.56 402 LEU B C 1
ATOM 6166 O O . LEU B 1 402 ? 15.422 30.422 18.922 1 97.56 402 LEU B O 1
ATOM 6170 N N . SER B 1 403 ? 14.672 30.016 20.953 1 97.31 403 SER B N 1
ATOM 6171 C CA . SER B 1 403 ? 15.055 31.344 21.422 1 97.31 403 SER B CA 1
ATOM 6172 C C . SER B 1 403 ? 16.562 31.531 21.375 1 97.31 403 SER B C 1
ATOM 6174 O O . SER B 1 403 ? 17.062 32.656 21.328 1 97.31 403 SER B O 1
ATOM 6176 N N . GLN B 1 404 ? 17.25 30.438 21.328 1 96.88 404 GLN B N 1
ATOM 6177 C CA . GLN B 1 404 ? 18.703 30.469 21.297 1 96.88 404 GLN B CA 1
ATOM 6178 C C . GLN B 1 404 ? 19.234 30.531 19.875 1 96.88 404 GLN B C 1
ATOM 6180 O O . GLN B 1 404 ? 20.438 30.719 19.656 1 96.88 404 GLN B O 1
ATOM 6185 N N . PHE B 1 405 ? 18.344 30.281 19.016 1 94.25 405 PHE B N 1
ATOM 6186 C CA . PHE B 1 405 ? 18.75 30.297 17.609 1 94.25 405 PHE B CA 1
ATOM 6187 C C . PHE B 1 405 ? 19.031 31.719 17.141 1 94.25 405 PHE B C 1
ATOM 6189 O O . PHE B 1 405 ? 18.156 32.594 17.234 1 94.25 405 PHE B O 1
ATOM 6196 N N . LYS B 1 406 ? 20.422 32.031 16.969 1 80.19 406 LYS B N 1
ATOM 6197 C CA . LYS B 1 406 ? 20.891 33.344 16.547 1 80.19 406 LYS B CA 1
ATOM 6198 C C . LYS B 1 406 ? 20.828 33.469 15.023 1 80.19 406 LYS B C 1
ATOM 6200 O O . LYS B 1 406 ? 21.344 32.625 14.297 1 80.19 406 LYS B O 1
ATOM 6205 N N . HIS B 1 407 ? 19.719 34.156 14.492 1 62.66 407 HIS B N 1
ATOM 6206 C CA . HIS B 1 407 ? 19.484 34.406 13.078 1 62.66 407 HIS B CA 1
ATOM 6207 C C . HIS B 1 407 ? 20.594 35.25 12.477 1 62.66 407 HIS B C 1
ATOM 6209 O O . HIS B 1 407 ? 21.219 36.062 13.172 1 62.66 407 HIS B O 1
#

pLDDT: mean 96.02, std 4.94, range [51.06, 98.94]

Nearest PDB structures (foldseek):
  1bs0-assembly1_A  TM=9.383E-01  e=4.922E-39  Escherichia coli
  1dj9-assembly1_A  TM=9.481E-01  e=2.130E-38  Escherichia coli
  7u7h-assembly2_C  TM=9.049E-01  e=4.010E-34  Alistipes finegoldii DSM 17242
  7u7h-assembly3_D  TM=9.020E-01  e=4.508E-34  Alistipes finegoldii DSM 17242
  7u7h-assembly1_A  TM=9.049E-01  e=5.374E-34  Alistipes finegoldii DSM 17242

InterPro domains:
  IPR004839 Aminotransferase, class I/classII, large domain [PF00155] (54-402)
  IPR015421 Pyridoxal phosphate-dependent transferase, major domain [G3DSA:3.40.640.10] (70-306)
  IPR015422 Pyridoxal phosphate-dependent transferase, small domain [G3DSA:3.90.1150.10] (53-399)
  IPR015424 Pyridoxal phosphate-dependent transferase [SSF53383] (45-404)
  IPR050087 8-amino-7-oxononanoate synthase class-II [PTHR13693] (53-404)